Protein 6I5B (pdb70)

Secondary structure (DSSP, 8-state):
------GGGGTTTSHHHHHHHHHSTTTTSEEETTT-GGG--S--STTHHHHHSS-GGGEEEEESSS-SS---BEEEESTT-TTS-TTS-EEPSEEE-SSS-SEEE-GGGTT-PEEHHHHTGGGTBSS-B---SS-TTPPPB-S-BSS-HHHHH---HHHHH-TTTSPPPP--STHHHHTTSS-EEESSB-TTSPBPSS--BTTBS--TTS-GGGTEEE--TTT-TTSSSB-TTS-B-SSS--HHHHHHTSTTTTHHHHHHHSTT--GGGHHHH-HHHHT--TT----TTT----S-HHHHB-SS-TTS-TTTTBSS-TTTTTTTTS--TT---TTSPP---HHHHHHT---TTPPP---HHHHTT--HHHHHS---BTTBPPTT-----HHHHHHHT---TTTTT-TTS-HHHHHHHHHHHHHHHHHHHHHHHHHHHHTGGGTTSHHHHHHHHHHHHHHHH-STTTT-HHHHHHHHHHHHHHT-/-----GGGGTTTSHHHHHHHHHSTTTTSEEETTT-GGG--S--STTHHHHHSS-GGGEEEEESSS-SS--EEEEEESTT-TTS-TTS-EEPSEEEETTTTEEEE-GGGTT-PEEHHHHTGGGTBSS-B---SS-TTPPPB-S-BSS-HHHHH---HHHHH-TTTSPPP---STHHHHTTSS-EEESSB-TTSPBPSS--BTTBS--TTS-GGGTEEE--TTT-TTSSSB-TTS-B-SSS--HHHHHHTSTTTTHHHHHHHSTT--GGGHHHH-HHHHT--TT----TTT----S-HHHHB-SS-TTS-TTTTBSS-TTTTTTTTS--TT---TTSPP---HHHHHHT---TTPPP---HHHHTT--HHHHHS---BTTBPPTT-----HHHHHHHT---TTTTT-TTS-HHHHHHHHHHHHHHHHHHHHHHHHHHHHTGGGTTSHHHHHHHHHHHHHHHH-STTTT-HHHHHHHHHHHHHHT-

Sequence (967 aa):
NTEYVGDEACKTCHSDVHSAWSETSHGNFIKDVTKDPKALPGNFEGNYPKMLNFKAEDIQYVLLGKPGALKVQELVGKKGTFGVPADDYPVMWASWDAGKGEWEIEVEAIGEGTPWLSTCAGCHVTGLTVPTDKNPKAAKAFAGFGITCEQCHGPGAKHIKNPQGEKMVISYDAENCGQCHSRGDSVAKTPDGKPFGYPYNDEGQYVPGKKLADYYTVVSVEGDKEGKLFWPTKHAKNSHHLQYPEWLMTGHATALETLKGNGHAQDRCLKCHSAEAYLAKEGTTVTMNDAKLGVTCQVCHASHDPAATKEAFLRKPKTEICTQCHNAEGGIVAGKEVHHPHKEMNEGKIGLGFPDSPSVMYKAGVTCVDCHMPKTAGPKASHLMKVVMPKDGKANGMPDSCSSCHPGASQDYLQNVIDTWQNDIKGRLAKVKAKLDAKKAAANSQAYKEALTYYSIVAADGSNGVHNYDLAVKLLTAAEQKLQTEYVGDEACKTCHSDVHSAWSETSHGNFIKDVTKDPKALPGNFEGNYPKMLNFKAEDIQYVLLGKPGALKVQELVGKKGTFGVPADDYPVMWASWDAGKGEWEIEVEAIGEGTPWLSTCAGCHVTGLTVPTDKNPKAAKAFAGFGITCEQCHGPGAKHIKNPQGEKMVISYDAENCGQCHSRGDSVAKTPDGKPFGYPYNDEGQYVPGKKLADYYTVVSVEGDKEGKLFWPTKHAKNSHHLQYPEWLMTGHATALETLKGNGHAQDRCLKCHSAEAYLAKEGTTVTMNDAKLGVTCQVCHASHDPAATKEAFLRKPKTEICTQCHNAEGGIVAGKEVHHPHKEMNEGKIGLGFPDSPSVMYKAGVTCVDCHMPKTAGPKASHLMKVVMPKDGKANGMPDSCSSCHPGASQDYLQNVIDTWQNDIKGRLAKVKAKLDAKKAAANSQAYKEALTYYSIVAADGSNGVHNYDLAVKLLTAAEQKLQ

Foldseek 3Di:
DDLADFAVLCCVPPVQQSVLLCLALQNQFKDFCVVPVVLDDADQPDCNCVVQVHHSQQFGMKGSSDDFLQFKIWTWGDAPALPDHNLFIFTGQWIARRVVGDIDGPPVCNSHGDTPLQAPCLLWAAPFDDAFLVRNPDGTDGDGTGPGDCLLFNRCNVCSVPVVVDDTDDDPDQVSVVQNLFFFFFPTHHNVRGTYRGFADPVGHDGPPDDSVNGTDTDEPVNCPPCPAAFPVRWGAAQRRHLSNLQCLAVQFCLLVVLVPDDPRWQVPCCQFAPCNVVPDDPDGDTNVRTDGGNHPVSQAPSGDPCADSHRRGNDPQQCSPVVNQDQVVFQDQQGFTARHQVCLQQQPRDPPDDTDHAPVVVVPDHQQLQQQPPFHPSGTTNNRHFAQLVSCVVRVTDGSPCVVPVVDHSVRRNCVLCVQQVVLVVLLVVLVVLLVVVVVCSPDRLSSQLNSLSNSCVNNPSSCPSPRVSSCVSSVSSVVSSD/DLADFAVLCCVPPVQQSVLLCLALQNQFKDFCVVPVVLDDADQPDCNCVVQVHHSQQFGMKGSSDDFLHFKIWTWGDAPALADHNLFIFTGQWIARRVVGDIDGPPVCNSHGDTPLQAPCLLWFAPFDDAFLVRNPDGTDGDGTGPGDCLLFNRCNVCSVPVVVDDTDDDPDQVSVVQNLFFFFFPTHHNVRGTHRGFADPVGHDGPPDDSVNGTDTDEPVNCPPCPAAFPVRWGAAQRRHLSNLQCLAVQFCLLVVLVPDDVHWQVPCCQFAPCNVPPPDPDGDTNVRTDGGNHLVSQAPSGDPCADSHRRGNDPQQCSPVVNQDQVVFLDQQTFTARHQVCLQQQPRDPPDDTDHAPVVVVPDHQQLQQQPPFHPSGTTNNRHFAQLVSCVVRVTDGSPCVVPVVDHSVRRNCVLCVQQVVLVVLLVVLVVLLVVVVVCSPDRLSSQLNSLSNSCVNNPSSCPSPRVSSCVSSVSSVVSSD

Radius of gyration: 35.38 Å; Cα contacts (8 Å, |Δi|>4): 1897; chains: 2; bounding box: 94×94×106 Å

Solvent-accessible surface area: 49390 Å² total; per-residue (Å²): 208,72,71,44,55,23,37,125,40,25,108,120,100,91,63,123,64,21,66,15,25,37,106,15,28,48,20,22,35,13,56,25,10,67,179,61,98,190,19,31,22,25,53,23,130,70,29,48,40,106,29,0,48,10,96,33,107,30,2,31,16,0,11,20,17,53,58,13,45,91,84,65,8,62,0,0,0,77,114,27,53,56,80,12,68,86,52,0,26,0,21,8,10,0,7,40,37,39,53,149,42,78,21,112,30,100,9,128,20,6,35,121,11,58,38,0,2,32,67,36,0,10,22,30,0,4,24,6,68,5,21,14,66,150,88,82,203,36,78,29,53,49,44,17,80,7,27,5,28,2,19,34,48,3,36,2,20,111,36,83,173,73,53,147,51,72,155,52,48,124,25,57,51,2,35,14,37,0,15,30,68,2,74,10,74,7,66,12,93,25,67,113,39,126,58,5,47,2,5,9,20,123,150,9,27,16,42,4,61,115,130,5,66,77,7,5,94,39,35,48,50,138,57,18,170,142,28,138,26,4,32,102,30,102,1,6,72,39,37,100,72,4,42,18,5,4,27,81,73,12,52,50,21,59,12,8,120,88,14,99,74,87,81,157,29,105,65,215,42,0,120,56,57,1,0,31,3,52,27,28,142,186,75,88,100,22,44,32,140,88,3,170,40,5,16,3,28,15,4,35,52,2,51,58,58,126,90,19,46,148,79,34,31,18,76,79,67,110,91,81,15,34,19,46,29,72,21,10,121,91,14,40,88,31,30,101,98,3,106,82,0,38,60,11,0,38,19,1,113,4,46,54,84,41,101,92,30,36,15,99,69,101,135,24,61,35,33,37,24,69,38,62,31,5,123,3,4,51,100,39,29,2,37,16,53,126,46,0,47,0,116,44,1,119,81,52,66,6,54,6,19,26,27,85,46,64,69,40,20,64,53,81,74,15,15,92,47,14,55,76,60,28,99,45,0,106,30,68,22,65,126,0,103,61,87,8,91,85,85,141,104,43,30,134,50,118,40,14,75,38,0,35,0,13,35,7,0,1,37,38,3,56,13,31,0,41,33,5,56,101,1,0,35,71,0,1,51,20,0,44,121,81,13,186,145,70,46,54,25,38,116,37,24,94,115,99,89,70,123,64,13,64,12,28,36,115,16,27,49,20,21,35,12,56,26,10,69,178,64,97,197,24,31,22,21,54,31,120,74,31,49,40,109,14,0,50,10,96,33,107,30,2,31,17,0,10,19,17,83,57,16,49,91,86,74,7,62,0,0,0,77,110,26,54,56,79,11,67,87,50,0,25,0,19,8,10,0,10,27,28,38,51,151,43,97,19,112,22,107,11,124,18,8,36,120,11,56,39,0,2,32,67,36,0,10,22,31,0,4,26,5,68,5,20,11,66,155,84,79,202,37,79,27,54,50,45,20,81,6,26,5,29,2,20,33,52,3,38,2,16,114,35,81,166,78,59,164,51,71,155,52,50,130,24,72,50,3,30,14,37,0,18,30,68,2,75,12,74,9,81,13,98,27,78,113,37,125,60,6,47,2,5,9,18,122,151,9,27,17,45,6,60,117,135,4,60,83,8,6,94,37,34,48,51,144,56,20,164,129,28,146,26,4,34,101,24,101,0,6,69,38,38,98,71,4,41,18,5,4,27,81,71,11,52,52,19,57,12,6,119,89,14,100,74,85,81,155,32,105,63,182,41,0,122,57,57,1,0,30,14,54,35,36,167,182,72,78,106,26,44,34,120,91,2,171,40,5,16,3,29,16,4,34,53,2,50,61,57,125,89,18,45,200,89,36,30,18,75,81,67,111,93,82,14,32,17,44,28,70,22,10,120,88,24,38,70,26,20,130,106,4,125,84,0,37,60,10,0,38,22,1,114,6,46,54,83,37,97,91,34,36,16,104,69,101,139,31,60,36,30,35,20,69,40,61,29,6,118,3,4,51,102,40,28,2,37,13,52,121,41,0,48,0,109,45,1,120,82,50,64,6,54,6,17,24,27,84,48,62,70,37,19,63,50,81,66,16,15,93,46,11,53,78,60,27,99,44,0,106,24,78,22,61,127,0,114,62,52,8,98,85,77,142,103,40,34,135,44,114,40,15,83,38,0,34,0,12,32,8,0,0,37,38,3,56,13,31,0,44,34,5,56,102,1,0,33,78,0,1,52,19,0,70,132,82,2,174

Organism: Thermincola potens (strain JR) (NCBI:txid635013)

Structure (mmCIF, N/CA/C/O backbone):
data_6I5B
#
_entry.id   6I5B
#
_cell.length_a   54.855
_cell.length_b   62.969
_cell.length_c   84.210
_cell.angle_alpha   101.54
_cell.angle_beta   99.13
_cell.angle_gamma   98.41
#
_symmetry.space_group_name_H-M   'P 1'
#
loop_
_entity.id
_entity.type
_entity.pdbx_description
1 polymer 'Uncharacterized protein'
2 non-polymer 'MAGNESIUM ION'
3 non-polymer 'CHLORIDE ION'
4 non-polymer (R,R)-2,3-BUTANEDIOL
5 non-polymer 'HEME C'
6 water water
#
loop_
_atom_site.group_PDB
_atom_site.id
_atom_site.type_symbol
_atom_site.label_atom_id
_atom_site.label_alt_id
_atom_site.label_comp_id
_atom_site.label_asym_id
_atom_site.label_entity_id
_atom_site.label_seq_id
_atom_site.pdbx_PDB_ins_code
_atom_site.Cartn_x
_atom_site.Cartn_y
_atom_site.Cartn_z
_atom_site.occupancy
_atom_site.B_iso_or_equiv
_atom_site.auth_seq_id
_atom_site.auth_comp_id
_atom_site.auth_asym_id
_atom_site.auth_atom_id
_atom_site.pdbx_PDB_model_num
ATOM 1 N N . ASN A 1 13 ? 27.750 -30.778 -19.049 1.00 96.03 42 ASN A N 1
ATOM 2 C CA . ASN A 1 13 ? 26.781 -31.283 -18.016 1.00 97.59 42 ASN A CA 1
ATOM 3 C C . ASN A 1 13 ? 25.761 -30.227 -17.562 1.00 95.63 42 ASN A C 1
ATOM 4 O O . ASN A 1 13 ? 24.594 -30.562 -17.341 1.00 96.20 42 ASN A O 1
ATOM 9 N N . THR A 1 14 ? 26.202 -28.969 -17.432 1.00 90.24 43 THR A N 1
ATOM 10 C CA . THR A 1 14 ? 25.341 -27.871 -16.932 1.00 85.38 43 THR A CA 1
ATOM 11 C C . THR A 1 14 ? 24.965 -26.860 -18.029 1.00 81.71 43 THR A C 1
ATOM 12 O O . THR A 1 14 ? 25.760 -26.567 -18.929 1.00 80.24 43 THR A O 1
ATOM 16 N N . GLU A 1 15 ? 23.747 -26.328 -17.915 1.00 77.71 44 GLU A N 1
ATOM 17 C CA . GLU A 1 15 ? 23.203 -25.330 -18.840 1.00 74.40 44 GLU A CA 1
ATOM 18 C C . GLU A 1 15 ? 23.419 -23.879 -18.346 1.00 71.41 44 GLU A C 1
ATOM 19 O O . GLU A 1 15 ? 23.025 -22.922 -19.019 1.00 67.97 44 GLU A O 1
ATOM 25 N N . TYR A 1 16 ? 24.040 -23.724 -17.173 1.00 67.28 45 TYR A N 1
ATOM 26 C CA . TYR A 1 16 ? 24.240 -22.422 -16.524 1.00 64.00 45 TYR A CA 1
ATOM 27 C C . TYR A 1 16 ? 25.606 -21.857 -16.897 1.00 62.92 45 TYR A C 1
ATOM 28 O O . TYR A 1 16 ? 26.631 -22.499 -16.659 1.00 61.20 45 TYR A O 1
ATOM 37 N N . VAL A 1 17 ? 25.609 -20.655 -17.472 1.00 63.20 46 VAL A N 1
ATOM 38 C CA . VAL A 1 17 ? 26.836 -19.997 -17.969 1.00 64.26 46 VAL A CA 1
ATOM 39 C C . VAL A 1 17 ? 27.406 -18.880 -17.072 1.00 63.48 46 VAL A C 1
ATOM 40 O O . VAL A 1 17 ? 28.490 -18.368 -17.354 1.00 59.57 46 VAL A O 1
ATOM 44 N N . GLY A 1 18 ? 26.689 -18.501 -16.009 1.00 61.85 47 GLY A N 1
ATOM 45 C CA . GLY A 1 18 ? 27.135 -17.426 -15.109 1.00 59.50 47 GLY A CA 1
ATOM 46 C C . GLY A 1 18 ? 26.950 -16.020 -15.669 1.00 57.35 47 GLY A C 1
ATOM 47 O O . GLY A 1 18 ? 26.655 -15.838 -16.845 1.00 60.23 47 GLY A O 1
ATOM 48 N N . ASP A 1 19 ? 27.136 -15.025 -14.809 1.00 57.85 48 ASP A N 1
ATOM 49 C CA . ASP A 1 19 ? 26.804 -13.623 -15.120 1.00 59.07 48 ASP A CA 1
ATOM 50 C C . ASP A 1 19 ? 27.713 -12.921 -16.140 1.00 60.05 48 ASP A C 1
ATOM 51 O O . ASP A 1 19 ? 27.246 -12.044 -16.866 1.00 58.96 48 ASP A O 1
ATOM 56 N N . GLU A 1 20 ? 28.998 -13.283 -16.173 1.00 65.35 49 GLU A N 1
ATOM 57 C CA . GLU A 1 20 ? 29.973 -12.666 -17.103 1.00 66.59 49 GLU A CA 1
ATOM 58 C C . GLU A 1 20 ? 29.564 -12.747 -18.574 1.00 64.25 49 GLU A C 1
ATOM 59 O O . GLU A 1 20 ? 29.791 -11.806 -19.333 1.00 63.85 49 GLU A O 1
ATOM 65 N N . ALA A 1 21 ? 28.956 -13.876 -18.949 1.00 64.49 50 ALA A N 1
ATOM 66 C CA . ALA A 1 21 ? 28.391 -14.099 -20.291 1.00 61.73 50 ALA A CA 1
ATOM 67 C C . ALA A 1 21 ? 27.365 -13.063 -20.766 1.00 61.59 50 ALA A C 1
ATOM 68 O O . ALA A 1 21 ? 27.208 -12.869 -21.978 1.00 67.86 50 ALA A O 1
ATOM 70 N N . CYS A 1 22 ? 26.674 -12.409 -19.832 1.00 60.02 51 CYS A N 1
ATOM 71 C CA . CYS A 1 22 ? 25.595 -11.473 -20.163 1.00 62.31 51 CYS A CA 1
ATOM 72 C C . CYS A 1 22 ? 26.042 -10.015 -20.275 1.00 63.67 51 CYS A C 1
ATOM 73 O O . CYS A 1 22 ? 25.269 -9.181 -20.771 1.00 60.32 51 CYS A O 1
ATOM 76 N N . LYS A 1 23 ? 27.262 -9.706 -19.813 1.00 68.52 52 LYS A N 1
ATOM 77 C CA . LYS A 1 23 ? 27.765 -8.319 -19.769 1.00 70.31 52 LYS A CA 1
ATOM 78 C C . LYS A 1 23 ? 27.893 -7.663 -21.142 1.00 69.08 52 LYS A C 1
ATOM 79 O O . LYS A 1 23 ? 27.654 -6.460 -21.270 1.00 71.92 52 LYS A O 1
ATOM 85 N N . THR A 1 24 ? 28.278 -8.439 -22.152 1.00 71.83 53 THR A N 1
ATOM 86 C CA . THR A 1 24 ? 28.500 -7.891 -23.498 1.00 75.05 53 THR A CA 1
ATOM 87 C C . THR A 1 24 ? 27.200 -7.343 -24.111 1.00 71.79 53 THR A C 1
ATOM 88 O O . THR A 1 24 ? 27.164 -6.191 -24.545 1.00 76.92 53 THR A O 1
ATOM 92 N N . CYS A 1 25 ? 26.126 -8.127 -24.085 1.00 72.83 54 CYS A N 1
ATOM 93 C CA . CYS A 1 25 ? 24.850 -7.724 -24.696 1.00 74.48 54 CYS A CA 1
ATOM 94 C C . CYS A 1 25 ? 23.941 -6.870 -23.794 1.00 69.93 54 CYS A C 1
ATOM 95 O O . CYS A 1 25 ? 23.125 -6.101 -24.310 1.00 67.20 54 CYS A O 1
ATOM 98 N N . HIS A 1 26 ? 24.057 -7.034 -22.470 1.00 68.61 55 HIS A N 1
ATOM 99 C CA . HIS A 1 26 ? 23.212 -6.325 -21.479 1.00 66.73 55 HIS A CA 1
ATOM 100 C C . HIS A 1 26 ? 24.097 -5.553 -20.517 1.00 68.09 55 HIS A C 1
ATOM 101 O O . HIS A 1 26 ? 24.148 -5.850 -19.325 1.00 64.38 55 HIS A O 1
ATOM 108 N N . SER A 1 27 ? 24.784 -4.549 -21.054 1.00 70.87 56 SER A N 1
ATOM 109 C CA . SER A 1 27 ? 25.842 -3.840 -20.332 1.00 66.81 56 SER A CA 1
ATOM 110 C C . SER A 1 27 ? 25.330 -3.078 -19.119 1.00 62.64 56 SER A C 1
ATOM 111 O O . SER A 1 27 ? 25.919 -3.160 -18.037 1.00 60.41 56 SER A O 1
ATOM 114 N N . ASP A 1 28 ? 24.242 -2.338 -19.307 1.00 61.54 57 ASP A N 1
ATOM 115 C CA . ASP A 1 28 ? 23.690 -1.504 -18.243 1.00 66.17 57 ASP A CA 1
ATOM 116 C C . ASP A 1 28 ? 23.068 -2.353 -17.133 1.00 63.04 57 ASP A C 1
ATOM 117 O O . ASP A 1 28 ? 23.331 -2.119 -15.946 1.00 60.96 57 ASP A O 1
ATOM 122 N N . VAL A 1 29 ? 22.274 -3.349 -17.525 1.00 57.04 58 VAL A N 1
ATOM 123 C CA . VAL A 1 29 ? 21.664 -4.263 -16.565 1.00 55.67 58 VAL A CA 1
ATOM 124 C C . VAL A 1 29 ? 22.732 -4.949 -15.702 1.00 57.61 58 VAL A C 1
ATOM 125 O O . VAL A 1 29 ? 22.583 -5.004 -14.477 1.00 57.55 58 VAL A O 1
ATOM 129 N N . HIS A 1 30 ? 23.798 -5.448 -16.328 1.00 57.12 59 HIS A N 1
ATOM 130 C CA . HIS A 1 30 ? 24.902 -6.083 -15.590 1.00 58.21 59 HIS A CA 1
ATOM 131 C C . HIS A 1 30 ? 25.548 -5.126 -14.580 1.00 58.60 59 HIS A C 1
ATOM 132 O O . HIS A 1 30 ? 25.869 -5.536 -13.464 1.00 60.91 59 HIS A O 1
ATOM 139 N N . SER A 1 31 ? 25.739 -3.869 -14.975 1.00 59.00 60 SER A N 1
ATOM 140 C CA . SER A 1 31 ? 26.309 -2.849 -14.078 1.00 59.56 60 SER A CA 1
ATOM 141 C C . SER A 1 31 ? 25.411 -2.572 -12.886 1.00 56.68 60 SER A C 1
ATOM 142 O O . SER A 1 31 ? 25.890 -2.503 -11.754 1.00 57.23 60 SER A O 1
ATOM 145 N N . ALA A 1 32 ? 24.117 -2.396 -13.155 1.00 54.47 61 ALA A N 1
ATOM 146 C CA . ALA A 1 32 ? 23.124 -2.124 -12.114 1.00 51.06 61 ALA A CA 1
ATOM 147 C C . ALA A 1 32 ? 22.963 -3.318 -11.177 1.00 52.32 61 ALA A C 1
ATOM 148 O O . ALA A 1 32 ? 22.907 -3.145 -9.960 1.00 55.77 61 ALA A O 1
ATOM 150 N N . TRP A 1 33 ? 22.884 -4.517 -11.753 1.00 50.13 62 TRP A N 1
ATOM 151 C CA . TRP A 1 33 ? 22.877 -5.765 -10.980 1.00 51.07 62 TRP A CA 1
ATOM 152 C C . TRP A 1 33 ? 24.133 -5.907 -10.106 1.00 52.63 62 TRP A C 1
ATOM 153 O O . TRP A 1 33 ? 24.038 -6.370 -8.963 1.00 48.83 62 TRP A O 1
ATOM 164 N N . SER A 1 34 ? 25.294 -5.517 -10.641 1.00 55.35 63 SER A N 1
ATOM 165 C CA . SER A 1 34 ? 26.573 -5.610 -9.905 1.00 58.22 63 SER A CA 1
ATOM 166 C C . SER A 1 34 ? 26.596 -4.810 -8.608 1.00 58.05 63 SER A C 1
ATOM 167 O O . SER A 1 34 ? 27.223 -5.239 -7.643 1.00 58.66 63 SER A O 1
ATOM 170 N N . GLU A 1 35 ? 25.917 -3.662 -8.586 1.00 60.12 64 GLU A N 1
ATOM 171 C CA . GLU A 1 35 ? 25.855 -2.815 -7.391 1.00 60.86 64 GLU A CA 1
ATOM 172 C C . GLU A 1 35 ? 24.880 -3.321 -6.328 1.00 58.40 64 GLU A C 1
ATOM 173 O O . GLU A 1 35 ? 25.007 -2.939 -5.164 1.00 62.35 64 GLU A O 1
ATOM 179 N N . THR A 1 36 ? 23.921 -4.165 -6.712 1.00 54.05 65 THR A N 1
ATOM 180 C CA . THR A 1 36 ? 22.960 -4.742 -5.758 1.00 51.20 65 THR A CA 1
ATOM 181 C C . THR A 1 36 ? 23.631 -5.765 -4.867 1.00 48.90 65 THR A C 1
ATOM 182 O O . THR A 1 36 ? 24.591 -6.422 -5.277 1.00 50.80 65 THR A O 1
ATOM 186 N N . SER A 1 37 ? 23.118 -5.909 -3.650 1.00 49.51 66 SER A N 1
ATOM 187 C CA . SER A 1 37 ? 23.659 -6.903 -2.722 1.00 48.00 66 SER A CA 1
ATOM 188 C C . SER A 1 37 ? 23.396 -8.355 -3.167 1.00 42.92 66 SER A C 1
ATOM 189 O O . SER A 1 37 ? 24.127 -9.254 -2.762 1.00 42.13 66 SER A O 1
ATOM 192 N N . HIS A 1 38 ? 22.366 -8.575 -3.991 1.00 42.72 67 HIS A N 1
ATOM 193 C CA . HIS A 1 38 ? 22.221 -9.817 -4.765 1.00 44.43 67 HIS A CA 1
ATOM 194 C C . HIS A 1 38 ? 23.513 -10.123 -5.532 1.00 48.01 67 HIS A C 1
ATOM 195 O O . HIS A 1 38 ? 24.113 -11.191 -5.391 1.00 50.35 67 HIS A O 1
ATOM 202 N N . GLY A 1 39 ? 23.933 -9.155 -6.337 1.00 49.86 68 GLY A N 1
ATOM 203 C CA . GLY A 1 39 ? 25.120 -9.277 -7.173 1.00 52.34 68 GLY A CA 1
ATOM 204 C C . GLY A 1 39 ? 26.455 -9.430 -6.467 1.00 52.94 68 GLY A C 1
ATOM 205 O O . GLY A 1 39 ? 27.443 -9.785 -7.113 1.00 57.65 68 GLY A O 1
ATOM 206 N N . ASN A 1 40 ? 26.499 -9.148 -5.162 1.00 53.07 69 ASN A N 1
ATOM 207 C CA . ASN A 1 40 ? 27.709 -9.295 -4.353 1.00 53.24 69 ASN A CA 1
ATOM 208 C C . ASN A 1 40 ? 27.557 -10.325 -3.228 1.00 54.48 69 ASN A C 1
ATOM 209 O O . ASN A 1 40 ? 28.285 -10.265 -2.235 1.00 55.24 69 ASN A O 1
ATOM 214 N N . PHE A 1 41 ? 26.637 -11.279 -3.383 1.00 55.16 70 PHE A N 1
ATOM 215 C CA . PHE A 1 41 ? 26.261 -12.148 -2.258 1.00 52.43 70 PHE A CA 1
ATOM 216 C C . PHE A 1 41 ? 27.351 -13.141 -1.828 1.00 50.58 70 PHE A C 1
ATOM 217 O O . PHE A 1 41 ? 27.494 -13.398 -0.631 1.00 46.83 70 PHE A O 1
ATOM 225 N N . ILE A 1 42 ? 28.118 -13.680 -2.774 1.00 52.30 71 ILE A N 1
ATOM 226 C CA . ILE A 1 42 ? 29.222 -14.615 -2.458 1.00 53.54 71 ILE A CA 1
ATOM 227 C C . ILE A 1 42 ? 30.573 -14.099 -2.961 1.00 53.90 71 ILE A C 1
ATOM 228 O O . ILE A 1 42 ? 30.692 -13.681 -4.111 1.00 51.41 71 ILE A O 1
ATOM 233 N N . LYS A 1 43 ? 31.584 -14.134 -2.090 1.00 57.42 72 LYS A N 1
ATOM 234 C CA . LYS A 1 43 ? 32.961 -13.779 -2.460 1.00 59.77 72 LYS A CA 1
ATOM 235 C C . LYS A 1 43 ? 33.885 -14.920 -2.054 1.00 63.24 72 LYS A C 1
ATOM 236 O O . LYS A 1 43 ? 33.792 -15.426 -0.927 1.00 61.79 72 LYS A O 1
ATOM 242 N N . ASP A 1 44 ? 34.758 -15.332 -2.972 1.00 65.70 73 ASP A N 1
ATOM 243 C CA . ASP A 1 44 ? 35.831 -16.275 -2.663 1.00 64.51 73 ASP A CA 1
ATOM 244 C C . ASP A 1 44 ? 36.941 -15.466 -2.001 1.00 63.26 73 ASP A C 1
ATOM 245 O O . ASP A 1 44 ? 37.532 -14.589 -2.637 1.00 62.71 73 ASP A O 1
ATOM 250 N N . VAL A 1 45 ? 37.195 -15.738 -0.722 1.00 62.93 74 VAL A N 1
ATOM 251 C CA . VAL A 1 45 ? 38.202 -14.986 0.043 1.00 63.98 74 VAL A CA 1
ATOM 252 C C . VAL A 1 45 ? 39.632 -15.513 -0.102 1.00 64.53 74 VAL A C 1
ATOM 253 O O . VAL A 1 45 ? 40.569 -14.842 0.326 1.00 61.81 74 VAL A O 1
ATOM 257 N N . THR A 1 46 ? 39.804 -16.699 -0.683 1.00 69.36 75 THR A N 1
ATOM 258 C CA . THR A 1 46 ? 41.142 -17.162 -1.084 1.00 72.27 75 THR A CA 1
ATOM 259 C C . THR A 1 46 ? 41.609 -16.367 -2.312 1.00 75.13 75 THR A C 1
ATOM 260 O O . THR A 1 46 ? 42.741 -15.884 -2.336 1.00 76.81 75 THR A O 1
ATOM 264 N N . LYS A 1 47 ? 40.728 -16.216 -3.305 1.00 76.08 76 LYS A N 1
ATOM 265 C CA . LYS A 1 47 ? 41.024 -15.393 -4.488 1.00 78.47 76 LYS A CA 1
ATOM 266 C C . LYS A 1 47 ? 41.015 -13.883 -4.212 1.00 80.14 76 LYS A C 1
ATOM 267 O O . LYS A 1 47 ? 41.693 -13.129 -4.911 1.00 79.32 76 LYS A O 1
ATOM 273 N N . ASP A 1 48 ? 40.236 -13.445 -3.220 1.00 82.40 77 ASP A N 1
ATOM 274 C CA . ASP A 1 48 ? 40.097 -12.021 -2.891 1.00 80.23 77 ASP A CA 1
ATOM 275 C C . ASP A 1 48 ? 40.101 -11.829 -1.364 1.00 79.64 77 ASP A C 1
ATOM 276 O O . ASP A 1 48 ? 39.037 -11.710 -0.755 1.00 79.42 77 ASP A O 1
ATOM 281 N N . PRO A 1 49 ? 41.302 -11.802 -0.741 1.00 79.84 78 PRO A N 1
ATOM 282 C CA . PRO A 1 49 ? 41.444 -11.653 0.727 1.00 78.52 78 PRO A CA 1
ATOM 283 C C . PRO A 1 49 ? 40.826 -10.391 1.345 1.00 75.25 78 PRO A C 1
ATOM 284 O O . PRO A 1 49 ? 40.412 -10.420 2.505 1.00 69.28 78 PRO A O 1
ATOM 288 N N . LYS A 1 50 ? 40.776 -9.304 0.581 1.00 80.56 79 LYS A N 1
ATOM 289 C CA . LYS A 1 50 ? 40.188 -8.039 1.041 1.00 83.95 79 LYS A CA 1
ATOM 290 C C . LYS A 1 50 ? 38.699 -8.186 1.401 1.00 83.85 79 LYS A C 1
ATOM 291 O O . LYS A 1 50 ? 38.214 -7.538 2.330 1.00 80.06 79 LYS A O 1
ATOM 297 N N . ALA A 1 51 ? 37.994 -9.051 0.667 1.00 81.74 80 ALA A N 1
ATOM 298 C CA . ALA A 1 51 ? 36.562 -9.303 0.873 1.00 76.98 80 ALA A CA 1
ATOM 299 C C . ALA A 1 51 ? 36.183 -9.995 2.198 1.00 75.80 80 ALA A C 1
ATOM 300 O O . ALA A 1 51 ? 35.016 -9.936 2.597 1.00 73.69 80 ALA A O 1
ATOM 302 N N . LEU A 1 52 ? 37.139 -10.654 2.863 1.00 68.71 81 LEU A N 1
ATOM 303 C CA . LEU A 1 52 ? 36.887 -11.277 4.167 1.00 68.35 81 LEU A CA 1
ATOM 304 C C . LEU A 1 52 ? 36.669 -10.206 5.251 1.00 68.29 81 LEU A C 1
ATOM 305 O O . LEU A 1 52 ? 37.612 -9.501 5.606 1.00 70.85 81 LEU A O 1
ATOM 310 N N . PRO A 1 53 ? 35.444 -10.099 5.798 1.00 65.76 82 PRO A N 1
ATOM 311 C CA . PRO A 1 53 ? 35.202 -9.065 6.792 1.00 65.41 82 PRO A CA 1
ATOM 312 C C . PRO A 1 53 ? 35.572 -9.536 8.195 1.00 65.07 82 PRO A C 1
ATOM 313 O O . PRO A 1 53 ? 35.900 -10.704 8.391 1.00 64.36 82 PRO A O 1
ATOM 317 N N . GLY A 1 54 ? 35.524 -8.611 9.150 1.00 69.02 83 GLY A N 1
ATOM 318 C CA . GLY A 1 54 ? 35.732 -8.906 10.566 1.00 69.62 83 GLY A CA 1
ATOM 319 C C . GLY A 1 54 ? 37.179 -8.925 10.993 1.00 69.96 83 GLY A C 1
ATOM 320 O O . GLY A 1 54 ? 38.081 -9.059 10.157 1.00 69.00 83 GLY A O 1
ATOM 321 N N . ASN A 1 55 ? 37.390 -8.811 12.306 1.00 73.16 84 ASN A N 1
ATOM 322 C CA . ASN A 1 55 ? 38.734 -8.700 12.864 1.00 74.31 84 ASN A CA 1
ATOM 323 C C . ASN A 1 55 ? 39.282 -10.043 13.327 1.00 70.65 84 ASN A C 1
ATOM 324 O O . ASN A 1 55 ? 38.732 -10.662 14.231 1.00 72.61 84 ASN A O 1
ATOM 329 N N . PHE A 1 56 ? 40.371 -10.474 12.692 1.00 70.53 85 PHE A N 1
ATOM 330 C CA . PHE A 1 56 ? 41.105 -11.685 13.072 1.00 70.71 85 PHE A CA 1
ATOM 331 C C . PHE A 1 56 ? 42.464 -11.362 13.713 1.00 70.72 85 PHE A C 1
ATOM 332 O O . PHE A 1 56 ? 43.260 -12.265 13.979 1.00 65.34 85 PHE A O 1
ATOM 340 N N . GLU A 1 57 ? 42.723 -10.081 13.973 1.00 76.99 86 GLU A N 1
ATOM 341 C CA . GLU A 1 57 ? 44.028 -9.620 14.466 1.00 83.23 86 GLU A CA 1
ATOM 342 C C . GLU A 1 57 ? 44.205 -9.911 15.960 1.00 79.56 86 GLU A C 1
ATOM 343 O O . GLU A 1 57 ? 43.285 -9.707 16.748 1.00 77.60 86 GLU A O 1
ATOM 349 N N . GLY A 1 58 ? 45.389 -10.390 16.337 1.00 77.19 87 GLY A N 1
ATOM 350 C CA . GLY A 1 58 ? 45.754 -10.546 17.744 1.00 77.53 87 GLY A CA 1
ATOM 351 C C . GLY A 1 58 ? 45.133 -11.759 18.419 1.00 77.31 87 GLY A C 1
ATOM 352 O O . GLY A 1 58 ? 45.385 -12.893 18.015 1.00 75.30 87 GLY A O 1
ATOM 353 N N . ASN A 1 59 ? 44.330 -11.509 19.453 1.00 75.16 88 ASN A N 1
ATOM 354 C CA . ASN A 1 59 ? 43.696 -12.571 20.247 1.00 74.58 88 ASN A CA 1
ATOM 355 C C . ASN A 1 59 ? 42.340 -13.046 19.694 1.00 75.30 88 ASN A C 1
ATOM 356 O O . ASN A 1 59 ? 41.787 -14.028 20.199 1.00 73.95 88 ASN A O 1
ATOM 361 N N . TYR A 1 60 ? 41.801 -12.368 18.673 1.00 74.98 89 TYR A N 1
ATOM 362 C CA . TYR A 1 60 ? 40.488 -12.734 18.116 1.00 73.04 89 TYR A CA 1
ATOM 363 C C . TYR A 1 60 ? 40.321 -14.233 17.780 1.00 72.01 89 TYR A C 1
ATOM 364 O O . TYR A 1 60 ? 39.280 -14.801 18.096 1.00 71.11 89 TYR A O 1
ATOM 373 N N . PRO A 1 61 ? 41.339 -14.878 17.162 1.00 72.96 90 PRO A N 1
ATOM 374 C CA . PRO A 1 61 ? 41.296 -16.337 16.958 1.00 73.37 90 PRO A CA 1
ATOM 375 C C . PRO A 1 61 ? 41.107 -17.195 18.220 1.00 73.51 90 PRO A C 1
ATOM 376 O O . PRO A 1 61 ? 40.483 -18.257 18.140 1.00 74.91 90 PRO A O 1
ATOM 380 N N . LYS A 1 62 ? 41.636 -16.747 19.360 1.00 72.69 91 LYS A N 1
ATOM 381 C CA . LYS A 1 62 ? 41.438 -17.453 20.632 1.00 71.80 91 LYS A CA 1
ATOM 382 C C . LYS A 1 62 ? 39.963 -17.451 21.065 1.00 68.87 91 LYS A C 1
ATOM 383 O O . LYS A 1 62 ? 39.476 -18.442 21.612 1.00 66.15 91 LYS A O 1
ATOM 389 N N . MET A 1 63 ? 39.269 -16.336 20.821 1.00 67.22 92 MET A N 1
ATOM 390 C CA . MET A 1 63 ? 37.834 -16.214 21.092 1.00 68.58 92 MET A CA 1
ATOM 391 C C . MET A 1 63 ? 37.008 -16.959 20.048 1.00 69.69 92 MET A C 1
ATOM 392 O O . MET A 1 63 ? 36.120 -17.731 20.395 1.00 72.52 92 MET A O 1
ATOM 397 N N . LEU A 1 64 ? 37.307 -16.714 18.775 1.00 69.69 93 LEU A N 1
ATOM 398 C CA . LEU A 1 64 ? 36.551 -17.292 17.656 1.00 68.46 93 LEU A CA 1
ATOM 399 C C . LEU A 1 64 ? 36.669 -18.811 17.556 1.00 67.15 93 LEU A C 1
ATOM 400 O O . LEU A 1 64 ? 35.712 -19.475 17.141 1.00 65.38 93 LEU A O 1
ATOM 405 N N . ASN A 1 65 ? 37.835 -19.342 17.943 1.00 66.54 94 ASN A N 1
ATOM 406 C CA . ASN A 1 65 ? 38.206 -20.755 17.749 1.00 67.87 94 ASN A CA 1
ATOM 407 C C . ASN A 1 65 ? 38.360 -21.141 16.264 1.00 68.12 94 ASN A C 1
ATOM 408 O O . ASN A 1 65 ? 38.182 -22.304 15.886 1.00 70.76 94 ASN A O 1
ATOM 413 N N . PHE A 1 66 ? 38.708 -20.160 15.436 1.00 66.17 95 PHE A N 1
ATOM 414 C CA . PHE A 1 66 ? 39.179 -20.400 14.069 1.00 67.29 95 PHE A CA 1
ATOM 415 C C . PHE A 1 66 ? 39.933 -19.151 13.609 1.00 71.14 95 PHE A C 1
ATOM 416 O O . PHE A 1 66 ? 39.975 -18.151 14.333 1.00 73.12 95 PHE A O 1
ATOM 424 N N . LYS A 1 67 ? 40.529 -19.206 12.424 1.00 73.69 96 LYS A N 1
ATOM 425 C CA . LYS A 1 67 ? 41.302 -18.078 11.905 1.00 76.02 96 LYS A CA 1
ATOM 426 C C . LYS A 1 67 ? 40.997 -17.809 10.430 1.00 74.37 96 LYS A C 1
ATOM 427 O O . LYS A 1 67 ? 40.353 -18.623 9.760 1.00 75.37 96 LYS A O 1
ATOM 433 N N . ALA A 1 68 ? 41.471 -16.659 9.945 1.00 72.23 97 ALA A N 1
ATOM 434 C CA . ALA A 1 68 ? 41.229 -16.180 8.572 1.00 72.25 97 ALA A CA 1
ATOM 435 C C . ALA A 1 68 ? 41.557 -17.204 7.476 1.00 72.58 97 ALA A C 1
ATOM 436 O O . ALA A 1 68 ? 40.845 -17.307 6.475 1.00 69.52 97 ALA A O 1
ATOM 438 N N . GLU A 1 69 ? 42.619 -17.975 7.691 1.00 74.70 98 GLU A N 1
ATOM 439 C CA . GLU A 1 69 ? 43.084 -18.967 6.721 1.00 74.00 98 GLU A CA 1
ATOM 440 C C . GLU A 1 69 ? 42.098 -20.128 6.548 1.00 71.79 98 GLU A C 1
ATOM 441 O O . GLU A 1 69 ? 42.110 -20.787 5.509 1.00 69.55 98 GLU A O 1
ATOM 447 N N . ASP A 1 70 ? 41.247 -20.366 7.553 1.00 67.35 99 ASP A N 1
ATOM 448 C CA . ASP A 1 70 ? 40.234 -21.427 7.496 1.00 65.45 99 ASP A CA 1
ATOM 449 C C . ASP A 1 70 ? 39.027 -21.115 6.598 1.00 63.64 99 ASP A C 1
ATOM 450 O O . ASP A 1 70 ? 38.236 -22.017 6.323 1.00 61.58 99 ASP A O 1
ATOM 455 N N . ILE A 1 71 ? 38.880 -19.865 6.150 1.00 60.94 100 ILE A N 1
ATOM 456 C CA . ILE A 1 71 ? 37.668 -19.408 5.459 1.00 61.72 100 ILE A CA 1
ATOM 457 C C . ILE A 1 71 ? 37.813 -19.427 3.932 1.00 63.24 100 ILE A C 1
ATOM 458 O O . ILE A 1 71 ? 38.793 -18.917 3.386 1.00 69.57 100 ILE A O 1
ATOM 463 N N . GLN A 1 72 ? 36.808 -19.994 3.267 1.00 61.74 101 GLN A N 1
ATOM 464 C CA . GLN A 1 72 ? 36.748 -20.127 1.805 1.00 61.58 101 GLN A CA 1
ATOM 465 C C . GLN A 1 72 ? 35.851 -19.052 1.168 1.00 59.29 101 GLN A C 1
ATOM 466 O O . GLN A 1 72 ? 36.255 -18.402 0.199 1.00 57.74 101 GLN A O 1
ATOM 472 N N . TYR A 1 73 ? 34.638 -18.882 1.701 1.00 56.62 102 TYR A N 1
ATOM 473 C CA . TYR A 1 73 ? 33.689 -17.865 1.211 1.00 57.65 102 TYR A CA 1
ATOM 474 C C . TYR A 1 73 ? 33.116 -16.982 2.327 1.00 55.92 102 TYR A C 1
ATOM 475 O O . TYR A 1 73 ? 33.116 -17.360 3.503 1.00 58.53 102 TYR A O 1
ATOM 484 N N . VAL A 1 74 ? 32.604 -15.820 1.924 1.00 54.72 103 VAL A N 1
ATOM 485 C CA . VAL A 1 74 ? 31.742 -14.977 2.767 1.00 53.06 103 VAL A CA 1
ATOM 486 C C . VAL A 1 74 ? 30.375 -14.886 2.090 1.00 52.59 103 VAL A C 1
ATOM 487 O O . VAL A 1 74 ? 30.289 -14.629 0.889 1.00 50.01 103 VAL A O 1
ATOM 491 N N . LEU A 1 75 ? 29.317 -15.131 2.862 1.00 55.14 104 LEU A N 1
ATOM 492 C CA . LEU A 1 75 ? 27.937 -14.927 2.409 1.00 55.47 104 LEU A CA 1
ATOM 493 C C . LEU A 1 75 ? 27.474 -13.534 2.846 1.00 56.21 104 LEU A C 1
ATOM 494 O O . LEU A 1 75 ? 27.659 -13.152 4.005 1.00 56.35 104 LEU A O 1
ATOM 499 N N . LEU A 1 76 ? 26.861 -12.811 1.908 1.00 57.98 105 LEU A N 1
ATOM 500 C CA . LEU A 1 76 ? 26.576 -11.366 1.995 1.00 63.08 105 LEU A CA 1
ATOM 501 C C . LEU A 1 76 ? 27.881 -10.570 1.873 1.00 64.51 105 LEU A C 1
ATOM 502 O O . LEU A 1 76 ? 28.377 -9.997 2.839 1.00 65.19 105 LEU A O 1
ATOM 507 N N . GLY A 1 77 ? 28.432 -10.545 0.663 1.00 66.21 106 GLY A N 1
ATOM 508 C CA . GLY A 1 77 ? 29.715 -9.885 0.403 1.00 68.98 106 GLY A CA 1
ATOM 509 C C . GLY A 1 77 ? 29.648 -8.369 0.425 1.00 69.43 106 GLY A C 1
ATOM 510 O O . GLY A 1 77 ? 30.610 -7.721 0.831 1.00 70.99 106 GLY A O 1
ATOM 511 N N . LYS A 1 78 ? 28.529 -7.805 -0.026 1.00 72.38 107 LYS A N 1
ATOM 512 C CA . LYS A 1 78 ? 28.243 -6.377 0.144 1.00 80.53 107 LYS A CA 1
ATOM 513 C C . LYS A 1 78 ? 26.988 -6.222 1.013 1.00 82.63 107 LYS A C 1
ATOM 514 O O . LYS A 1 78 ? 25.910 -6.667 0.605 1.00 80.91 107 LYS A O 1
ATOM 520 N N . PRO A 1 79 ? 27.122 -5.613 2.217 1.00 86.62 108 PRO A N 1
ATOM 521 C CA . PRO A 1 79 ? 25.905 -5.297 2.990 1.00 88.42 108 PRO A CA 1
ATOM 522 C C . PRO A 1 79 ? 25.052 -4.208 2.327 1.00 86.98 108 PRO A C 1
ATOM 523 O O . PRO A 1 79 ? 25.595 -3.289 1.710 1.00 89.87 108 PRO A O 1
ATOM 527 N N . GLY A 1 80 ? 23.730 -4.348 2.435 1.00 84.77 109 GLY A N 1
ATOM 528 C CA . GLY A 1 80 ? 22.773 -3.311 2.032 1.00 83.71 109 GLY A CA 1
ATOM 529 C C . GLY A 1 80 ? 21.876 -3.006 3.218 1.00 82.54 109 GLY A C 1
ATOM 530 O O . GLY A 1 80 ? 22.374 -2.669 4.299 1.00 81.49 109 GLY A O 1
ATOM 531 N N . ALA A 1 81 ? 20.561 -3.118 3.018 1.00 81.66 110 ALA A N 1
ATOM 532 C CA . ALA A 1 81 ? 19.588 -3.143 4.127 1.00 80.23 110 ALA A CA 1
ATOM 533 C C . ALA A 1 81 ? 19.929 -4.240 5.138 1.00 77.15 110 ALA A C 1
ATOM 534 O O . ALA A 1 81 ? 19.858 -4.013 6.347 1.00 76.43 110 ALA A O 1
ATOM 536 N N . LEU A 1 82 ? 20.319 -5.414 4.634 1.00 74.29 111 LEU A N 1
ATOM 537 C CA . LEU A 1 82 ? 20.748 -6.539 5.482 1.00 74.97 111 LEU A CA 1
ATOM 538 C C . LEU A 1 82 ? 22.268 -6.473 5.701 1.00 71.80 111 LEU A C 1
ATOM 539 O O . LEU A 1 82 ? 23.019 -6.157 4.775 1.00 69.91 111 LEU A O 1
ATOM 544 N N . LYS A 1 83 ? 22.697 -6.770 6.932 1.00 69.54 112 LYS A N 1
ATOM 545 C CA . LYS A 1 83 ? 24.030 -6.400 7.443 1.00 69.19 112 LYS A CA 1
ATOM 546 C C . LYS A 1 83 ? 24.881 -7.514 8.082 1.00 66.33 112 LYS A C 1
ATOM 547 O O . LYS A 1 83 ? 26.087 -7.326 8.227 1.00 65.40 112 LYS A O 1
ATOM 553 N N . VAL A 1 84 ? 24.288 -8.648 8.455 1.00 62.83 113 VAL A N 1
ATOM 554 C CA . VAL A 1 84 ? 25.037 -9.724 9.119 1.00 63.10 113 VAL A CA 1
ATOM 555 C C . VAL A 1 84 ? 25.699 -10.632 8.080 1.00 61.18 113 VAL A C 1
ATOM 556 O O . VAL A 1 84 ? 25.005 -11.222 7.251 1.00 62.55 113 VAL A O 1
ATOM 560 N N . GLN A 1 85 ? 27.028 -10.767 8.153 1.00 56.84 114 GLN A N 1
ATOM 561 C CA . GLN A 1 85 ? 27.812 -11.529 7.173 1.00 56.04 114 GLN A CA 1
ATOM 562 C C . GLN A 1 85 ? 28.274 -12.875 7.735 1.00 57.08 114 GLN A C 1
ATOM 563 O O . GLN A 1 85 ? 28.911 -12.912 8.785 1.00 55.24 114 GLN A O 1
ATOM 569 N N . GLU A 1 86 ? 27.966 -13.962 7.020 1.00 57.36 115 GLU A N 1
ATOM 570 C CA . GLU A 1 86 ? 28.334 -15.325 7.426 1.00 54.95 115 GLU A CA 1
ATOM 571 C C . GLU A 1 86 ? 29.558 -15.803 6.651 1.00 54.95 115 GLU A C 1
ATOM 572 O O . GLU A 1 86 ? 29.828 -15.326 5.540 1.00 51.80 115 GLU A O 1
ATOM 578 N N . LEU A 1 87 ? 30.271 -16.773 7.232 1.00 51.19 116 LEU A N 1
ATOM 579 C CA . LEU A 1 87 ? 31.502 -17.316 6.649 1.00 50.83 116 LEU A CA 1
ATOM 580 C C . LEU A 1 87 ? 31.365 -18.805 6.365 1.00 50.00 116 LEU A C 1
ATOM 581 O O . LEU A 1 87 ? 30.856 -19.553 7.193 1.00 44.44 116 LEU A O 1
ATOM 586 N N . VAL A 1 88 ? 31.818 -19.221 5.186 1.00 53.26 117 VAL A N 1
ATOM 587 C CA . VAL A 1 88 ? 31.880 -20.638 4.822 1.00 58.69 117 VAL A CA 1
ATOM 588 C C . VAL A 1 88 ? 33.354 -21.051 4.844 1.00 57.64 117 VAL A C 1
ATOM 589 O O . VAL A 1 88 ? 34.179 -20.450 4.158 1.00 54.38 117 VAL A O 1
ATOM 593 N N . GLY A 1 89 ? 33.676 -22.055 5.654 1.00 58.14 118 GLY A N 1
ATOM 594 C CA . GLY A 1 89 ? 35.038 -22.557 5.778 1.00 60.71 118 GLY A CA 1
ATOM 595 C C . GLY A 1 89 ? 35.463 -23.434 4.612 1.00 60.54 118 GLY A C 1
ATOM 596 O O . GLY A 1 89 ? 34.675 -23.719 3.707 1.00 57.74 118 GLY A O 1
ATOM 597 N N . LYS A 1 90 ? 36.724 -23.860 4.643 1.00 61.30 119 LYS A N 1
ATOM 598 C CA . LYS A 1 90 ? 37.300 -24.660 3.566 1.00 63.02 119 LYS A CA 1
ATOM 599 C C . LYS A 1 90 ? 36.724 -26.072 3.537 1.00 63.16 119 LYS A C 1
ATOM 600 O O . LYS A 1 90 ? 36.334 -26.625 4.571 1.00 63.76 119 LYS A O 1
ATOM 606 N N . LYS A 1 91 ? 36.685 -26.631 2.331 1.00 63.93 120 LYS A N 1
ATOM 607 C CA . LYS A 1 91 ? 35.970 -27.874 2.024 1.00 65.51 120 LYS A CA 1
ATOM 608 C C . LYS A 1 91 ? 36.362 -29.033 2.946 1.00 65.11 120 LYS A C 1
ATOM 609 O O . LYS A 1 91 ? 37.544 -29.259 3.193 1.00 65.11 120 LYS A O 1
ATOM 615 N N . GLY A 1 92 ? 35.358 -29.729 3.480 1.00 64.05 121 GLY A N 1
ATOM 616 C CA . GLY A 1 92 ? 35.572 -30.872 4.365 1.00 62.85 121 GLY A CA 1
ATOM 617 C C . GLY A 1 92 ? 35.856 -30.581 5.835 1.00 65.81 121 GLY A C 1
ATOM 618 O O . GLY A 1 92 ? 35.713 -31.483 6.663 1.00 69.63 121 GLY A O 1
ATOM 619 N N . THR A 1 93 ? 36.231 -29.346 6.181 1.00 64.20 122 THR A N 1
ATOM 620 C CA . THR A 1 93 ? 36.704 -29.038 7.539 1.00 67.55 122 THR A CA 1
ATOM 621 C C . THR A 1 93 ? 35.567 -28.891 8.558 1.00 66.74 122 THR A C 1
ATOM 622 O O . THR A 1 93 ? 34.393 -28.803 8.199 1.00 69.50 122 THR A O 1
ATOM 626 N N . PHE A 1 94 ? 35.947 -28.911 9.830 1.00 65.46 123 PHE A N 1
ATOM 627 C CA . PHE A 1 94 ? 35.044 -28.690 10.960 1.00 68.34 123 PHE A CA 1
ATOM 628 C C . PHE A 1 94 ? 33.803 -29.604 11.002 1.00 65.94 123 PHE A C 1
ATOM 629 O O . PHE A 1 94 ? 32.686 -29.166 11.293 1.00 66.53 123 PHE A O 1
ATOM 637 N N . GLY A 1 95 ? 34.024 -30.884 10.718 1.00 65.91 124 GLY A N 1
ATOM 638 C CA . GLY A 1 95 ? 33.032 -31.926 10.970 1.00 68.17 124 GLY A CA 1
ATOM 639 C C . GLY A 1 95 ? 32.042 -32.229 9.863 1.00 69.22 124 GLY A C 1
ATOM 640 O O . GLY A 1 95 ? 31.225 -33.143 10.019 1.00 69.95 124 GLY A O 1
ATOM 641 N N . VAL A 1 96 ? 32.099 -31.481 8.760 1.00 70.17 125 VAL A N 1
ATOM 642 C CA . VAL A 1 96 ? 31.181 -31.695 7.635 1.00 70.26 125 VAL A CA 1
ATOM 643 C C . VAL A 1 96 ? 31.734 -32.767 6.698 1.00 69.36 125 VAL A C 1
ATOM 644 O O . VAL A 1 96 ? 32.950 -32.987 6.680 1.00 67.38 125 VAL A O 1
ATOM 648 N N . PRO A 1 97 ? 30.852 -33.427 5.911 1.00 71.88 126 PRO A N 1
ATOM 649 C CA . PRO A 1 97 ? 31.290 -34.346 4.847 1.00 69.40 126 PRO A CA 1
ATOM 650 C C . PRO A 1 97 ? 32.349 -33.753 3.916 1.00 68.26 126 PRO A C 1
ATOM 651 O O . PRO A 1 97 ? 32.391 -32.540 3.718 1.00 66.77 126 PRO A O 1
ATOM 655 N N . ALA A 1 98 ? 33.188 -34.615 3.351 1.00 68.49 127 ALA A N 1
ATOM 656 C CA . ALA A 1 98 ? 34.335 -34.182 2.541 1.00 67.14 127 ALA A CA 1
ATOM 657 C C . ALA A 1 98 ? 33.962 -33.436 1.253 1.00 63.72 127 ALA A C 1
ATOM 658 O O . ALA A 1 98 ? 34.773 -32.666 0.744 1.00 64.30 127 ALA A O 1
ATOM 660 N N . ASP A 1 99 ? 32.751 -33.668 0.734 1.00 63.41 128 ASP A N 1
ATOM 661 C CA . ASP A 1 99 ? 32.254 -32.986 -0.478 1.00 63.69 128 ASP A CA 1
ATOM 662 C C . ASP A 1 99 ? 31.379 -31.733 -0.217 1.00 64.18 128 ASP A C 1
ATOM 663 O O . ASP A 1 99 ? 30.752 -31.206 -1.143 1.00 63.48 128 ASP A O 1
ATOM 668 N N . ASP A 1 100 ? 31.355 -31.261 1.034 1.00 64.68 129 ASP A N 1
ATOM 669 C CA . ASP A 1 100 ? 30.576 -30.087 1.446 1.00 63.94 129 ASP A CA 1
ATOM 670 C C . ASP A 1 100 ? 31.478 -29.126 2.242 1.00 64.10 129 ASP A C 1
ATOM 671 O O . ASP A 1 100 ? 32.634 -29.451 2.526 1.00 61.98 129 ASP A O 1
ATOM 676 N N . TYR A 1 101 ? 30.945 -27.949 2.587 1.00 62.96 130 TYR A N 1
ATOM 677 C CA . TYR A 1 101 ? 31.693 -26.899 3.289 1.00 57.54 130 TYR A CA 1
ATOM 678 C C . TYR A 1 101 ? 31.013 -26.547 4.622 1.00 55.49 130 TYR A C 1
ATOM 679 O O . TYR A 1 101 ? 29.789 -26.596 4.715 1.00 55.99 130 TYR A O 1
ATOM 688 N N . PRO A 1 102 ? 31.799 -26.165 5.649 1.00 54.04 131 PRO A N 1
ATOM 689 C CA . PRO A 1 102 ? 31.229 -25.743 6.927 1.00 53.85 131 PRO A CA 1
ATOM 690 C C . PRO A 1 102 ? 30.817 -24.267 6.966 1.00 55.02 131 PRO A C 1
ATOM 691 O O . PRO A 1 102 ? 31.658 -23.371 6.807 1.00 52.65 131 PRO A O 1
ATOM 695 N N . VAL A 1 103 ? 29.527 -24.014 7.154 1.00 52.89 132 VAL A N 1
ATOM 696 C CA . VAL A 1 103 ? 29.061 -22.683 7.533 1.00 51.31 132 VAL A CA 1
ATOM 697 C C . VAL A 1 103 ? 29.518 -22.487 8.977 1.00 53.81 132 VAL A C 1
ATOM 698 O O . VAL A 1 103 ? 29.237 -23.319 9.844 1.00 53.79 132 VAL A O 1
ATOM 702 N N . MET A 1 104 ? 30.231 -21.390 9.220 1.00 53.16 133 MET A N 1
ATOM 703 C CA . MET A 1 104 ? 30.917 -21.186 10.487 1.00 53.81 133 MET A CA 1
ATOM 704 C C . MET A 1 104 ? 29.956 -20.681 11.565 1.00 52.76 133 MET A C 1
ATOM 705 O O . MET A 1 104 ? 28.818 -20.291 11.280 1.00 51.82 133 MET A O 1
ATOM 710 N N . TRP A 1 105 ? 30.446 -20.697 12.802 1.00 51.16 134 TRP A N 1
ATOM 711 C CA . TRP A 1 105 ? 29.643 -20.420 14.005 1.00 53.62 134 TRP A CA 1
ATOM 712 C C . TRP A 1 105 ? 29.763 -18.962 14.479 1.00 53.93 134 TRP A C 1
ATOM 713 O O . TRP A 1 105 ? 29.201 -18.599 15.516 1.00 55.85 134 TRP A O 1
ATOM 724 N N . ALA A 1 106 ? 30.487 -18.134 13.723 1.00 51.88 135 ALA A N 1
ATOM 725 C CA . ALA A 1 106 ? 30.639 -16.727 14.038 1.00 52.32 135 ALA A CA 1
ATOM 726 C C . ALA A 1 106 ? 30.282 -15.893 12.825 1.00 51.45 135 ALA A C 1
ATOM 727 O O . ALA A 1 106 ? 30.852 -16.083 11.756 1.00 55.88 135 ALA A O 1
ATOM 729 N N . SER A 1 107 ? 29.332 -14.979 13.000 1.00 52.32 136 SER A N 1
ATOM 730 C CA . SER A 1 107 ? 28.947 -14.034 11.967 1.00 54.37 136 SER A CA 1
ATOM 731 C C . SER A 1 107 ? 29.403 -12.624 12.352 1.00 56.28 136 SER A C 1
ATOM 732 O O . SER A 1 107 ? 29.502 -12.293 13.538 1.00 54.29 136 SER A O 1
ATOM 735 N N . TRP A 1 108 ? 29.669 -11.804 11.340 1.00 57.11 137 TRP A N 1
ATOM 736 C CA . TRP A 1 108 ? 30.121 -10.428 11.528 1.00 57.79 137 TRP A CA 1
ATOM 737 C C . TRP A 1 108 ? 28.965 -9.475 11.244 1.00 58.83 137 TRP A C 1
ATOM 738 O O . TRP A 1 108 ? 28.379 -9.538 10.162 1.00 57.45 137 TRP A O 1
ATOM 749 N N . ASP A 1 109 ? 28.637 -8.603 12.200 1.00 63.16 138 ASP A N 1
ATOM 750 C CA . ASP A 1 109 ? 27.467 -7.703 12.067 1.00 68.40 138 ASP A CA 1
ATOM 751 C C . ASP A 1 109 ? 27.706 -6.515 11.106 1.00 71.90 138 ASP A C 1
ATOM 752 O O . ASP A 1 109 ? 26.840 -6.199 10.289 1.00 77.37 138 ASP A O 1
ATOM 757 N N . ALA A 1 110 ? 28.862 -5.885 11.173 1.00 73.41 139 ALA A N 1
ATOM 758 C CA . ALA A 1 110 ? 29.245 -4.822 10.205 1.00 79.66 139 ALA A CA 1
ATOM 759 C C . ALA A 1 110 ? 28.470 -3.527 10.392 1.00 84.92 139 ALA A C 1
ATOM 760 O O . ALA A 1 110 ? 29.092 -2.477 10.572 1.00 88.96 139 ALA A O 1
ATOM 762 N N . GLY A 1 111 ? 27.132 -3.576 10.387 1.00 85.82 140 GLY A N 1
ATOM 763 C CA . GLY A 1 111 ? 26.297 -2.455 10.872 1.00 84.40 140 GLY A CA 1
ATOM 764 C C . GLY A 1 111 ? 26.588 -2.082 12.324 1.00 82.35 140 GLY A C 1
ATOM 765 O O . GLY A 1 111 ? 26.676 -0.911 12.677 1.00 83.65 140 GLY A O 1
ATOM 766 N N . LYS A 1 112 ? 26.737 -3.102 13.164 1.00 82.20 141 LYS A N 1
ATOM 767 C CA . LYS A 1 112 ? 27.187 -2.940 14.554 1.00 81.74 141 LYS A CA 1
ATOM 768 C C . LYS A 1 112 ? 28.722 -2.922 14.666 1.00 79.68 141 LYS A C 1
ATOM 769 O O . LYS A 1 112 ? 29.275 -2.287 15.554 1.00 82.13 141 LYS A O 1
ATOM 775 N N . GLY A 1 113 ? 29.401 -3.637 13.768 1.00 78.96 142 GLY A N 1
ATOM 776 C CA . GLY A 1 113 ? 30.873 -3.710 13.715 1.00 78.07 142 GLY A CA 1
ATOM 777 C C . GLY A 1 113 ? 31.447 -4.606 14.801 1.00 76.27 142 GLY A C 1
ATOM 778 O O . GLY A 1 113 ? 32.231 -4.162 15.630 1.00 74.48 142 GLY A O 1
ATOM 779 N N . GLU A 1 114 ? 31.052 -5.879 14.793 1.00 77.13 143 GLU A N 1
ATOM 780 C CA . GLU A 1 114 ? 31.280 -6.780 15.933 1.00 76.61 143 GLU A CA 1
ATOM 781 C C . GLU A 1 114 ? 30.994 -8.248 15.565 1.00 71.29 143 GLU A C 1
ATOM 782 O O . GLU A 1 114 ? 30.134 -8.512 14.721 1.00 72.14 143 GLU A O 1
ATOM 788 N N . TRP A 1 115 ? 31.708 -9.188 16.191 1.00 64.20 144 TRP A N 1
ATOM 789 C CA . TRP A 1 115 ? 31.417 -10.633 16.036 1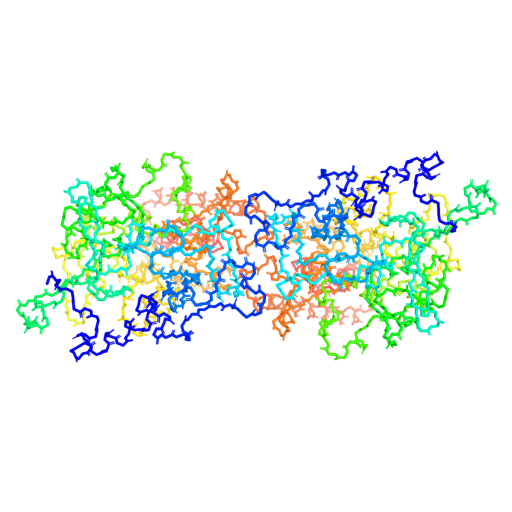.00 63.87 144 TRP A CA 1
ATOM 790 C C . TRP A 1 115 ? 30.152 -11.062 16.804 1.00 65.39 144 TRP A C 1
ATOM 791 O O . TRP A 1 115 ? 29.808 -10.486 17.840 1.00 64.05 144 TRP A O 1
ATOM 802 N N . GLU A 1 116 ? 29.472 -12.075 16.275 1.00 65.57 145 GLU A N 1
ATOM 803 C CA . GLU A 1 116 ? 28.339 -12.729 16.939 1.00 65.83 145 GLU A CA 1
ATOM 804 C C . GLU A 1 116 ? 28.638 -14.219 16.886 1.00 59.69 145 GLU A C 1
ATOM 805 O O . GLU A 1 116 ? 28.784 -14.766 15.803 1.00 59.77 145 GLU A O 1
ATOM 811 N N . ILE A 1 117 ? 28.741 -14.856 18.051 1.00 56.58 146 ILE A N 1
ATOM 812 C CA . ILE A 1 117 ? 29.205 -16.236 18.167 1.00 58.44 146 ILE A CA 1
ATOM 813 C C . ILE A 1 117 ? 28.079 -17.128 18.694 1.00 59.42 146 ILE A C 1
ATOM 814 O O . ILE A 1 117 ? 27.555 -16.893 19.782 1.00 59.57 146 ILE A O 1
ATOM 819 N N . GLU A 1 118 ? 27.712 -18.143 17.914 1.00 64.64 147 GLU A N 1
ATOM 820 C CA . GLU A 1 118 ? 26.832 -19.213 18.389 1.00 69.15 147 GLU A CA 1
ATOM 821 C C . GLU A 1 118 ? 27.739 -20.212 19.124 1.00 68.32 147 GLU A C 1
ATOM 822 O O . GLU A 1 118 ? 28.461 -21.002 18.498 1.00 61.13 147 GLU A O 1
ATOM 828 N N . VAL A 1 119 ? 27.711 -20.153 20.456 1.00 70.72 148 VAL A N 1
ATOM 829 C CA . VAL A 1 119 ? 28.663 -20.901 21.299 1.00 73.25 148 VAL A CA 1
ATOM 830 C C . VAL A 1 119 ? 28.473 -22.423 21.186 1.00 74.08 148 VAL A C 1
ATOM 831 O O . VAL A 1 119 ? 29.442 -23.177 21.214 1.00 75.88 148 VAL A O 1
ATOM 835 N N . GLU A 1 120 ? 27.228 -22.845 21.005 1.00 73.81 149 GLU A N 1
ATOM 836 C CA . GLU A 1 120 ? 26.840 -24.253 20.907 1.00 72.67 149 GLU A CA 1
ATOM 837 C C . GLU A 1 120 ? 27.438 -24.943 19.659 1.00 69.59 149 GLU A C 1
ATOM 838 O O . GLU A 1 120 ? 27.644 -26.163 19.668 1.00 69.91 149 GLU A O 1
ATOM 844 N N . ALA A 1 121 ? 27.718 -24.170 18.600 1.00 63.12 150 ALA A N 1
ATOM 845 C CA . ALA A 1 121 ? 28.289 -24.693 17.357 1.00 62.41 150 ALA A CA 1
ATOM 846 C C . ALA A 1 121 ? 29.798 -24.475 17.208 1.00 63.00 150 ALA A C 1
ATOM 847 O O . ALA A 1 121 ? 30.328 -24.647 16.105 1.00 65.43 150 ALA A O 1
ATOM 849 N N . ILE A 1 122 ? 30.502 -24.117 18.288 1.00 64.66 151 ILE A N 1
ATOM 850 C CA . ILE A 1 122 ? 31.963 -23.962 18.222 1.00 62.39 151 ILE A CA 1
ATOM 851 C C . ILE A 1 122 ? 32.588 -25.326 17.918 1.00 60.00 151 ILE A C 1
ATOM 852 O O . ILE A 1 122 ? 32.368 -26.297 18.643 1.00 62.54 151 ILE A O 1
ATOM 857 N N . GLY A 1 123 ? 33.333 -25.384 16.822 1.00 59.31 152 GLY A N 1
ATOM 858 C CA . GLY A 1 123 ? 33.918 -26.624 16.310 1.00 65.66 152 GLY A CA 1
ATOM 859 C C . GLY A 1 123 ? 33.110 -27.294 15.205 1.00 68.23 152 GLY A C 1
ATOM 860 O O . GLY A 1 123 ? 33.685 -27.900 14.304 1.00 73.07 152 GLY A O 1
ATOM 861 N N . GLU A 1 124 ? 31.784 -27.184 15.273 1.00 70.07 153 GLU A N 1
ATOM 862 C CA . GLU A 1 124 ? 30.878 -27.912 14.390 1.00 72.04 153 GLU A CA 1
ATOM 863 C C . GLU A 1 124 ? 30.269 -26.981 13.337 1.00 68.28 153 GLU A C 1
ATOM 864 O O . GLU A 1 124 ? 29.300 -26.266 13.608 1.00 63.83 153 GLU A O 1
ATOM 870 N N . GLY A 1 125 ? 30.851 -26.993 12.142 1.00 62.14 154 GLY A N 1
ATOM 871 C CA . GLY A 1 125 ? 30.278 -26.293 11.001 1.00 60.70 154 GLY A CA 1
ATOM 872 C C . GLY A 1 125 ? 29.004 -26.952 10.504 1.00 58.34 154 GLY A C 1
ATOM 873 O O . GLY A 1 125 ? 28.854 -28.158 10.624 1.00 60.30 154 GLY A O 1
ATOM 874 N N . THR A 1 126 ? 28.085 -26.150 9.967 1.00 58.02 155 THR A N 1
ATOM 875 C CA . THR A 1 126 ? 26.854 -26.656 9.346 1.00 56.87 155 THR A CA 1
ATOM 876 C C . THR A 1 126 ? 27.142 -26.916 7.855 1.00 55.57 155 THR A C 1
ATOM 877 O O . THR A 1 126 ? 27.766 -26.071 7.208 1.00 55.22 155 THR A O 1
ATOM 881 N N . PRO A 1 127 ? 26.714 -28.080 7.307 1.00 53.82 156 PRO A N 1
ATOM 882 C CA . PRO A 1 127 ? 27.016 -28.331 5.889 1.00 50.87 156 PRO A CA 1
ATOM 883 C C . PRO A 1 127 ? 26.281 -27.350 4.971 1.00 48.97 156 PRO A C 1
ATOM 884 O O . PRO A 1 127 ? 25.050 -27.267 5.001 1.00 49.04 156 PRO A O 1
ATOM 888 N N . TRP A 1 128 ? 27.045 -26.625 4.167 1.00 47.56 157 TRP A N 1
ATOM 889 C CA . TRP A 1 128 ? 26.517 -25.522 3.376 1.00 49.46 157 TRP A CA 1
ATOM 890 C C . TRP A 1 128 ? 25.565 -25.974 2.252 1.00 49.85 157 TRP A C 1
ATOM 891 O O . TRP A 1 128 ? 24.447 -25.457 2.124 1.00 48.61 157 TRP A O 1
ATOM 902 N N . LEU A 1 129 ? 26.017 -26.925 1.440 1.00 51.24 158 LEU A N 1
ATOM 903 C CA . LEU A 1 129 ? 25.286 -27.334 0.233 1.00 51.32 158 LEU A CA 1
ATOM 904 C C . LEU A 1 129 ? 24.010 -28.114 0.514 1.00 48.64 158 LEU A C 1
ATOM 905 O O . LEU A 1 129 ? 22.986 -27.898 -0.143 1.00 47.95 158 LEU A O 1
ATOM 910 N N . SER A 1 130 ? 24.064 -29.007 1.490 1.00 49.40 159 SER A N 1
ATOM 911 C CA . SER A 1 130 ? 22.887 -29.793 1.852 1.00 55.44 159 SER A CA 1
ATOM 912 C C . SER A 1 130 ? 21.886 -29.014 2.719 1.00 55.34 159 SER A C 1
ATOM 913 O O . SER A 1 130 ? 20.710 -29.376 2.752 1.00 57.05 159 SER A O 1
ATOM 916 N N . THR A 1 131 ? 22.341 -27.968 3.423 1.00 55.19 160 THR A N 1
ATOM 917 C CA . THR A 1 131 ? 21.447 -27.175 4.290 1.00 54.57 160 THR A CA 1
ATOM 918 C C . THR A 1 131 ? 20.988 -25.844 3.671 1.00 51.79 160 THR A C 1
ATOM 919 O O . THR A 1 131 ? 19.828 -25.478 3.813 1.00 54.12 160 THR A O 1
ATOM 923 N N . CYS A 1 132 ? 21.886 -25.127 3.000 1.00 49.77 161 CYS A N 1
ATOM 924 C CA . CYS A 1 132 ? 21.621 -23.741 2.598 1.00 47.72 161 CYS A CA 1
ATOM 925 C C . CYS A 1 132 ? 21.589 -23.468 1.109 1.00 46.41 161 CYS A C 1
ATOM 926 O O . CYS A 1 132 ? 20.725 -22.721 0.645 1.00 44.80 161 CYS A O 1
ATOM 929 N N . ALA A 1 133 ? 22.521 -24.060 0.367 1.00 46.23 162 ALA A N 1
ATOM 930 C CA . ALA A 1 133 ? 22.962 -23.481 -0.915 1.00 46.61 162 ALA A CA 1
ATOM 931 C C . ALA A 1 133 ? 21.978 -23.505 -2.076 1.00 44.63 162 ALA A C 1
ATOM 932 O O . ALA A 1 133 ? 22.223 -22.858 -3.084 1.00 44.73 162 ALA A O 1
ATOM 934 N N . GLY A 1 134 ? 20.873 -24.225 -1.956 1.00 45.57 163 GLY A N 1
ATOM 935 C CA . GLY A 1 134 ? 19.807 -24.156 -2.966 1.00 44.34 163 GLY A CA 1
ATOM 936 C C . GLY A 1 134 ? 19.253 -22.762 -3.196 1.00 43.03 163 GLY A C 1
ATOM 937 O O . GLY A 1 134 ? 18.803 -22.456 -4.286 1.00 44.26 163 GLY A O 1
ATOM 938 N N . CYS A 1 135 ? 19.280 -21.927 -2.160 1.00 45.03 164 CYS A N 1
ATOM 939 C CA . CYS A 1 135 ? 18.932 -20.504 -2.275 1.00 44.28 164 CYS A CA 1
ATOM 940 C C . CYS A 1 135 ? 20.136 -19.612 -2.649 1.00 45.09 164 CYS A C 1
ATOM 941 O O . CYS A 1 135 ? 19.953 -18.431 -2.879 1.00 46.55 164 CYS A O 1
ATOM 944 N N . HIS A 1 136 ? 21.350 -20.166 -2.708 1.00 46.01 165 HIS A N 1
ATOM 945 C CA . HIS A 1 136 ? 22.587 -19.384 -2.908 1.00 46.80 165 HIS A CA 1
ATOM 946 C C . HIS A 1 136 ? 23.357 -19.593 -4.218 1.00 48.45 165 HIS A C 1
ATOM 947 O O . HIS A 1 136 ? 24.143 -18.715 -4.587 1.00 47.28 165 HIS A O 1
ATOM 954 N N . VAL A 1 137 ? 23.175 -20.739 -4.890 1.00 51.19 166 VAL A N 1
ATOM 955 C CA . VAL A 1 137 ? 23.936 -21.089 -6.124 1.00 51.59 166 VAL A CA 1
ATOM 956 C C . VAL A 1 137 ? 23.070 -21.674 -7.242 1.00 49.34 166 VAL A C 1
ATOM 957 O O . VAL A 1 137 ? 21.971 -22.164 -6.992 1.00 45.93 166 VAL A O 1
ATOM 961 N N . THR A 1 138 ? 23.596 -21.638 -8.469 1.00 51.41 167 THR A N 1
ATOM 962 C CA . THR A 1 138 ? 22.957 -22.294 -9.624 1.00 51.53 167 THR A CA 1
ATOM 963 C C . THR A 1 138 ? 23.406 -23.753 -9.783 1.00 52.06 167 THR A C 1
ATOM 964 O O . THR A 1 138 ? 24.459 -24.156 -9.269 1.00 51.42 167 THR A O 1
ATOM 968 N N . GLY A 1 139 ? 22.586 -24.532 -10.491 1.00 52.26 168 GLY A N 1
ATOM 969 C CA . GLY A 1 139 ? 22.905 -25.915 -10.863 1.00 52.10 168 GLY A CA 1
ATOM 970 C C . GLY A 1 139 ? 23.391 -26.785 -9.728 1.00 52.90 168 GLY A C 1
ATOM 971 O O . GLY A 1 139 ? 24.426 -27.440 -9.842 1.00 55.27 168 GLY A O 1
ATOM 972 N N . LEU A 1 140 ? 22.649 -26.779 -8.623 1.00 51.51 169 LEU A N 1
ATOM 973 C CA . LEU A 1 140 ? 23.033 -27.527 -7.429 1.00 49.48 169 LEU A CA 1
ATOM 974 C C . LEU A 1 140 ? 22.570 -28.976 -7.555 1.00 50.95 169 LEU A C 1
ATOM 975 O O . LEU A 1 140 ? 21.384 -29.235 -7.812 1.00 46.85 169 LEU A O 1
ATOM 980 N N . THR A 1 141 ? 23.511 -29.903 -7.366 1.00 50.11 170 THR A N 1
ATOM 981 C CA . THR A 1 141 ? 23.206 -31.321 -7.252 1.00 50.94 170 THR A CA 1
ATOM 982 C C . THR A 1 141 ? 23.623 -31.773 -5.862 1.00 50.25 170 THR A C 1
ATOM 983 O O . THR A 1 141 ? 24.713 -31.444 -5.392 1.00 47.70 170 THR A O 1
ATOM 987 N N . VAL A 1 142 ? 22.727 -32.497 -5.202 1.00 52.23 171 VAL A N 1
ATOM 988 C CA . VAL A 1 142 ? 22.982 -33.083 -3.887 1.00 54.28 171 VAL A CA 1
ATOM 989 C C . VAL A 1 142 ? 22.314 -34.455 -3.817 1.00 52.75 171 VAL A C 1
ATOM 990 O O . VAL A 1 142 ? 21.336 -34.692 -4.521 1.00 50.64 171 VAL A O 1
ATOM 994 N N . PRO A 1 143 ? 22.836 -35.359 -2.966 1.00 55.57 172 PRO A N 1
ATOM 995 C CA . PRO A 1 143 ? 22.171 -36.655 -2.815 1.00 57.48 172 PRO A CA 1
ATOM 996 C C . PRO A 1 143 ? 20.737 -36.535 -2.268 1.00 59.70 172 PRO A C 1
ATOM 997 O O . PRO A 1 143 ? 20.496 -35.760 -1.340 1.00 58.76 172 PRO A O 1
ATOM 1001 N N . THR A 1 144 ? 19.809 -37.272 -2.880 1.00 59.90 173 THR A N 1
ATOM 1002 C CA . THR A 1 144 ? 18.425 -37.394 -2.414 1.00 61.44 173 THR A CA 1
ATOM 1003 C C . THR A 1 144 ? 18.164 -38.863 -2.075 1.00 63.66 173 THR A C 1
ATOM 1004 O O . THR A 1 144 ? 19.066 -39.686 -2.190 1.00 68.82 173 THR A O 1
ATOM 1008 N N . ASP A 1 145 ? 16.947 -39.194 -1.647 1.00 64.86 174 ASP A N 1
ATOM 1009 C CA . ASP A 1 145 ? 16.574 -40.610 -1.467 1.00 66.37 174 ASP A CA 1
ATOM 1010 C C . ASP A 1 145 ? 16.331 -41.345 -2.802 1.00 68.42 174 ASP A C 1
ATOM 1011 O O . ASP A 1 145 ? 16.335 -42.572 -2.827 1.00 72.69 174 ASP A O 1
ATOM 1016 N N . LYS A 1 146 ? 16.121 -40.596 -3.892 1.00 68.83 175 LYS A N 1
ATOM 1017 C CA . LYS A 1 146 ? 16.098 -41.161 -5.246 1.00 69.23 175 LYS A CA 1
ATOM 1018 C C . LYS A 1 146 ? 17.518 -41.414 -5.770 1.00 70.99 175 LYS A C 1
ATOM 1019 O O . LYS A 1 146 ? 17.765 -42.442 -6.404 1.00 70.14 175 LYS A O 1
ATOM 1025 N N . ASN A 1 147 ? 18.437 -40.476 -5.515 1.00 73.09 176 ASN A N 1
ATOM 1026 C CA . ASN A 1 147 ? 19.851 -40.598 -5.916 1.00 72.11 176 ASN A CA 1
ATOM 1027 C C . ASN A 1 147 ? 20.799 -40.433 -4.732 1.00 74.86 176 ASN A C 1
ATOM 1028 O O . ASN A 1 147 ? 21.484 -39.418 -4.641 1.00 82.58 176 ASN A O 1
ATOM 1033 N N . PRO A 1 148 ? 20.870 -41.431 -3.826 1.00 77.44 177 PRO A N 1
ATOM 1034 C CA . PRO A 1 148 ? 21.858 -41.343 -2.726 1.00 77.19 177 PRO A CA 1
ATOM 1035 C C . PRO A 1 148 ? 23.323 -41.228 -3.172 1.00 77.81 177 PRO A C 1
ATOM 1036 O O . PRO A 1 148 ? 24.151 -40.728 -2.412 1.00 71.84 177 PRO A O 1
ATOM 1040 N N . LYS A 1 149 ? 23.625 -41.690 -4.385 1.00 85.53 178 LYS A N 1
ATOM 1041 C CA . LYS A 1 149 ? 24.986 -41.694 -4.917 1.00 92.70 178 LYS A CA 1
ATOM 1042 C C . LYS A 1 149 ? 25.502 -40.319 -5.359 1.00 87.71 178 LYS A C 1
ATOM 1043 O O . LYS A 1 149 ? 26.707 -40.067 -5.277 1.00 85.75 178 LYS A O 1
ATOM 1049 N N . ALA A 1 150 ? 24.603 -39.446 -5.824 1.00 82.12 179 ALA A N 1
ATOM 1050 C CA . ALA A 1 150 ? 24.984 -38.199 -6.520 1.00 77.41 179 ALA A CA 1
ATOM 1051 C C . ALA A 1 150 ? 26.046 -37.386 -5.785 1.00 70.66 179 ALA A C 1
ATOM 1052 O O . ALA A 1 150 ? 26.005 -37.266 -4.563 1.00 68.79 179 ALA A O 1
ATOM 1054 N N . ALA A 1 151 ? 26.999 -36.846 -6.540 1.00 69.51 180 ALA A N 1
ATOM 1055 C CA . ALA A 1 151 ? 28.099 -36.054 -5.972 1.00 70.52 180 ALA A CA 1
ATOM 1056 C C . ALA A 1 151 ? 27.639 -34.614 -5.771 1.00 70.28 180 ALA A C 1
ATOM 1057 O O . ALA A 1 151 ? 26.919 -34.075 -6.617 1.00 71.61 180 ALA A O 1
ATOM 1059 N N . LYS A 1 152 ? 28.055 -34.000 -4.663 1.00 66.42 181 LYS A N 1
ATOM 1060 C CA . LYS A 1 152 ? 27.681 -32.621 -4.355 1.00 62.69 181 LYS A CA 1
ATOM 1061 C C . LYS A 1 152 ? 28.516 -31.629 -5.173 1.00 61.25 181 LYS A C 1
ATOM 1062 O O . LYS A 1 152 ? 29.738 -31.607 -5.063 1.00 58.84 181 LYS A O 1
ATOM 1068 N N . ALA A 1 153 ? 27.840 -30.822 -5.992 1.00 61.42 182 ALA A N 1
ATOM 1069 C CA . ALA A 1 153 ? 28.486 -29.798 -6.818 1.00 60.07 182 ALA A CA 1
ATOM 1070 C C . ALA A 1 153 ? 27.496 -28.696 -7.204 1.00 59.31 182 ALA A C 1
ATOM 1071 O O . ALA A 1 153 ? 26.276 -28.872 -7.096 1.00 59.95 182 ALA A O 1
ATOM 1073 N N . PHE A 1 154 ? 28.032 -27.569 -7.666 1.00 57.41 183 PHE A N 1
ATOM 1074 C CA . PHE A 1 154 ? 27.220 -26.468 -8.191 1.00 58.07 183 PHE A CA 1
ATOM 1075 C C . PHE A 1 154 ? 27.920 -25.773 -9.358 1.00 58.24 183 PHE A C 1
ATOM 1076 O O . PHE A 1 154 ? 29.126 -25.922 -9.542 1.00 61.75 183 PHE A O 1
ATOM 1084 N N . ALA A 1 155 ? 27.155 -25.008 -10.134 1.00 58.86 184 ALA A N 1
ATOM 1085 C CA . ALA A 1 155 ? 27.663 -24.324 -11.331 1.00 59.43 184 ALA A CA 1
ATOM 1086 C C . ALA A 1 155 ? 28.248 -22.928 -11.041 1.00 61.94 184 ALA A C 1
ATOM 1087 O O . ALA A 1 155 ? 29.415 -22.671 -11.366 1.00 63.53 184 ALA A O 1
ATOM 1089 N N . GLY A 1 156 ? 27.447 -22.039 -10.441 1.00 60.27 185 GLY A N 1
ATOM 1090 C CA . GLY A 1 156 ? 27.838 -20.635 -10.245 1.00 58.16 185 GLY A CA 1
ATOM 1091 C C . GLY A 1 156 ? 27.338 -20.009 -8.952 1.00 56.63 185 GLY A C 1
ATOM 1092 O O . GLY A 1 156 ? 26.413 -20.519 -8.312 1.00 56.45 185 GLY A O 1
ATOM 1093 N N . PHE A 1 157 ? 27.957 -18.886 -8.583 1.00 56.57 186 PHE A N 1
ATOM 1094 C CA . PHE A 1 157 ? 27.570 -18.116 -7.398 1.00 54.03 186 PHE A CA 1
ATOM 1095 C C . PHE A 1 157 ? 26.285 -17.326 -7.632 1.00 52.28 186 PHE A C 1
ATOM 1096 O O . PHE A 1 157 ? 26.114 -16.727 -8.694 1.00 49.12 186 PHE A O 1
ATOM 1104 N N . GLY A 1 158 ? 25.395 -17.314 -6.635 1.00 51.24 187 GLY A N 1
ATOM 1105 C CA . GLY A 1 158 ? 24.239 -16.404 -6.632 1.00 48.87 187 GLY A CA 1
ATOM 1106 C C . GLY A 1 158 ? 24.597 -15.089 -5.937 1.00 47.53 187 GLY A C 1
ATOM 1107 O O . GLY A 1 158 ? 25.723 -14.936 -5.442 1.00 47.24 187 GLY A O 1
ATOM 1108 N N . ILE A 1 159 ? 23.672 -14.130 -5.872 1.00 47.43 188 ILE A N 1
ATOM 1109 C CA . ILE A 1 159 ? 22.332 -14.216 -6.454 1.00 47.09 188 ILE A CA 1
ATOM 1110 C C . ILE A 1 159 ? 22.409 -13.625 -7.858 1.00 47.42 188 ILE A C 1
ATOM 1111 O O . ILE A 1 159 ? 22.567 -12.421 -8.025 1.00 44.78 188 ILE A O 1
ATOM 1116 N N . THR A 1 160 ? 22.287 -14.489 -8.863 1.00 50.05 189 THR A N 1
ATOM 1117 C CA . THR A 1 160 ? 22.714 -14.174 -10.228 1.00 51.73 189 THR A CA 1
ATOM 1118 C C . THR A 1 160 ? 21.561 -14.247 -11.220 1.00 51.65 189 THR A C 1
ATOM 1119 O O . THR A 1 160 ? 20.478 -14.756 -10.904 1.00 52.46 189 THR A O 1
ATOM 1123 N N . CYS A 1 161 ? 21.813 -13.721 -12.412 1.00 48.24 190 CYS A N 1
ATOM 1124 C CA . CYS A 1 161 ? 20.802 -13.574 -13.454 1.00 50.63 190 CYS A CA 1
ATOM 1125 C C . CYS A 1 161 ? 19.947 -14.801 -13.705 1.00 51.48 190 CYS A C 1
ATOM 1126 O O . CYS A 1 161 ? 18.731 -14.694 -13.855 1.00 52.17 190 CYS A O 1
ATOM 1129 N N . GLU A 1 162 ? 20.601 -15.956 -13.770 1.00 52.83 191 GLU A N 1
ATOM 1130 C CA . GLU A 1 162 ? 19.944 -17.193 -14.178 1.00 53.76 191 GLU A CA 1
ATOM 1131 C C . GLU A 1 162 ? 19.011 -17.763 -13.117 1.00 49.23 191 GLU A C 1
ATOM 1132 O O . GLU A 1 162 ? 18.111 -18.543 -13.443 1.00 49.82 191 GLU A O 1
ATOM 1138 N N . GLN A 1 163 ? 19.207 -17.364 -11.863 1.00 47.05 192 GLN A N 1
ATOM 1139 C CA . GLN A 1 163 ? 18.262 -17.712 -10.797 1.00 46.70 192 GLN A CA 1
ATOM 1140 C C . GLN A 1 163 ? 16.885 -17.047 -10.972 1.00 46.06 192 GLN A C 1
ATOM 1141 O O . GLN A 1 163 ? 15.889 -17.643 -10.608 1.00 48.95 192 GLN A O 1
ATOM 1147 N N . CYS A 1 164 ? 16.827 -15.846 -11.548 1.00 46.77 193 CYS A N 1
ATOM 1148 C CA . CYS A 1 164 ? 15.545 -15.149 -11.827 1.00 48.91 193 CYS A CA 1
ATOM 1149 C C . CYS A 1 164 ? 15.059 -15.288 -13.278 1.00 48.67 193 CYS A C 1
ATOM 1150 O O . CYS A 1 164 ? 13.876 -15.094 -13.549 1.00 47.85 193 CYS A O 1
ATOM 1153 N N . HIS A 1 165 ? 15.978 -15.587 -14.203 1.00 51.41 194 HIS A N 1
ATOM 1154 C CA . HIS A 1 165 ? 15.674 -15.695 -15.642 1.00 49.95 194 HIS A CA 1
ATOM 1155 C C . HIS A 1 165 ? 15.857 -17.079 -16.278 1.00 51.21 194 HIS A C 1
ATOM 1156 O O . HIS A 1 165 ? 15.572 -17.241 -17.456 1.00 49.59 194 HIS A O 1
ATOM 1163 N N . GLY A 1 166 ? 16.307 -18.067 -15.503 1.00 51.71 195 GLY A N 1
ATOM 1164 C CA . GLY A 1 166 ? 16.528 -19.419 -16.008 1.00 53.64 195 GLY A CA 1
ATOM 1165 C C . GLY A 1 166 ? 17.897 -19.558 -16.644 1.00 54.97 195 GLY A C 1
ATOM 1166 O O . GLY A 1 166 ? 18.585 -18.560 -16.831 1.00 54.58 195 GLY A O 1
ATOM 1167 N N . PRO A 1 167 ? 18.313 -20.805 -16.966 1.00 58.54 196 PRO A N 1
ATOM 1168 C CA . PRO A 1 167 ? 19.646 -21.066 -17.552 1.00 56.70 196 PRO A CA 1
ATOM 1169 C C . PRO A 1 167 ? 19.879 -20.349 -18.880 1.00 53.12 196 PRO A C 1
ATOM 1170 O O . PRO A 1 167 ? 18.944 -20.188 -19.669 1.00 52.15 196 PRO A O 1
ATOM 1174 N N . GLY A 1 168 ? 21.120 -19.926 -19.111 1.00 52.18 197 GLY A N 1
ATOM 1175 C CA . GLY A 1 168 ? 21.463 -19.050 -20.244 1.00 57.98 197 GLY A CA 1
ATOM 1176 C C . GLY A 1 168 ? 22.154 -19.676 -21.456 1.00 60.10 197 GLY A C 1
ATOM 1177 O O . GLY A 1 168 ? 22.273 -19.003 -22.490 1.00 55.94 197 GLY A O 1
ATOM 1178 N N . ALA A 1 169 ? 22.600 -20.937 -21.346 1.00 60.53 198 ALA A N 1
ATOM 1179 C CA . ALA A 1 169 ? 23.373 -21.621 -22.416 1.00 64.17 198 ALA A CA 1
ATOM 1180 C C . ALA A 1 169 ? 22.777 -21.469 -23.822 1.00 63.62 198 ALA A C 1
ATOM 1181 O O . ALA A 1 169 ? 23.429 -20.936 -24.726 1.00 63.35 198 ALA A O 1
ATOM 1183 N N . LYS A 1 170 ? 21.536 -21.921 -23.985 1.00 61.22 199 LYS A N 1
ATOM 1184 C CA . LYS A 1 170 ? 20.832 -21.827 -25.264 1.00 64.67 199 LYS A CA 1
ATOM 1185 C C . LYS A 1 170 ? 20.628 -20.383 -25.728 1.00 67.70 199 LYS A C 1
ATOM 1186 O O . LYS A 1 170 ? 20.710 -20.102 -26.925 1.00 73.22 199 LYS A O 1
ATOM 1192 N N . HIS A 1 171 ? 20.379 -19.474 -24.783 1.00 64.72 200 HIS A N 1
ATOM 1193 C CA . HIS A 1 171 ? 20.109 -18.061 -25.101 1.00 60.08 200 HIS A CA 1
ATOM 1194 C C . HIS A 1 171 ? 21.351 -17.302 -25.600 1.00 60.70 200 HIS A C 1
ATOM 1195 O O . HIS A 1 171 ? 21.238 -16.493 -26.518 1.00 57.93 200 HIS A O 1
ATOM 1202 N N . ILE A 1 172 ? 22.516 -17.537 -24.993 1.00 60.43 201 ILE A N 1
ATOM 1203 C CA . ILE A 1 172 ? 23.750 -16.867 -25.447 1.00 62.78 201 ILE A CA 1
ATOM 1204 C C . ILE A 1 172 ? 24.140 -17.272 -26.884 1.00 70.42 201 ILE A C 1
ATOM 1205 O O . ILE A 1 172 ? 24.698 -16.455 -27.616 1.00 72.75 201 ILE A O 1
ATOM 1210 N N . LYS A 1 173 ? 23.824 -18.516 -27.273 1.00 74.14 202 LYS A N 1
ATOM 1211 C CA . LYS A 1 173 ? 24.004 -19.003 -28.652 1.00 73.66 202 LYS A CA 1
ATOM 1212 C C . LYS A 1 173 ? 23.045 -18.324 -29.624 1.00 70.27 202 LYS A C 1
ATOM 1213 O O . LYS A 1 173 ? 23.457 -17.880 -30.688 1.00 67.73 202 LYS A O 1
ATOM 1219 N N . ASN A 1 174 ? 21.766 -18.269 -29.259 1.00 68.82 203 ASN A N 1
ATOM 1220 C CA . ASN A 1 174 ? 20.713 -17.765 -30.141 1.00 71.75 203 ASN A CA 1
ATOM 1221 C C . ASN A 1 174 ? 19.721 -16.903 -29.334 1.00 72.51 203 ASN A C 1
ATOM 1222 O O . ASN A 1 174 ? 18.671 -17.393 -28.910 1.00 73.58 203 ASN A O 1
ATOM 1227 N N . PRO A 1 175 ? 20.066 -15.616 -29.104 1.00 73.59 204 PRO A N 1
ATOM 1228 C CA . PRO A 1 175 ? 19.257 -14.718 -28.266 1.00 73.85 204 PRO A CA 1
ATOM 1229 C C . PRO A 1 175 ? 17.802 -14.522 -28.700 1.00 75.25 204 PRO A C 1
ATOM 1230 O O . PRO A 1 175 ? 16.903 -14.583 -27.855 1.00 78.52 204 PRO A O 1
ATOM 1234 N N . GLN A 1 176 ? 17.581 -14.312 -29.990 1.00 73.03 205 GLN A N 1
ATOM 1235 C CA . GLN A 1 176 ? 16.233 -14.067 -30.533 1.00 71.05 205 GLN A CA 1
ATOM 1236 C C . GLN A 1 176 ? 15.407 -15.356 -30.570 1.00 69.59 205 GLN A C 1
ATOM 1237 O O . GLN A 1 176 ? 14.182 -15.318 -30.437 1.00 71.14 205 GLN A O 1
ATOM 1243 N N . GLY A 1 177 ? 16.080 -16.494 -30.739 1.00 66.46 206 GLY A N 1
ATOM 1244 C CA . GLY A 1 177 ? 15.424 -17.787 -30.893 1.00 65.34 206 GLY A CA 1
ATOM 1245 C C . GLY A 1 177 ? 15.178 -18.542 -29.608 1.00 64.60 206 GLY A C 1
ATOM 1246 O O . GLY A 1 177 ? 14.198 -19.269 -29.513 1.00 64.84 206 GLY A O 1
ATOM 1247 N N . GLU A 1 178 ? 16.076 -18.393 -28.632 1.00 66.21 207 GLU A N 1
ATOM 1248 C CA . GLU A 1 178 ? 15.951 -19.042 -27.321 1.00 69.03 207 GLU A CA 1
ATOM 1249 C C . GLU A 1 178 ? 15.706 -17.983 -26.238 1.00 67.28 207 GLU A C 1
ATOM 1250 O O . GLU A 1 178 ? 16.646 -17.335 -25.762 1.00 62.62 207 GLU A O 1
ATOM 1256 N N . LYS A 1 179 ? 14.435 -17.821 -25.863 1.00 69.03 208 LYS A N 1
ATOM 1257 C CA . LYS A 1 179 ? 14.001 -16.762 -24.948 1.00 64.08 208 LYS A CA 1
ATOM 1258 C C . LYS A 1 179 ? 14.338 -17.087 -23.497 1.00 61.57 208 LYS A C 1
ATOM 1259 O O . LYS A 1 179 ? 14.296 -18.253 -23.082 1.00 58.62 208 LYS A O 1
ATOM 1265 N N . MET A 1 180 ? 14.695 -16.045 -22.743 1.00 60.14 209 MET A N 1
ATOM 1266 C CA . MET A 1 180 ? 14.813 -16.127 -21.284 1.00 58.35 209 MET A CA 1
ATOM 1267 C C . MET A 1 180 ? 13.482 -15.727 -20.655 1.00 56.59 209 MET A C 1
ATOM 1268 O O . MET A 1 180 ? 12.631 -15.110 -21.308 1.00 56.98 209 MET A O 1
ATOM 1273 N N . VAL A 1 181 ? 13.309 -16.095 -19.387 1.00 55.09 210 VAL A N 1
ATOM 1274 C CA . VAL A 1 181 ? 12.093 -15.788 -18.623 1.00 51.76 210 VAL A CA 1
ATOM 1275 C C . VAL A 1 181 ? 12.205 -14.434 -17.914 1.00 50.37 210 VAL A C 1
ATOM 1276 O O . VAL A 1 181 ? 13.133 -14.211 -17.147 1.00 47.07 210 VAL A O 1
ATOM 1280 N N . ILE A 1 182 ? 11.261 -13.537 -18.191 1.00 51.21 211 ILE A N 1
ATOM 1281 C CA . ILE A 1 182 ? 10.957 -12.413 -17.313 1.00 51.66 211 ILE A CA 1
ATOM 1282 C C . ILE A 1 182 ? 9.658 -12.758 -16.580 1.00 49.71 211 ILE A C 1
ATOM 1283 O O . ILE A 1 182 ? 8.616 -12.940 -17.212 1.00 47.67 211 ILE A O 1
ATOM 1288 N N . SER A 1 183 ? 9.721 -12.830 -15.252 1.00 46.87 212 SER A N 1
ATOM 1289 C CA . SER A 1 183 ? 8.539 -13.082 -14.437 1.00 46.26 212 SER A CA 1
ATOM 1290 C C . SER A 1 183 ? 8.250 -11.885 -13.538 1.00 45.83 212 SER A C 1
ATOM 1291 O O . SER A 1 183 ? 9.132 -11.426 -12.811 1.00 47.28 212 SER A O 1
ATOM 1294 N N . TYR A 1 184 ? 7.017 -11.391 -13.598 1.00 45.47 213 TYR A N 1
ATOM 1295 C CA . TYR A 1 184 ? 6.476 -10.497 -12.587 1.00 47.61 213 TYR A CA 1
ATOM 1296 C C . TYR A 1 184 ? 5.767 -11.264 -11.451 1.00 50.50 213 TYR A C 1
ATOM 1297 O O . TYR A 1 184 ? 5.199 -10.641 -10.546 1.00 52.72 213 TYR A O 1
ATOM 1306 N N . ASP A 1 185 ? 5.801 -12.598 -11.489 1.00 49.16 214 ASP A N 1
ATOM 1307 C CA . ASP A 1 185 ? 5.149 -13.440 -10.484 1.00 48.32 214 ASP A CA 1
ATOM 1308 C C . ASP A 1 185 ? 5.942 -13.368 -9.172 1.00 47.29 214 ASP A C 1
ATOM 1309 O O . ASP A 1 185 ? 7.173 -13.404 -9.190 1.00 46.82 214 ASP A O 1
ATOM 1314 N N . ALA A 1 186 ? 5.240 -13.278 -8.038 1.00 45.76 215 ALA A N 1
ATOM 1315 C CA . ALA A 1 186 ? 5.902 -13.262 -6.726 1.00 44.03 215 ALA A CA 1
ATOM 1316 C C . ALA A 1 186 ? 6.788 -14.499 -6.469 1.00 43.24 215 ALA A C 1
ATOM 1317 O O . ALA A 1 186 ? 7.804 -14.413 -5.778 1.00 38.82 215 ALA A O 1
ATOM 1319 N N . GLU A 1 187 ? 6.394 -15.635 -7.043 1.00 43.82 216 GLU A N 1
ATOM 1320 C CA . GLU A 1 187 ? 7.177 -16.880 -6.984 1.00 46.78 216 GLU A CA 1
ATOM 1321 C C . GLU A 1 187 ? 8.626 -16.733 -7.466 1.00 46.61 216 GLU A C 1
ATOM 1322 O O . GLU A 1 187 ? 9.507 -17.436 -6.972 1.00 46.36 216 GLU A O 1
ATOM 1328 N N . ASN A 1 188 ? 8.862 -15.836 -8.430 1.00 46.56 217 ASN A N 1
ATOM 1329 C CA . ASN A 1 188 ? 10.216 -15.537 -8.921 1.00 48.14 217 ASN A CA 1
ATOM 1330 C C . ASN A 1 188 ? 11.140 -15.123 -7.763 1.00 48.30 217 ASN A C 1
ATOM 1331 O O . ASN A 1 188 ? 12.320 -15.459 -7.762 1.00 52.08 217 ASN A O 1
ATOM 1336 N N . CYS A 1 189 ? 10.577 -14.414 -6.778 1.00 47.13 218 CYS A N 1
ATOM 1337 C CA . CYS A 1 189 ? 11.277 -14.032 -5.546 1.00 44.19 218 CYS A CA 1
ATOM 1338 C C . CYS A 1 189 ? 11.024 -15.003 -4.402 1.00 41.09 218 CYS A C 1
ATOM 1339 O O . CYS A 1 189 ? 11.917 -15.271 -3.599 1.00 38.60 218 CYS A O 1
ATOM 1342 N N . GLY A 1 190 ? 9.805 -15.531 -4.340 1.00 41.46 219 GLY A N 1
ATOM 1343 C CA . GLY A 1 190 ? 9.421 -16.509 -3.318 1.00 40.71 219 GLY A CA 1
ATOM 1344 C C . GLY A 1 190 ? 10.236 -17.786 -3.257 1.00 40.85 219 GLY A C 1
ATOM 1345 O O . GLY A 1 190 ? 10.310 -18.400 -2.204 1.00 41.56 219 GLY A O 1
ATOM 1346 N N . GLN A 1 191 ? 10.830 -18.196 -4.379 1.00 41.79 220 GLN A N 1
ATOM 1347 C CA . GLN A 1 191 ? 11.761 -19.344 -4.406 1.00 41.71 220 GLN A CA 1
ATOM 1348 C C . GLN A 1 191 ? 12.912 -19.258 -3.403 1.00 41.94 220 GLN A C 1
ATOM 1349 O O . GLN A 1 191 ? 13.437 -20.281 -2.974 1.00 39.95 220 GLN A O 1
ATOM 1355 N N . CYS A 1 192 ? 13.329 -18.042 -3.062 1.00 45.27 221 CYS A N 1
ATOM 1356 C CA . CYS A 1 192 ? 14.317 -17.837 -2.011 1.00 45.40 221 CYS A CA 1
ATOM 1357 C C . CYS A 1 192 ? 13.725 -17.151 -0.779 1.00 43.79 221 CYS A C 1
ATOM 1358 O O . CYS A 1 192 ? 14.098 -17.485 0.340 1.00 41.80 221 CYS A O 1
ATOM 1361 N N . HIS A 1 193 ? 12.813 -16.196 -0.970 1.00 41.83 222 HIS A N 1
ATOM 1362 C CA . HIS A 1 193 ? 12.306 -15.369 0.134 1.00 41.31 222 HIS A CA 1
ATOM 1363 C C . HIS A 1 193 ? 11.131 -16.002 0.872 1.00 40.21 222 HIS A C 1
ATOM 1364 O O . HIS A 1 193 ? 10.057 -15.403 1.029 1.00 38.19 222 HIS A O 1
ATOM 1371 N N . SER A 1 194 ? 11.371 -17.222 1.337 1.00 41.43 223 SER A N 1
ATOM 1372 C CA . SER A 1 194 ? 10.388 -18.027 2.033 1.00 44.17 223 SER A CA 1
ATOM 1373 C C . SER A 1 194 ? 11.106 -19.021 2.919 1.00 44.57 223 SER A C 1
ATOM 1374 O O . SER A 1 194 ? 12.336 -19.118 2.923 1.00 41.67 223 SER A O 1
ATOM 1377 N N . ARG A 1 195 ? 10.309 -19.727 3.702 1.00 47.43 224 ARG A N 1
ATOM 1378 C CA . ARG A 1 195 ? 10.728 -20.946 4.354 1.00 50.49 224 ARG A CA 1
ATOM 1379 C C . ARG A 1 195 ? 9.727 -22.011 3.953 1.00 49.20 224 ARG A C 1
ATOM 1380 O O . ARG A 1 195 ? 8.587 -21.707 3.588 1.00 45.25 224 ARG A O 1
ATOM 1388 N N . GLY A 1 196 ? 10.166 -23.259 4.018 1.00 49.31 225 GLY A N 1
ATOM 1389 C CA . GLY A 1 196 ? 9.344 -24.372 3.589 1.00 49.29 225 GLY A CA 1
ATOM 1390 C C . GLY A 1 196 ? 10.134 -25.640 3.404 1.00 50.13 225 GLY A C 1
ATOM 1391 O O . GLY A 1 196 ? 11.342 -25.668 3.636 1.00 48.42 225 GLY A O 1
ATOM 1392 N N . ASP A 1 197 ? 9.419 -26.685 2.988 1.00 52.37 226 ASP A N 1
ATOM 1393 C CA . ASP A 1 197 ? 9.994 -28.002 2.723 1.00 52.63 226 ASP A CA 1
ATOM 1394 C C . ASP A 1 197 ? 10.049 -28.270 1.229 1.00 48.89 226 ASP A C 1
ATOM 1395 O O . ASP A 1 197 ? 9.126 -27.918 0.495 1.00 43.16 226 ASP A O 1
ATOM 1400 N N . SER A 1 198 ? 11.130 -28.909 0.795 1.00 50.87 227 SER A N 1
ATOM 1401 C CA . SER A 1 198 ? 11.229 -29.431 -0.574 1.00 53.37 227 SER A CA 1
ATOM 1402 C C . SER A 1 198 ? 10.278 -30.621 -0.789 1.00 52.80 227 SER A C 1
ATOM 1403 O O . SER A 1 198 ? 9.867 -31.286 0.169 1.00 53.41 227 SER A O 1
ATOM 1406 N N . VAL A 1 199 ? 9.910 -30.862 -2.046 1.00 55.58 228 VAL A N 1
ATOM 1407 C CA . VAL A 1 199 ? 9.207 -32.094 -2.412 1.00 53.71 228 VAL A CA 1
ATOM 1408 C C . VAL A 1 199 ? 10.214 -33.252 -2.383 1.00 52.79 228 VAL A C 1
ATOM 1409 O O . VAL A 1 199 ? 9.881 -34.350 -1.950 1.00 52.87 228 VAL A O 1
ATOM 1413 N N . ALA A 1 200 ? 11.449 -32.988 -2.814 1.00 51.51 229 ALA A N 1
ATOM 1414 C CA . ALA A 1 200 ? 12.544 -33.954 -2.681 1.00 50.56 229 ALA A CA 1
ATOM 1415 C C . ALA A 1 200 ? 12.876 -34.162 -1.216 1.00 51.78 229 ALA A C 1
ATOM 1416 O O . ALA A 1 200 ? 12.478 -33.369 -0.372 1.00 55.61 229 ALA A O 1
ATOM 1418 N N . LYS A 1 201 ? 13.586 -35.245 -0.915 1.00 53.32 230 LYS A N 1
ATOM 1419 C CA . LYS A 1 201 ? 14.026 -35.544 0.450 1.00 52.73 230 LYS A CA 1
ATOM 1420 C C . LYS A 1 201 ? 15.489 -35.928 0.451 1.00 49.34 230 LYS A C 1
ATOM 1421 O O . LYS A 1 201 ? 16.055 -36.245 -0.590 1.00 52.61 230 LYS A O 1
ATOM 1427 N N . THR A 1 202 ? 16.097 -35.876 1.628 1.00 49.71 231 THR A N 1
ATOM 1428 C CA . THR A 1 202 ? 17.506 -36.216 1.817 1.00 54.93 231 THR A CA 1
ATOM 1429 C C . THR A 1 202 ? 17.637 -37.753 1.771 1.00 62.63 231 THR A C 1
ATOM 1430 O O . THR A 1 202 ? 16.615 -38.461 1.802 1.00 58.40 231 THR A O 1
ATOM 1434 N N . PRO A 1 203 ? 18.881 -38.282 1.725 1.00 69.79 232 PRO A N 1
ATOM 1435 C CA . PRO A 1 203 ? 19.059 -39.730 1.895 1.00 72.26 232 PRO A CA 1
ATOM 1436 C C . PRO A 1 203 ? 18.370 -40.298 3.156 1.00 74.18 232 PRO A C 1
ATOM 1437 O O . PRO A 1 203 ? 17.863 -41.423 3.119 1.00 77.43 232 PRO A O 1
ATOM 1441 N N . ASP A 1 204 ? 18.319 -39.499 4.224 1.00 69.40 233 ASP A N 1
ATOM 1442 C CA . ASP A 1 204 ? 17.685 -39.875 5.492 1.00 68.42 233 ASP A CA 1
ATOM 1443 C C . ASP A 1 204 ? 16.143 -39.690 5.507 1.00 66.73 233 ASP A C 1
ATOM 1444 O O . ASP A 1 204 ? 15.499 -39.974 6.521 1.00 61.35 233 ASP A O 1
ATOM 1449 N N . GLY A 1 205 ? 15.551 -39.205 4.411 1.00 66.97 234 GLY A N 1
ATOM 1450 C CA . GLY A 1 205 ? 14.098 -39.003 4.329 1.00 68.34 234 GLY A CA 1
ATOM 1451 C C . GLY A 1 205 ? 13.525 -37.717 4.933 1.00 66.96 234 GLY A C 1
ATOM 1452 O O . GLY A 1 205 ? 12.312 -37.634 5.147 1.00 64.88 234 GLY A O 1
ATOM 1453 N N . LYS A 1 206 ? 14.381 -36.725 5.210 1.00 66.09 235 LYS A N 1
ATOM 1454 C CA . LYS A 1 206 ? 13.938 -35.398 5.670 1.00 66.78 235 LYS A CA 1
ATOM 1455 C C . LYS A 1 206 ? 13.879 -34.437 4.479 1.00 63.68 235 LYS A C 1
ATOM 1456 O O . LYS A 1 206 ? 14.606 -34.626 3.509 1.00 61.79 235 LYS A O 1
ATOM 1462 N N . PRO A 1 207 ? 13.013 -33.404 4.545 1.00 58.97 236 PRO A N 1
ATOM 1463 C CA . PRO A 1 207 ? 13.020 -32.408 3.469 1.00 54.87 236 PRO A CA 1
ATOM 1464 C C . PRO A 1 207 ? 14.207 -31.438 3.561 1.00 51.06 236 PRO A C 1
ATOM 1465 O O . PRO A 1 207 ? 14.780 -31.241 4.635 1.00 50.64 236 PRO A O 1
ATOM 1469 N N . PHE A 1 208 ? 14.589 -30.877 2.417 1.00 50.58 237 PHE A N 1
ATOM 1470 C CA . PHE A 1 208 ? 15.547 -29.776 2.362 1.00 51.36 237 PHE A CA 1
ATOM 1471 C C . PHE A 1 208 ? 14.821 -28.479 2.720 1.00 51.75 237 PHE A C 1
ATOM 1472 O O . PHE A 1 208 ? 13.597 -28.388 2.585 1.00 52.22 237 PHE A O 1
ATOM 1480 N N . GLY A 1 209 ? 15.582 -27.480 3.168 1.00 51.87 238 GLY A N 1
ATOM 1481 C CA . GLY A 1 209 ? 15.035 -26.157 3.491 1.00 50.45 238 GLY A CA 1
ATOM 1482 C C . GLY A 1 209 ? 14.868 -25.238 2.286 1.00 50.24 238 GLY A C 1
ATOM 1483 O O . GLY A 1 209 ? 14.319 -24.144 2.416 1.00 47.77 238 GLY A O 1
ATOM 1484 N N . TYR A 1 210 ? 15.344 -25.684 1.121 1.00 47.30 239 TYR A N 1
ATOM 1485 C CA . TYR A 1 210 ? 15.253 -24.933 -0.127 1.00 46.81 239 TYR A CA 1
ATOM 1486 C C . TYR A 1 210 ? 14.435 -25.696 -1.179 1.00 47.65 239 TYR A C 1
ATOM 1487 O O . TYR A 1 210 ? 14.250 -26.902 -1.043 1.00 47.57 239 TYR A O 1
ATOM 1496 N N . PRO A 1 211 ? 13.940 -24.998 -2.226 1.00 44.54 240 PRO A N 1
ATOM 1497 C CA . PRO A 1 211 ? 13.192 -25.710 -3.276 1.00 45.70 240 PRO A CA 1
ATOM 1498 C C . PRO A 1 211 ? 14.032 -26.771 -3.982 1.00 46.97 240 PRO A C 1
ATOM 1499 O O . PRO A 1 211 ? 15.170 -26.496 -4.379 1.00 51.05 240 PRO A O 1
ATOM 1503 N N . TYR A 1 212 ? 13.484 -27.976 -4.100 1.00 49.27 241 TYR A N 1
ATOM 1504 C CA . TYR A 1 212 ? 14.192 -29.098 -4.728 1.00 51.32 241 TYR A CA 1
ATOM 1505 C C . TYR A 1 212 ? 13.205 -30.233 -5.016 1.00 51.76 241 TYR A C 1
ATOM 1506 O O . TYR A 1 212 ? 12.475 -30.660 -4.108 1.00 49.05 241 TYR A O 1
ATOM 1515 N N . ASN A 1 213 ? 13.158 -30.691 -6.276 1.00 53.68 242 ASN A N 1
ATOM 1516 C CA . ASN A 1 213 ? 12.401 -31.907 -6.643 1.00 54.14 242 ASN A CA 1
ATOM 1517 C C . ASN A 1 213 ? 13.287 -32.917 -7.404 1.00 55.81 242 ASN A C 1
ATOM 1518 O O . ASN A 1 213 ? 14.518 -32.776 -7.398 1.00 54.58 242 ASN A O 1
ATOM 1523 N N . ASP A 1 214 ? 12.665 -33.937 -8.010 1.00 62.22 243 ASP A N 1
ATOM 1524 C CA . ASP A 1 214 ? 13.336 -34.888 -8.922 1.00 64.80 243 ASP A CA 1
ATOM 1525 C C . ASP A 1 214 ? 14.336 -34.229 -9.871 1.00 62.74 243 ASP A C 1
ATOM 1526 O O . ASP A 1 214 ? 15.456 -34.707 -10.029 1.00 66.01 243 ASP A O 1
ATOM 1531 N N . GLU A 1 215 ? 13.916 -33.134 -10.496 1.00 59.94 244 GLU A N 1
ATOM 1532 C CA . GLU A 1 215 ? 14.728 -32.424 -11.485 1.00 59.85 244 GLU A CA 1
ATOM 1533 C C . GLU A 1 215 ? 15.751 -31.431 -10.882 1.00 58.39 244 GLU A C 1
ATOM 1534 O O . GLU A 1 215 ? 16.503 -30.800 -11.628 1.00 53.43 244 GLU A O 1
ATOM 1540 N N . GLY A 1 216 ? 15.791 -31.299 -9.552 1.00 55.41 245 GLY A N 1
ATOM 1541 C CA . GLY A 1 216 ? 16.703 -30.371 -8.875 1.00 55.50 245 GLY A CA 1
ATOM 1542 C C . GLY A 1 216 ? 15.998 -29.084 -8.449 1.00 54.59 245 GLY A C 1
ATOM 1543 O O . GLY A 1 216 ? 14.834 -29.115 -8.010 1.00 56.35 245 GLY A O 1
ATOM 1544 N N . GLN A 1 217 ? 16.691 -27.956 -8.602 1.00 48.91 246 GLN A N 1
ATOM 1545 C CA . GLN A 1 217 ? 16.215 -26.658 -8.099 1.00 48.34 246 GLN A CA 1
ATOM 1546 C C . GLN A 1 217 ? 15.005 -26.096 -8.840 1.00 48.80 246 GLN A C 1
ATOM 1547 O O . GLN A 1 217 ? 14.658 -26.557 -9.931 1.00 52.23 246 GLN A O 1
ATOM 1553 N N . TYR A 1 218 ? 14.378 -25.085 -8.237 1.00 48.96 247 TYR A N 1
ATOM 1554 C CA . TYR A 1 218 ? 13.319 -24.315 -8.904 1.00 47.05 247 TYR A CA 1
ATOM 1555 C C . TYR A 1 218 ? 13.916 -23.579 -10.091 1.00 47.91 247 TYR A C 1
ATOM 1556 O O . TYR A 1 218 ? 15.014 -23.030 -9.989 1.00 49.48 247 TYR A O 1
ATOM 1565 N N . VAL A 1 219 ? 13.184 -23.581 -11.201 1.00 49.77 248 VAL A N 1
ATOM 1566 C CA . VAL A 1 219 ? 13.575 -22.880 -12.420 1.00 54.73 248 VAL A CA 1
ATOM 1567 C C . VAL A 1 219 ? 12.500 -21.836 -12.691 1.00 52.11 248 VAL A C 1
ATOM 1568 O O . VAL A 1 219 ? 11.314 -22.150 -12.625 1.00 52.41 248 VAL A O 1
ATOM 1572 N N . PRO A 1 220 ? 12.904 -20.589 -12.994 1.00 51.29 249 PRO A N 1
ATOM 1573 C CA . PRO A 1 220 ? 11.902 -19.578 -13.328 1.00 53.74 249 PRO A CA 1
ATOM 1574 C C . PRO A 1 220 ? 11.024 -20.004 -14.486 1.00 55.86 249 PRO A C 1
ATOM 1575 O O . PRO A 1 220 ? 11.521 -20.594 -15.440 1.00 59.24 249 PRO A O 1
ATOM 1579 N N . GLY A 1 221 ? 9.729 -19.717 -14.380 1.00 57.63 250 GLY A N 1
ATOM 1580 C CA . GLY A 1 221 ? 8.746 -20.137 -15.371 1.00 58.02 250 GLY A CA 1
ATOM 1581 C C . GLY A 1 221 ? 7.945 -21.352 -14.953 1.00 58.55 250 GLY A C 1
ATOM 1582 O O . GLY A 1 221 ? 6.878 -21.593 -15.509 1.00 63.42 250 GLY A O 1
ATOM 1583 N N . LYS A 1 222 ? 8.451 -22.118 -13.988 1.00 58.22 251 LYS A N 1
ATOM 1584 C CA . LYS A 1 222 ? 7.741 -23.282 -13.458 1.00 60.05 251 LYS A CA 1
ATOM 1585 C C . LYS A 1 222 ? 6.911 -22.876 -12.236 1.00 57.13 251 LYS A C 1
ATOM 1586 O O . LYS A 1 222 ? 7.012 -21.744 -11.753 1.00 56.60 251 LYS A O 1
ATOM 1592 N N . LYS A 1 223 ? 6.099 -23.804 -11.737 1.00 55.95 252 LYS A N 1
ATOM 1593 C CA . LYS A 1 223 ? 5.260 -23.555 -10.567 1.00 57.71 252 LYS A CA 1
ATOM 1594 C C . LYS A 1 223 ? 6.023 -23.960 -9.295 1.00 56.87 252 LYS A C 1
ATOM 1595 O O . LYS A 1 223 ? 6.481 -25.107 -9.177 1.00 53.53 252 LYS A O 1
ATOM 1601 N N . LEU A 1 224 ? 6.179 -23.009 -8.364 1.00 52.75 253 LEU A N 1
ATOM 1602 C CA . LEU A 1 224 ? 6.975 -23.221 -7.142 1.00 51.51 253 LEU A CA 1
ATOM 1603 C C . LEU A 1 224 ? 6.514 -24.428 -6.323 1.00 51.16 253 LEU A C 1
ATOM 1604 O O . LEU A 1 224 ? 7.344 -25.157 -5.774 1.00 46.77 253 LEU A O 1
ATOM 1609 N N . ALA A 1 225 ? 5.195 -24.636 -6.258 1.00 54.21 254 ALA A N 1
ATOM 1610 C CA . ALA A 1 225 ? 4.598 -25.749 -5.497 1.00 54.38 254 ALA A CA 1
ATOM 1611 C C . ALA A 1 225 ? 5.090 -27.151 -5.911 1.00 54.93 254 ALA A C 1
ATOM 1612 O O . ALA A 1 225 ? 5.071 -28.081 -5.098 1.00 53.18 254 ALA A O 1
ATOM 1614 N N . ASP A 1 226 ? 5.536 -27.287 -7.161 1.00 55.49 255 ASP A N 1
ATOM 1615 C CA . ASP A 1 226 ? 6.152 -28.524 -7.661 1.00 55.38 255 ASP A CA 1
ATOM 1616 C C . ASP A 1 226 ? 7.527 -28.810 -7.064 1.00 53.41 255 ASP A C 1
ATOM 1617 O O . ASP A 1 226 ? 8.008 -29.938 -7.180 1.00 53.39 255 ASP A O 1
ATOM 1622 N N . TYR A 1 227 ? 8.164 -27.796 -6.465 1.00 52.38 256 TYR A N 1
ATOM 1623 C CA . TYR A 1 227 ? 9.480 -27.929 -5.815 1.00 50.45 256 TYR A CA 1
ATOM 1624 C C . TYR A 1 227 ? 9.500 -27.690 -4.306 1.00 48.91 256 TYR A C 1
ATOM 1625 O O . TYR A 1 227 ? 10.443 -28.123 -3.632 1.00 48.88 256 TYR A O 1
ATOM 1634 N N . TYR A 1 228 ? 8.487 -26.999 -3.773 1.00 50.89 257 TYR A N 1
ATOM 1635 C CA . TYR A 1 228 ? 8.575 -26.377 -2.436 1.00 48.50 257 TYR A CA 1
ATOM 1636 C C . TYR A 1 228 ? 7.182 -26.162 -1.845 1.00 46.21 257 TYR A C 1
ATOM 1637 O O . TYR A 1 228 ? 6.317 -25.597 -2.500 1.00 46.06 257 TYR A O 1
ATOM 1646 N N . THR A 1 229 ? 6.967 -26.627 -0.618 1.00 48.68 258 THR A N 1
ATOM 1647 C CA . THR A 1 229 ? 5.740 -26.344 0.129 1.00 48.68 258 THR A CA 1
ATOM 1648 C C . THR A 1 229 ? 6.094 -25.246 1.134 1.00 50.33 258 THR A C 1
ATOM 1649 O O . THR A 1 229 ? 6.796 -25.506 2.121 1.00 52.57 258 THR A O 1
ATOM 1653 N N . VAL A 1 230 ? 5.650 -24.017 0.868 1.00 48.47 259 VAL A N 1
ATOM 1654 C CA . VAL A 1 230 ? 5.994 -22.880 1.737 1.00 48.03 259 VAL A CA 1
ATOM 1655 C C . VAL A 1 230 ? 5.267 -22.957 3.085 1.00 47.35 259 VAL A C 1
ATOM 1656 O O . VAL A 1 230 ? 4.139 -23.449 3.163 1.00 52.39 259 VAL A O 1
ATOM 1660 N N . VAL A 1 231 ? 5.929 -22.485 4.137 1.00 44.96 260 VAL A N 1
ATOM 1661 C CA . VAL A 1 231 ? 5.323 -22.399 5.468 1.00 45.03 260 VAL A CA 1
ATOM 1662 C C . VAL A 1 231 ? 4.144 -21.437 5.448 1.00 47.64 260 VAL A C 1
ATOM 1663 O O . VAL A 1 231 ? 4.038 -20.577 4.565 1.00 47.15 260 VAL A O 1
ATOM 1667 N N . SER A 1 232 ? 3.261 -21.595 6.423 1.00 49.06 261 SER A N 1
ATOM 1668 C CA . SER A 1 232 ? 2.051 -20.786 6.513 1.00 52.42 261 SER A CA 1
ATOM 1669 C C . SER A 1 232 ? 1.667 -20.642 7.971 1.00 54.54 261 SER A C 1
ATOM 1670 O O . SER A 1 232 ? 2.225 -21.334 8.828 1.00 51.67 261 SER A O 1
ATOM 1673 N N . VAL A 1 233 ? 0.736 -19.732 8.250 1.00 52.69 262 VAL A N 1
ATOM 1674 C CA . VAL A 1 233 ? 0.199 -19.586 9.604 1.00 53.86 262 VAL A CA 1
ATOM 1675 C C . VAL A 1 233 ? -0.479 -20.905 10.035 1.00 54.81 262 VAL A C 1
ATOM 1676 O O . VAL A 1 233 ? -0.254 -21.375 11.148 1.00 52.32 262 VAL A O 1
ATOM 1680 N N . GLU A 1 234 ? -1.271 -21.500 9.141 1.00 56.68 263 GLU A N 1
ATOM 1681 C CA . GLU A 1 234 ? -1.963 -22.764 9.419 1.00 60.90 263 GLU A CA 1
ATOM 1682 C C . GLU A 1 234 ? -0.984 -23.927 9.673 1.00 62.80 263 GLU A C 1
ATOM 1683 O O . GLU A 1 234 ? -1.161 -24.692 10.622 1.00 61.83 263 GLU A O 1
ATOM 1689 N N . GLY A 1 235 ? 0.050 -24.044 8.838 1.00 61.10 264 GLY A N 1
ATOM 1690 C CA . GLY A 1 235 ? 1.077 -25.079 9.012 1.00 59.43 264 GLY A CA 1
ATOM 1691 C C . GLY A 1 235 ? 1.996 -24.908 10.218 1.00 59.99 264 GLY A C 1
ATOM 1692 O O . GLY A 1 235 ? 2.613 -25.869 10.671 1.00 60.57 264 GLY A O 1
ATOM 1693 N N . ASP A 1 236 ? 2.099 -23.683 10.721 1.00 62.26 265 ASP A N 1
ATOM 1694 C CA . ASP A 1 236 ? 2.943 -23.346 11.868 1.00 65.44 265 ASP A CA 1
ATOM 1695 C C . ASP A 1 236 ? 2.132 -23.524 13.156 1.00 68.61 265 ASP A C 1
ATOM 1696 O O . ASP A 1 236 ? 1.754 -22.546 13.810 1.00 66.58 265 ASP A O 1
ATOM 1701 N N . LYS A 1 237 ? 1.875 -24.784 13.511 1.00 73.89 266 LYS A N 1
ATOM 1702 C CA . LYS A 1 237 ? 0.984 -25.134 14.641 1.00 75.69 266 LYS A CA 1
ATOM 1703 C C . LYS A 1 237 ? 1.473 -24.532 15.958 1.00 74.29 266 LYS A C 1
ATOM 1704 O O . LYS A 1 237 ? 0.678 -24.051 16.760 1.00 68.04 266 LYS A O 1
ATOM 1710 N N . GLU A 1 238 ? 2.790 -24.552 16.154 1.00 73.83 267 GLU A N 1
ATOM 1711 C CA . GLU A 1 238 ? 3.410 -24.176 17.420 1.00 79.42 267 GLU A CA 1
ATOM 1712 C C . GLU A 1 238 ? 3.849 -22.707 17.517 1.00 72.98 267 GLU A C 1
ATOM 1713 O O . GLU A 1 238 ? 4.550 -22.351 18.475 1.00 69.28 267 GLU A O 1
ATOM 1719 N N . GLY A 1 239 ? 3.469 -21.866 16.547 1.00 67.60 268 GLY A N 1
ATOM 1720 C CA . GLY A 1 239 ? 3.783 -20.434 16.589 1.00 60.53 268 GLY A CA 1
ATOM 1721 C C . GLY A 1 239 ? 5.269 -20.118 16.689 1.00 60.73 268 GLY A C 1
ATOM 1722 O O . GLY A 1 239 ? 5.670 -19.262 17.471 1.00 54.10 268 GLY A O 1
ATOM 1723 N N . LYS A 1 240 ? 6.082 -20.826 15.913 1.00 64.10 269 LYS A N 1
ATOM 1724 C CA . LYS A 1 240 ? 7.541 -20.623 15.888 1.00 63.87 269 LYS A CA 1
ATOM 1725 C C . LYS A 1 240 ? 7.951 -19.631 14.792 1.00 58.30 269 LYS A C 1
ATOM 1726 O O . LYS A 1 240 ? 8.998 -18.989 14.890 1.00 54.30 269 LYS A O 1
ATOM 1732 N N . LEU A 1 241 ? 7.118 -19.520 13.759 1.00 54.67 270 LEU A N 1
ATOM 1733 C CA . LEU A 1 241 ? 7.413 -18.734 12.562 1.00 55.77 270 LEU A CA 1
ATOM 1734 C C . LEU A 1 241 ? 6.579 -17.450 12.452 1.00 53.64 270 LEU A C 1
ATOM 1735 O O . LEU A 1 241 ? 7.079 -16.424 11.988 1.00 48.13 270 LEU A O 1
ATOM 1740 N N . PHE A 1 242 ? 5.313 -17.510 12.860 1.00 52.30 271 PHE A N 1
ATOM 1741 C CA . PHE A 1 242 ? 4.441 -16.342 12.876 1.00 51.05 271 PHE A CA 1
ATOM 1742 C C . PHE A 1 242 ? 3.920 -16.058 14.283 1.00 49.41 271 PHE A C 1
ATOM 1743 O O . PHE A 1 242 ? 3.701 -16.977 15.066 1.00 47.44 271 PHE A O 1
ATOM 1751 N N . TRP A 1 243 ? 3.745 -14.771 14.595 1.00 48.61 272 TRP A N 1
ATOM 1752 C CA . TRP A 1 243 ? 3.088 -14.340 15.827 1.00 46.45 272 TRP A CA 1
ATOM 1753 C C . TRP A 1 243 ? 1.595 -14.624 15.652 1.00 45.90 272 TRP A C 1
ATOM 1754 O O . TRP A 1 243 ? 1.150 -14.845 14.529 1.00 45.63 272 TRP A O 1
ATOM 1765 N N . PRO A 1 244 ? 0.806 -14.592 16.745 1.00 47.57 273 PRO A N 1
ATOM 1766 C CA . PRO A 1 244 ? -0.661 -14.766 16.608 1.00 47.27 273 PRO A CA 1
ATOM 1767 C C . PRO A 1 244 ? -1.374 -13.730 15.724 1.00 46.95 273 PRO A C 1
ATOM 1768 O O . PRO A 1 244 ? -2.445 -14.026 15.175 1.00 46.91 273 PRO A O 1
ATOM 1772 N N . THR A 1 245 ? -0.787 -12.538 15.590 1.00 47.97 274 THR A N 1
ATOM 1773 C CA . THR A 1 245 ? -1.276 -11.506 14.649 1.00 47.38 274 THR A CA 1
ATOM 1774 C C . THR A 1 245 ? -1.062 -11.880 13.170 1.00 49.07 274 THR A C 1
ATOM 1775 O O . THR A 1 245 ? -1.657 -11.264 12.292 1.00 51.44 274 THR A O 1
ATOM 1779 N N . LYS A 1 246 ? -0.199 -12.873 12.924 1.00 47.83 275 LYS A N 1
ATOM 1780 C CA . LYS A 1 246 ? 0.152 -13.435 11.605 1.00 45.94 275 LYS A CA 1
ATOM 1781 C C . LYS A 1 246 ? 1.410 -12.801 10.998 1.00 43.33 275 LYS A C 1
ATOM 1782 O O . LYS A 1 246 ? 1.880 -13.270 9.970 1.00 42.03 275 LYS A O 1
ATOM 1788 N N . HIS A 1 247 ? 1.968 -11.777 11.649 1.00 42.24 276 HIS A N 1
ATOM 1789 C CA . HIS A 1 247 ? 3.249 -11.187 11.236 1.00 42.18 276 HIS A CA 1
ATOM 1790 C C . HIS A 1 247 ? 4.383 -12.194 11.470 1.00 42.71 276 HIS A C 1
ATOM 1791 O O . HIS A 1 247 ? 4.310 -13.028 12.371 1.00 40.19 276 HIS A O 1
ATOM 1798 N N . ALA A 1 248 ? 5.432 -12.096 10.662 1.00 45.01 277 ALA A N 1
ATOM 1799 C CA . ALA A 1 248 ? 6.591 -12.966 10.784 1.00 47.28 277 ALA A CA 1
ATOM 1800 C C . ALA A 1 248 ? 7.284 -12.768 12.134 1.00 51.86 277 ALA A C 1
ATOM 1801 O O . ALA A 1 248 ? 7.473 -11.636 12.586 1.00 50.75 277 ALA A O 1
ATOM 1803 N N . LYS A 1 249 ? 7.619 -13.891 12.768 1.00 57.75 278 LYS A N 1
ATOM 1804 C CA . LYS A 1 249 ? 8.370 -13.948 14.023 1.00 62.53 278 LYS A CA 1
ATOM 1805 C C . LYS A 1 249 ? 9.827 -14.282 13.743 1.00 67.76 278 LYS A C 1
ATOM 1806 O O . LYS A 1 249 ? 10.730 -13.611 14.234 1.00 68.01 278 LYS A O 1
ATOM 1812 N N . ASN A 1 250 ? 10.042 -15.340 12.965 1.00 79.75 279 ASN A N 1
ATOM 1813 C CA . ASN A 1 250 ? 11.379 -15.755 12.554 1.00 85.01 279 ASN A CA 1
ATOM 1814 C C . ASN A 1 250 ? 11.993 -14.728 11.589 1.00 86.47 279 ASN A C 1
ATOM 1815 O O . ASN A 1 250 ? 11.446 -14.469 10.513 1.00 85.30 279 ASN A O 1
ATOM 1820 N N . SER A 1 251 ? 13.133 -14.160 11.986 1.00 87.88 280 SER A N 1
ATOM 1821 C CA . SER A 1 251 ? 13.874 -13.177 11.170 1.00 89.76 280 SER A CA 1
ATOM 1822 C C . SER A 1 251 ? 14.149 -13.658 9.732 1.00 90.34 280 SER A C 1
ATOM 1823 O O . SER A 1 251 ? 14.109 -12.865 8.785 1.00 86.75 280 SER A O 1
ATOM 1826 N N . HIS A 1 252 ? 14.411 -14.956 9.585 1.00 89.84 281 HIS A N 1
ATOM 1827 C CA . HIS A 1 252 ? 14.863 -15.519 8.316 1.00 89.23 281 HIS A CA 1
ATOM 1828 C C . HIS A 1 252 ? 13.768 -15.559 7.234 1.00 77.81 281 HIS A C 1
ATOM 1829 O O . HIS A 1 252 ? 12.909 -16.437 7.238 1.00 84.81 281 HIS A O 1
ATOM 1836 N N . HIS A 1 253 ? 13.816 -14.571 6.338 1.00 63.02 282 HIS A N 1
ATOM 1837 C CA . HIS A 1 253 ? 13.146 -14.579 5.027 1.00 56.95 282 HIS A CA 1
ATOM 1838 C C . HIS A 1 253 ? 11.739 -15.183 4.943 1.00 50.90 282 HIS A C 1
ATOM 1839 O O . HIS A 1 253 ? 11.572 -16.317 4.484 1.00 50.74 282 HIS A O 1
ATOM 1846 N N . LEU A 1 254 ? 10.734 -14.413 5.364 1.00 44.27 283 LEU A N 1
ATOM 1847 C CA . LEU A 1 254 ? 9.330 -14.832 5.266 1.00 42.36 283 LEU A CA 1
ATOM 1848 C C . LEU A 1 254 ? 8.464 -13.814 4.516 1.00 42.37 283 LEU A C 1
ATOM 1849 O O . LEU A 1 254 ? 7.249 -13.735 4.744 1.00 38.06 283 LEU A O 1
ATOM 1854 N N . GLN A 1 255 ? 9.067 -13.078 3.582 1.00 41.00 284 GLN A N 1
ATOM 1855 C CA . GLN A 1 255 ? 8.351 -12.008 2.876 1.00 41.12 284 GLN A CA 1
ATOM 1856 C C . GLN A 1 255 ? 7.236 -12.554 1.989 1.00 41.04 284 GLN A C 1
ATOM 1857 O O . GLN A 1 255 ? 6.155 -11.949 1.901 1.00 42.68 284 GLN A O 1
ATOM 1863 N N . TYR A 1 256 ? 7.492 -13.691 1.346 1.00 40.28 285 TYR A N 1
ATOM 1864 C CA . TYR A 1 256 ? 6.525 -14.293 0.423 1.00 42.72 285 TYR A CA 1
ATOM 1865 C C . TYR A 1 256 ? 5.313 -14.895 1.167 1.00 39.69 285 TYR A C 1
ATOM 1866 O O . TYR A 1 256 ? 4.172 -14.588 0.812 1.00 39.95 285 TYR A O 1
ATOM 1875 N N . PRO A 1 257 ? 5.548 -15.728 2.202 1.00 39.72 286 PRO A N 1
ATOM 1876 C CA . PRO A 1 257 ? 4.409 -16.205 2.997 1.00 41.87 286 PRO A CA 1
ATOM 1877 C C . PRO A 1 257 ? 3.568 -15.096 3.611 1.00 41.24 286 PRO A C 1
ATOM 1878 O O . PRO A 1 257 ? 2.348 -15.235 3.698 1.00 43.92 286 PRO A O 1
ATOM 1882 N N . GLU A 1 258 ? 4.223 -14.023 4.050 1.00 40.22 287 GLU A N 1
ATOM 1883 C CA . GLU A 1 258 ? 3.521 -12.827 4.511 1.00 40.21 287 GLU A CA 1
ATOM 1884 C C . GLU A 1 258 ? 2.718 -12.188 3.382 1.00 39.51 287 GLU A C 1
ATOM 1885 O O . GLU A 1 258 ? 1.517 -11.946 3.526 1.00 38.71 287 GLU A O 1
ATOM 1891 N N . TRP A 1 259 ? 3.398 -11.935 2.262 1.00 38.31 288 TRP A N 1
ATOM 1892 C CA . TRP A 1 259 ? 2.789 -11.312 1.072 1.00 37.94 288 TRP A CA 1
ATOM 1893 C C . TRP A 1 259 ? 1.531 -12.037 0.577 1.00 39.08 288 TRP A C 1
ATOM 1894 O O . TRP A 1 259 ? 0.566 -11.379 0.166 1.00 41.05 288 TRP A O 1
ATOM 1905 N N . LEU A 1 260 ? 1.539 -13.373 0.604 1.00 39.20 289 LEU A N 1
ATOM 1906 C CA . LEU A 1 260 ? 0.352 -14.165 0.216 1.00 39.91 289 LEU A CA 1
ATOM 1907 C C . LEU A 1 260 ? -0.894 -13.864 1.048 1.00 40.56 289 LEU A C 1
ATOM 1908 O O . LEU A 1 260 ? -2.001 -13.999 0.547 1.00 42.59 289 LEU A O 1
ATOM 1913 N N . MET A 1 261 ? -0.718 -13.446 2.303 1.00 41.45 290 MET A N 1
ATOM 1914 C CA . MET A 1 261 ? -1.854 -13.099 3.165 1.00 39.99 290 MET A CA 1
ATOM 1915 C C . MET A 1 261 ? -2.396 -11.675 2.958 1.00 38.86 290 MET A C 1
ATOM 1916 O O . MET A 1 261 ? -3.364 -11.297 3.601 1.00 39.85 290 MET A O 1
ATOM 1921 N N . THR A 1 262 ? -1.795 -10.884 2.072 1.00 39.22 291 THR A N 1
ATOM 1922 C CA . THR A 1 262 ? -2.182 -9.481 1.903 1.00 37.77 291 THR A CA 1
ATOM 1923 C C . THR A 1 262 ? -3.084 -9.260 0.696 1.00 37.86 291 THR A C 1
ATOM 1924 O O . THR A 1 262 ? -3.105 -10.054 -0.238 1.00 38.91 291 THR A O 1
ATOM 1928 N N . GLY A 1 263 ? -3.828 -8.163 0.737 1.00 37.65 292 GLY A N 1
ATOM 1929 C CA . GLY A 1 263 ? -4.655 -7.717 -0.367 1.00 37.98 292 GLY A CA 1
ATOM 1930 C C . GLY A 1 263 ? -3.880 -7.447 -1.650 1.00 38.79 292 GLY A C 1
ATOM 1931 O O . GLY A 1 263 ? -4.422 -7.623 -2.750 1.00 38.60 292 GLY A O 1
ATOM 1932 N N . HIS A 1 264 ? -2.620 -7.029 -1.517 1.00 36.85 293 HIS A N 1
ATOM 1933 C CA . HIS A 1 264 ? -1.736 -6.867 -2.675 1.00 36.17 293 HIS A CA 1
ATOM 1934 C C . HIS A 1 264 ? -1.691 -8.113 -3.563 1.00 37.76 293 HIS A C 1
ATOM 1935 O O . HIS A 1 264 ? -1.712 -7.993 -4.802 1.00 38.83 293 HIS A O 1
ATOM 1942 N N . ALA A 1 265 ? -1.633 -9.288 -2.934 1.00 38.65 294 ALA A N 1
ATOM 1943 C CA . ALA A 1 265 ? -1.632 -10.570 -3.652 1.00 40.88 294 ALA A CA 1
ATOM 1944 C C . ALA A 1 265 ? -2.936 -10.845 -4.403 1.00 42.62 294 ALA A C 1
ATOM 1945 O O . ALA A 1 265 ? -2.908 -11.467 -5.462 1.00 44.66 294 ALA A O 1
ATOM 1947 N N . THR A 1 266 ? -4.056 -10.365 -3.867 1.00 43.16 295 THR A N 1
ATOM 1948 C CA . THR A 1 266 ? -5.374 -10.509 -4.493 1.00 43.79 295 THR A CA 1
ATOM 1949 C C . THR A 1 266 ? -5.865 -9.242 -5.217 1.00 45.19 295 THR A C 1
ATOM 1950 O O . THR A 1 266 ? -7.051 -9.140 -5.550 1.00 49.78 295 THR A O 1
ATOM 1954 N N . ALA A 1 267 ? -4.974 -8.285 -5.480 1.00 45.02 296 ALA A N 1
ATOM 1955 C CA . ALA A 1 267 ? -5.392 -6.960 -5.963 1.00 43.97 296 ALA A CA 1
ATOM 1956 C C . ALA A 1 267 ? -6.115 -7.010 -7.311 1.00 44.29 296 ALA A C 1
ATOM 1957 O O . ALA A 1 267 ? -7.082 -6.272 -7.535 1.00 42.05 296 ALA A O 1
ATOM 1959 N N . LEU A 1 268 ? -5.635 -7.870 -8.202 1.00 46.53 297 LEU A N 1
ATOM 1960 C CA . LEU A 1 268 ? -6.255 -8.033 -9.519 1.00 48.66 297 LEU A CA 1
ATOM 1961 C C . LEU A 1 268 ? -7.580 -8.784 -9.452 1.00 49.45 297 LEU A C 1
ATOM 1962 O O . LEU A 1 268 ? -8.510 -8.424 -10.158 1.00 49.07 297 LEU A O 1
ATOM 1967 N N . GLU A 1 269 ? -7.656 -9.831 -8.633 1.00 52.59 298 GLU A N 1
ATOM 1968 C CA . GLU A 1 269 ? -8.913 -10.579 -8.448 1.00 57.59 298 GLU A CA 1
ATOM 1969 C C . GLU A 1 269 ? -10.041 -9.692 -7.924 1.00 59.80 298 GLU A C 1
ATOM 1970 O O . GLU A 1 269 ? -11.164 -9.753 -8.423 1.00 60.87 298 GLU A O 1
ATOM 1976 N N . THR A 1 270 ? -9.724 -8.868 -6.933 1.00 59.19 299 THR A N 1
ATOM 1977 C CA . THR A 1 270 ? -10.661 -7.882 -6.390 1.00 59.73 299 THR A CA 1
ATOM 1978 C C . THR A 1 270 ? -11.220 -6.960 -7.480 1.00 61.50 299 THR A C 1
ATOM 1979 O O . THR A 1 270 ? -12.413 -6.643 -7.491 1.00 63.11 299 THR A O 1
ATOM 1983 N N . LEU A 1 271 ? -10.348 -6.536 -8.390 1.00 61.60 300 LEU A N 1
ATOM 1984 C CA . LEU A 1 271 ? -10.754 -5.705 -9.513 1.00 64.12 300 LEU A CA 1
ATOM 1985 C C . LEU A 1 271 ? -11.707 -6.448 -10.470 1.00 66.33 300 LEU A C 1
ATOM 1986 O O . LEU A 1 271 ? -12.726 -5.899 -10.879 1.00 67.60 300 LEU A O 1
ATOM 1991 N N . LYS A 1 272 ? -11.385 -7.702 -10.784 1.00 69.95 301 LYS A N 1
ATOM 1992 C CA . LYS A 1 272 ? -12.210 -8.548 -11.672 1.00 71.58 301 LYS A CA 1
ATOM 1993 C C . LYS A 1 272 ? -13.610 -8.797 -11.111 1.00 71.63 301 LYS A C 1
ATOM 1994 O O . LYS A 1 272 ? -14.585 -8.755 -11.849 1.00 76.33 301 LYS A O 1
ATOM 2000 N N . GLY A 1 273 ? -13.702 -9.059 -9.810 1.00 72.40 302 GLY A N 1
ATOM 2001 C CA . GLY A 1 273 ? -14.988 -9.258 -9.135 1.00 75.81 302 GLY A CA 1
ATOM 2002 C C . GLY A 1 273 ? -15.926 -8.057 -9.133 1.00 80.31 302 GLY A C 1
ATOM 2003 O O . GLY A 1 273 ? -17.133 -8.225 -8.974 1.00 85.32 302 GLY A O 1
ATOM 2004 N N . ASN A 1 274 ? -15.379 -6.851 -9.298 1.00 82.82 303 ASN A N 1
ATOM 2005 C CA . ASN A 1 274 ? -16.162 -5.607 -9.321 1.00 84.52 303 ASN A CA 1
ATOM 2006 C C . ASN A 1 274 ? -16.748 -5.316 -10.717 1.00 91.19 303 ASN A C 1
ATOM 2007 O O . ASN A 1 274 ? -16.113 -5.594 -11.741 1.00 93.76 303 ASN A O 1
ATOM 2012 N N . GLY A 1 275 ? -17.952 -4.740 -10.738 1.00 93.02 304 GLY A N 1
ATOM 2013 C CA . GLY A 1 275 ? -18.674 -4.454 -11.984 1.00 94.44 304 GLY A CA 1
ATOM 2014 C C . GLY A 1 275 ? -18.098 -3.327 -12.833 1.00 95.30 304 GLY A C 1
ATOM 2015 O O . GLY A 1 275 ? -18.111 -3.397 -14.063 1.00 92.62 304 GLY A O 1
ATOM 2016 N N . HIS A 1 276 ? -17.574 -2.290 -12.177 1.00 101.26 305 HIS A N 1
ATOM 2017 C CA . HIS A 1 276 ? -17.063 -1.084 -12.868 1.00 102.62 305 HIS A CA 1
ATOM 2018 C C . HIS A 1 276 ? -15.592 -1.166 -13.329 1.00 98.18 305 HIS A C 1
ATOM 2019 O O . HIS A 1 276 ? -14.979 -0.125 -13.609 1.00 90.68 305 HIS A O 1
ATOM 2026 N N . ALA A 1 277 ? -15.037 -2.378 -13.446 1.00 92.43 306 ALA A N 1
ATOM 2027 C CA . ALA A 1 277 ? -13.607 -2.571 -13.766 1.00 89.09 306 ALA A CA 1
ATOM 2028 C C . ALA A 1 277 ? -13.255 -2.150 -15.195 1.00 89.06 306 ALA A C 1
ATOM 2029 O O . ALA A 1 277 ? -13.953 -2.515 -16.134 1.00 99.94 306 ALA A O 1
ATOM 2031 N N . GLN A 1 278 ? -12.180 -1.375 -15.342 1.00 85.96 307 GLN A N 1
ATOM 2032 C CA . GLN A 1 278 ? -11.711 -0.868 -16.641 1.00 84.60 307 GLN A CA 1
ATOM 2033 C C . GLN A 1 278 ? -10.185 -0.914 -16.693 1.00 81.04 307 GLN A C 1
ATOM 2034 O O . GLN A 1 278 ? -9.541 -1.250 -15.700 1.00 83.27 307 GLN A O 1
ATOM 2040 N N . ASP A 1 279 ? -9.616 -0.575 -17.852 1.00 78.53 308 ASP A N 1
ATOM 2041 C CA . ASP A 1 279 ? -8.156 -0.587 -18.053 1.00 78.49 308 ASP A CA 1
ATOM 2042 C C . ASP A 1 279 ? -7.417 0.528 -17.299 1.00 76.84 308 ASP A C 1
ATOM 2043 O O . ASP A 1 279 ? -6.219 0.396 -17.030 1.00 75.65 308 ASP A O 1
ATOM 2048 N N . ARG A 1 280 ? -8.125 1.613 -16.971 1.00 79.08 309 ARG A N 1
ATOM 2049 C CA . ARG A 1 280 ? -7.580 2.707 -16.142 1.00 78.97 309 ARG A CA 1
ATOM 2050 C C . ARG A 1 280 ? -7.112 2.200 -14.781 1.00 71.11 309 ARG A C 1
ATOM 2051 O O . ARG A 1 280 ? -6.064 2.599 -14.273 1.00 73.94 309 ARG A O 1
ATOM 2059 N N . CYS A 1 281 ? -7.915 1.302 -14.222 1.00 66.22 310 CYS A N 1
ATOM 2060 C CA . CYS A 1 281 ? -7.727 0.751 -12.884 1.00 64.15 310 CYS A CA 1
ATOM 2061 C C . CYS A 1 281 ? -6.468 -0.100 -12.696 1.00 61.21 310 CYS A C 1
ATOM 2062 O O . CYS A 1 281 ? -5.959 -0.200 -11.582 1.00 59.54 310 CYS A O 1
ATOM 2065 N N . LEU A 1 282 ? -5.977 -0.719 -13.767 1.00 57.18 311 LEU A N 1
ATOM 2066 C CA . LEU A 1 282 ? -4.925 -1.733 -13.650 1.00 58.30 311 LEU A CA 1
ATOM 2067 C C . LEU A 1 282 ? -3.577 -1.234 -13.129 1.00 53.63 311 LEU A C 1
ATOM 2068 O O . LEU A 1 282 ? -2.806 -2.036 -12.594 1.00 53.09 311 LEU A O 1
ATOM 2073 N N . LYS A 1 283 ? -3.307 0.064 -13.251 1.00 52.85 312 LYS A N 1
ATOM 2074 C CA . LYS A 1 283 ? -2.026 0.639 -12.805 1.00 55.81 312 LYS A CA 1
ATOM 2075 C C . LYS A 1 283 ? -1.751 0.385 -11.320 1.00 50.33 312 LYS A C 1
ATOM 2076 O O . LYS A 1 283 ? -0.610 0.115 -10.946 1.00 52.20 312 LYS A O 1
ATOM 2082 N N . CYS A 1 284 ? -2.797 0.450 -10.496 1.00 45.14 313 CYS A N 1
ATOM 2083 C CA . CYS A 1 284 ? -2.695 0.226 -9.047 1.00 44.01 313 CYS A CA 1
ATOM 2084 C C . CYS A 1 284 ? -3.017 -1.214 -8.620 1.00 41.70 313 CYS A C 1
ATOM 2085 O O . CYS A 1 284 ? -2.732 -1.606 -7.491 1.00 38.62 313 CYS A O 1
ATOM 2088 N N . HIS A 1 285 ? -3.640 -1.987 -9.504 1.00 41.64 314 HIS A N 1
ATOM 2089 C CA . HIS A 1 285 ? -4.124 -3.325 -9.164 1.00 41.14 314 HIS A CA 1
ATOM 2090 C C . HIS A 1 285 ? -3.342 -4.487 -9.777 1.00 39.25 314 HIS A C 1
ATOM 2091 O O . HIS A 1 285 ? -3.538 -5.614 -9.350 1.00 38.06 314 HIS A O 1
ATOM 2098 N N . SER A 1 286 ? -2.457 -4.223 -10.741 1.00 41.19 315 SER A N 1
ATOM 2099 C CA . SER A 1 286 ? -1.734 -5.288 -11.448 1.00 43.22 315 SER A CA 1
ATOM 2100 C C . SER A 1 286 ? -0.286 -4.939 -11.785 1.00 42.82 315 SER A C 1
ATOM 2101 O O . SER A 1 286 ? -0.001 -3.843 -12.255 1.00 42.52 315 SER A O 1
ATOM 2104 N N . ALA A 1 287 ? 0.605 -5.910 -11.591 1.00 41.49 316 ALA A N 1
ATOM 2105 C CA . ALA A 1 287 ? 2.018 -5.742 -11.888 1.00 44.39 316 ALA A CA 1
ATOM 2106 C C . ALA A 1 287 ? 2.299 -5.452 -13.368 1.00 46.44 316 ALA A C 1
ATOM 2107 O O . ALA A 1 287 ? 3.141 -4.605 -13.686 1.00 45.54 316 ALA A O 1
ATOM 2109 N N . GLU A 1 288 ? 1.596 -6.158 -14.258 1.00 48.89 317 GLU A N 1
ATOM 2110 C CA . GLU A 1 288 ? 1.833 -6.060 -15.709 1.00 50.44 317 GLU A CA 1
ATOM 2111 C C . GLU A 1 288 ? 1.551 -4.652 -16.183 1.00 48.28 317 GLU A C 1
ATOM 2112 O O . GLU A 1 288 ? 2.317 -4.099 -16.959 1.00 51.21 317 GLU A O 1
ATOM 2118 N N . ALA A 1 289 ? 0.442 -4.093 -15.708 1.00 45.86 318 ALA A N 1
ATOM 2119 C CA . ALA A 1 289 ? 0.072 -2.711 -15.997 1.00 45.97 318 ALA A CA 1
ATOM 2120 C C . ALA A 1 289 ? 1.018 -1.731 -15.333 1.00 45.59 318 ALA A C 1
ATOM 2121 O O . ALA A 1 289 ? 1.508 -0.815 -15.995 1.00 46.77 318 ALA A O 1
ATOM 2123 N N . TYR A 1 290 ? 1.290 -1.929 -14.040 1.00 45.64 319 TYR A N 1
ATOM 2124 C CA . TYR A 1 290 ? 2.202 -1.041 -13.317 1.00 46.61 319 TYR A CA 1
ATOM 2125 C C . TYR A 1 290 ? 3.566 -0.961 -14.014 1.00 46.69 319 TYR A C 1
ATOM 2126 O O . TYR A 1 290 ? 4.122 0.132 -14.167 1.00 43.70 319 TYR A O 1
ATOM 2135 N N . LEU A 1 291 ? 4.082 -2.120 -14.425 1.00 47.16 320 LEU A N 1
ATOM 2136 C CA . LEU A 1 291 ? 5.411 -2.220 -15.015 1.00 49.97 320 LEU A CA 1
ATOM 2137 C C . LEU A 1 291 ? 5.450 -2.140 -16.551 1.00 53.89 320 LEU A C 1
ATOM 2138 O O . LEU A 1 291 ? 6.520 -2.348 -17.134 1.00 55.29 320 LEU A O 1
ATOM 2143 N N . ALA A 1 292 ? 4.307 -1.857 -17.186 1.00 58.38 321 ALA A N 1
ATOM 2144 C CA . ALA A 1 292 ? 4.211 -1.739 -18.645 1.00 63.84 321 ALA A CA 1
ATOM 2145 C C . ALA A 1 292 ? 5.102 -0.623 -19.179 1.00 70.73 321 ALA A C 1
ATOM 2146 O O . ALA A 1 292 ? 4.972 0.525 -18.750 1.00 65.39 321 ALA A O 1
ATOM 2148 N N . LYS A 1 293 ? 6.013 -0.977 -20.096 1.00 78.62 322 LYS A N 1
ATOM 2149 C CA . LYS A 1 293 ? 6.984 -0.015 -20.645 1.00 82.64 322 LYS A CA 1
ATOM 2150 C C . LYS A 1 293 ? 6.317 1.001 -21.564 1.00 85.10 322 LYS A C 1
ATOM 2151 O O . LYS A 1 293 ? 5.193 0.786 -22.035 1.00 80.39 322 LYS A O 1
ATOM 2157 N N . GLU A 1 294 ? 7.046 2.095 -21.818 1.00 95.11 323 GLU A N 1
ATOM 2158 C CA . GLU A 1 294 ? 6.540 3.247 -22.566 1.00 101.24 323 GLU A CA 1
ATOM 2159 C C . GLU A 1 294 ? 6.022 2.833 -23.949 1.00 104.12 323 GLU A C 1
ATOM 2160 O O . GLU A 1 294 ? 6.788 2.450 -24.841 1.00 104.70 323 GLU A O 1
ATOM 2166 N N . GLY A 1 295 ? 4.708 2.866 -24.075 1.00 105.45 324 GLY A N 1
ATOM 2167 C CA . GLY A 1 295 ? 4.017 2.492 -25.317 1.00 106.83 324 GLY A CA 1
ATOM 2168 C C . GLY A 1 295 ? 2.986 1.412 -25.068 1.00 107.47 324 GLY A C 1
ATOM 2169 O O . GLY A 1 295 ? 1.830 1.543 -25.506 1.00 109.17 324 GLY A O 1
ATOM 2170 N N . THR A 1 296 ? 3.382 0.347 -24.361 1.00 105.58 325 THR A N 1
ATOM 2171 C CA . THR A 1 296 ? 2.547 -0.863 -24.211 1.00 102.64 325 THR A CA 1
ATOM 2172 C C . THR A 1 296 ? 1.191 -0.582 -23.544 1.00 101.95 325 THR A C 1
ATOM 2173 O O . THR A 1 296 ? 1.078 0.299 -22.685 1.00 96.44 325 THR A O 1
ATOM 2177 N N . THR A 1 297 ? 0.172 -1.318 -23.986 1.00 100.18 326 THR A N 1
ATOM 2178 C CA . THR A 1 297 ? -1.151 -1.318 -23.367 1.00 98.50 326 THR A CA 1
ATOM 2179 C C . THR A 1 297 ? -1.299 -2.629 -22.609 1.00 88.83 326 THR A C 1
ATOM 2180 O O . THR A 1 297 ? -0.814 -3.672 -23.070 1.00 86.37 326 THR A O 1
ATOM 2184 N N . VAL A 1 298 ? -1.941 -2.565 -21.443 1.00 82.33 327 VAL A N 1
ATOM 2185 C CA . VAL A 1 298 ? -2.367 -3.760 -20.721 1.00 74.64 327 VAL A CA 1
ATOM 2186 C C . VAL A 1 298 ? -3.870 -3.642 -20.482 1.00 71.60 327 VAL A C 1
ATOM 2187 O O . VAL A 1 298 ? -4.372 -2.594 -20.084 1.00 69.15 327 VAL A O 1
ATOM 2191 N N . THR A 1 299 ? -4.571 -4.739 -20.748 1.00 69.25 328 THR A N 1
ATOM 2192 C CA . THR A 1 299 ? -6.025 -4.785 -20.735 1.00 67.86 328 THR A CA 1
ATOM 2193 C C . THR A 1 299 ? -6.439 -5.797 -19.682 1.00 68.68 328 THR A C 1
ATOM 2194 O O . THR A 1 299 ? -5.666 -6.687 -19.338 1.00 66.05 328 THR A O 1
ATOM 2198 N N . MET A 1 300 ? -7.668 -5.678 -19.188 1.00 69.87 329 MET A N 1
ATOM 2199 C CA . MET A 1 300 ? -8.250 -6.649 -18.246 1.00 71.30 329 MET A CA 1
ATOM 2200 C C . MET A 1 300 ? -8.050 -8.123 -18.660 1.00 75.30 329 MET A C 1
ATOM 2201 O O . MET A 1 300 ? -7.921 -8.998 -17.803 1.00 79.33 329 MET A O 1
ATOM 2206 N N . ASN A 1 301 ? -8.027 -8.378 -19.976 1.00 79.39 330 ASN A N 1
ATOM 2207 C CA . ASN A 1 301 ? -7.810 -9.712 -20.558 1.00 78.17 330 ASN A CA 1
ATOM 2208 C C . ASN A 1 301 ? -6.361 -10.211 -20.479 1.00 76.36 330 ASN A C 1
ATOM 2209 O O . ASN A 1 301 ? -6.145 -11.405 -20.326 1.00 82.97 330 ASN A O 1
ATOM 2214 N N . ASP A 1 302 ? -5.387 -9.313 -20.597 1.00 76.37 331 ASP A N 1
ATOM 2215 C CA . ASP A 1 302 ? -3.950 -9.668 -20.528 1.00 76.92 331 ASP A CA 1
ATOM 2216 C C . ASP A 1 302 ? -3.430 -9.861 -19.086 1.00 70.50 331 ASP A C 1
ATOM 2217 O O . ASP A 1 302 ? -2.598 -10.740 -18.840 1.00 68.31 331 ASP A O 1
ATOM 2222 N N . ALA A 1 303 ? -3.888 -9.013 -18.164 1.00 66.14 332 ALA A N 1
ATOM 2223 C CA . ALA A 1 303 ? -3.352 -8.964 -16.790 1.00 61.87 332 ALA A CA 1
ATOM 2224 C C . ALA A 1 303 ? -3.752 -10.189 -15.955 1.00 59.02 332 ALA A C 1
ATOM 2225 O O . ALA A 1 303 ? -4.931 -10.568 -15.919 1.00 59.25 332 ALA A O 1
ATOM 2227 N N . LYS A 1 304 ? -2.752 -10.796 -15.308 1.00 56.82 333 LYS A N 1
ATOM 2228 C CA . LYS A 1 304 ? -2.911 -11.997 -14.468 1.00 58.33 333 LYS A CA 1
ATOM 2229 C C . LYS A 1 304 ? -2.523 -11.816 -12.988 1.00 52.41 333 LYS A C 1
ATOM 2230 O O . LYS A 1 304 ? -3.015 -12.553 -12.141 1.00 50.22 333 LYS A O 1
ATOM 2236 N N . LEU A 1 305 ? -1.668 -10.838 -12.679 1.00 48.61 334 LEU A N 1
ATOM 2237 C CA . LEU A 1 305 ? -0.998 -10.737 -11.377 1.00 45.78 334 LEU A CA 1
ATOM 2238 C C . LEU A 1 305 ? -1.414 -9.496 -10.615 1.00 41.80 334 LEU A C 1
ATOM 2239 O O . LEU A 1 305 ? -1.749 -8.484 -11.221 1.00 40.83 334 LEU A O 1
ATOM 2244 N N . GLY A 1 306 ? -1.393 -9.591 -9.282 1.00 40.80 335 GLY A N 1
ATOM 2245 C CA . GLY A 1 306 ? -1.688 -8.457 -8.396 1.00 38.54 335 GLY A CA 1
ATOM 2246 C C . GLY A 1 306 ? -0.460 -7.604 -8.144 1.00 38.55 335 GLY A C 1
ATOM 2247 O O . GLY A 1 306 ? 0.401 -7.495 -9.015 1.00 38.10 335 GLY A O 1
ATOM 2248 N N . VAL A 1 307 ? -0.366 -7.014 -6.945 1.00 37.21 336 VAL A N 1
ATOM 2249 C CA . VAL A 1 307 ? 0.758 -6.133 -6.587 1.00 36.04 336 VAL A CA 1
ATOM 2250 C C . VAL A 1 307 ? 1.899 -6.972 -6.001 1.00 37.04 336 VAL A C 1
ATOM 2251 O O . VAL A 1 307 ? 1.998 -7.161 -4.792 1.00 41.33 336 VAL A O 1
ATOM 2255 N N . THR A 1 308 ? 2.756 -7.469 -6.883 1.00 34.78 337 THR A N 1
ATOM 2256 C CA . THR A 1 308 ? 3.815 -8.399 -6.519 1.00 35.49 337 THR A CA 1
ATOM 2257 C C . THR A 1 308 ? 5.072 -7.674 -6.060 1.00 36.05 337 THR A C 1
ATOM 2258 O O . THR A 1 308 ? 5.148 -6.449 -6.151 1.00 39.45 337 THR A O 1
ATOM 2262 N N . CYS A 1 309 ? 6.048 -8.445 -5.577 1.00 34.16 338 CYS A N 1
ATOM 2263 C CA . CYS A 1 309 ? 7.355 -7.939 -5.178 1.00 34.94 338 CYS A CA 1
ATOM 2264 C C . CYS A 1 309 ? 7.972 -6.989 -6.187 1.00 36.30 338 CYS A C 1
ATOM 2265 O O . CYS A 1 309 ? 8.608 -6.004 -5.815 1.00 36.80 338 CYS A O 1
ATOM 2268 N N . GLN A 1 310 ? 7.802 -7.319 -7.465 1.00 36.94 339 GLN A N 1
ATOM 2269 C CA . GLN A 1 310 ? 8.436 -6.609 -8.566 1.00 36.78 339 GLN A CA 1
ATOM 2270 C C . GLN A 1 310 ? 7.861 -5.200 -8.775 1.00 38.02 339 GLN A C 1
ATOM 2271 O O . GLN A 1 310 ? 8.534 -4.346 -9.359 1.00 37.52 339 GLN A O 1
ATOM 2277 N N . VAL A 1 311 ? 6.631 -4.957 -8.307 1.00 37.09 340 VAL A N 1
ATOM 2278 C CA . VAL A 1 311 ? 6.049 -3.603 -8.323 1.00 37.12 340 VAL A CA 1
ATOM 2279 C C . VAL A 1 311 ? 6.835 -2.647 -7.422 1.00 37.19 340 VAL A C 1
ATOM 2280 O O . VAL A 1 311 ? 7.100 -1.528 -7.810 1.00 36.90 340 VAL A O 1
ATOM 2284 N N . CYS A 1 312 ? 7.190 -3.099 -6.225 1.00 36.44 341 CYS A N 1
ATOM 2285 C CA . CYS A 1 312 ? 7.851 -2.257 -5.232 1.00 35.56 341 CYS A CA 1
ATOM 2286 C C . CYS A 1 312 ? 9.377 -2.347 -5.342 1.00 36.50 341 CYS A C 1
ATOM 2287 O O . CYS A 1 312 ? 10.057 -1.376 -5.025 1.00 36.21 341 CYS A O 1
ATOM 2290 N N . HIS A 1 313 ? 9.901 -3.514 -5.741 1.00 34.15 342 HIS A N 1
ATOM 2291 C CA . HIS A 1 313 ? 11.337 -3.760 -5.815 1.00 34.50 342 HIS A CA 1
ATOM 2292 C C . HIS A 1 313 ? 11.832 -3.937 -7.239 1.00 36.61 342 HIS A C 1
ATOM 2293 O O . HIS A 1 313 ? 11.234 -4.699 -8.022 1.00 37.01 342 HIS A O 1
ATOM 2300 N N . ALA A 1 314 ? 12.946 -3.260 -7.542 1.00 38.24 343 ALA A N 1
ATOM 2301 C CA . ALA A 1 314 ? 13.610 -3.313 -8.847 1.00 38.25 343 ALA A CA 1
ATOM 2302 C C . ALA A 1 314 ? 14.860 -4.152 -8.738 1.00 38.24 343 ALA A C 1
ATOM 2303 O O . ALA A 1 314 ? 15.738 -3.844 -7.948 1.00 40.38 343 ALA A O 1
ATOM 2305 N N . SER A 1 315 ? 14.950 -5.201 -9.537 1.00 40.30 344 SER A N 1
ATOM 2306 C CA . SER A 1 315 ? 16.089 -6.122 -9.467 1.00 41.91 344 SER A CA 1
ATOM 2307 C C . SER A 1 315 ? 17.420 -5.540 -9.974 1.00 42.48 344 SER A C 1
ATOM 2308 O O . SER A 1 315 ? 18.492 -5.979 -9.547 1.00 42.89 344 SER A O 1
ATOM 2311 N N . HIS A 1 316 ? 17.361 -4.563 -10.872 1.00 42.75 345 HIS A N 1
ATOM 2312 C CA . HIS A 1 316 ? 18.596 -3.902 -11.363 1.00 45.98 345 HIS A CA 1
ATOM 2313 C C . HIS A 1 316 ? 18.245 -2.621 -12.102 1.00 47.53 345 HIS A C 1
ATOM 2314 O O . HIS A 1 316 ? 17.954 -2.631 -13.302 1.00 47.48 345 HIS A O 1
ATOM 2321 N N . ASP A 1 317 ? 18.240 -1.529 -11.353 1.00 51.11 346 ASP A N 1
ATOM 2322 C CA . ASP A 1 317 ? 17.838 -0.230 -11.864 1.00 53.48 346 ASP A CA 1
ATOM 2323 C C . ASP A 1 317 ? 18.611 0.789 -11.051 1.00 56.75 346 ASP A C 1
ATOM 2324 O O . ASP A 1 317 ? 18.469 0.814 -9.828 1.00 57.55 346 ASP A O 1
ATOM 2329 N N . PRO A 1 318 ? 19.442 1.629 -11.712 1.00 63.66 347 PRO A N 1
ATOM 2330 C CA . PRO A 1 318 ? 20.207 2.637 -10.948 1.00 60.70 347 PRO A CA 1
ATOM 2331 C C . PRO A 1 318 ? 19.342 3.713 -10.258 1.00 56.40 347 PRO A C 1
ATOM 2332 O O . PRO A 1 318 ? 19.795 4.318 -9.298 1.00 58.82 347 PRO A O 1
ATOM 2336 N N . ALA A 1 319 ? 18.117 3.929 -10.732 1.00 53.79 348 ALA A N 1
ATOM 2337 C CA . ALA A 1 319 ? 17.166 4.840 -10.083 1.00 56.67 348 ALA A CA 1
ATOM 2338 C C . ALA A 1 319 ? 16.544 4.305 -8.768 1.00 59.07 348 ALA A C 1
ATOM 2339 O O . ALA A 1 319 ? 15.954 5.077 -8.013 1.00 60.83 348 ALA A O 1
ATOM 2341 N N . ALA A 1 320 ? 16.653 3.002 -8.496 1.00 56.99 349 ALA A N 1
ATOM 2342 C CA . ALA A 1 320 ? 16.128 2.435 -7.246 1.00 56.48 349 ALA A CA 1
ATOM 2343 C C . ALA A 1 320 ? 16.967 2.884 -6.058 1.00 58.24 349 ALA A C 1
ATOM 2344 O O . ALA A 1 320 ? 18.107 3.294 -6.234 1.00 65.29 349 ALA A O 1
ATOM 2346 N N . THR A 1 321 ? 16.404 2.794 -4.854 1.00 56.74 350 THR A N 1
ATOM 2347 C CA . THR A 1 321 ? 17.150 3.074 -3.614 1.00 56.87 350 THR A CA 1
ATOM 2348 C C . THR A 1 321 ? 18.215 2.010 -3.409 1.00 58.81 350 THR A C 1
ATOM 2349 O O . THR A 1 321 ? 18.028 0.870 -3.824 1.00 58.62 350 THR A O 1
ATOM 2353 N N . LYS A 1 322 ? 19.325 2.370 -2.775 1.00 65.54 351 LYS A N 1
ATOM 2354 C CA . LYS A 1 322 ? 20.448 1.424 -2.635 1.00 70.63 351 LYS A CA 1
ATOM 2355 C C . LYS A 1 322 ? 20.078 0.281 -1.695 1.00 69.09 351 LYS A C 1
ATOM 2356 O O . LYS A 1 322 ? 20.352 -0.888 -1.986 1.00 64.91 351 LYS A O 1
ATOM 2362 N N . GLU A 1 323 ? 19.445 0.633 -0.580 1.00 66.31 352 GLU A N 1
ATOM 2363 C CA . GLU A 1 323 ? 18.919 -0.354 0.359 1.00 65.28 352 GLU A CA 1
ATOM 2364 C C . GLU A 1 323 ? 17.511 -0.796 -0.057 1.00 58.30 352 GLU A C 1
ATOM 2365 O O . GLU A 1 323 ? 16.635 0.031 -0.304 1.00 52.06 352 GLU A O 1
ATOM 2371 N N . ALA A 1 324 ? 17.332 -2.111 -0.162 1.00 53.54 353 ALA A N 1
ATOM 2372 C CA . ALA A 1 324 ? 16.052 -2.746 -0.488 1.00 51.56 353 ALA A CA 1
ATOM 2373 C C . ALA A 1 324 ? 15.544 -2.548 -1.929 1.00 48.93 353 ALA A C 1
ATOM 2374 O O . ALA A 1 324 ? 14.423 -2.943 -2.230 1.00 45.79 353 ALA A O 1
ATOM 2376 N N . PHE A 1 325 ? 16.375 -1.987 -2.812 1.00 49.77 354 PHE A N 1
ATOM 2377 C CA . PHE A 1 325 ? 16.021 -1.680 -4.216 1.00 50.01 354 PHE A CA 1
ATOM 2378 C C . PHE A 1 325 ? 14.592 -1.174 -4.441 1.00 47.32 354 PHE A C 1
ATOM 2379 O O . PHE A 1 325 ? 13.892 -1.667 -5.324 1.00 46.35 354 PHE A O 1
ATOM 2387 N N . LEU A 1 326 ? 14.158 -0.185 -3.674 1.00 43.34 355 LEU A N 1
ATOM 2388 C CA . LEU A 1 326 ? 12.795 0.306 -3.855 1.00 42.60 355 LEU A CA 1
ATOM 2389 C C . LEU A 1 326 ? 12.747 1.133 -5.126 1.00 41.89 355 LEU A C 1
ATOM 2390 O O . LEU A 1 326 ? 13.671 1.885 -5.408 1.00 39.94 355 LEU A O 1
ATOM 2395 N N . ARG A 1 327 ? 11.687 0.949 -5.907 1.00 42.89 356 ARG A N 1
ATOM 2396 C CA . ARG A 1 327 ? 11.447 1.725 -7.134 1.00 44.69 356 ARG A CA 1
ATOM 2397 C C . ARG A 1 327 ? 11.178 3.182 -6.879 1.00 47.31 356 ARG A C 1
ATOM 2398 O O . ARG A 1 327 ? 11.419 4.001 -7.759 1.00 54.70 356 ARG A O 1
ATOM 2406 N N . LYS A 1 328 ? 10.587 3.484 -5.729 1.00 47.95 357 LYS A N 1
ATOM 2407 C CA . LYS A 1 328 ? 10.354 4.858 -5.295 1.00 48.47 357 LYS A CA 1
ATOM 2408 C C . LYS A 1 328 ? 10.885 4.995 -3.876 1.00 45.72 357 LYS A C 1
ATOM 2409 O O . LYS A 1 328 ? 11.096 3.981 -3.210 1.00 43.52 357 LYS A O 1
ATOM 2415 N N . PRO A 1 329 ? 11.145 6.237 -3.422 1.00 43.65 358 PRO A N 1
ATOM 2416 C CA . PRO A 1 329 ? 11.527 6.474 -2.025 1.00 42.46 358 PRO A CA 1
ATOM 2417 C C . PRO A 1 329 ? 10.483 5.935 -1.036 1.00 41.85 358 PRO A C 1
ATOM 2418 O O . PRO A 1 329 ? 9.298 5.925 -1.363 1.00 39.05 358 PRO A O 1
ATOM 2422 N N . LYS A 1 330 ? 10.910 5.544 0.168 1.00 41.81 359 LYS A N 1
ATOM 2423 C CA . LYS A 1 330 ? 9.967 5.080 1.209 1.00 45.99 359 LYS A CA 1
ATOM 2424 C C . LYS A 1 330 ? 8.771 6.009 1.428 1.00 44.53 359 LYS A C 1
ATOM 2425 O O . LYS A 1 330 ? 7.695 5.532 1.767 1.00 45.90 359 LYS A O 1
ATOM 2431 N N . THR A 1 331 ? 8.969 7.317 1.250 1.00 41.86 360 THR A N 1
ATOM 2432 C CA . THR A 1 331 ? 7.894 8.307 1.400 1.00 42.16 360 THR A CA 1
ATOM 2433 C C . THR A 1 331 ? 6.803 8.196 0.331 1.00 41.12 360 THR A C 1
ATOM 2434 O O . THR A 1 331 ? 5.669 8.598 0.590 1.00 39.74 360 THR A O 1
ATOM 2438 N N . GLU A 1 332 ? 7.139 7.668 -0.854 1.00 40.11 361 GLU A N 1
ATOM 2439 C CA . GLU A 1 332 ? 6.193 7.564 -1.991 1.00 41.71 361 GLU A CA 1
ATOM 2440 C C . GLU A 1 332 ? 5.735 6.144 -2.352 1.00 38.47 361 GLU A C 1
ATOM 2441 O O . GLU A 1 332 ? 4.779 5.969 -3.123 1.00 36.20 361 GLU A O 1
ATOM 2447 N N . ILE A 1 333 ? 6.424 5.142 -1.821 1.00 36.21 362 ILE A N 1
ATOM 2448 C CA . ILE A 1 333 ? 6.248 3.757 -2.243 1.00 35.06 362 ILE A CA 1
ATOM 2449 C C . ILE A 1 333 ? 4.813 3.255 -2.009 1.00 35.11 362 ILE A C 1
ATOM 2450 O O . ILE A 1 333 ? 4.353 2.404 -2.752 1.00 36.97 362 ILE A O 1
ATOM 2455 N N . CYS A 1 334 ? 4.124 3.791 -0.996 1.00 35.11 363 CYS A N 1
ATOM 2456 C CA . CYS A 1 334 ? 2.725 3.467 -0.694 1.00 35.15 363 CYS A CA 1
ATOM 2457 C C . CYS A 1 334 ? 1.739 4.490 -1.243 1.00 35.82 363 CYS A C 1
ATOM 2458 O O . CYS A 1 334 ? 0.701 4.131 -1.825 1.00 38.68 363 CYS A O 1
ATOM 2461 N N . THR A 1 335 ? 2.048 5.767 -1.064 1.00 35.56 364 THR A N 1
ATOM 2462 C CA . THR A 1 335 ? 1.157 6.836 -1.535 1.00 35.56 364 THR A CA 1
ATOM 2463 C C . THR A 1 335 ? 0.934 6.856 -3.054 1.00 36.85 364 THR A C 1
ATOM 2464 O O . THR A 1 335 ? -0.099 7.369 -3.505 1.00 39.09 364 THR A O 1
ATOM 2468 N N . GLN A 1 336 ? 1.877 6.320 -3.838 1.00 34.69 365 GLN A N 1
ATOM 2469 C CA . GLN A 1 336 ? 1.685 6.208 -5.292 1.00 35.53 365 GLN A CA 1
ATOM 2470 C C . GLN A 1 336 ? 0.355 5.558 -5.680 1.00 36.66 365 GLN A C 1
ATOM 2471 O O . GLN A 1 336 ? -0.254 5.936 -6.675 1.00 36.68 365 GLN A O 1
ATOM 2477 N N . CYS A 1 337 ? -0.077 4.561 -4.906 1.00 38.26 366 CYS A N 1
ATOM 2478 C CA . CYS A 1 337 ? -1.369 3.900 -5.126 1.00 37.99 366 CYS A CA 1
ATOM 2479 C C . CYS A 1 337 ? -2.413 4.314 -4.104 1.00 36.89 366 CYS A C 1
ATOM 2480 O O . CYS A 1 337 ? -3.598 4.383 -4.436 1.00 39.50 366 CYS A O 1
ATOM 2483 N N . HIS A 1 338 ? -1.999 4.556 -2.860 1.00 37.45 367 HIS A N 1
ATOM 2484 C CA . HIS A 1 338 ? -2.938 4.869 -1.771 1.00 37.15 367 HIS A CA 1
ATOM 2485 C C . HIS A 1 338 ? -3.248 6.360 -1.704 1.00 36.98 367 HIS A C 1
ATOM 2486 O O . HIS A 1 338 ? -2.865 7.062 -0.764 1.00 37.44 367 HIS A O 1
ATOM 2493 N N . ASN A 1 339 ? -3.946 6.819 -2.733 1.00 37.93 368 ASN A N 1
ATOM 2494 C CA . ASN A 1 339 ? -4.373 8.210 -2.873 1.00 39.37 368 ASN A CA 1
ATOM 2495 C C . ASN A 1 339 ? -5.732 8.231 -3.564 1.00 41.18 368 ASN A C 1
ATOM 2496 O O . ASN A 1 339 ? -6.153 7.233 -4.128 1.00 43.48 368 ASN A O 1
ATOM 2501 N N . ALA A 1 340 ? -6.415 9.366 -3.510 1.00 46.79 369 ALA A N 1
ATOM 2502 C CA . ALA A 1 340 ? -7.721 9.540 -4.147 1.00 51.32 369 ALA A CA 1
ATOM 2503 C C . ALA A 1 340 ? -7.637 10.648 -5.182 1.00 55.27 369 ALA A C 1
ATOM 2504 O O . ALA A 1 340 ? -8.625 11.343 -5.427 1.00 53.29 369 ALA A O 1
ATOM 2506 N N . GLU A 1 341 ? -6.461 10.810 -5.792 1.00 64.88 370 GLU A N 1
ATOM 2507 C CA . GLU A 1 341 ? -6.093 12.071 -6.458 1.00 69.48 370 GLU A CA 1
ATOM 2508 C C . GLU A 1 341 ? -7.147 12.591 -7.442 1.00 73.73 370 GLU A C 1
ATOM 2509 O O . GLU A 1 341 ? -7.485 13.778 -7.422 1.00 82.12 370 GLU A O 1
ATOM 2515 N N . GLY A 1 342 ? -7.704 11.699 -8.254 1.00 72.63 371 GLY A N 1
ATOM 2516 C CA . GLY A 1 342 ? -8.735 12.096 -9.212 1.00 72.37 371 GLY A CA 1
ATOM 2517 C C . GLY A 1 342 ? -10.163 12.250 -8.696 1.00 69.44 371 GLY A C 1
ATOM 2518 O O . GLY A 1 342 ? -11.045 12.499 -9.515 1.00 66.02 371 GLY A O 1
ATOM 2519 N N . GLY A 1 343 ? -10.418 12.096 -7.391 1.00 61.81 372 GLY A N 1
ATOM 2520 C CA . GLY A 1 343 ? -11.786 11.891 -6.908 1.00 62.27 372 GLY A CA 1
ATOM 2521 C C . GLY A 1 343 ? -12.263 12.580 -5.641 1.00 65.06 372 GLY A C 1
ATOM 2522 O O . GLY A 1 343 ? -13.208 12.083 -5.005 1.00 66.35 372 GLY A O 1
ATOM 2523 N N . ILE A 1 344 ? -11.646 13.698 -5.252 1.00 63.34 373 ILE A N 1
ATOM 2524 C CA . ILE A 1 344 ? -12.163 14.510 -4.132 1.00 61.18 373 ILE A CA 1
ATOM 2525 C C . ILE A 1 344 ? -12.994 15.666 -4.683 1.00 64.22 373 ILE A C 1
ATOM 2526 O O . ILE A 1 344 ? -12.460 16.754 -4.962 1.00 67.57 373 ILE A O 1
ATOM 2531 N N . VAL A 1 345 ? -14.294 15.419 -4.836 1.00 64.52 374 VAL A N 1
ATOM 2532 C CA . VAL A 1 345 ? -15.240 16.479 -5.203 1.00 64.48 374 VAL A CA 1
ATOM 2533 C C . VAL A 1 345 ? -16.521 16.401 -4.362 1.00 63.83 374 VAL A C 1
ATOM 2534 O O . VAL A 1 345 ? -17.079 15.314 -4.172 1.00 59.23 374 VAL A O 1
ATOM 2538 N N . ALA A 1 346 ? -16.964 17.559 -3.867 1.00 63.06 375 ALA A N 1
ATOM 2539 C CA . ALA A 1 346 ? -18.215 17.688 -3.118 1.00 63.68 375 ALA A CA 1
ATOM 2540 C C . ALA A 1 346 ? -19.362 17.001 -3.858 1.00 64.96 375 ALA A C 1
ATOM 2541 O O . ALA A 1 346 ? -19.596 17.285 -5.029 1.00 67.21 375 ALA A O 1
ATOM 2543 N N . GLY A 1 347 ? -20.040 16.073 -3.178 1.00 61.92 376 GLY A N 1
ATOM 2544 C CA . GLY A 1 347 ? -21.116 15.279 -3.777 1.00 62.62 376 GLY A CA 1
ATOM 2545 C C . GLY A 1 347 ? -20.715 13.862 -4.147 1.00 64.54 376 GLY A C 1
ATOM 2546 O O . GLY A 1 347 ? -21.570 12.975 -4.207 1.00 60.15 376 GLY A O 1
ATOM 2547 N N . LYS A 1 348 ? -19.428 13.634 -4.408 1.00 70.68 377 LYS A N 1
ATOM 2548 C CA . LYS A 1 348 ? -18.936 12.289 -4.705 1.00 78.94 377 LYS A CA 1
ATOM 2549 C C . LYS A 1 348 ? -18.279 11.648 -3.482 1.00 76.83 377 LYS A C 1
ATOM 2550 O O . LYS A 1 348 ? -17.631 12.329 -2.681 1.00 72.23 377 LYS A O 1
ATOM 2556 N N . GLU A 1 349 ? -18.446 10.334 -3.363 1.00 73.14 378 GLU A N 1
ATOM 2557 C CA . GLU A 1 349 ? -17.749 9.549 -2.350 1.00 73.45 378 GLU A CA 1
ATOM 2558 C C . GLU A 1 349 ? -16.273 9.348 -2.729 1.00 68.46 378 GLU A C 1
ATOM 2559 O O . GLU A 1 349 ? -15.952 9.148 -3.897 1.00 71.83 378 GLU A O 1
ATOM 2565 N N . VAL A 1 350 ? -15.396 9.418 -1.726 1.00 64.46 379 VAL A N 1
ATOM 2566 C CA . VAL A 1 350 ? -13.949 9.294 -1.896 1.00 61.01 379 VAL A CA 1
ATOM 2567 C C . VAL A 1 350 ? -13.516 7.848 -1.669 1.00 58.86 379 VAL A C 1
ATOM 2568 O O . VAL A 1 350 ? -14.119 7.134 -0.870 1.00 60.29 379 VAL A O 1
ATOM 2572 N N . HIS A 1 351 ? -12.481 7.426 -2.389 1.00 59.11 380 HIS A N 1
ATOM 2573 C CA . HIS A 1 351 ? -11.897 6.087 -2.242 1.00 59.97 380 HIS A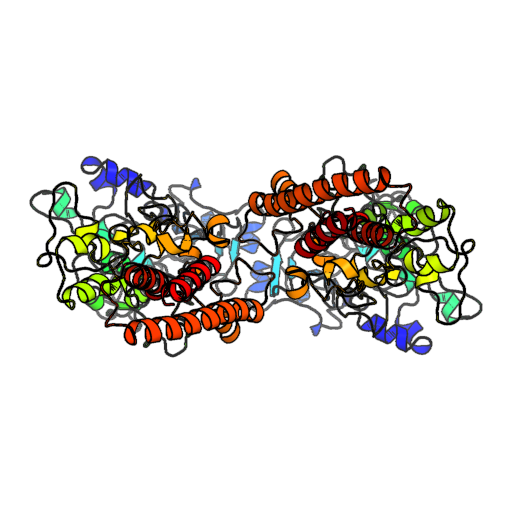 CA 1
ATOM 2574 C C . HIS A 1 351 ? -10.439 6.206 -1.794 1.00 52.84 380 HIS A C 1
ATOM 2575 O O . HIS A 1 351 ? -9.652 6.907 -2.419 1.00 53.34 380 HIS A O 1
ATOM 2582 N N . HIS A 1 352 ? -10.108 5.538 -0.691 1.00 47.38 381 HIS A N 1
ATOM 2583 C CA . HIS A 1 352 ? -8.742 5.447 -0.141 1.00 42.13 381 HIS A CA 1
ATOM 2584 C C . HIS A 1 352 ? -7.870 6.715 -0.217 1.00 38.23 381 HIS A C 1
ATOM 2585 O O . HIS A 1 352 ? -6.845 6.737 -0.899 1.00 35.54 381 HIS A O 1
ATOM 2592 N N . PRO A 1 353 ? -8.256 7.771 0.516 1.00 36.46 382 PRO A N 1
ATOM 2593 C CA . PRO A 1 353 ? -7.507 9.026 0.518 1.00 36.10 382 PRO A CA 1
ATOM 2594 C C . PRO A 1 353 ? -6.372 9.012 1.560 1.00 37.50 382 PRO A C 1
ATOM 2595 O O . PRO A 1 353 ? -6.203 9.959 2.344 1.00 35.05 382 PRO A O 1
ATOM 2599 N N . HIS A 1 354 ? -5.565 7.954 1.541 1.00 37.66 383 HIS A N 1
ATOM 2600 C CA . HIS A 1 354 ? -4.618 7.715 2.617 1.00 37.88 383 HIS A CA 1
ATOM 2601 C C . HIS A 1 354 ? -3.493 8.740 2.608 1.00 38.70 383 HIS A C 1
ATOM 2602 O O . HIS A 1 354 ? -3.147 9.302 3.650 1.00 40.73 383 HIS A O 1
ATOM 2609 N N . LYS A 1 355 ? -2.934 8.978 1.428 1.00 37.98 384 LYS A N 1
ATOM 2610 C CA . LYS A 1 355 ? -1.947 10.027 1.227 1.00 39.19 384 LYS A CA 1
ATOM 2611 C C . LYS A 1 355 ? -2.478 11.361 1.735 1.00 39.20 384 LYS A C 1
ATOM 2612 O O . LYS A 1 355 ? -1.846 12.019 2.568 1.00 42.12 384 LYS A O 1
ATOM 2618 N N . GLU A 1 356 ? -3.652 11.733 1.231 1.00 40.24 385 GLU A N 1
ATOM 2619 C CA . GLU A 1 356 ? -4.275 13.039 1.506 1.00 42.20 385 GLU A CA 1
ATOM 2620 C C . GLU A 1 356 ? -4.602 13.237 2.988 1.00 40.77 385 GLU A C 1
ATOM 2621 O O . GLU A 1 356 ? -4.343 14.299 3.532 1.00 40.73 385 GLU A O 1
ATOM 2627 N N . MET A 1 357 ? -5.159 12.215 3.626 1.00 41.45 386 MET A N 1
ATOM 2628 C CA . MET A 1 357 ? -5.503 12.264 5.051 1.00 43.43 386 MET A CA 1
ATOM 2629 C C . MET A 1 357 ? -4.277 12.517 5.923 1.00 42.12 386 MET A C 1
ATOM 2630 O O . MET A 1 357 ? -4.285 13.421 6.748 1.00 43.73 386 MET A O 1
ATOM 2635 N N . ASN A 1 358 ? -3.223 11.728 5.722 1.00 42.99 387 ASN A N 1
ATOM 2636 C CA . ASN A 1 358 ? -1.974 11.854 6.500 1.00 42.20 387 ASN A CA 1
ATOM 2637 C C . ASN A 1 358 ? -1.297 13.212 6.278 1.00 43.44 387 ASN A C 1
ATOM 2638 O O . ASN A 1 358 ? -0.928 13.874 7.242 1.00 44.30 387 ASN A O 1
ATOM 2643 N N . GLU A 1 359 ? -1.152 13.637 5.023 1.00 44.79 388 GLU A N 1
ATOM 2644 C CA . GLU A 1 359 ? -0.512 14.931 4.719 1.00 47.94 388 GLU A CA 1
ATOM 2645 C C . GLU A 1 359 ? -1.476 16.128 4.892 1.00 46.48 388 GLU A C 1
ATOM 2646 O O . GLU A 1 359 ? -1.045 17.277 4.867 1.00 44.86 388 GLU A O 1
ATOM 2652 N N . GLY A 1 360 ? -2.765 15.854 5.070 1.00 46.81 389 GLY A N 1
ATOM 2653 C CA . GLY A 1 360 ? -3.759 16.891 5.335 1.00 50.00 389 GLY A CA 1
ATOM 2654 C C . GLY A 1 360 ? -4.133 17.789 4.158 1.00 52.26 389 GLY A C 1
ATOM 2655 O O . GLY A 1 360 ? -4.670 18.874 4.364 1.00 55.82 389 GLY A O 1
ATOM 2656 N N . LYS A 1 361 ? -3.865 17.335 2.936 1.00 53.65 390 LYS A N 1
ATOM 2657 C CA . LYS A 1 361 ? -4.210 18.073 1.718 1.00 56.42 390 LYS A CA 1
ATOM 2658 C C . LYS A 1 361 ? -5.454 17.456 1.093 1.00 51.47 390 LYS A C 1
ATOM 2659 O O . LYS A 1 361 ? -5.364 16.519 0.308 1.00 46.92 390 LYS A O 1
ATOM 2665 N N . ILE A 1 362 ? -6.612 17.988 1.455 1.00 53.21 391 ILE A N 1
ATOM 2666 C CA . ILE A 1 362 ? -7.890 17.470 0.939 1.00 57.06 391 ILE A CA 1
ATOM 2667 C C . ILE A 1 362 ? -8.639 18.444 0.023 1.00 56.82 391 ILE A C 1
ATOM 2668 O O . ILE A 1 362 ? -9.695 18.090 -0.500 1.00 57.30 391 ILE A O 1
ATOM 2673 N N . GLY A 1 363 ? -8.090 19.643 -0.192 1.00 57.73 392 GLY A N 1
ATOM 2674 C CA . GLY A 1 363 ? -8.794 20.689 -0.932 1.00 59.53 392 GLY A CA 1
ATOM 2675 C C . GLY A 1 363 ? -10.091 21.101 -0.248 1.00 60.27 392 GLY A C 1
ATOM 2676 O O . GLY A 1 363 ? -10.123 21.256 0.977 1.00 62.13 392 GLY A O 1
ATOM 2677 N N . LEU A 1 364 ? -11.155 21.275 -1.037 1.00 60.82 393 LEU A N 1
ATOM 2678 C CA . LEU A 1 364 ? -12.490 21.628 -0.520 1.00 58.98 393 LEU A CA 1
ATOM 2679 C C . LEU A 1 364 ? -12.506 22.892 0.357 1.00 58.16 393 LEU A C 1
ATOM 2680 O O . LEU A 1 364 ? -13.312 23.005 1.288 1.00 56.10 393 LEU A O 1
ATOM 2685 N N . GLY A 1 365 ? -11.601 23.828 0.064 1.00 59.35 394 GLY A N 1
ATOM 2686 C CA . GLY A 1 365 ? -11.473 25.059 0.836 1.00 58.32 394 GLY A CA 1
ATOM 2687 C C . GLY A 1 365 ? -10.771 24.979 2.180 1.00 60.53 394 GLY A C 1
ATOM 2688 O O . GLY A 1 365 ? -10.521 26.024 2.787 1.00 68.95 394 GLY A O 1
ATOM 2689 N N . PHE A 1 366 ? -10.440 23.778 2.660 1.00 62.86 395 PHE A N 1
ATOM 2690 C CA . PHE A 1 366 ? -9.739 23.639 3.942 1.00 60.73 395 PHE A CA 1
ATOM 2691 C C . PHE A 1 366 ? -8.252 23.919 3.716 1.00 57.72 395 PHE A C 1
ATOM 2692 O O . PHE A 1 366 ? -7.689 23.454 2.728 1.00 59.96 395 PHE A O 1
ATOM 2700 N N . PRO A 1 367 ? -7.609 24.667 4.627 1.00 58.24 396 PRO A N 1
ATOM 2701 C CA . PRO A 1 367 ? -6.156 24.755 4.523 1.00 57.95 396 PRO A CA 1
ATOM 2702 C C . PRO A 1 367 ? -5.475 23.428 4.902 1.00 55.22 396 PRO A C 1
ATOM 2703 O O . PRO A 1 367 ? -6.105 22.527 5.470 1.00 53.29 396 PRO A O 1
ATOM 2707 N N . ASP A 1 368 ? -4.194 23.334 4.574 1.00 55.90 397 ASP A N 1
ATOM 2708 C CA . ASP A 1 368 ? -3.397 22.150 4.864 1.00 59.82 397 ASP A CA 1
ATOM 2709 C C . ASP A 1 368 ? -3.290 21.918 6.374 1.00 59.48 397 ASP A C 1
ATOM 2710 O O . ASP A 1 368 ? -2.844 22.804 7.097 1.00 66.41 397 ASP A O 1
ATOM 2715 N N . SER A 1 369 ? -3.714 20.742 6.837 1.00 55.13 398 SER A N 1
ATOM 2716 C CA . SER A 1 369 ? -3.519 20.341 8.234 1.00 56.54 398 SER A CA 1
ATOM 2717 C C . SER A 1 369 ? -2.892 18.940 8.293 1.00 50.63 398 SER A C 1
ATOM 2718 O O . SER A 1 369 ? -3.587 17.958 8.593 1.00 47.83 398 SER A O 1
ATOM 2721 N N . PRO A 1 370 ? -1.577 18.845 7.998 1.00 46.02 399 PRO A N 1
ATOM 2722 C CA . PRO A 1 370 ? -0.885 17.574 8.189 1.00 45.14 399 PRO A CA 1
ATOM 2723 C C . PRO A 1 370 ? -0.892 17.141 9.649 1.00 44.05 399 PRO A C 1
ATOM 2724 O O . PRO A 1 370 ? -0.831 17.979 10.546 1.00 42.30 399 PRO A O 1
ATOM 2728 N N . SER A 1 371 ? -0.962 15.833 9.875 1.00 45.21 400 SER A N 1
ATOM 2729 C CA . SER A 1 371 ? -0.925 15.290 11.224 1.00 42.88 400 SER A CA 1
ATOM 2730 C C . SER A 1 371 ? 0.423 15.619 11.865 1.00 42.58 400 SER A C 1
ATOM 2731 O O . SER A 1 371 ? 1.379 15.980 11.166 1.00 42.12 400 SER A O 1
ATOM 2734 N N . VAL A 1 372 ? 0.492 15.500 13.190 1.00 41.89 401 VAL A N 1
ATOM 2735 C CA . VAL A 1 372 ? 1.746 15.753 13.913 1.00 42.40 401 VAL A CA 1
ATOM 2736 C C . VAL A 1 372 ? 2.818 14.787 13.405 1.00 42.72 401 VAL A C 1
ATOM 2737 O O . VAL A 1 372 ? 3.929 15.205 13.101 1.00 42.73 401 VAL A O 1
ATOM 2741 N N . MET A 1 373 ? 2.461 13.507 13.286 1.00 41.67 402 MET A N 1
ATOM 2742 C CA . MET A 1 373 ? 3.406 12.484 12.837 1.00 42.54 402 MET A CA 1
ATOM 2743 C C . MET A 1 373 ? 3.846 12.669 11.387 1.00 42.80 402 MET A C 1
ATOM 2744 O O . MET A 1 373 ? 5.011 12.442 11.073 1.00 42.86 402 MET A O 1
ATOM 2749 N N . TYR A 1 374 ? 2.950 13.133 10.519 1.00 43.42 403 TYR A N 1
ATOM 2750 C CA . TYR A 1 374 ? 3.356 13.473 9.162 1.00 45.44 403 TYR A CA 1
ATOM 2751 C C . TYR A 1 374 ? 4.443 14.541 9.170 1.00 45.41 403 TYR A C 1
ATOM 2752 O O . TYR A 1 374 ? 5.459 14.388 8.494 1.00 46.40 403 TYR A O 1
ATOM 2761 N N . LYS A 1 375 ? 4.219 15.615 9.926 1.00 47.99 404 LYS A N 1
ATOM 2762 C CA . LYS A 1 375 ? 5.206 16.699 10.059 1.00 50.05 404 LYS A CA 1
ATOM 2763 C C . LYS A 1 375 ? 6.508 16.244 10.719 1.00 47.65 404 LYS A C 1
ATOM 2764 O O . LYS A 1 375 ? 7.566 16.793 10.426 1.00 51.26 404 LYS A O 1
ATOM 2770 N N . ALA A 1 376 ? 6.426 15.242 11.590 1.00 43.35 405 ALA A N 1
ATOM 2771 C CA . ALA A 1 376 ? 7.608 14.638 12.217 1.00 45.48 405 ALA A CA 1
ATOM 2772 C C . ALA A 1 376 ? 8.310 13.539 11.405 1.00 45.90 405 ALA A C 1
ATOM 2773 O O . ALA A 1 376 ? 9.207 12.880 11.926 1.00 45.49 405 ALA A O 1
ATOM 2775 N N . GLY A 1 377 ? 7.911 13.340 10.147 1.00 45.97 406 GLY A N 1
ATOM 2776 C CA . GLY A 1 377 ? 8.582 12.411 9.240 1.00 42.67 406 GLY A CA 1
ATOM 2777 C C . GLY A 1 377 ? 8.129 10.965 9.297 1.00 42.11 406 GLY A C 1
ATOM 2778 O O . GLY A 1 377 ? 8.749 10.113 8.671 1.00 43.78 406 GLY A O 1
ATOM 2779 N N . VAL A 1 378 ? 7.054 10.672 10.019 1.00 41.00 407 VAL A N 1
ATOM 2780 C CA . VAL A 1 378 ? 6.518 9.315 10.047 1.00 41.96 407 VAL A CA 1
ATOM 2781 C C . VAL A 1 378 ? 5.771 9.071 8.731 1.00 43.92 407 VAL A C 1
ATOM 2782 O O . VAL A 1 378 ? 5.107 9.979 8.200 1.00 40.93 407 VAL A O 1
ATOM 2786 N N . THR A 1 379 ? 5.894 7.847 8.211 1.00 42.29 408 THR A N 1
ATOM 2787 C CA . THR A 1 379 ? 5.306 7.486 6.920 1.00 41.16 408 THR A CA 1
ATOM 2788 C C . THR A 1 379 ? 4.657 6.102 7.013 1.00 39.39 408 THR A C 1
ATOM 2789 O O . THR A 1 379 ? 4.856 5.388 7.991 1.00 40.64 408 THR A O 1
ATOM 2793 N N . CYS A 1 380 ? 3.862 5.744 6.002 1.00 38.52 409 CYS A N 1
ATOM 2794 C CA . CYS A 1 380 ? 3.076 4.488 5.978 1.00 36.88 409 CYS A CA 1
ATOM 2795 C C . CYS A 1 380 ? 3.898 3.259 6.376 1.00 35.30 409 CYS A C 1
ATOM 2796 O O . CYS A 1 380 ? 3.450 2.416 7.148 1.00 35.22 409 CYS A O 1
ATOM 2799 N N . VAL A 1 381 ? 5.106 3.189 5.834 1.00 35.17 410 VAL A N 1
ATOM 2800 C CA . VAL A 1 381 ? 6.013 2.071 6.053 1.00 35.06 410 VAL A CA 1
ATOM 2801 C C . VAL A 1 381 ? 6.271 1.830 7.539 1.00 34.81 410 VAL A C 1
ATOM 2802 O O . VAL A 1 381 ? 6.300 0.679 7.980 1.00 36.66 410 VAL A O 1
ATOM 2806 N N . ASP A 1 382 ? 6.430 2.910 8.300 1.00 34.53 411 ASP A N 1
ATOM 2807 C CA . ASP A 1 382 ? 6.763 2.809 9.728 1.00 35.09 411 ASP A CA 1
ATOM 2808 C C . ASP A 1 382 ? 5.690 2.124 10.565 1.00 34.25 411 ASP A C 1
ATOM 2809 O O . ASP A 1 382 ? 6.003 1.302 11.416 1.00 38.56 411 ASP A O 1
ATOM 2814 N N . CYS A 1 383 ? 4.431 2.442 10.313 1.00 33.48 412 CYS A N 1
ATOM 2815 C CA . CYS A 1 383 ? 3.341 1.874 11.084 1.00 35.85 412 CYS A CA 1
ATOM 2816 C C . CYS A 1 383 ? 2.888 0.547 10.501 1.00 36.80 412 CYS A C 1
ATOM 2817 O O . CYS A 1 383 ? 2.583 -0.369 11.252 1.00 41.43 412 CYS A O 1
ATOM 2820 N N . HIS A 1 384 ? 2.864 0.440 9.175 1.00 35.75 413 HIS A N 1
ATOM 2821 C CA . HIS A 1 384 ? 2.317 -0.744 8.504 1.00 35.81 413 HIS A CA 1
ATOM 2822 C C . HIS A 1 384 ? 3.308 -1.850 8.171 1.00 33.55 413 HIS A C 1
ATOM 2823 O O . HIS A 1 384 ? 2.891 -2.939 7.809 1.00 31.89 413 HIS A O 1
ATOM 2830 N N . MET A 1 385 ? 4.601 -1.586 8.304 1.00 33.78 414 MET A N 1
ATOM 2831 C CA . MET A 1 385 ? 5.615 -2.629 8.138 1.00 34.64 414 MET A CA 1
ATOM 2832 C C . MET A 1 385 ? 6.483 -2.690 9.382 1.00 34.30 414 MET A C 1
ATOM 2833 O O . MET A 1 385 ? 7.698 -2.531 9.294 1.00 33.78 414 MET A O 1
ATOM 2838 N N . PRO A 1 386 ? 5.863 -2.930 10.559 1.00 37.27 415 PRO A N 1
ATOM 2839 C CA . PRO A 1 386 ? 6.626 -2.943 11.809 1.00 38.96 415 PRO A CA 1
ATOM 2840 C C . PRO A 1 386 ? 7.647 -4.073 11.822 1.00 43.30 415 PRO A C 1
ATOM 2841 O O . PRO A 1 386 ? 7.414 -5.123 11.210 1.00 43.48 415 PRO A O 1
ATOM 2845 N N . LYS A 1 387 ? 8.772 -3.846 12.492 1.00 45.89 416 LYS A N 1
ATOM 2846 C CA . LYS A 1 387 ? 9.857 -4.817 12.536 1.00 46.51 416 LYS A CA 1
ATOM 2847 C C . LYS A 1 387 ? 9.561 -5.895 13.569 1.00 45.54 416 LYS A C 1
ATOM 2848 O O . LYS A 1 387 ? 10.112 -5.895 14.669 1.00 44.38 416 LYS A O 1
ATOM 2854 N N . THR A 1 388 ? 8.670 -6.811 13.187 1.00 44.52 417 THR A N 1
ATOM 2855 C CA . THR A 1 388 ? 8.197 -7.879 14.061 1.00 45.49 417 THR A CA 1
ATOM 2856 C C . THR A 1 388 ? 9.144 -9.084 14.126 1.00 48.17 417 THR A C 1
ATOM 2857 O O . THR A 1 388 ? 9.014 -9.905 15.033 1.00 47.77 417 THR A O 1
ATOM 2861 N N . ALA A 1 389 ? 10.063 -9.192 13.160 1.00 52.14 418 ALA A N 1
ATOM 2862 C CA . ALA A 1 389 ? 11.027 -10.291 13.089 1.00 54.70 418 ALA A CA 1
ATOM 2863 C C . ALA A 1 389 ? 12.445 -9.740 13.047 1.00 57.80 418 ALA A C 1
ATOM 2864 O O . ALA A 1 389 ? 13.014 -9.539 11.972 1.00 61.64 418 ALA A O 1
ATOM 2866 N N . GLY A 1 390 ? 13.015 -9.490 14.225 1.00 59.39 419 GLY A N 1
ATOM 2867 C CA . GLY A 1 390 ? 14.352 -8.911 14.330 1.00 57.26 419 GLY A CA 1
ATOM 2868 C C . GLY A 1 390 ? 14.415 -7.578 13.602 1.00 56.81 419 GLY A C 1
ATOM 2869 O O . GLY A 1 390 ? 13.516 -6.756 13.761 1.00 61.80 419 GLY A O 1
ATOM 2870 N N . PRO A 1 391 ? 15.446 -7.370 12.763 1.00 56.74 420 PRO A N 1
ATOM 2871 C CA . PRO A 1 391 ? 15.551 -6.107 12.025 1.00 58.74 420 PRO A CA 1
ATOM 2872 C C . PRO A 1 391 ? 14.714 -6.019 10.734 1.00 57.34 420 PRO A C 1
ATOM 2873 O O . PRO A 1 391 ? 14.809 -5.006 10.043 1.00 58.31 420 PRO A O 1
ATOM 2877 N N . LYS A 1 392 ? 13.908 -7.040 10.420 1.00 56.54 421 LYS A N 1
ATOM 2878 C CA . LYS A 1 392 ? 13.179 -7.109 9.141 1.00 54.32 421 LYS A CA 1
ATOM 2879 C C . LYS A 1 392 ? 11.780 -6.483 9.233 1.00 49.14 421 LYS A C 1
ATOM 2880 O O . LYS A 1 392 ? 11.029 -6.763 10.165 1.00 44.82 421 LYS A O 1
ATOM 2886 N N . ALA A 1 393 ? 11.435 -5.670 8.239 1.00 45.67 422 ALA A N 1
ATOM 2887 C CA . ALA A 1 393 ? 10.117 -5.047 8.148 1.00 45.51 422 ALA A CA 1
ATOM 2888 C C . ALA A 1 393 ? 9.076 -6.065 7.660 1.00 41.60 422 ALA A C 1
ATOM 2889 O O . ALA A 1 393 ? 9.266 -6.726 6.643 1.00 44.46 422 ALA A O 1
ATOM 2891 N N . SER A 1 394 ? 7.984 -6.186 8.400 1.00 37.74 423 SER A N 1
ATOM 2892 C CA . SER A 1 394 ? 6.931 -7.135 8.072 1.00 37.09 423 SER A CA 1
ATOM 2893 C C . SER A 1 394 ? 6.208 -6.715 6.795 1.00 39.70 423 SER A C 1
ATOM 2894 O O . SER A 1 394 ? 5.835 -5.536 6.614 1.00 41.80 423 SER A O 1
ATOM 2897 N N . HIS A 1 395 ? 6.020 -7.690 5.914 1.00 37.20 424 HIS A N 1
ATOM 2898 C CA . HIS A 1 395 ? 5.285 -7.500 4.677 1.00 36.26 424 HIS A CA 1
ATOM 2899 C C . HIS A 1 395 ? 3.807 -7.851 4.770 1.00 34.79 424 HIS A C 1
ATOM 2900 O O . HIS A 1 395 ? 3.141 -7.916 3.747 1.00 35.05 424 HIS A O 1
ATOM 2907 N N . LEU A 1 396 ? 3.289 -8.055 5.979 1.00 33.96 425 LEU A N 1
ATOM 2908 C CA . LEU A 1 396 ? 1.854 -8.239 6.165 1.00 35.38 425 LEU A CA 1
ATOM 2909 C C . LEU A 1 396 ? 1.061 -6.927 5.960 1.00 35.79 425 LEU A C 1
ATOM 2910 O O . LEU A 1 396 ? -0.154 -6.970 5.785 1.00 38.44 425 LEU A O 1
ATOM 2915 N N . MET A 1 397 ? 1.744 -5.779 6.010 1.00 37.37 426 MET A N 1
ATOM 2916 C CA . MET A 1 397 ? 1.147 -4.449 5.767 1.00 36.60 426 MET A CA 1
ATOM 2917 C C . MET A 1 397 ? 0.145 -4.015 6.834 1.00 37.73 426 MET A C 1
ATOM 2918 O O . MET A 1 397 ? -0.489 -2.977 6.703 1.00 37.77 426 MET A O 1
ATOM 2923 N N . LYS A 1 398 ? 0.074 -4.775 7.921 1.00 41.45 427 LYS A N 1
ATOM 2924 C CA . LYS A 1 398 ? -0.925 -4.611 8.956 1.00 43.68 427 LYS A CA 1
ATOM 2925 C C . LYS A 1 398 ? -0.233 -4.038 10.201 1.00 43.30 427 LYS A C 1
ATOM 2926 O O . LYS A 1 398 ? 0.864 -4.470 10.559 1.00 40.23 427 LYS A O 1
ATOM 2932 N N . VAL A 1 399 ? -0.862 -3.048 10.831 1.00 44.18 428 VAL A N 1
ATOM 2933 C CA . VAL A 1 399 ? -0.358 -2.499 12.089 1.00 44.37 428 VAL A CA 1
ATOM 2934 C C . VAL A 1 399 ? -0.418 -3.557 13.189 1.00 46.43 428 VAL A C 1
ATOM 2935 O O . VAL A 1 399 ? -1.355 -4.369 13.236 1.00 48.61 428 VAL A O 1
ATOM 2939 N N . VAL A 1 400 ? 0.602 -3.565 14.039 1.00 44.07 429 VAL A N 1
ATOM 2940 C CA . VAL A 1 400 ? 0.568 -4.315 15.283 1.00 44.54 429 VAL A CA 1
ATOM 2941 C C . VAL A 1 400 ? 0.143 -3.316 16.361 1.00 43.07 429 VAL A C 1
ATOM 2942 O O . VAL A 1 400 ? 0.891 -2.380 16.699 1.00 37.23 429 VAL A O 1
ATOM 2946 N N . MET A 1 401 ? -1.064 -3.514 16.883 1.00 44.95 430 MET A N 1
ATOM 2947 C CA . MET A 1 401 ? -1.569 -2.696 17.991 1.00 45.01 430 MET A CA 1
ATOM 2948 C C . MET A 1 401 ? -0.719 -2.925 19.238 1.00 44.02 430 MET A C 1
ATOM 2949 O O . MET A 1 401 ? -0.291 -4.047 19.484 1.00 43.89 430 MET A O 1
ATOM 2954 N N . PRO A 1 402 ? -0.439 -1.856 20.016 1.00 47.03 431 PRO A N 1
ATOM 2955 C CA . PRO A 1 402 ? 0.344 -2.049 21.248 1.00 46.79 431 PRO A CA 1
ATOM 2956 C C . PRO A 1 402 ? -0.210 -3.088 22.244 1.00 45.53 431 PRO A C 1
ATOM 2957 O O . PRO A 1 402 ? 0.581 -3.723 22.946 1.00 44.55 431 PRO A O 1
ATOM 2961 N N . LYS A 1 403 ? -1.529 -3.281 22.294 1.00 45.42 432 LYS A N 1
ATOM 2962 C CA . LYS A 1 403 ? -2.093 -4.314 23.171 1.00 48.67 432 LYS A CA 1
ATOM 2963 C C . LYS A 1 403 ? -1.556 -5.702 22.802 1.00 50.89 432 LYS A C 1
ATOM 2964 O O . LYS A 1 403 ? -1.201 -6.489 23.687 1.00 51.47 432 LYS A O 1
ATOM 2970 N N . ASP A 1 404 ? -1.470 -5.979 21.498 1.00 52.76 433 ASP A N 1
ATOM 2971 C CA . ASP A 1 404 ? -0.925 -7.239 20.995 1.00 49.02 433 ASP A CA 1
ATOM 2972 C C . ASP A 1 404 ? 0.585 -7.304 21.175 1.00 49.21 433 ASP A C 1
ATOM 2973 O O . ASP A 1 404 ? 1.135 -8.397 21.335 1.00 49.50 433 ASP A O 1
ATOM 2978 N N . GLY A 1 405 ? 1.250 -6.146 21.148 1.00 48.79 434 GLY A N 1
ATOM 2979 C CA . GLY A 1 405 ? 2.652 -6.048 21.541 1.00 53.11 434 GLY A CA 1
ATOM 2980 C C . GLY A 1 405 ? 2.885 -6.527 22.970 1.00 58.96 434 GLY A C 1
ATOM 2981 O O . GLY A 1 405 ? 3.837 -7.271 23.239 1.00 60.38 434 GLY A O 1
ATOM 2982 N N . LYS A 1 406 ? 2.000 -6.102 23.873 1.00 61.73 435 LYS A N 1
ATOM 2983 C CA . LYS A 1 406 ? 2.043 -6.485 25.282 1.00 62.10 435 LYS A CA 1
ATOM 2984 C C . LYS A 1 406 ? 1.611 -7.942 25.492 1.00 57.45 435 LYS A C 1
ATOM 2985 O O . LYS A 1 406 ? 2.304 -8.712 26.155 1.00 57.75 435 LYS A O 1
ATOM 2991 N N . ALA A 1 407 ? 0.465 -8.298 24.925 1.00 53.29 436 ALA A N 1
ATOM 2992 C CA . ALA A 1 407 ? -0.123 -9.633 25.081 1.00 51.77 436 ALA A CA 1
ATOM 2993 C C . ALA A 1 407 ? 0.755 -10.780 24.576 1.00 53.06 436 ALA A C 1
ATOM 2994 O O . ALA A 1 407 ? 0.682 -11.878 25.123 1.00 54.97 436 ALA A O 1
ATOM 2996 N N . ASN A 1 408 ? 1.562 -10.536 23.537 1.00 53.71 437 ASN A N 1
ATOM 2997 C CA . ASN A 1 408 ? 2.392 -11.588 22.912 1.00 50.15 437 ASN A CA 1
ATOM 2998 C C . ASN A 1 408 ? 3.899 -11.416 23.125 1.00 48.42 437 ASN A C 1
ATOM 2999 O O . ASN A 1 408 ? 4.675 -12.289 22.731 1.00 53.38 437 ASN A O 1
ATOM 3004 N N . GLY A 1 409 ? 4.321 -10.311 23.735 1.00 46.08 438 GLY A N 1
ATOM 3005 C CA . GLY A 1 409 ? 5.747 -10.022 23.888 1.00 48.00 438 GLY A CA 1
ATOM 3006 C C . GLY A 1 409 ? 6.450 -9.726 22.573 1.00 49.61 438 GLY A C 1
ATOM 3007 O O . GLY A 1 409 ? 7.644 -10.017 22.410 1.00 47.47 438 GLY A O 1
ATOM 3008 N N . MET A 1 410 ? 5.713 -9.106 21.648 1.00 49.83 439 MET A N 1
ATOM 3009 C CA . MET A 1 410 ? 6.207 -8.841 20.295 1.00 46.65 439 MET A CA 1
ATOM 3010 C C . MET A 1 410 ? 6.415 -7.347 20.083 1.00 46.12 439 MET A C 1
ATOM 3011 O O . MET A 1 410 ? 5.746 -6.544 20.725 1.00 44.99 439 MET A O 1
ATOM 3016 N N . PRO A 1 411 ? 7.316 -6.968 19.154 1.00 45.98 440 PRO A N 1
ATOM 3017 C CA . PRO A 1 411 ? 7.397 -5.560 18.782 1.00 45.88 440 PRO A CA 1
ATOM 3018 C C . PRO A 1 411 ? 6.058 -5.090 18.181 1.00 47.17 440 PRO A C 1
ATOM 3019 O O . PRO A 1 411 ? 5.314 -5.912 17.628 1.00 48.18 440 PRO A O 1
ATOM 3023 N N . ASP A 1 412 ? 5.751 -3.801 18.320 1.00 45.28 441 ASP A N 1
ATOM 3024 C CA . ASP A 1 412 ? 4.508 -3.243 17.792 1.00 46.18 441 ASP A CA 1
ATOM 3025 C C . ASP A 1 412 ? 4.772 -1.996 16.968 1.00 44.37 441 ASP A C 1
ATOM 3026 O O . ASP A 1 412 ? 5.906 -1.492 16.929 1.00 45.52 441 ASP A O 1
ATOM 3031 N N . SER A 1 413 ? 3.715 -1.492 16.332 1.00 42.99 442 SER A N 1
ATOM 3032 C CA . SER A 1 413 ? 3.831 -0.341 15.430 1.00 41.85 442 SER A CA 1
ATOM 3033 C C . SER A 1 413 ? 4.205 0.992 16.104 1.00 43.05 442 SER A C 1
ATOM 3034 O O . SER A 1 413 ? 4.609 1.921 15.416 1.00 45.47 442 SER A O 1
ATOM 3037 N N . CYS A 1 414 ? 4.052 1.093 17.426 1.00 43.45 443 CYS A N 1
ATOM 3038 C CA . CYS A 1 414 ? 4.177 2.370 18.144 1.00 43.51 443 CYS A CA 1
ATOM 3039 C C . CYS A 1 414 ? 5.349 2.487 19.130 1.00 41.79 443 CYS A C 1
ATOM 3040 O O . CYS A 1 414 ? 5.983 3.549 19.207 1.00 42.21 443 CYS A O 1
ATOM 3043 N N . SER A 1 415 ? 5.643 1.403 19.855 1.00 42.40 444 SER A N 1
ATOM 3044 C CA . SER A 1 415 ? 6.597 1.430 20.985 1.00 43.18 444 SER A CA 1
ATOM 3045 C C . SER A 1 415 ? 8.052 1.686 20.607 1.00 44.73 444 SER A C 1
ATOM 3046 O O . SER A 1 415 ? 8.819 2.171 21.438 1.00 50.77 444 SER A O 1
ATOM 3049 N N . SER A 1 416 ? 8.447 1.356 19.379 1.00 45.53 445 SER A N 1
ATOM 3050 C CA . SER A 1 416 ? 9.839 1.573 18.952 1.00 47.71 445 SER A CA 1
ATOM 3051 C C . SER A 1 416 ? 10.151 3.050 18.788 1.00 46.06 445 SER A C 1
ATOM 3052 O O . SER A 1 416 ? 11.256 3.467 19.082 1.00 44.48 445 SER A O 1
ATOM 3055 N N . CYS A 1 417 ? 9.185 3.830 18.305 1.00 47.12 446 CYS A N 1
ATOM 3056 C CA . CYS A 1 417 ? 9.341 5.287 18.223 1.00 48.11 446 CYS A CA 1
ATOM 3057 C C . CYS A 1 417 ? 8.978 5.978 19.555 1.00 48.97 446 CYS A C 1
ATOM 3058 O O . CYS A 1 417 ? 9.479 7.067 19.844 1.00 50.27 446 CYS A O 1
ATOM 3061 N N . HIS A 1 418 ? 8.102 5.352 20.344 1.00 49.14 447 HIS A N 1
ATOM 3062 C CA . HIS A 1 418 ? 7.682 5.873 21.648 1.00 48.73 447 HIS A CA 1
ATOM 3063 C C . HIS A 1 418 ? 8.040 4.940 22.825 1.00 47.13 447 HIS A C 1
ATOM 3064 O O . HIS A 1 418 ? 7.147 4.469 23.535 1.00 46.24 447 HIS A O 1
ATOM 3071 N N . PRO A 1 419 ? 9.345 4.676 23.049 1.00 45.64 448 PRO A N 1
ATOM 3072 C CA . PRO A 1 419 ? 9.739 3.824 24.172 1.00 46.91 448 PRO A CA 1
ATOM 3073 C C . PRO A 1 419 ? 9.460 4.438 25.564 1.00 50.49 448 PRO A C 1
ATOM 3074 O O . PRO A 1 419 ? 9.331 3.692 26.534 1.00 47.93 448 PRO A O 1
ATOM 3078 N N . GLY A 1 420 ? 9.351 5.771 25.650 1.00 53.46 449 GLY A N 1
ATOM 3079 C CA . GLY A 1 420 ? 8.895 6.447 26.871 1.00 53.60 449 GLY A CA 1
ATOM 3080 C C . GLY A 1 420 ? 7.474 6.107 27.299 1.00 53.78 449 GLY A C 1
ATOM 3081 O O . GLY A 1 420 ? 7.160 6.104 28.484 1.00 53.66 449 GLY A O 1
ATOM 3082 N N . ALA A 1 421 ? 6.604 5.832 26.336 1.00 55.16 450 ALA A N 1
ATOM 3083 C CA . ALA A 1 421 ? 5.217 5.500 26.633 1.00 56.75 450 ALA A CA 1
ATOM 3084 C C . ALA A 1 421 ? 5.083 4.009 26.853 1.00 56.14 450 ALA A C 1
ATOM 3085 O O . ALA A 1 421 ? 5.767 3.225 26.211 1.00 62.19 450 ALA A O 1
ATOM 3087 N N . SER A 1 422 ? 4.181 3.628 27.747 1.00 55.64 451 SER A N 1
ATOM 3088 C CA . SER A 1 422 ? 3.835 2.235 27.961 1.00 55.27 451 SER A CA 1
ATOM 3089 C C . SER A 1 422 ? 2.925 1.775 26.835 1.00 52.07 451 SER A C 1
ATOM 3090 O O . SER A 1 422 ? 2.326 2.588 26.149 1.00 52.24 451 SER A O 1
ATOM 3093 N N . GLN A 1 423 ? 2.805 0.466 26.675 1.00 50.69 452 GLN A N 1
ATOM 3094 C CA . GLN A 1 423 ? 1.931 -0.122 25.672 1.00 51.76 452 GLN A CA 1
ATOM 3095 C C . GLN A 1 423 ? 0.454 0.152 25.973 1.00 53.48 452 GLN A C 1
ATOM 3096 O O . GLN A 1 423 ? -0.356 0.316 25.050 1.00 50.02 452 GLN A O 1
ATOM 3102 N N . ASP A 1 424 ? 0.112 0.212 27.256 1.00 53.48 453 ASP A N 1
ATOM 3103 C CA . ASP A 1 424 ? -1.250 0.554 27.670 1.00 56.12 453 ASP A CA 1
ATOM 3104 C C . ASP A 1 424 ? -1.574 2.023 27.394 1.00 51.89 453 ASP A C 1
ATOM 3105 O O . ASP A 1 424 ? -2.688 2.349 27.001 1.00 51.37 453 ASP A O 1
ATOM 3110 N N . TYR A 1 425 ? -0.600 2.901 27.618 1.00 50.81 454 TYR A N 1
ATOM 3111 C CA . TYR A 1 425 ? -0.743 4.324 27.290 1.00 49.75 454 TYR A CA 1
ATOM 3112 C C . TYR A 1 425 ? -0.974 4.519 25.789 1.00 50.40 454 TYR A C 1
ATOM 3113 O O . TYR A 1 425 ? -1.908 5.219 25.384 1.00 49.38 454 TYR A O 1
ATOM 3122 N N . LEU A 1 426 ? -0.128 3.876 24.981 1.00 48.47 455 LEU A N 1
ATOM 3123 C CA . LEU A 1 426 ? -0.217 3.964 23.525 1.00 45.84 455 LEU A CA 1
ATOM 3124 C C . LEU A 1 426 ? -1.501 3.346 22.981 1.00 46.90 455 LEU A C 1
ATOM 3125 O O . LEU A 1 426 ? -2.103 3.907 22.074 1.00 49.48 455 LEU A O 1
ATOM 3130 N N . GLN A 1 427 ? -1.927 2.210 23.527 1.00 48.26 456 GLN A N 1
ATOM 3131 C CA . GLN A 1 427 ? -3.224 1.635 23.135 1.00 49.84 456 GLN A CA 1
ATOM 3132 C C . GLN A 1 427 ? -4.409 2.546 23.502 1.00 52.84 456 GLN A C 1
ATOM 3133 O O . GLN A 1 427 ? -5.405 2.603 22.767 1.00 53.04 456 GLN A O 1
ATOM 3139 N N . ASN A 1 428 ? -4.303 3.235 24.640 1.00 52.63 457 ASN A N 1
ATOM 3140 C CA . ASN A 1 428 ? -5.348 4.160 25.081 1.00 51.43 457 ASN A CA 1
ATOM 3141 C C . ASN A 1 428 ? -5.464 5.381 24.152 1.00 49.92 457 ASN A C 1
ATOM 3142 O O . ASN A 1 428 ? -6.561 5.871 23.901 1.00 47.93 457 ASN A O 1
ATOM 3147 N N . VAL A 1 429 ? -4.330 5.872 23.651 1.00 49.89 458 VAL A N 1
ATOM 3148 C CA . VAL A 1 429 ? -4.335 6.914 22.619 1.00 48.71 458 VAL A CA 1
ATOM 3149 C C . VAL A 1 429 ? -5.131 6.461 21.389 1.00 48.07 458 VAL A C 1
ATOM 3150 O O . VAL A 1 429 ? -5.982 7.199 20.897 1.00 52.25 458 VAL A O 1
ATOM 3154 N N . ILE A 1 430 ? -4.857 5.246 20.915 1.00 44.80 459 ILE A N 1
ATOM 3155 C CA . ILE A 1 430 ? -5.525 4.686 19.731 1.00 45.64 459 ILE A CA 1
ATOM 3156 C C . ILE A 1 430 ? -7.036 4.494 19.960 1.00 46.75 459 ILE A C 1
ATOM 3157 O O . ILE A 1 430 ? -7.851 4.841 19.103 1.00 43.56 459 ILE A O 1
ATOM 3162 N N . ASP A 1 431 ? -7.398 3.934 21.111 1.00 49.30 460 ASP A N 1
ATOM 3163 C CA . ASP A 1 431 ? -8.802 3.653 21.430 1.00 50.45 460 ASP A CA 1
ATOM 3164 C C . ASP A 1 431 ? -9.609 4.934 21.665 1.00 50.83 460 ASP A C 1
ATOM 3165 O O . ASP A 1 431 ? -10.772 5.003 21.280 1.00 53.20 460 ASP A O 1
ATOM 3170 N N . THR A 1 432 ? -8.991 5.937 22.289 1.00 50.43 461 THR A N 1
ATOM 3171 C CA . THR A 1 432 ? -9.620 7.250 22.498 1.00 48.85 461 THR A CA 1
ATOM 3172 C C . THR A 1 432 ? -9.944 7.897 21.150 1.00 50.56 461 THR A C 1
ATOM 3173 O O . THR A 1 432 ? -11.093 8.260 20.899 1.00 52.40 461 THR A O 1
ATOM 3177 N N . TRP A 1 433 ? -8.924 8.014 20.288 1.00 49.08 462 TRP A N 1
ATOM 3178 C CA . TRP A 1 433 ? -9.086 8.490 18.905 1.00 44.97 462 TRP A CA 1
ATOM 3179 C C . TRP A 1 433 ? -10.147 7.709 18.150 1.00 44.67 462 TRP A C 1
ATOM 3180 O O . TRP A 1 433 ? -11.088 8.297 17.622 1.00 46.13 462 TRP A O 1
ATOM 3191 N N . GLN A 1 434 ? -9.996 6.387 18.100 1.00 43.90 463 GLN A N 1
ATOM 3192 C CA . GLN A 1 434 ? -10.878 5.547 17.291 1.00 44.92 463 GLN A CA 1
ATOM 3193 C C . GLN A 1 434 ? -12.331 5.514 17.778 1.00 48.84 463 GLN A C 1
ATOM 3194 O O . GLN A 1 434 ? -13.255 5.551 16.946 1.00 50.10 463 GLN A O 1
ATOM 3200 N N . ASN A 1 435 ? -12.539 5.451 19.098 1.00 48.90 464 ASN A N 1
ATOM 3201 C CA . ASN A 1 435 ? -13.901 5.421 19.652 1.00 50.79 464 ASN A CA 1
ATOM 3202 C C . ASN A 1 435 ? -14.631 6.719 19.376 1.00 49.36 464 ASN A C 1
ATOM 3203 O O . ASN A 1 435 ? -15.803 6.702 19.007 1.00 46.36 464 ASN A O 1
ATOM 3208 N N . ASP A 1 436 ? -13.931 7.838 19.533 1.00 49.87 465 ASP A N 1
ATOM 3209 C CA . ASP A 1 436 ? -14.490 9.133 19.177 1.00 51.46 465 ASP A CA 1
ATOM 3210 C C . ASP A 1 436 ? -14.908 9.167 17.702 1.00 52.13 465 ASP A C 1
ATOM 3211 O O . ASP A 1 436 ? -16.057 9.495 17.394 1.00 51.74 465 ASP A O 1
ATOM 3216 N N . ILE A 1 437 ? -13.983 8.807 16.807 1.00 51.17 466 ILE A N 1
ATOM 3217 C CA . ILE A 1 437 ? -14.230 8.901 15.363 1.00 49.32 466 ILE A CA 1
ATOM 3218 C C . ILE A 1 437 ? -15.294 7.888 14.900 1.00 49.25 466 ILE A C 1
ATOM 3219 O O . ILE A 1 437 ? -16.149 8.249 14.093 1.00 49.39 466 ILE A O 1
ATOM 3224 N N . LYS A 1 438 ? -15.249 6.649 15.409 1.00 49.40 467 LYS A N 1
ATOM 3225 C CA . LYS A 1 438 ? -16.285 5.626 15.109 1.00 51.11 467 LYS A CA 1
ATOM 3226 C C . LYS A 1 438 ? -17.701 6.087 15.467 1.00 53.66 467 LYS A C 1
ATOM 3227 O O . LYS A 1 438 ? -18.663 5.776 14.752 1.00 52.49 467 LYS A O 1
ATOM 3233 N N . GLY A 1 439 ? -17.806 6.796 16.592 1.00 53.82 468 GLY A N 1
ATOM 3234 C CA . GLY A 1 439 ? -19.065 7.349 17.065 1.00 58.15 468 GLY A CA 1
ATOM 3235 C C . GLY A 1 439 ? -19.603 8.411 16.129 1.00 58.43 468 GLY A C 1
ATOM 3236 O O . GLY A 1 439 ? -20.728 8.283 15.634 1.00 63.71 468 GLY A O 1
ATOM 3237 N N . ARG A 1 440 ? -18.787 9.435 15.863 1.00 55.92 469 ARG A N 1
ATOM 3238 C CA . ARG A 1 440 ? -19.153 10.503 14.913 1.00 54.81 469 ARG A CA 1
ATOM 3239 C C . ARG A 1 440 ? -19.509 9.962 13.526 1.00 55.71 469 ARG A C 1
ATOM 3240 O O . ARG A 1 440 ? -20.436 10.461 12.889 1.00 57.41 469 ARG A O 1
ATOM 3248 N N . LEU A 1 441 ? -18.777 8.945 13.069 1.00 58.16 470 LEU A N 1
ATOM 3249 C CA . LEU A 1 441 ? -19.068 8.306 11.782 1.00 59.51 470 LEU A CA 1
ATOM 3250 C C . LEU A 1 441 ? -20.429 7.614 11.783 1.00 64.90 470 LEU A C 1
ATOM 3251 O O . LEU A 1 441 ? -21.138 7.654 10.777 1.00 65.69 470 LEU A O 1
ATOM 3256 N N . ALA A 1 442 ? -20.787 6.985 12.904 1.00 69.45 471 ALA A N 1
ATOM 3257 C CA . ALA A 1 442 ? -22.108 6.359 13.058 1.00 70.52 471 ALA A CA 1
ATOM 3258 C C . ALA A 1 442 ? -23.254 7.390 13.046 1.00 71.60 471 ALA A C 1
ATOM 3259 O O . ALA A 1 442 ? -24.286 7.148 12.410 1.00 66.23 471 ALA A O 1
ATOM 3261 N N . LYS A 1 443 ? -23.059 8.528 13.730 1.00 71.41 472 LYS A N 1
ATOM 3262 C CA . LYS A 1 443 ? -24.048 9.626 13.749 1.00 74.84 472 LYS A CA 1
ATOM 3263 C C . LYS A 1 443 ? -24.254 10.218 12.359 1.00 75.64 472 LYS A C 1
ATOM 3264 O O . LYS A 1 443 ? -25.384 10.287 11.860 1.00 75.51 472 LYS A O 1
ATOM 3270 N N . VAL A 1 444 ? -23.147 10.639 11.746 1.00 73.05 473 VAL A N 1
ATOM 3271 C CA . VAL A 1 444 ? -23.181 11.314 10.451 1.00 66.42 473 VAL A CA 1
ATOM 3272 C C . VAL A 1 444 ? -23.712 10.388 9.354 1.00 67.64 473 VAL A C 1
ATOM 3273 O O . VAL A 1 444 ? -24.436 10.854 8.483 1.00 75.25 473 VAL A O 1
ATOM 3277 N N . LYS A 1 445 ? -23.379 9.093 9.398 1.00 69.08 474 LYS A N 1
ATOM 3278 C CA . LYS A 1 445 ? -23.929 8.130 8.432 1.00 71.39 474 LYS A CA 1
ATOM 3279 C C . LYS A 1 445 ? -25.448 7.993 8.572 1.00 79.60 474 LYS A C 1
ATOM 3280 O O . LYS A 1 445 ? -26.165 7.972 7.563 1.00 76.71 474 LYS A O 1
ATOM 3286 N N . ALA A 1 446 ? -25.924 7.881 9.818 1.00 85.18 475 ALA A N 1
ATOM 3287 C CA . ALA A 1 446 ? -27.359 7.796 10.114 1.00 83.65 475 ALA A CA 1
ATOM 3288 C C . ALA A 1 446 ? -28.110 9.076 9.712 1.00 83.41 475 ALA A C 1
ATOM 3289 O O . ALA A 1 446 ? -29.232 9.000 9.193 1.00 87.99 475 ALA A O 1
ATOM 3291 N N . LYS A 1 447 ? -27.490 10.234 9.949 1.00 75.20 476 LYS A N 1
ATOM 3292 C CA . LYS A 1 447 ? -28.040 11.518 9.495 1.00 76.08 476 LYS A CA 1
ATOM 3293 C C . LYS A 1 447 ? -28.050 11.662 7.960 1.00 80.63 476 LYS A C 1
ATOM 3294 O O . LYS A 1 447 ? -28.996 12.221 7.401 1.00 89.57 476 LYS A O 1
ATOM 3300 N N . LEU A 1 448 ? -27.006 11.169 7.291 1.00 77.53 477 LEU A N 1
ATOM 3301 C CA . LEU A 1 448 ? -26.945 11.176 5.820 1.00 76.58 477 LEU A CA 1
ATOM 3302 C C . LEU A 1 448 ? -27.984 10.250 5.183 1.00 76.92 477 LEU A C 1
ATOM 3303 O O . LEU A 1 448 ? -28.546 10.589 4.139 1.00 78.44 477 LEU A O 1
ATOM 3308 N N . ASP A 1 449 ? -28.205 9.079 5.789 1.00 79.07 478 ASP A N 1
ATOM 3309 C CA . ASP A 1 449 ? -29.268 8.154 5.350 1.00 82.84 478 ASP A CA 1
ATOM 3310 C C . ASP A 1 449 ? -30.662 8.760 5.583 1.00 82.38 478 ASP A C 1
ATOM 3311 O O . ASP A 1 449 ? -31.522 8.705 4.694 1.00 74.61 478 ASP A O 1
ATOM 3316 N N . ALA A 1 450 ? -30.862 9.336 6.772 1.00 85.61 479 ALA A N 1
ATOM 3317 C CA . ALA A 1 450 ? -32.145 9.939 7.170 1.00 88.96 479 ALA A CA 1
ATOM 3318 C C . ALA A 1 450 ? -32.584 11.065 6.234 1.00 92.72 479 ALA A C 1
ATOM 3319 O O . ALA A 1 450 ? -33.741 11.102 5.799 1.00 93.89 479 ALA A O 1
ATOM 3321 N N . LYS A 1 451 ? -31.656 11.964 5.909 1.00 91.03 480 LYS A N 1
ATOM 3322 C CA . LYS A 1 451 ? -31.950 13.102 5.033 1.00 87.73 480 LYS A CA 1
ATOM 3323 C C . LYS A 1 451 ? -31.563 12.854 3.573 1.00 85.62 480 LYS A C 1
ATOM 3324 O O . LYS A 1 451 ? -31.108 13.770 2.883 1.00 88.19 480 LYS A O 1
ATOM 3330 N N . LYS A 1 452 ? -31.787 11.628 3.096 1.00 87.81 481 LYS A N 1
ATOM 3331 C CA . LYS A 1 452 ? -31.512 11.241 1.707 1.00 92.37 481 LYS A CA 1
ATOM 3332 C C . LYS A 1 452 ? -32.283 12.106 0.690 1.00 97.79 481 LYS A C 1
ATOM 3333 O O . LYS A 1 452 ? -31.791 12.352 -0.414 1.00 98.84 481 LYS A O 1
ATOM 3339 N N . ALA A 1 453 ? -33.482 12.555 1.069 1.00 101.64 482 ALA A N 1
ATOM 3340 C CA . ALA A 1 453 ? -34.317 13.428 0.224 1.00 101.37 482 ALA A CA 1
ATOM 3341 C C . ALA A 1 453 ? -33.681 14.795 -0.103 1.00 97.96 482 ALA A C 1
ATOM 3342 O O . ALA A 1 453 ? -33.964 15.365 -1.159 1.00 101.20 482 ALA A O 1
ATOM 3344 N N . ALA A 1 454 ? -32.821 15.301 0.785 1.00 91.74 483 ALA A N 1
ATOM 3345 C CA . ALA A 1 454 ? -32.100 16.573 0.573 1.00 83.52 483 ALA A CA 1
ATOM 3346 C C . ALA A 1 454 ? -30.751 16.415 -0.165 1.00 78.88 483 ALA A C 1
ATOM 3347 O O . ALA A 1 454 ? -29.929 17.337 -0.149 1.00 71.49 483 ALA A O 1
ATOM 3349 N N . ALA A 1 455 ? -30.545 15.275 -0.835 1.00 75.56 484 ALA A N 1
ATOM 3350 C CA . ALA A 1 455 ? -29.270 14.946 -1.489 1.00 76.26 484 ALA A CA 1
ATOM 3351 C C . ALA A 1 455 ? -28.784 15.952 -2.545 1.00 79.80 484 ALA A C 1
ATOM 3352 O O . ALA A 1 455 ? -27.576 16.106 -2.742 1.00 87.23 484 ALA A O 1
ATOM 3354 N N . ASN A 1 456 ? -29.717 16.634 -3.207 1.00 80.68 485 ASN A N 1
ATOM 3355 C CA . ASN A 1 456 ? -29.393 17.606 -4.263 1.00 77.64 485 ASN A CA 1
ATOM 3356 C C . ASN A 1 456 ? -28.783 18.918 -3.736 1.00 75.82 485 ASN A C 1
ATOM 3357 O O . ASN A 1 456 ? -28.193 19.662 -4.518 1.00 77.84 485 ASN A O 1
ATOM 3362 N N . SER A 1 457 ? -28.928 19.210 -2.437 1.00 73.29 486 SER A N 1
ATOM 3363 C CA . SER A 1 457 ? -28.410 20.460 -1.859 1.00 70.67 486 SER A CA 1
ATOM 3364 C C . SER A 1 457 ? -26.887 20.458 -1.753 1.00 71.73 486 SER A C 1
ATOM 3365 O O . SER A 1 457 ? -26.259 19.397 -1.628 1.00 68.61 486 SER A O 1
ATOM 3368 N N . GLN A 1 458 ? -26.307 21.659 -1.794 1.00 74.03 487 GLN A N 1
ATOM 3369 C CA . GLN A 1 458 ? -24.853 21.840 -1.739 1.00 76.36 487 GLN A CA 1
ATOM 3370 C C . GLN A 1 458 ? -24.292 21.483 -0.358 1.00 79.42 487 GLN A C 1
ATOM 3371 O O . GLN A 1 458 ? -23.189 20.924 -0.258 1.00 82.17 487 GLN A O 1
ATOM 3377 N N . ALA A 1 459 ? -25.050 21.803 0.695 1.00 76.50 488 ALA A N 1
ATOM 3378 C CA . ALA A 1 459 ? -24.661 21.490 2.065 1.00 70.47 488 ALA A CA 1
ATOM 3379 C C . ALA A 1 459 ? -24.516 19.983 2.297 1.00 69.94 488 ALA A C 1
ATOM 3380 O O . ALA A 1 459 ? -23.515 19.534 2.855 1.00 66.03 488 ALA A O 1
ATOM 3382 N N . TYR A 1 460 ? -25.516 19.221 1.858 1.00 66.40 489 TYR A N 1
ATOM 3383 C CA . TYR A 1 460 ? -25.526 17.762 1.993 1.00 66.69 489 TYR A CA 1
ATOM 3384 C C . TYR A 1 460 ? -24.384 17.123 1.216 1.00 68.82 489 TYR A C 1
ATOM 3385 O O . TYR A 1 460 ? -23.713 16.228 1.732 1.00 73.34 489 TYR A O 1
ATOM 3394 N N . LYS A 1 461 ? -24.205 17.562 -0.031 1.00 70.30 490 LYS A N 1
ATOM 3395 C CA . LYS A 1 461 ? -23.128 17.075 -0.902 1.00 71.95 490 LYS A CA 1
ATOM 3396 C C . LYS A 1 461 ? -21.749 17.210 -0.253 1.00 68.44 490 LYS A C 1
ATOM 3397 O O . LYS A 1 461 ? -20.946 16.271 -0.284 1.00 65.59 490 LYS A O 1
ATOM 3403 N N . GLU A 1 462 ? -21.495 18.376 0.337 1.00 65.33 491 GLU A N 1
ATOM 3404 C CA . GLU A 1 462 ? -20.247 18.637 1.044 1.00 65.31 491 GLU A CA 1
ATOM 3405 C C . GLU A 1 462 ? -20.089 17.756 2.300 1.00 71.53 491 GLU A C 1
ATOM 3406 O O . GLU A 1 462 ? -19.004 17.225 2.548 1.00 72.59 491 GLU A O 1
ATOM 3412 N N . ALA A 1 463 ? -21.165 17.590 3.072 1.00 69.63 492 ALA A N 1
ATOM 3413 C CA . ALA A 1 463 ? -21.165 16.700 4.241 1.00 64.42 492 ALA A CA 1
ATOM 3414 C C . ALA A 1 463 ? -20.949 15.228 3.865 1.00 59.91 492 ALA A C 1
ATOM 3415 O O . ALA A 1 463 ? -20.270 14.505 4.590 1.00 58.36 492 ALA A O 1
ATOM 3417 N N . LEU A 1 464 ? -21.528 14.790 2.747 1.00 56.75 493 LEU A N 1
ATOM 3418 C CA . LEU A 1 464 ? -21.315 13.420 2.247 1.00 58.63 493 LEU A CA 1
ATOM 3419 C C . LEU A 1 464 ? -19.837 13.153 1.942 1.00 58.78 493 LEU A C 1
ATOM 3420 O O . LEU A 1 464 ? -19.303 12.093 2.271 1.00 59.39 493 LEU A O 1
ATOM 3425 N N . THR A 1 465 ? -19.192 14.126 1.311 1.00 57.12 494 THR A N 1
ATOM 3426 C CA . THR A 1 465 ? -17.786 14.028 0.947 1.00 56.63 494 THR A CA 1
ATOM 3427 C C . THR A 1 465 ? -16.875 14.106 2.179 1.00 55.16 494 THR A C 1
ATOM 3428 O O . THR A 1 465 ? -15.916 13.333 2.271 1.00 55.72 494 THR A O 1
ATOM 3432 N N . TYR A 1 466 ? -17.177 15.000 3.121 1.00 52.32 495 TYR A N 1
ATOM 3433 C CA . TYR A 1 466 ? -16.384 15.105 4.357 1.00 56.46 495 TYR A CA 1
ATOM 3434 C C . TYR A 1 466 ? -16.412 13.774 5.114 1.00 57.87 495 TYR A C 1
ATOM 3435 O O . TYR A 1 466 ? -15.365 13.241 5.480 1.00 59.21 495 TYR A O 1
ATOM 3444 N N . TYR A 1 467 ? -17.622 13.258 5.328 1.00 55.05 496 TYR A N 1
ATOM 3445 C CA . TYR A 1 467 ? -17.848 11.931 5.905 1.00 52.65 496 TYR A CA 1
ATOM 3446 C C . TYR A 1 467 ? -17.073 10.829 5.180 1.00 52.19 496 TYR A C 1
ATOM 3447 O O . TYR A 1 467 ? -16.519 9.937 5.819 1.00 51.84 496 TYR A O 1
ATOM 3456 N N . SER A 1 468 ? -17.081 10.875 3.851 1.00 49.77 497 SER A N 1
ATOM 3457 C CA . SER A 1 468 ? -16.485 9.810 3.045 1.00 48.82 497 SER A CA 1
ATOM 3458 C C . SER A 1 468 ? -14.950 9.782 3.119 1.00 44.30 497 SER A C 1
ATOM 3459 O O . SER A 1 468 ? -14.358 8.709 3.072 1.00 42.87 497 SER A O 1
ATOM 3462 N N . ILE A 1 469 ? -14.327 10.953 3.231 1.00 42.54 498 ILE A N 1
ATOM 3463 C CA . ILE A 1 469 ? -12.876 11.053 3.414 1.00 42.98 498 ILE A CA 1
ATOM 3464 C C . ILE A 1 469 ? -12.455 10.261 4.650 1.00 42.48 498 ILE A C 1
ATOM 3465 O O . ILE A 1 469 ? -11.588 9.389 4.571 1.00 41.20 498 ILE A O 1
ATOM 3470 N N . VAL A 1 470 ? -13.113 10.553 5.768 1.00 45.21 499 VAL A N 1
ATOM 3471 C CA . VAL A 1 470 ? -12.782 9.967 7.069 1.00 43.04 499 VAL A CA 1
ATOM 3472 C C . VAL A 1 470 ? -13.097 8.477 7.096 1.00 41.66 499 VAL A C 1
ATOM 3473 O O . VAL A 1 470 ? -12.299 7.696 7.607 1.00 45.62 499 VAL A O 1
ATOM 3477 N N . ALA A 1 471 ? -14.239 8.091 6.537 1.00 40.57 500 ALA A N 1
ATOM 3478 C CA . ALA A 1 471 ? -14.671 6.687 6.511 1.00 41.93 500 ALA A CA 1
ATOM 3479 C C . ALA A 1 471 ? -13.813 5.836 5.594 1.00 43.43 500 ALA A C 1
ATOM 3480 O O . ALA A 1 471 ? -13.320 4.790 5.998 1.00 46.07 500 ALA A O 1
ATOM 3482 N N . ALA A 1 472 ? -13.650 6.288 4.350 1.00 44.47 501 ALA A N 1
ATOM 3483 C CA . ALA A 1 472 ? -12.889 5.541 3.344 1.00 42.15 501 ALA A CA 1
ATOM 3484 C C . ALA A 1 472 ? -11.393 5.454 3.672 1.00 41.61 501 ALA A C 1
ATOM 3485 O O . ALA A 1 472 ? -10.730 4.499 3.265 1.00 40.73 501 ALA A O 1
ATOM 3487 N N . ASP A 1 473 ? -10.873 6.453 4.382 1.00 38.47 502 ASP A N 1
ATOM 3488 C CA . ASP A 1 473 ? -9.515 6.410 4.930 1.00 39.59 502 ASP A CA 1
ATOM 3489 C C . ASP A 1 473 ? -9.293 5.148 5.753 1.00 39.86 502 ASP A C 1
ATOM 3490 O O . ASP A 1 473 ? -8.221 4.559 5.706 1.00 39.52 502 ASP A O 1
ATOM 3495 N N . GLY A 1 474 ? -10.309 4.758 6.521 1.00 40.46 503 GLY A N 1
ATOM 3496 C CA . GLY A 1 474 ? -10.316 3.473 7.203 1.00 39.60 503 GLY A CA 1
ATOM 3497 C C . GLY A 1 474 ? -9.457 3.374 8.448 1.00 39.27 503 GLY A C 1
ATOM 3498 O O . GLY A 1 474 ? -9.373 2.300 9.021 1.00 44.88 503 GLY A O 1
ATOM 3499 N N . SER A 1 475 ? -8.822 4.462 8.878 1.00 36.99 504 SER A N 1
ATOM 3500 C CA . SER A 1 475 ? -8.005 4.421 10.098 1.00 38.40 504 SER A CA 1
ATOM 3501 C C . SER A 1 475 ? -8.780 4.846 11.345 1.00 37.81 504 SER A C 1
ATOM 3502 O O . SER A 1 475 ? -8.219 4.844 12.440 1.00 40.21 504 SER A O 1
ATOM 3505 N N . ASN A 1 476 ? -10.053 5.211 11.186 1.00 39.03 505 ASN A N 1
ATOM 3506 C CA . ASN A 1 476 ? -10.843 5.812 12.264 1.00 39.25 505 ASN A CA 1
ATOM 3507 C C . ASN A 1 476 ? -10.078 6.895 13.028 1.00 39.89 505 ASN A C 1
ATOM 3508 O O . ASN A 1 476 ? -10.053 6.905 14.264 1.00 42.30 505 ASN A O 1
ATOM 3513 N N . GLY A 1 477 ? -9.440 7.790 12.275 1.00 37.64 506 GLY A N 1
ATOM 3514 C CA . GLY A 1 477 ? -8.787 8.962 12.845 1.00 37.94 506 GLY A CA 1
ATOM 3515 C C . GLY A 1 477 ? -7.306 8.869 13.138 1.00 38.91 506 GLY A C 1
ATOM 3516 O O . GLY A 1 477 ? -6.676 9.907 13.354 1.00 41.57 506 GLY A O 1
ATOM 3517 N N . VAL A 1 478 ? -6.728 7.665 13.146 1.00 38.69 507 VAL A N 1
ATOM 3518 C CA . VAL A 1 478 ? -5.317 7.523 13.561 1.00 37.41 507 VAL A CA 1
ATOM 3519 C C . VAL A 1 478 ? -4.385 8.234 12.586 1.00 36.33 507 VAL A C 1
ATOM 3520 O O . VAL A 1 478 ? -3.367 8.780 12.996 1.00 38.64 507 VAL A O 1
ATOM 3524 N N . HIS A 1 479 ? -4.738 8.225 11.306 1.00 35.88 508 HIS A N 1
ATOM 3525 C CA . HIS A 1 479 ? -3.919 8.876 10.286 1.00 37.44 508 HIS A CA 1
ATOM 3526 C C . HIS A 1 479 ? -3.793 10.376 10.475 1.00 38.58 508 HIS A C 1
ATOM 3527 O O . HIS A 1 479 ? -2.759 10.943 10.129 1.00 38.96 508 HIS A O 1
ATOM 3534 N N . ASN A 1 480 ? -4.854 11.006 10.980 1.00 38.48 509 ASN A N 1
ATOM 3535 C CA . ASN A 1 480 ? -4.864 12.448 11.247 1.00 40.50 509 ASN A CA 1
ATOM 3536 C C . ASN A 1 480 ? -6.088 12.815 12.093 1.00 41.51 509 ASN A C 1
ATOM 3537 O O . ASN A 1 480 ? -7.120 13.226 11.557 1.00 40.61 509 ASN A O 1
ATOM 3542 N N . TYR A 1 481 ? -5.966 12.669 13.409 1.00 43.07 510 TYR A N 1
ATOM 3543 C CA . TYR A 1 481 ? -7.118 12.793 14.315 1.00 45.61 510 TYR A CA 1
ATOM 3544 C C . TYR A 1 481 ? -7.840 14.123 14.218 1.00 45.42 510 TYR A C 1
ATOM 3545 O O . TYR A 1 481 ? -9.059 14.153 14.097 1.00 47.67 510 TYR A O 1
ATOM 3554 N N . ASP A 1 482 ? -7.083 15.212 14.263 1.00 48.83 511 ASP A N 1
ATOM 3555 C CA . ASP A 1 482 ? -7.669 16.564 14.273 1.00 49.13 511 ASP A CA 1
ATOM 3556 C C . ASP A 1 482 ? -8.433 16.866 12.973 1.00 51.16 511 ASP A C 1
ATOM 3557 O O . ASP A 1 482 ? -9.497 17.476 13.009 1.00 54.46 511 ASP A O 1
ATOM 3562 N N . LEU A 1 483 ? -7.904 16.419 11.837 1.00 49.57 512 LEU A N 1
ATOM 3563 C CA . LEU A 1 483 ? -8.588 16.579 10.561 1.00 49.19 512 LEU A CA 1
ATOM 3564 C C . LEU A 1 483 ? -9.874 15.770 10.506 1.00 48.69 512 LEU A C 1
ATOM 3565 O O . LEU A 1 483 ? -10.874 16.254 9.983 1.00 47.97 512 LEU A O 1
ATOM 3570 N N . ALA A 1 484 ? -9.839 14.542 11.028 1.00 51.19 513 ALA A N 1
ATOM 3571 C CA . ALA A 1 484 ? -11.033 13.683 11.097 1.00 52.23 513 ALA A CA 1
ATOM 3572 C C . ALA A 1 484 ? -12.158 14.345 11.885 1.00 52.68 513 ALA A C 1
ATOM 3573 O O . ALA A 1 484 ? -13.313 14.303 11.466 1.00 47.97 513 ALA A O 1
ATOM 3575 N N . VAL A 1 485 ? -11.797 14.938 13.024 1.00 54.57 514 VAL A N 1
ATOM 3576 C CA . VAL A 1 485 ? -12.735 15.664 13.890 1.00 60.99 514 VAL A CA 1
ATOM 3577 C C . VAL A 1 485 ? -13.256 16.908 13.177 1.00 62.10 514 VAL A C 1
ATOM 3578 O O . VAL A 1 485 ? -14.467 17.113 13.110 1.00 60.71 514 VAL A O 1
ATOM 3582 N N . LYS A 1 486 ? -12.336 17.716 12.651 1.00 62.51 515 LYS A N 1
ATOM 3583 C CA . LYS A 1 486 ? -12.675 18.909 11.866 1.00 64.16 515 LYS A CA 1
ATOM 3584 C C . LYS A 1 486 ? -13.661 18.599 10.723 1.00 64.42 515 LYS A C 1
ATOM 3585 O O . LYS A 1 486 ? -14.626 19.339 10.523 1.00 68.85 515 LYS A O 1
ATOM 3591 N N . LEU A 1 487 ? -13.423 17.502 10.001 1.00 59.47 516 LEU A N 1
ATOM 3592 C CA . LEU A 1 487 ? -14.285 17.090 8.892 1.00 57.17 516 LEU A CA 1
ATOM 3593 C C . LEU A 1 487 ? -15.666 16.638 9.352 1.00 57.94 516 LEU A C 1
ATOM 3594 O O . LEU A 1 487 ? -16.665 17.042 8.768 1.00 60.28 516 LEU A O 1
ATOM 3599 N N . LEU A 1 488 ? -15.723 15.785 10.372 1.00 58.34 517 LEU A N 1
ATOM 3600 C CA . LEU A 1 488 ? -17.006 15.268 10.864 1.00 58.82 517 LEU A CA 1
ATOM 3601 C C . LEU A 1 488 ? -17.784 16.285 11.702 1.00 56.63 517 LEU A C 1
ATOM 3602 O O . LEU A 1 488 ? -19.006 16.200 11.775 1.00 54.51 517 LEU A O 1
ATOM 3607 N N . THR A 1 489 ? -17.083 17.231 12.326 1.00 58.15 518 THR A N 1
ATOM 3608 C CA . THR A 1 489 ? -17.718 18.410 12.927 1.00 60.62 518 THR A CA 1
ATOM 3609 C C . THR A 1 489 ? -18.352 19.279 11.833 1.00 63.37 518 THR A C 1
ATOM 3610 O O . THR A 1 489 ? -19.532 19.629 11.922 1.00 67.25 518 THR A O 1
ATOM 3614 N N . ALA A 1 490 ? -17.566 19.605 10.804 1.00 61.31 519 ALA A N 1
ATOM 3615 C CA . ALA A 1 490 ? -18.054 20.364 9.648 1.00 59.83 519 ALA A CA 1
ATOM 3616 C C . ALA A 1 490 ? -19.185 19.644 8.905 1.00 61.05 519 ALA A C 1
ATOM 3617 O O . ALA A 1 490 ? -20.097 20.294 8.399 1.00 58.50 519 ALA A O 1
ATOM 3619 N N . ALA A 1 491 ? -19.133 18.314 8.853 1.00 62.94 520 ALA A N 1
ATOM 3620 C CA . ALA A 1 491 ? -20.212 17.527 8.262 1.00 64.31 520 ALA A CA 1
ATOM 3621 C C . ALA A 1 491 ? -21.533 17.718 9.017 1.00 68.23 520 ALA A C 1
ATOM 3622 O O . ALA A 1 491 ? -22.575 17.870 8.388 1.00 71.01 520 ALA A O 1
ATOM 3624 N N . GLU A 1 492 ? -21.481 17.715 10.349 1.00 74.20 521 GLU A N 1
ATOM 3625 C CA . GLU A 1 492 ? -22.688 17.898 11.181 1.00 80.05 521 GLU A CA 1
ATOM 3626 C C . GLU A 1 492 ? -23.228 19.326 11.190 1.00 79.19 521 GLU A C 1
ATOM 3627 O O . GLU A 1 492 ? -24.435 19.513 11.278 1.00 75.73 521 GLU A O 1
ATOM 3633 N N . GLN A 1 493 ? -22.346 20.320 11.116 1.00 81.80 522 GLN A N 1
ATOM 3634 C CA . GLN A 1 493 ? -22.778 21.711 10.939 1.00 84.80 522 GLN A CA 1
ATOM 3635 C C . GLN A 1 493 ? -23.522 21.898 9.611 1.00 85.05 522 GLN A C 1
ATOM 3636 O O . GLN A 1 493 ? -24.558 22.559 9.574 1.00 92.42 522 GLN A O 1
ATOM 3642 N N . LYS A 1 494 ? -23.000 21.302 8.539 1.00 77.76 523 LYS A N 1
ATOM 3643 C CA . LYS A 1 494 ? -23.654 21.327 7.221 1.00 76.10 523 LYS A CA 1
ATOM 3644 C C . LYS A 1 494 ? -24.998 20.585 7.208 1.00 76.07 523 LYS A C 1
ATOM 3645 O O . LYS A 1 494 ? -25.891 20.944 6.440 1.00 77.98 523 LYS A O 1
ATOM 3651 N N . LEU A 1 495 ? -25.140 19.560 8.050 1.00 74.76 524 LEU A N 1
ATOM 3652 C CA . LEU A 1 495 ? -26.385 18.782 8.145 1.00 74.77 524 LEU A CA 1
ATOM 3653 C C . LEU A 1 495 ? -27.474 19.391 9.061 1.00 77.33 524 LEU A C 1
ATOM 3654 O O . LEU A 1 495 ? -28.483 18.734 9.328 1.00 70.67 524 LEU A O 1
ATOM 3659 N N . GLN A 1 496 ? -27.271 20.620 9.557 1.00 80.67 525 GLN A N 1
ATOM 3660 C CA . GLN A 1 496 ? -28.345 21.394 10.213 1.00 84.93 525 GLN A CA 1
ATOM 3661 C C . GLN A 1 496 ? -29.123 22.243 9.193 1.00 87.80 525 GLN A C 1
ATOM 3662 O O . GLN A 1 496 ? -28.633 23.250 8.663 1.00 89.14 525 GLN A O 1
ATOM 3668 N N . THR B 1 14 ? 46.205 -4.687 62.194 1.00 84.89 43 THR B N 1
ATOM 3669 C CA . THR B 1 14 ? 45.124 -3.845 61.589 1.00 84.67 43 THR B CA 1
ATOM 3670 C C . THR B 1 14 ? 44.051 -3.439 62.618 1.00 83.16 43 THR B C 1
ATOM 3671 O O . THR B 1 14 ? 43.728 -4.197 63.540 1.00 79.20 43 THR B O 1
ATOM 3675 N N . GLU B 1 15 ? 43.504 -2.240 62.418 1.00 79.95 44 GLU B N 1
ATOM 3676 C CA . GLU B 1 15 ? 42.451 -1.668 63.262 1.00 76.21 44 GLU B CA 1
ATOM 3677 C C . GLU B 1 15 ? 41.027 -1.953 62.719 1.00 73.15 44 GLU B C 1
ATOM 3678 O O . GLU B 1 15 ? 40.034 -1.560 63.348 1.00 69.44 44 GLU B O 1
ATOM 3684 N N . TYR B 1 16 ? 40.943 -2.635 61.566 1.00 71.01 45 TYR B N 1
ATOM 3685 C CA . TYR B 1 16 ? 39.676 -2.935 60.889 1.00 66.83 45 TYR B CA 1
ATOM 3686 C C . TYR B 1 16 ? 39.134 -4.288 61.343 1.00 61.32 45 TYR B C 1
ATOM 3687 O O . TYR B 1 16 ? 39.809 -5.293 61.198 1.00 65.86 45 TYR B O 1
ATOM 3696 N N . VAL B 1 17 ? 37.914 -4.296 61.878 1.00 59.62 46 VAL B N 1
ATOM 3697 C CA . VAL B 1 17 ? 37.283 -5.502 62.447 1.00 59.21 46 VAL B CA 1
ATOM 3698 C C . VAL B 1 17 ? 36.205 -6.162 61.563 1.00 60.55 46 VAL B C 1
ATOM 3699 O O . VAL B 1 17 ? 35.708 -7.241 61.912 1.00 58.89 46 VAL B O 1
ATOM 3703 N N . GLY B 1 18 ? 35.836 -5.529 60.443 1.00 61.17 47 GLY B N 1
ATOM 3704 C CA . GLY B 1 18 ? 34.814 -6.063 59.537 1.00 58.12 47 GLY B CA 1
ATOM 3705 C C . GLY B 1 18 ? 33.387 -5.898 60.023 1.00 57.94 47 GLY B C 1
ATOM 3706 O O . GLY B 1 18 ? 33.150 -5.560 61.181 1.00 61.74 47 GLY B O 1
ATOM 3707 N N . ASP B 1 19 ? 32.433 -6.171 59.133 1.00 58.00 48 ASP B N 1
ATOM 3708 C CA . ASP B 1 19 ? 31.006 -5.887 59.378 1.00 56.19 48 ASP B CA 1
ATOM 3709 C C . ASP B 1 19 ? 30.313 -6.774 60.423 1.00 54.06 48 ASP B C 1
ATOM 3710 O O . ASP B 1 19 ? 29.393 -6.314 61.099 1.00 52.17 48 ASP B O 1
ATOM 3715 N N . GLU B 1 20 ? 30.727 -8.035 60.533 1.00 59.80 49 GLU B N 1
ATOM 3716 C CA . GLU B 1 20 ? 30.098 -8.992 61.478 1.00 64.32 49 GLU B CA 1
ATOM 3717 C C . GLU B 1 20 ? 30.128 -8.527 62.932 1.00 63.09 49 GLU B C 1
ATOM 3718 O O . GLU B 1 20 ? 29.161 -8.754 63.667 1.00 65.06 49 GLU B O 1
ATOM 3724 N N . ALA B 1 21 ? 31.223 -7.870 63.318 1.00 58.60 50 ALA B N 1
ATOM 3725 C CA . ALA B 1 21 ? 31.379 -7.239 64.639 1.00 60.27 50 ALA B CA 1
ATOM 3726 C C . ALA B 1 21 ? 30.282 -6.237 65.039 1.00 63.13 50 ALA B C 1
ATOM 3727 O O . ALA B 1 21 ? 30.035 -6.037 66.240 1.00 59.79 50 ALA B O 1
ATOM 3729 N N . CYS B 1 22 ? 29.643 -5.607 64.049 1.00 61.40 51 CYS B N 1
ATOM 3730 C CA . CYS B 1 22 ? 28.651 -4.557 64.297 1.00 61.63 51 CYS B CA 1
ATOM 3731 C C . CYS B 1 22 ? 27.207 -5.059 64.371 1.00 60.71 51 CYS B C 1
ATOM 3732 O O . CYS B 1 22 ? 26.331 -4.300 64.782 1.00 61.47 51 CYS B O 1
ATOM 3735 N N . LYS B 1 23 ? 26.955 -6.307 63.967 1.00 62.65 52 LYS B N 1
ATOM 3736 C CA . LYS B 1 23 ? 25.587 -6.855 63.910 1.00 67.06 52 LYS B CA 1
ATOM 3737 C C . LYS B 1 23 ? 24.901 -6.946 65.277 1.00 73.43 52 LYS B C 1
ATOM 3738 O O . LYS B 1 23 ? 23.686 -6.742 65.381 1.00 78.40 52 LYS B O 1
ATOM 3744 N N . THR B 1 24 ? 25.675 -7.263 66.312 1.00 75.49 53 THR B N 1
ATOM 3745 C CA . THR B 1 24 ? 25.146 -7.399 67.666 1.00 77.13 53 THR B CA 1
ATOM 3746 C C . THR B 1 24 ? 24.529 -6.094 68.195 1.00 73.47 53 THR B C 1
ATOM 3747 O O . THR B 1 24 ? 23.376 -6.089 68.621 1.00 74.48 53 THR B O 1
ATOM 3751 N N . CYS B 1 25 ? 25.270 -4.992 68.120 1.00 69.55 54 CYS B N 1
ATOM 3752 C CA . CYS B 1 25 ? 24.802 -3.702 68.656 1.00 66.27 54 CYS B CA 1
ATOM 3753 C C . CYS B 1 25 ? 23.924 -2.887 67.688 1.00 65.46 54 CYS B C 1
ATOM 3754 O O . CYS B 1 25 ? 23.119 -2.078 68.145 1.00 62.74 54 CYS B O 1
ATOM 3757 N N . HIS B 1 26 ? 24.110 -3.071 66.373 1.00 64.21 55 HIS B N 1
ATOM 3758 C CA . HIS B 1 26 ? 23.395 -2.305 65.326 1.00 58.92 55 HIS B CA 1
ATOM 3759 C C . HIS B 1 26 ? 22.671 -3.265 64.400 1.00 60.23 55 HIS B C 1
ATOM 3760 O O . HIS B 1 26 ? 23.008 -3.385 63.217 1.00 62.91 55 HIS B O 1
ATOM 3767 N N . SER B 1 27 ? 21.676 -3.950 64.950 1.00 65.78 56 SER B N 1
ATOM 3768 C CA . SER B 1 27 ? 21.031 -5.083 64.273 1.00 68.12 56 SER B CA 1
ATOM 3769 C C . SER B 1 27 ? 20.295 -4.686 62.997 1.00 66.49 56 SER B C 1
ATOM 3770 O O . SER B 1 27 ? 20.442 -5.331 61.954 1.00 61.86 56 SER B O 1
ATOM 3773 N N . ASP B 1 28 ? 19.505 -3.623 63.092 1.00 64.83 57 ASP B N 1
ATOM 3774 C CA . ASP B 1 28 ? 18.685 -3.173 61.972 1.00 66.20 57 ASP B CA 1
ATOM 3775 C C . ASP B 1 28 ? 19.543 -2.570 60.864 1.00 64.19 57 ASP B C 1
ATOM 3776 O O . ASP B 1 28 ? 19.359 -2.900 59.692 1.00 65.15 57 ASP B O 1
ATOM 3781 N N . VAL B 1 29 ? 20.493 -1.715 61.242 1.00 61.17 58 VAL B N 1
ATOM 3782 C CA . VAL B 1 29 ? 21.415 -1.113 60.280 1.00 59.51 58 VAL B CA 1
ATOM 3783 C C . VAL B 1 29 ? 22.169 -2.199 59.494 1.00 62.23 58 VAL B C 1
ATOM 3784 O O . VAL B 1 29 ? 22.256 -2.118 58.267 1.00 65.06 58 VAL B O 1
ATOM 3788 N N . HIS B 1 30 ? 22.687 -3.215 60.191 1.00 61.47 59 HIS B N 1
ATOM 3789 C CA . HIS B 1 30 ? 23.387 -4.322 59.528 1.00 61.09 59 HIS B CA 1
ATOM 3790 C C . HIS B 1 30 ? 22.490 -5.061 58.527 1.00 61.52 59 HIS B C 1
ATOM 3791 O O . HIS B 1 30 ? 22.944 -5.421 57.438 1.00 60.26 59 HIS B O 1
ATOM 3798 N N . SER B 1 31 ? 21.229 -5.287 58.901 1.00 67.12 60 SER B N 1
ATOM 3799 C CA . SER B 1 31 ? 20.261 -5.948 58.014 1.00 67.65 60 SER B CA 1
ATOM 3800 C C . SER B 1 31 ? 19.979 -5.124 56.761 1.00 65.76 60 SER B C 1
ATOM 3801 O O . SER B 1 31 ? 19.956 -5.661 55.653 1.00 63.88 60 SER B O 1
ATOM 3804 N N . ALA B 1 32 ? 19.749 -3.826 56.955 1.00 62.89 61 ALA B N 1
ATOM 3805 C CA . ALA B 1 32 ? 19.469 -2.906 55.855 1.00 57.90 61 ALA B CA 1
ATOM 3806 C C . ALA B 1 32 ? 20.677 -2.738 54.945 1.00 57.71 61 ALA B C 1
ATOM 3807 O O . ALA B 1 32 ? 20.533 -2.746 53.721 1.00 58.99 61 ALA B O 1
ATOM 3809 N N . TRP B 1 33 ? 21.858 -2.583 55.546 1.00 56.14 62 TRP B N 1
ATOM 3810 C CA . TRP B 1 33 ? 23.125 -2.562 54.803 1.00 54.99 62 TRP B CA 1
ATOM 3811 C C . TRP B 1 33 ? 23.334 -3.852 53.997 1.00 55.15 62 TRP B C 1
ATOM 3812 O O . TRP B 1 33 ? 23.828 -3.797 52.861 1.00 54.15 62 TRP B O 1
ATOM 3823 N N . SER B 1 34 ? 22.974 -4.999 54.582 1.00 59.05 63 SER B N 1
ATOM 3824 C CA . SER B 1 34 ? 23.134 -6.309 53.916 1.00 62.85 63 SER B CA 1
ATOM 3825 C C . SER B 1 34 ? 22.373 -6.432 52.600 1.00 62.47 63 SER B C 1
ATOM 3826 O O . SER B 1 34 ? 22.860 -7.082 51.677 1.00 59.32 63 SER B O 1
ATOM 3829 N N . GLU B 1 35 ? 21.200 -5.801 52.517 1.00 65.59 64 GLU B N 1
ATOM 3830 C CA . GLU B 1 35 ? 20.385 -5.826 51.294 1.00 68.87 64 GLU B CA 1
ATOM 3831 C C . GLU B 1 35 ? 20.887 -4.893 50.194 1.00 66.77 64 GLU B C 1
ATOM 3832 O O . GLU B 1 35 ? 20.544 -5.095 49.028 1.00 71.81 64 GLU B O 1
ATOM 3838 N N . THR B 1 36 ? 21.683 -3.881 50.550 1.00 64.81 65 THR B N 1
ATOM 3839 C CA . THR B 1 36 ? 22.248 -2.946 49.561 1.00 58.97 65 THR B CA 1
ATOM 3840 C C . THR B 1 36 ? 23.329 -3.620 48.735 1.00 55.84 65 THR B C 1
ATOM 3841 O O . THR B 1 36 ? 24.011 -4.518 49.213 1.00 57.47 65 THR B O 1
ATOM 3845 N N . SER B 1 37 ? 23.490 -3.179 47.496 1.00 51.77 66 SER B N 1
ATOM 3846 C CA . SER B 1 37 ? 24.533 -3.720 46.629 1.00 52.02 66 SER B CA 1
ATOM 3847 C C . SER B 1 37 ? 25.959 -3.347 47.097 1.00 49.13 66 SER B C 1
ATOM 3848 O O . SER B 1 37 ? 26.909 -4.038 46.749 1.00 50.65 66 SER B O 1
ATOM 3851 N N . HIS B 1 38 ? 26.106 -2.271 47.873 1.00 47.38 67 HIS B N 1
ATOM 3852 C CA . HIS B 1 38 ? 27.327 -2.040 48.678 1.00 45.67 67 HIS B CA 1
ATOM 3853 C C . HIS B 1 38 ? 27.668 -3.276 49.514 1.00 47.15 67 HIS B C 1
ATOM 3854 O O . HIS B 1 38 ? 28.766 -3.838 49.425 1.00 46.01 67 HIS B O 1
ATOM 3861 N N . GLY B 1 39 ? 26.689 -3.699 50.307 1.00 48.56 68 GLY B N 1
ATOM 3862 C CA . GLY B 1 39 ? 26.838 -4.843 51.197 1.00 52.36 68 GLY B CA 1
ATOM 3863 C C . GLY B 1 39 ? 27.052 -6.205 50.554 1.00 55.62 68 GLY B C 1
ATOM 3864 O O . GLY B 1 39 ? 27.435 -7.149 51.248 1.00 60.35 68 GLY B O 1
ATOM 3865 N N . ASN B 1 40 ? 26.803 -6.318 49.249 1.00 55.21 69 ASN B N 1
ATOM 3866 C CA . ASN B 1 40 ? 27.012 -7.564 48.495 1.00 53.28 69 ASN B CA 1
ATOM 3867 C C . ASN B 1 40 ? 28.060 -7.406 47.387 1.00 52.81 69 ASN B C 1
ATOM 3868 O O . ASN B 1 40 ? 28.055 -8.172 46.425 1.00 49.12 69 ASN B O 1
ATOM 3873 N N . PHE B 1 41 ? 28.976 -6.444 47.524 1.00 54.13 70 PHE B N 1
ATOM 3874 C CA . PHE B 1 41 ? 29.868 -6.089 46.412 1.00 54.85 70 PHE B CA 1
ATOM 3875 C C . PHE B 1 41 ? 30.908 -7.167 46.073 1.00 58.75 70 PHE B C 1
ATOM 3876 O O . PHE B 1 41 ? 31.213 -7.361 44.893 1.00 57.94 70 PHE B O 1
ATOM 3884 N N . ILE B 1 42 ? 31.440 -7.858 47.089 1.00 60.99 71 ILE B N 1
ATOM 3885 C CA . ILE B 1 42 ? 32.416 -8.943 46.866 1.00 62.68 71 ILE B CA 1
ATOM 3886 C C . ILE B 1 42 ? 31.897 -10.279 47.418 1.00 63.31 71 ILE B C 1
ATOM 3887 O O . ILE B 1 42 ? 31.445 -10.353 48.566 1.00 60.13 71 ILE B O 1
ATOM 3892 N N . LYS B 1 43 ? 31.978 -11.320 46.587 1.00 64.25 72 LYS B N 1
ATOM 3893 C CA . LYS B 1 43 ? 31.657 -12.684 46.996 1.00 66.29 72 LYS B CA 1
ATOM 3894 C C . LYS B 1 43 ? 32.826 -13.592 46.683 1.00 67.47 72 LYS B C 1
ATOM 3895 O O . LYS B 1 43 ? 33.367 -13.547 45.580 1.00 66.70 72 LYS B O 1
ATOM 3901 N N . ASP B 1 44 ? 33.218 -14.402 47.665 1.00 68.23 73 ASP B N 1
ATOM 3902 C CA . ASP B 1 44 ? 34.188 -15.468 47.456 1.00 70.37 73 ASP B CA 1
ATOM 3903 C C . ASP B 1 44 ? 33.420 -16.624 46.817 1.00 69.79 73 ASP B C 1
ATOM 3904 O O . ASP B 1 44 ? 32.525 -17.197 47.448 1.00 68.36 73 ASP B O 1
ATOM 3909 N N . VAL B 1 45 ? 33.751 -16.941 45.565 1.00 69.49 74 VAL B N 1
ATOM 3910 C CA . VAL B 1 45 ? 33.039 -17.996 44.829 1.00 74.90 74 VAL B CA 1
ATOM 3911 C C . VAL B 1 45 ? 33.587 -19.406 45.072 1.00 77.56 74 VAL B C 1
ATOM 3912 O O . VAL B 1 45 ? 32.943 -20.377 44.673 1.00 78.24 74 VAL B O 1
ATOM 3916 N N . THR B 1 46 ? 34.759 -19.522 45.707 1.00 78.19 75 THR B N 1
ATOM 3917 C CA . THR B 1 46 ? 35.229 -20.822 46.196 1.00 78.08 75 THR B CA 1
ATOM 3918 C C . THR B 1 46 ? 34.395 -21.240 47.412 1.00 79.08 75 THR B C 1
ATOM 3919 O O . THR B 1 46 ? 33.932 -22.377 47.481 1.00 84.38 75 THR B O 1
ATOM 3923 N N . LYS B 1 47 ? 34.189 -20.315 48.349 1.00 79.30 76 LYS B N 1
ATOM 3924 C CA . LYS B 1 47 ? 33.329 -20.558 49.519 1.00 84.22 76 LYS B CA 1
ATOM 3925 C C . LYS B 1 47 ? 31.830 -20.598 49.189 1.00 85.04 76 LYS B C 1
ATOM 3926 O O . LYS B 1 47 ? 31.067 -21.256 49.896 1.00 84.15 76 LYS B O 1
ATOM 3932 N N . ASP B 1 48 ? 31.414 -19.883 48.141 1.00 86.93 77 ASP B N 1
ATOM 3933 C CA . ASP B 1 48 ? 30.000 -19.794 47.755 1.00 84.47 77 ASP B CA 1
ATOM 3934 C C . ASP B 1 48 ? 29.864 -19.885 46.221 1.00 84.47 77 ASP B C 1
ATOM 3935 O O . ASP B 1 48 ? 29.748 -18.860 45.546 1.00 80.03 77 ASP B O 1
ATOM 3940 N N . PRO B 1 49 ? 29.884 -21.120 45.670 1.00 85.34 78 PRO B N 1
ATOM 3941 C CA . PRO B 1 49 ? 29.792 -21.351 44.211 1.00 85.03 78 PRO B CA 1
ATOM 3942 C C . PRO B 1 49 ? 28.534 -20.805 43.516 1.00 80.74 78 PRO B C 1
ATOM 3943 O O . PRO B 1 49 ? 28.593 -20.465 42.332 1.00 81.21 78 PRO B O 1
ATOM 3947 N N . LYS B 1 50 ? 27.421 -20.731 44.240 1.00 76.03 79 LYS B N 1
ATOM 3948 C CA . LYS B 1 50 ? 26.164 -20.204 43.702 1.00 78.94 79 LYS B CA 1
ATOM 3949 C C . LYS B 1 50 ? 26.289 -18.738 43.256 1.00 76.62 79 LYS B C 1
ATOM 3950 O O . LYS B 1 50 ? 25.670 -18.329 42.270 1.00 77.21 79 LYS B O 1
ATOM 3956 N N . ALA B 1 51 ? 27.111 -17.970 43.975 1.00 72.74 80 ALA B N 1
ATOM 3957 C CA . ALA B 1 51 ? 27.344 -16.551 43.685 1.00 69.58 80 ALA B CA 1
ATOM 3958 C C . ALA B 1 51 ? 28.084 -16.244 42.369 1.00 67.70 80 ALA B C 1
ATOM 3959 O O . ALA B 1 51 ? 28.029 -15.105 41.904 1.00 64.38 80 ALA B O 1
ATOM 3961 N N . LEU B 1 52 ? 28.787 -17.222 41.790 1.00 66.23 81 LEU B N 1
ATOM 3962 C CA . LEU B 1 52 ? 29.472 -17.033 40.498 1.00 66.86 81 LEU B CA 1
ATOM 3963 C C . LEU B 1 52 ? 28.451 -16.900 39.359 1.00 67.10 81 LEU B C 1
ATOM 3964 O O . LEU B 1 52 ? 27.777 -17.873 39.033 1.00 69.13 81 LEU B O 1
ATOM 3969 N N . PRO B 1 53 ? 28.340 -15.706 38.741 1.00 67.76 82 PRO B N 1
ATOM 3970 C CA . PRO B 1 53 ? 27.344 -15.545 37.689 1.00 69.33 82 PRO B CA 1
ATOM 3971 C C . PRO B 1 53 ? 27.887 -15.976 36.329 1.00 69.41 82 PRO B C 1
ATOM 3972 O O . PRO B 1 53 ? 29.081 -16.287 36.206 1.00 68.72 82 PRO B O 1
ATOM 3976 N N . GLY B 1 54 ? 27.007 -15.989 35.325 1.00 68.33 83 GLY B N 1
ATOM 3977 C CA . GLY B 1 54 ? 27.384 -16.265 33.939 1.00 70.00 83 GLY B CA 1
ATOM 3978 C C . GLY B 1 54 ? 27.477 -17.733 33.588 1.00 71.03 83 GLY B C 1
ATOM 3979 O O . GLY B 1 54 ? 27.595 -18.585 34.465 1.00 71.19 83 GLY B O 1
ATOM 3980 N N . ASN B 1 55 ? 27.429 -18.015 32.289 1.00 72.37 84 ASN B N 1
ATOM 3981 C CA . ASN B 1 55 ? 27.368 -19.386 31.781 1.00 72.32 84 ASN B CA 1
ATOM 3982 C C . ASN B 1 55 ? 28.747 -19.927 31.414 1.00 69.43 84 ASN B C 1
ATOM 3983 O O . ASN B 1 55 ? 29.402 -19.406 30.514 1.00 73.49 84 ASN B O 1
ATOM 3988 N N . PHE B 1 56 ? 29.173 -20.969 32.124 1.00 69.04 85 PHE B N 1
ATOM 3989 C CA . PHE B 1 56 ? 30.425 -21.680 31.849 1.00 73.01 85 PHE B CA 1
ATOM 3990 C C . PHE B 1 56 ? 30.181 -23.084 31.262 1.00 74.76 85 PHE B C 1
ATOM 3991 O O . PHE B 1 56 ? 31.128 -23.859 31.087 1.00 73.10 85 PHE B O 1
ATOM 3999 N N . GLU B 1 57 ? 28.923 -23.399 30.949 1.00 77.91 86 GLU B N 1
ATOM 4000 C CA . GLU B 1 57 ? 28.547 -24.746 30.497 1.00 85.32 86 GLU B CA 1
ATOM 4001 C C . GLU B 1 57 ? 28.921 -24.993 29.033 1.00 85.92 86 GLU B C 1
ATOM 4002 O O . GLU B 1 57 ? 28.723 -24.134 28.192 1.00 88.45 86 GLU B O 1
ATOM 4008 N N . GLY B 1 58 ? 29.466 -26.173 28.744 1.00 84.78 87 GLY B N 1
ATOM 4009 C CA . GLY B 1 58 ? 29.697 -26.616 27.369 1.00 79.42 87 GLY B CA 1
ATOM 4010 C C . GLY B 1 58 ? 30.916 -25.993 26.718 1.00 76.22 87 GLY B C 1
ATOM 4011 O O . GLY B 1 58 ? 32.041 -26.182 27.191 1.00 74.43 87 GLY B O 1
ATOM 4012 N N . ASN B 1 59 ? 30.691 -25.258 25.625 1.00 73.41 88 ASN B N 1
ATOM 4013 C CA . ASN B 1 59 ? 31.773 -24.615 24.865 1.00 72.47 88 ASN B CA 1
ATOM 4014 C C . ASN B 1 59 ? 32.164 -23.217 25.367 1.00 70.54 88 ASN B C 1
ATOM 4015 O O . ASN B 1 59 ? 33.155 -22.661 24.884 1.00 67.32 88 ASN B O 1
ATOM 4020 N N . TYR B 1 60 ? 31.418 -22.655 26.319 1.00 66.34 89 TYR B N 1
ATOM 4021 C CA . TYR B 1 60 ? 31.713 -21.301 26.831 1.00 69.37 89 TYR B CA 1
ATOM 4022 C C . TYR B 1 60 ? 33.188 -21.063 27.227 1.00 72.67 89 TYR B C 1
ATOM 4023 O O . TYR B 1 60 ? 33.737 -20.019 26.877 1.00 79.55 89 TYR B O 1
ATOM 4032 N N . PRO B 1 61 ? 33.831 -22.022 27.932 1.00 70.80 90 PRO B N 1
ATOM 4033 C CA . PRO B 1 61 ? 35.279 -21.924 28.198 1.00 71.18 90 PRO B CA 1
ATOM 4034 C C . PRO B 1 61 ? 36.191 -21.772 26.968 1.00 71.65 90 PRO B C 1
ATOM 4035 O O . PRO B 1 61 ? 37.227 -21.114 27.061 1.00 76.34 90 PRO B O 1
ATOM 4039 N N . LYS B 1 62 ? 35.816 -22.369 25.841 1.00 72.95 91 LYS B N 1
ATOM 4040 C CA . LYS B 1 62 ? 36.575 -22.210 24.590 1.00 75.27 91 LYS B CA 1
ATOM 4041 C C . LYS B 1 62 ? 36.550 -20.760 24.079 1.00 69.63 91 LYS B C 1
ATOM 4042 O O . LYS B 1 62 ? 37.549 -20.272 23.554 1.00 66.00 91 LYS B O 1
ATOM 4048 N N . MET B 1 63 ? 35.403 -20.095 24.233 1.00 66.55 92 MET B N 1
ATOM 4049 C CA . MET B 1 63 ? 35.247 -18.676 23.877 1.00 64.20 92 MET B CA 1
ATOM 4050 C C . MET B 1 63 ? 35.923 -17.778 24.910 1.00 64.19 92 MET B C 1
ATOM 4051 O O . MET B 1 63 ? 36.690 -16.881 24.553 1.00 63.04 92 MET B O 1
ATOM 4056 N N . LEU B 1 64 ? 35.622 -18.022 26.186 1.00 63.28 93 LEU B N 1
ATOM 4057 C CA . LEU B 1 64 ? 36.122 -17.195 27.289 1.00 63.37 93 LEU B CA 1
ATOM 4058 C C . LEU B 1 64 ? 37.637 -17.262 27.461 1.00 65.77 93 LEU B C 1
ATOM 4059 O O . LEU B 1 64 ? 38.249 -16.266 27.853 1.00 67.59 93 LEU B O 1
ATOM 4064 N N . ASN B 1 65 ? 38.222 -18.428 27.163 1.00 63.83 94 ASN B N 1
ATOM 4065 C CA . ASN B 1 65 ? 39.636 -18.744 27.444 1.00 62.96 94 ASN B CA 1
ATOM 4066 C C . ASN B 1 65 ? 39.955 -18.805 28.948 1.00 62.50 94 ASN B C 1
ATOM 4067 O O . ASN B 1 65 ? 41.090 -18.567 29.368 1.00 62.85 94 ASN B O 1
ATOM 4072 N N . PHE B 1 66 ? 38.944 -19.142 29.744 1.00 61.38 95 PHE B N 1
ATOM 4073 C CA . PHE B 1 66 ? 39.124 -19.524 31.141 1.00 63.54 95 PHE B CA 1
ATOM 4074 C C . PHE B 1 66 ? 37.880 -20.292 31.583 1.00 63.19 95 PHE B C 1
ATOM 4075 O O . PHE B 1 66 ? 36.923 -20.408 30.821 1.00 65.83 95 PHE B O 1
ATOM 4083 N N . LYS B 1 67 ? 37.895 -20.819 32.799 1.00 66.43 96 LYS B N 1
ATOM 4084 C CA . LYS B 1 67 ? 36.769 -21.610 33.305 1.00 72.15 96 LYS B CA 1
ATOM 4085 C C . LYS B 1 67 ? 36.424 -21.243 34.747 1.00 71.30 96 LYS B C 1
ATOM 4086 O O . LYS B 1 67 ? 37.191 -20.539 35.416 1.00 67.07 96 LYS B O 1
ATOM 4092 N N . ALA B 1 68 ? 35.265 -21.729 35.202 1.00 70.47 97 ALA B N 1
ATOM 4093 C CA . ALA B 1 68 ? 34.716 -21.431 36.540 1.00 75.04 97 ALA B CA 1
ATOM 4094 C C . ALA B 1 68 ? 35.700 -21.666 37.696 1.00 75.28 97 ALA B C 1
ATOM 4095 O O . ALA B 1 68 ? 35.737 -20.896 38.657 1.00 72.93 97 ALA B O 1
ATOM 4097 N N . GLU B 1 69 ? 36.508 -22.713 37.571 1.00 76.69 98 GLU B N 1
ATOM 4098 C CA . GLU B 1 69 ? 37.473 -23.095 38.603 1.00 78.20 98 GLU B CA 1
ATOM 4099 C C . GLU B 1 69 ? 38.598 -22.068 38.771 1.00 74.06 98 GLU B C 1
ATOM 4100 O O . GLU B 1 69 ? 39.212 -22.009 39.831 1.00 68.04 98 GLU B O 1
ATOM 4106 N N . ASP B 1 70 ? 38.856 -21.262 37.737 1.00 74.19 99 ASP B N 1
ATOM 4107 C CA . ASP B 1 70 ? 39.889 -20.210 37.787 1.00 74.48 99 ASP B CA 1
ATOM 4108 C C . ASP B 1 70 ? 39.510 -18.971 38.608 1.00 72.28 99 ASP B C 1
ATOM 4109 O O . ASP B 1 70 ? 40.380 -18.141 38.886 1.00 74.60 99 ASP B O 1
ATOM 4114 N N . ILE B 1 71 ? 38.232 -18.839 38.983 1.00 69.23 100 ILE B N 1
ATOM 4115 C CA . ILE B 1 71 ? 37.708 -17.604 39.577 1.00 69.08 100 ILE B CA 1
ATOM 4116 C C . ILE B 1 71 ? 37.654 -17.673 41.108 1.00 70.72 100 ILE B C 1
ATOM 4117 O O . ILE B 1 71 ? 37.146 -18.644 41.687 1.00 71.21 100 ILE B O 1
ATOM 4122 N N . GLN B 1 72 ? 38.171 -16.613 41.740 1.00 69.98 101 GLN B N 1
ATOM 4123 C CA . GLN B 1 72 ? 38.244 -16.484 43.199 1.00 70.07 101 GLN B CA 1
ATOM 4124 C C . GLN B 1 72 ? 37.114 -15.595 43.744 1.00 68.27 101 GLN B C 1
ATOM 4125 O O . GLN B 1 72 ? 36.429 -15.977 44.706 1.00 67.18 101 GLN B O 1
ATOM 4131 N N . TYR B 1 73 ? 36.940 -14.411 43.143 1.00 67.01 102 TYR B N 1
ATOM 4132 C CA . TYR B 1 73 ? 35.879 -13.471 43.543 1.00 66.20 102 TYR B CA 1
ATOM 4133 C C . TYR B 1 73 ? 35.029 -12.980 42.363 1.00 64.39 102 TYR B C 1
ATOM 4134 O O . TYR B 1 73 ? 35.458 -13.021 41.203 1.00 61.49 102 TYR B O 1
ATOM 4143 N N . VAL B 1 74 ? 33.827 -12.504 42.691 1.00 63.53 103 VAL B N 1
ATOM 4144 C CA . VAL B 1 74 ? 32.990 -11.715 41.773 1.00 61.94 103 VAL B CA 1
ATOM 4145 C C . VAL B 1 74 ? 32.828 -10.318 42.372 1.00 59.17 103 VAL B C 1
ATOM 4146 O O . VAL B 1 74 ? 32.521 -10.180 43.561 1.00 60.16 103 VAL B O 1
ATOM 4150 N N . LEU B 1 75 ? 33.083 -9.295 41.556 1.00 59.21 104 LEU B N 1
ATOM 4151 C CA . LEU B 1 75 ? 32.834 -7.899 41.928 1.00 57.83 104 LEU B CA 1
ATOM 4152 C C . LEU B 1 75 ? 31.450 -7.490 41.416 1.00 58.28 104 LEU B C 1
ATOM 4153 O O . LEU B 1 75 ? 31.114 -7.741 40.252 1.00 57.92 104 LEU B O 1
ATOM 4158 N N . LEU B 1 76 ? 30.672 -6.860 42.301 1.00 61.94 105 LEU B N 1
ATOM 4159 C CA . LEU B 1 76 ? 29.225 -6.630 42.151 1.00 64.63 105 LEU B CA 1
ATOM 4160 C C . LEU B 1 76 ? 28.479 -7.964 42.314 1.00 65.23 105 LEU B C 1
ATOM 4161 O O . LEU B 1 76 ? 27.949 -8.524 41.355 1.00 63.81 105 LEU B O 1
ATOM 4166 N N . GLY B 1 77 ? 28.435 -8.451 43.550 1.00 71.37 106 GLY B N 1
ATOM 4167 C CA . GLY B 1 77 ? 27.830 -9.751 43.857 1.00 74.65 106 GLY B CA 1
ATOM 4168 C C . GLY B 1 77 ? 26.315 -9.756 43.780 1.00 75.20 106 GLY B C 1
ATOM 4169 O O . GLY B 1 77 ? 25.727 -10.767 43.406 1.00 75.48 106 GLY B O 1
ATOM 4170 N N . LYS B 1 78 ? 25.685 -8.644 44.162 1.00 78.39 107 LYS B N 1
ATOM 4171 C CA . LYS B 1 78 ? 24.250 -8.440 43.943 1.00 84.56 107 LYS B CA 1
ATOM 4172 C C . LYS B 1 78 ? 24.060 -7.243 43.001 1.00 87.01 107 LYS B C 1
ATOM 4173 O O . LYS B 1 78 ? 24.445 -6.118 43.360 1.00 79.17 107 LYS B O 1
ATOM 4179 N N . PRO B 1 79 ? 23.489 -7.475 41.791 1.00 95.34 108 PRO B N 1
ATOM 4180 C CA . PRO B 1 79 ? 23.137 -6.325 40.943 1.00 93.14 108 PRO B CA 1
ATOM 4181 C C . PRO B 1 79 ? 21.989 -5.490 41.526 1.00 88.23 108 PRO B C 1
ATOM 4182 O O . PRO B 1 79 ? 21.078 -6.045 42.151 1.00 89.17 108 PRO B O 1
ATOM 4186 N N . GLY B 1 80 ? 22.072 -4.172 41.349 1.00 81.43 109 GLY B N 1
ATOM 4187 C CA . GLY B 1 80 ? 20.986 -3.247 41.673 1.00 77.78 109 GLY B CA 1
ATOM 4188 C C . GLY B 1 80 ? 20.693 -2.418 40.435 1.00 77.15 109 GLY B C 1
ATOM 4189 O O . GLY B 1 80 ? 20.417 -2.970 39.361 1.00 72.11 109 GLY B O 1
ATOM 4190 N N . ALA B 1 81 ? 20.747 -1.091 40.586 1.00 81.58 110 ALA B N 1
ATOM 4191 C CA . ALA B 1 81 ? 20.782 -0.160 39.446 1.00 78.93 110 ALA B CA 1
ATOM 4192 C C . ALA B 1 81 ? 21.933 -0.501 38.488 1.00 79.01 110 ALA B C 1
ATOM 4193 O O . ALA B 1 81 ? 21.751 -0.481 37.272 1.00 78.70 110 ALA B O 1
ATOM 4195 N N . LEU B 1 82 ? 23.098 -0.832 39.047 1.00 81.43 111 LEU B N 1
ATOM 4196 C CA . LEU B 1 82 ? 24.267 -1.257 38.264 1.00 82.98 111 LEU B CA 1
ATOM 4197 C C . LEU B 1 82 ? 24.263 -2.781 38.088 1.00 82.14 111 LEU B C 1
ATOM 4198 O O . LEU B 1 82 ? 23.933 -3.514 39.026 1.00 82.05 111 LEU B O 1
ATOM 4203 N N . LYS B 1 83 ? 24.628 -3.232 36.881 1.00 79.73 112 LYS B N 1
ATOM 4204 C CA . LYS B 1 83 ? 24.349 -4.600 36.408 1.00 76.59 112 LYS B CA 1
ATOM 4205 C C . LYS B 1 83 ? 25.523 -5.416 35.845 1.00 70.70 112 LYS B C 1
ATOM 4206 O O . LYS B 1 83 ? 25.396 -6.631 35.742 1.00 70.38 112 LYS B O 1
ATOM 4212 N N . VAL B 1 84 ? 26.641 -4.789 35.477 1.00 65.06 113 VAL B N 1
ATOM 4213 C CA . VAL B 1 84 ? 27.772 -5.523 34.885 1.00 64.10 113 VAL B CA 1
ATOM 4214 C C . VAL B 1 84 ? 28.679 -6.091 35.986 1.00 63.29 113 VAL B C 1
ATOM 4215 O O . VAL B 1 84 ? 29.209 -5.332 36.797 1.00 63.68 113 VAL B O 1
ATOM 4219 N N . GLN B 1 85 ? 28.872 -7.413 35.987 1.00 61.65 114 GLN B N 1
ATOM 4220 C CA . GLN B 1 85 ? 29.628 -8.116 37.033 1.00 60.16 114 GLN B CA 1
ATOM 4221 C C . GLN B 1 85 ? 31.004 -8.560 36.549 1.00 58.53 114 GLN B C 1
ATOM 4222 O O . GLN B 1 85 ? 31.102 -9.256 35.539 1.00 59.68 114 GLN B O 1
ATOM 4228 N N . GLU B 1 86 ? 32.051 -8.176 37.284 1.00 58.24 115 GLU B N 1
ATOM 4229 C CA . GLU B 1 86 ? 33.442 -8.533 36.961 1.00 57.06 115 GLU B CA 1
ATOM 4230 C C . GLU B 1 86 ? 33.922 -9.695 37.822 1.00 54.50 115 GLU B C 1
ATOM 4231 O O . GLU B 1 86 ? 33.406 -9.922 38.917 1.00 54.13 115 GLU B O 1
ATOM 4237 N N . LEU B 1 87 ? 34.934 -10.405 37.328 1.00 56.87 116 LEU B N 1
ATOM 4238 C CA . LEU B 1 87 ? 35.495 -11.587 37.986 1.00 56.86 116 LEU B CA 1
ATOM 4239 C C . LEU B 1 87 ? 36.969 -11.380 38.315 1.00 55.06 116 LEU B C 1
ATOM 4240 O O . LEU B 1 87 ? 37.738 -10.877 37.487 1.00 53.94 116 LEU B O 1
ATOM 4245 N N . VAL B 1 88 ? 37.354 -11.766 39.530 1.00 56.41 117 VAL B N 1
ATOM 4246 C CA . VAL B 1 88 ? 38.755 -11.760 39.951 1.00 57.12 117 VAL B CA 1
ATOM 4247 C C . VAL B 1 88 ? 39.211 -13.216 40.024 1.00 56.95 117 VAL B C 1
ATOM 4248 O O . VAL B 1 88 ? 38.601 -14.028 40.732 1.00 52.22 117 VAL B O 1
ATOM 4252 N N . GLY B 1 89 ? 40.267 -13.538 39.281 1.00 58.77 118 GLY B N 1
ATOM 4253 C CA . GLY B 1 89 ? 40.813 -14.891 39.257 1.00 64.29 118 GLY B CA 1
ATOM 4254 C C . GLY B 1 89 ? 41.646 -15.216 40.484 1.00 69.48 118 GLY B C 1
ATOM 4255 O O . GLY B 1 89 ? 41.872 -14.359 41.359 1.00 67.82 118 GLY B O 1
ATOM 4256 N N . LYS B 1 90 ? 42.108 -16.464 40.543 1.00 74.18 119 LYS B N 1
ATOM 4257 C CA . LYS B 1 90 ? 42.892 -16.948 41.684 1.00 72.60 119 LYS B CA 1
ATOM 4258 C C . LYS B 1 90 ? 44.281 -16.315 41.732 1.00 71.52 119 LYS B C 1
ATOM 4259 O O . LYS B 1 90 ? 44.858 -15.968 40.696 1.00 70.42 119 LYS B O 1
ATOM 4265 N N . LYS B 1 91 ? 44.792 -16.178 42.954 1.00 71.63 120 LYS B N 1
ATOM 4266 C CA . LYS B 1 91 ? 45.998 -15.387 43.256 1.00 71.46 120 LYS B CA 1
ATOM 4267 C C . LYS B 1 91 ? 47.201 -15.789 42.401 1.00 68.37 120 LYS B C 1
ATOM 4268 O O . LYS B 1 91 ? 47.478 -16.975 42.236 1.00 71.20 120 LYS B O 1
ATOM 4274 N N . GLY B 1 92 ? 47.885 -14.798 41.832 1.00 69.02 121 GLY B N 1
ATOM 4275 C CA . GLY B 1 92 ? 49.070 -15.030 41.002 1.00 69.05 121 GLY B CA 1
ATOM 4276 C C . GLY B 1 92 ? 48.844 -15.413 39.545 1.00 67.25 121 GLY B C 1
ATOM 4277 O O . GLY B 1 92 ? 49.769 -15.297 38.748 1.00 64.35 121 GLY B O 1
ATOM 4278 N N . THR B 1 93 ? 47.632 -15.842 39.177 1.00 69.04 122 THR B N 1
ATOM 4279 C CA . THR B 1 93 ? 47.391 -16.406 37.838 1.00 68.80 122 THR B CA 1
ATOM 4280 C C . THR B 1 93 ? 47.257 -15.339 36.749 1.00 69.88 122 THR B C 1
ATOM 4281 O O . THR B 1 93 ? 47.126 -14.150 37.030 1.00 71.53 122 THR B O 1
ATOM 4285 N N . PHE B 1 94 ? 47.334 -15.795 35.504 1.00 70.39 123 PHE B N 1
ATOM 4286 C CA . PHE B 1 94 ? 47.131 -14.969 34.310 1.00 69.45 123 PHE B CA 1
ATOM 4287 C C . PHE B 1 94 ? 48.014 -13.719 34.220 1.00 72.94 123 PHE B C 1
ATOM 4288 O O . PHE B 1 94 ? 47.554 -12.640 33.840 1.00 76.04 123 PHE B O 1
ATOM 4296 N N . GLY B 1 95 ? 49.291 -13.874 34.562 1.00 73.91 124 GLY B N 1
ATOM 4297 C CA . GLY B 1 95 ? 50.307 -12.853 34.269 1.00 73.01 124 GLY B CA 1
ATOM 4298 C C . GLY B 1 95 ? 50.528 -11.779 35.319 1.00 74.76 124 GLY B C 1
ATOM 4299 O O . GLY B 1 95 ? 51.405 -10.934 35.147 1.00 74.23 124 GLY B O 1
ATOM 4300 N N . VAL B 1 96 ? 49.742 -11.798 36.399 1.00 76.57 125 VAL B N 1
ATOM 4301 C CA . VAL B 1 96 ? 49.892 -10.817 37.481 1.00 78.75 125 VAL B CA 1
ATOM 4302 C C . VAL B 1 96 ? 50.945 -11.301 38.479 1.00 80.76 125 VAL B C 1
ATOM 4303 O O . VAL B 1 96 ? 51.189 -12.507 38.572 1.00 81.42 125 VAL B O 1
ATOM 4307 N N . PRO B 1 97 ? 51.567 -10.364 39.233 1.00 81.44 126 PRO B N 1
ATOM 4308 C CA . PRO B 1 97 ? 52.473 -10.735 40.331 1.00 79.46 126 PRO B CA 1
ATOM 4309 C C . PRO B 1 97 ? 51.861 -11.740 41.316 1.00 81.01 126 PRO B C 1
ATOM 4310 O O . PRO B 1 97 ? 50.643 -11.781 41.484 1.00 81.94 126 PRO B O 1
ATOM 4314 N N . ALA B 1 98 ? 52.715 -12.532 41.957 1.00 79.60 127 ALA B N 1
ATOM 4315 C CA . ALA B 1 98 ? 52.278 -13.611 42.850 1.00 78.20 127 ALA B CA 1
ATOM 4316 C C . ALA B 1 98 ? 51.481 -13.155 44.084 1.00 78.91 127 ALA B C 1
ATOM 4317 O O . ALA B 1 98 ? 50.705 -13.937 44.626 1.00 73.85 127 ALA B O 1
ATOM 4319 N N . ASP B 1 99 ? 51.679 -11.904 44.514 1.00 81.34 128 ASP B N 1
ATOM 4320 C CA . ASP B 1 99 ? 50.958 -11.324 45.669 1.00 81.42 128 ASP B CA 1
ATOM 4321 C C . ASP B 1 99 ? 49.705 -10.487 45.300 1.00 84.41 128 ASP B C 1
ATOM 4322 O O . ASP B 1 99 ? 49.149 -9.793 46.158 1.00 84.57 128 ASP B O 1
ATOM 4327 N N . ASP B 1 100 ? 49.265 -10.575 44.041 1.00 83.57 129 ASP B N 1
ATOM 4328 C CA . ASP B 1 100 ? 48.079 -9.866 43.543 1.00 82.38 129 ASP B CA 1
ATOM 4329 C C . ASP B 1 100 ? 47.164 -10.858 42.799 1.00 81.43 129 ASP B C 1
ATOM 4330 O O . ASP B 1 100 ? 47.532 -12.026 42.607 1.00 83.27 129 ASP B O 1
ATOM 4335 N N . TYR B 1 101 ? 45.982 -10.389 42.388 1.00 77.42 130 TYR B N 1
ATOM 4336 C CA . TYR B 1 101 ? 44.982 -11.216 41.700 1.00 71.39 130 TYR B CA 1
ATOM 4337 C C . TYR B 1 101 ? 44.655 -10.637 40.313 1.00 68.32 130 TYR B C 1
ATOM 4338 O O . TYR B 1 101 ? 44.692 -9.418 40.131 1.00 70.63 130 TYR B O 1
ATOM 4347 N N . PRO B 1 102 ? 44.327 -11.506 39.332 1.00 63.04 131 PRO B N 1
ATOM 4348 C CA . PRO B 1 102 ? 43.931 -11.025 38.010 1.00 60.80 131 PRO B CA 1
ATOM 4349 C C . PRO B 1 102 ? 42.439 -10.659 37.912 1.00 60.04 131 PRO B C 1
ATOM 4350 O O . PRO B 1 102 ? 41.563 -11.530 38.081 1.00 53.09 131 PRO B O 1
ATOM 4354 N N . VAL B 1 103 ? 42.162 -9.387 37.633 1.00 56.38 132 VAL B N 1
ATOM 4355 C CA . VAL B 1 103 ? 40.839 -8.993 37.168 1.00 60.41 132 VAL B CA 1
ATOM 4356 C C . VAL B 1 103 ? 40.712 -9.548 35.749 1.00 57.44 132 VAL B C 1
ATOM 4357 O O . VAL B 1 103 ? 41.566 -9.299 34.899 1.00 55.02 132 VAL B O 1
ATOM 4361 N N . MET B 1 104 ? 39.647 -10.303 35.509 1.00 57.54 133 MET B N 1
ATOM 4362 C CA . MET B 1 104 ? 39.510 -11.058 34.270 1.00 58.20 133 MET B CA 1
ATOM 4363 C C . MET B 1 104 ? 39.027 -10.177 33.122 1.00 57.01 133 MET B C 1
ATOM 4364 O O . MET B 1 104 ? 38.596 -9.049 33.328 1.00 53.77 133 MET B O 1
ATOM 4369 N N . TRP B 1 105 ? 39.103 -10.726 31.916 1.00 58.41 134 TRP B N 1
ATOM 4370 C CA . TRP B 1 105 ? 38.852 -9.992 30.659 1.00 57.78 134 TRP B CA 1
ATOM 4371 C C . TRP B 1 105 ? 37.420 -10.192 30.140 1.00 57.60 134 TRP B C 1
ATOM 4372 O O . TRP B 1 105 ? 37.086 -9.697 29.058 1.00 59.52 134 TRP B O 1
ATOM 4383 N N . ALA B 1 106 ? 36.586 -10.906 30.900 1.00 52.21 135 ALA B N 1
ATOM 4384 C CA . ALA B 1 106 ? 35.196 -11.115 30.538 1.00 53.58 135 ALA B CA 1
ATOM 4385 C C . ALA B 1 106 ? 34.298 -10.724 31.698 1.00 51.82 135 ALA B C 1
ATOM 4386 O O . ALA B 1 106 ? 34.457 -11.233 32.804 1.00 52.41 135 ALA B O 1
ATOM 4388 N N . SER B 1 107 ? 33.365 -9.813 31.437 1.00 50.97 136 SER B N 1
ATOM 4389 C CA . SER B 1 107 ? 32.362 -9.409 32.406 1.00 52.38 136 SER B CA 1
ATOM 4390 C C . SER B 1 107 ? 30.988 -9.939 31.989 1.00 54.19 136 SER B C 1
ATOM 4391 O O . SER B 1 107 ? 30.714 -10.113 30.796 1.00 52.02 136 SER B O 1
ATOM 4394 N N . TRP B 1 108 ? 30.133 -10.184 32.982 1.00 54.64 137 TRP B N 1
ATOM 4395 C CA . TRP B 1 108 ? 28.785 -10.680 32.754 1.00 55.91 137 TRP B CA 1
ATOM 4396 C C . TRP B 1 108 ? 27.790 -9.538 32.943 1.00 57.26 137 TRP B C 1
ATOM 4397 O O . TRP B 1 108 ? 27.778 -8.908 34.003 1.00 57.69 137 TRP B O 1
ATOM 4408 N N . ASP B 1 109 ? 26.958 -9.277 31.929 1.00 59.92 138 ASP B N 1
ATOM 4409 C CA . ASP B 1 109 ? 25.864 -8.305 32.037 1.00 64.21 138 ASP B CA 1
ATOM 4410 C C . ASP B 1 109 ? 24.640 -9.062 32.507 1.00 66.30 138 ASP B C 1
ATOM 4411 O O . ASP B 1 109 ? 23.980 -9.668 31.687 1.00 68.41 138 ASP B O 1
ATOM 4416 N N . ALA B 1 110 ? 24.334 -9.060 33.805 1.00 71.32 139 ALA B N 1
ATOM 4417 C CA . ALA B 1 110 ? 23.156 -9.746 34.364 1.00 74.25 139 ALA B CA 1
ATOM 4418 C C . ALA B 1 110 ? 21.784 -9.294 33.803 1.00 78.59 139 ALA B C 1
ATOM 4419 O O . ALA B 1 110 ? 20.944 -10.135 33.491 1.00 79.66 139 ALA B O 1
ATOM 4421 N N . GLY B 1 111 ? 21.583 -7.980 33.726 1.00 82.90 140 GLY B N 1
ATOM 4422 C CA . GLY B 1 111 ? 20.382 -7.385 33.148 1.00 84.52 140 GLY B CA 1
ATOM 4423 C C . GLY B 1 111 ? 20.123 -7.781 31.700 1.00 86.03 140 GLY B C 1
ATOM 4424 O O . GLY B 1 111 ? 18.979 -8.061 31.340 1.00 89.77 140 GLY B O 1
ATOM 4425 N N . LYS B 1 112 ? 21.176 -7.798 30.886 1.00 81.69 141 LYS B N 1
ATOM 4426 C CA . LYS B 1 112 ? 21.118 -8.254 29.493 1.00 80.89 141 LYS B CA 1
ATOM 4427 C C . LYS B 1 112 ? 21.261 -9.788 29.365 1.00 81.27 141 LYS B C 1
ATOM 4428 O O . LYS B 1 112 ? 20.715 -10.381 28.432 1.00 79.75 141 LYS B O 1
ATOM 4434 N N . GLY B 1 113 ? 22.004 -10.410 30.284 1.00 81.16 142 GLY B N 1
ATOM 4435 C CA . GLY B 1 113 ? 22.172 -11.859 30.319 1.00 76.67 142 GLY B CA 1
ATOM 4436 C C . GLY B 1 113 ? 23.151 -12.371 29.282 1.00 73.94 142 GLY B C 1
ATOM 4437 O O . GLY B 1 113 ? 22.789 -13.203 28.460 1.00 76.90 142 GLY B O 1
ATOM 4438 N N . GLU B 1 114 ? 24.399 -11.906 29.340 1.00 71.00 143 GLU B N 1
ATOM 4439 C CA . GLU B 1 114 ? 25.367 -12.155 28.260 1.00 71.40 143 GLU B CA 1
ATOM 4440 C C . GLU B 1 114 ? 26.805 -11.811 28.678 1.00 66.46 143 GLU B C 1
ATOM 4441 O O . GLU B 1 114 ? 27.003 -10.898 29.484 1.00 63.21 143 GLU B O 1
ATOM 4447 N N . TRP B 1 115 ? 27.791 -12.535 28.131 1.00 63.63 144 TRP B N 1
ATOM 4448 C CA . TRP B 1 115 ? 29.219 -12.198 28.326 1.00 65.95 144 TRP B CA 1
ATOM 4449 C C . TRP B 1 115 ? 29.650 -10.964 27.515 1.00 63.60 144 TRP B C 1
ATOM 4450 O O . TRP B 1 115 ? 29.113 -10.692 26.440 1.00 62.84 144 TRP B O 1
ATOM 4461 N N . GLU B 1 116 ? 30.621 -10.228 28.053 1.00 62.40 145 GLU B N 1
ATOM 4462 C CA . GLU B 1 116 ? 31.265 -9.111 27.364 1.00 63.30 145 GLU B CA 1
ATOM 4463 C C . GLU B 1 116 ? 32.758 -9.349 27.492 1.00 57.23 145 GLU B C 1
ATOM 4464 O O . GLU B 1 116 ? 33.262 -9.420 28.604 1.00 51.50 145 GLU B O 1
ATOM 4470 N N . ILE B 1 117 ? 33.445 -9.489 26.356 1.00 52.55 146 ILE B N 1
ATOM 4471 C CA . ILE B 1 117 ? 34.843 -9.909 26.322 1.00 54.03 146 ILE B CA 1
ATOM 4472 C C . ILE B 1 117 ? 35.720 -8.776 25.775 1.00 54.36 146 ILE B C 1
ATOM 4473 O O . ILE B 1 117 ? 35.514 -8.312 24.656 1.00 54.56 146 ILE B O 1
ATOM 4478 N N . GLU B 1 118 ? 36.692 -8.340 26.574 1.00 57.92 147 GLU B N 1
ATOM 4479 C CA . GLU B 1 118 ? 37.751 -7.450 26.101 1.00 61.50 147 GLU B CA 1
ATOM 4480 C C . GLU B 1 118 ? 38.811 -8.345 25.443 1.00 61.50 147 GLU B C 1
ATOM 4481 O O . GLU B 1 118 ? 39.595 -9.007 26.129 1.00 62.11 147 GLU B O 1
ATOM 4487 N N . VAL B 1 119 ? 38.802 -8.388 24.111 1.00 63.13 148 VAL B N 1
ATOM 4488 C CA . VAL B 1 119 ? 39.603 -9.366 23.351 1.00 64.36 148 VAL B CA 1
ATOM 4489 C C . VAL B 1 119 ? 41.111 -9.123 23.498 1.00 63.44 148 VAL B C 1
ATOM 4490 O O . VAL B 1 119 ? 41.890 -10.076 23.551 1.00 64.27 148 VAL B O 1
ATOM 4494 N N . GLU B 1 120 ? 41.501 -7.849 23.595 1.00 64.64 149 GLU B N 1
ATOM 4495 C CA . GLU B 1 120 ? 42.912 -7.469 23.753 1.00 67.90 149 GLU B CA 1
ATOM 4496 C C . GLU B 1 120 ? 43.555 -7.948 25.059 1.00 67.55 149 GLU B C 1
ATOM 4497 O O . GLU B 1 120 ? 44.767 -8.107 25.108 1.00 67.70 149 GLU B O 1
ATOM 4503 N N . ALA B 1 121 ? 42.745 -8.176 26.093 1.00 68.76 150 ALA B N 1
ATOM 4504 C CA . ALA B 1 121 ? 43.230 -8.674 27.391 1.00 68.05 150 ALA B CA 1
ATOM 4505 C C . ALA B 1 121 ? 43.046 -10.188 27.611 1.00 67.11 150 ALA B C 1
ATOM 4506 O O . ALA B 1 121 ? 43.189 -10.655 28.743 1.00 69.76 150 ALA B O 1
ATOM 4508 N N . ILE B 1 122 ? 42.746 -10.955 26.561 1.00 63.82 151 ILE B N 1
ATOM 4509 C CA . ILE B 1 122 ? 42.620 -12.412 26.704 1.00 64.15 151 ILE B CA 1
ATOM 4510 C C . ILE B 1 122 ? 43.987 -12.989 27.087 1.00 64.55 151 ILE B C 1
ATOM 4511 O O . ILE B 1 122 ? 44.983 -12.789 26.382 1.00 59.11 151 ILE B O 1
ATOM 4516 N N . GLY B 1 123 ? 44.017 -13.674 28.228 1.00 66.89 152 GLY B N 1
ATOM 4517 C CA . GLY B 1 123 ? 45.247 -14.209 28.811 1.00 69.57 152 GLY B CA 1
ATOM 4518 C C . GLY B 1 123 ? 45.865 -13.330 29.890 1.00 72.77 152 GLY B C 1
ATOM 4519 O O . GLY B 1 123 ? 46.442 -13.847 30.853 1.00 79.81 152 GLY B O 1
ATOM 4520 N N . GLU B 1 124 ? 45.732 -12.009 29.742 1.00 71.13 153 GLU B N 1
ATOM 4521 C CA . GLU B 1 124 ? 46.402 -11.042 30.599 1.00 70.57 153 GLU B CA 1
ATOM 4522 C C . GLU B 1 124 ? 45.416 -10.400 31.571 1.00 68.63 153 GLU B C 1
ATOM 4523 O O . GLU B 1 124 ? 44.698 -9.461 31.219 1.00 70.14 153 GLU B O 1
ATOM 4529 N N . GLY B 1 125 ? 45.381 -10.918 32.797 1.00 64.19 154 GLY B N 1
ATOM 4530 C CA . GLY B 1 125 ? 44.605 -10.321 33.874 1.00 63.31 154 GLY B CA 1
ATOM 4531 C C . GLY B 1 125 ? 45.216 -9.003 34.325 1.00 64.36 154 GLY B C 1
ATOM 4532 O O . GLY B 1 125 ? 46.436 -8.810 34.236 1.00 64.14 154 GLY B O 1
ATOM 4533 N N . THR B 1 126 ? 44.365 -8.085 34.782 1.00 61.38 155 THR B N 1
ATOM 4534 C CA . THR B 1 126 ? 44.804 -6.790 35.307 1.00 60.08 155 THR B CA 1
ATOM 4535 C C . THR B 1 126 ? 45.020 -6.968 36.826 1.00 60.86 155 THR B C 1
ATOM 4536 O O . THR B 1 126 ? 44.180 -7.582 37.495 1.00 60.17 155 THR B O 1
ATOM 4540 N N . PRO B 1 127 ? 46.150 -6.454 37.377 1.00 59.65 156 PRO B N 1
ATOM 4541 C CA . PRO B 1 127 ? 46.366 -6.653 38.815 1.00 58.97 156 PRO B CA 1
ATOM 4542 C C . PRO B 1 127 ? 45.330 -5.902 39.652 1.00 58.50 156 PRO B C 1
ATOM 4543 O O . PRO B 1 127 ? 45.189 -4.680 39.530 1.00 57.60 156 PRO B O 1
ATOM 4547 N N . TRP B 1 128 ? 44.608 -6.642 40.483 1.00 57.30 157 TRP B N 1
ATOM 4548 C CA . TRP B 1 128 ? 43.460 -6.107 41.204 1.00 56.02 157 TRP B CA 1
ATOM 4549 C C . TRP B 1 128 ? 43.840 -5.073 42.273 1.00 60.32 157 TRP B C 1
ATOM 4550 O O . TRP B 1 128 ? 43.279 -3.968 42.305 1.00 61.05 157 TRP B O 1
ATOM 4561 N N . LEU B 1 129 ? 44.786 -5.428 43.138 1.00 59.91 158 LEU B N 1
ATOM 4562 C CA . LEU B 1 129 ? 45.127 -4.605 44.305 1.00 58.52 158 LEU B CA 1
ATOM 4563 C C . LEU B 1 129 ? 45.867 -3.317 43.954 1.00 59.12 158 LEU B C 1
ATOM 4564 O O . LEU B 1 129 ? 45.590 -2.258 44.529 1.00 60.15 158 LEU B O 1
ATOM 4569 N N . SER B 1 130 ? 46.791 -3.402 43.006 1.00 57.78 159 SER B N 1
ATOM 4570 C CA . SER B 1 130 ? 47.538 -2.227 42.584 1.00 59.68 159 SER B CA 1
ATOM 4571 C C . SER B 1 130 ? 46.749 -1.318 41.628 1.00 58.48 159 SER B C 1
ATOM 4572 O O . SER B 1 130 ? 47.071 -0.134 41.512 1.00 57.76 159 SER B O 1
ATOM 4575 N N . THR B 1 131 ? 45.739 -1.852 40.937 1.00 60.25 160 THR B N 1
ATOM 4576 C CA . THR B 1 131 ? 44.939 -1.050 39.986 1.00 59.09 160 THR B CA 1
ATOM 4577 C C . THR B 1 131 ? 43.575 -0.618 40.527 1.00 56.67 160 THR B C 1
ATOM 4578 O O . THR B 1 131 ? 43.166 0.515 40.296 1.00 59.02 160 THR B O 1
ATOM 4582 N N . CYS B 1 132 ? 42.875 -1.500 41.235 1.00 57.33 161 CYS B N 1
ATOM 4583 C CA . CYS B 1 132 ? 41.463 -1.261 41.582 1.00 57.32 161 CYS B CA 1
ATOM 4584 C C . CYS B 1 132 ? 41.140 -1.145 43.057 1.00 55.01 161 CYS B C 1
ATOM 4585 O O . CYS B 1 132 ? 40.344 -0.292 43.445 1.00 54.04 161 CYS B O 1
ATOM 4588 N N . ALA B 1 133 ? 41.748 -2.000 43.875 1.00 55.12 162 ALA B N 1
ATOM 4589 C CA . ALA B 1 133 ? 41.148 -2.385 45.165 1.00 54.52 162 ALA B CA 1
ATOM 4590 C C . ALA B 1 133 ? 41.111 -1.337 46.261 1.00 53.56 162 ALA B C 1
ATOM 4591 O O . ALA B 1 133 ? 40.442 -1.552 47.264 1.00 51.62 162 ALA B O 1
ATOM 4593 N N . GLY B 1 134 ? 41.792 -0.203 46.081 1.00 55.68 163 GLY B N 1
ATOM 4594 C CA . GLY B 1 134 ? 41.648 0.927 47.005 1.00 54.37 163 GLY B CA 1
ATOM 4595 C C . GLY B 1 134 ? 40.217 1.415 47.181 1.00 53.49 163 GLY B C 1
ATOM 4596 O O . GLY B 1 134 ? 39.855 1.900 48.251 1.00 49.50 163 GLY B O 1
ATOM 4597 N N . CYS B 1 135 ? 39.406 1.285 46.128 1.00 55.04 164 CYS B N 1
ATOM 4598 C CA . CYS B 1 135 ? 37.963 1.559 46.200 1.00 53.99 164 CYS B CA 1
ATOM 4599 C C . CYS B 1 135 ? 37.120 0.337 46.638 1.00 53.13 164 CYS B C 1
ATOM 4600 O O . CYS B 1 135 ? 35.924 0.471 46.846 1.00 57.63 164 CYS B O 1
ATOM 4603 N N . HIS B 1 136 ? 37.731 -0.842 46.784 1.00 54.91 165 HIS B N 1
ATOM 4604 C CA . HIS B 1 136 ? 36.998 -2.103 47.046 1.00 53.95 165 HIS B CA 1
ATOM 4605 C C . HIS B 1 136 ? 37.214 -2.791 48.404 1.00 53.81 165 HIS B C 1
ATOM 4606 O O . HIS B 1 136 ? 36.365 -3.600 48.804 1.00 55.32 165 HIS B O 1
ATOM 4613 N N . VAL B 1 137 ? 38.338 -2.520 49.080 1.00 55.24 166 VAL B N 1
ATOM 4614 C CA . VAL B 1 137 ? 38.694 -3.185 50.363 1.00 55.43 166 VAL B CA 1
ATOM 4615 C C . VAL B 1 137 ? 39.220 -2.220 51.439 1.00 55.80 166 VAL B C 1
ATOM 4616 O O . VAL B 1 137 ? 39.658 -1.107 51.131 1.00 54.57 166 VAL B O 1
ATOM 4620 N N . THR B 1 138 ? 39.191 -2.670 52.696 1.00 55.05 167 THR B N 1
ATOM 4621 C CA . THR B 1 138 ? 39.790 -1.926 53.816 1.00 55.80 167 THR B CA 1
ATOM 4622 C C . THR B 1 138 ? 41.269 -2.282 54.031 1.00 55.75 167 THR B C 1
ATOM 4623 O O . THR B 1 138 ? 41.735 -3.337 53.595 1.00 52.51 167 THR B O 1
ATOM 4627 N N . GLY B 1 139 ? 41.991 -1.382 54.701 1.00 57.00 168 GLY B N 1
ATOM 4628 C CA . GLY B 1 139 ? 43.377 -1.605 55.125 1.00 56.21 168 GLY B CA 1
ATOM 4629 C C . GLY B 1 139 ? 44.303 -2.116 54.039 1.00 58.52 168 GLY B C 1
ATOM 4630 O O . GLY B 1 139 ? 45.001 -3.103 54.230 1.00 63.47 168 GLY B O 1
ATOM 4631 N N . LEU B 1 140 ? 44.294 -1.449 52.893 1.00 62.09 169 LEU B N 1
ATOM 4632 C CA . LEU B 1 140 ? 45.093 -1.873 51.743 1.00 61.78 169 LEU B CA 1
ATOM 4633 C C . LEU B 1 140 ? 46.511 -1.329 51.854 1.00 62.26 169 LEU B C 1
ATOM 4634 O O . LEU B 1 140 ? 46.707 -0.122 52.023 1.00 59.26 169 LEU B O 1
ATOM 4639 N N . THR B 1 141 ? 47.486 -2.230 51.744 1.00 62.57 170 THR B N 1
ATOM 4640 C CA . THR B 1 141 ? 48.897 -1.862 51.627 1.00 63.91 170 THR B CA 1
ATOM 4641 C C . THR B 1 141 ? 49.406 -2.347 50.281 1.00 60.54 170 THR B C 1
ATOM 4642 O O . THR B 1 141 ? 49.129 -3.474 49.888 1.00 57.51 170 THR B O 1
ATOM 4646 N N . VAL B 1 142 ? 50.119 -1.472 49.575 1.00 59.10 171 VAL B N 1
ATOM 4647 C CA . VAL B 1 142 ? 50.744 -1.796 48.291 1.00 57.46 171 VAL B CA 1
ATOM 4648 C C . VAL B 1 142 ? 52.084 -1.065 48.185 1.00 57.71 171 VAL B C 1
ATOM 4649 O O . VAL B 1 142 ? 52.267 -0.023 48.818 1.00 53.90 171 VAL B O 1
ATOM 4653 N N . PRO B 1 143 ? 53.025 -1.596 47.383 1.00 62.02 172 PRO B N 1
ATOM 4654 C CA . PRO B 1 143 ? 54.288 -0.877 47.191 1.00 62.98 172 PRO B CA 1
ATOM 4655 C C . PRO B 1 143 ? 54.111 0.506 46.544 1.00 66.34 172 PRO B C 1
ATOM 4656 O O . PRO B 1 143 ? 53.333 0.644 45.601 1.00 64.25 172 PRO B O 1
ATOM 4660 N N . THR B 1 144 ? 54.801 1.510 47.090 1.00 69.96 173 THR B N 1
ATOM 4661 C CA . THR B 1 144 ? 54.874 2.865 46.517 1.00 70.66 173 THR B CA 1
ATOM 4662 C C . THR B 1 144 ? 56.334 3.169 46.172 1.00 65.90 173 THR B C 1
ATOM 4663 O O . THR B 1 144 ? 57.192 2.309 46.357 1.00 66.87 173 THR B O 1
ATOM 4667 N N . ASP B 1 145 ? 56.630 4.366 45.667 1.00 62.14 174 ASP B N 1
ATOM 4668 C CA . ASP B 1 145 ? 58.038 4.765 45.471 1.00 62.76 174 ASP B CA 1
ATOM 4669 C C . ASP B 1 145 ? 58.741 5.149 46.794 1.00 68.30 174 ASP B C 1
ATOM 4670 O O . ASP B 1 145 ? 59.974 5.199 46.842 1.00 66.71 174 ASP B O 1
ATOM 4675 N N . LYS B 1 146 ? 57.961 5.410 47.848 1.00 73.90 175 LYS B N 1
ATOM 4676 C CA . LYS B 1 146 ? 58.494 5.565 49.212 1.00 73.37 175 LYS B CA 1
ATOM 4677 C C . LYS B 1 146 ? 58.799 4.188 49.840 1.00 76.22 175 LYS B C 1
ATOM 4678 O O . LYS B 1 146 ? 59.827 4.033 50.504 1.00 83.33 175 LYS B O 1
ATOM 4684 N N . ASN B 1 147 ? 57.906 3.211 49.638 1.00 73.74 176 ASN B N 1
ATOM 4685 C CA . ASN B 1 147 ? 58.085 1.838 50.137 1.00 75.90 176 ASN B CA 1
ATOM 4686 C C . ASN B 1 147 ? 57.982 0.797 49.026 1.00 76.47 176 ASN B C 1
ATOM 4687 O O . ASN B 1 147 ? 57.004 0.058 48.977 1.00 76.04 176 ASN B O 1
ATOM 4692 N N . PRO B 1 148 ? 58.992 0.709 48.139 1.00 79.83 177 PRO B N 1
ATOM 4693 C CA . PRO B 1 148 ? 58.967 -0.355 47.109 1.00 83.45 177 PRO B CA 1
ATOM 4694 C C . PRO B 1 148 ? 58.906 -1.792 47.649 1.00 85.75 177 PRO B C 1
ATOM 4695 O O . PRO B 1 148 ? 58.449 -2.692 46.944 1.00 86.47 177 PRO B O 1
ATOM 4699 N N . LYS B 1 149 ? 59.373 -1.993 48.881 1.00 88.27 178 LYS B N 1
ATOM 4700 C CA . LYS B 1 149 ? 59.432 -3.318 49.497 1.00 90.84 178 LYS B CA 1
ATOM 4701 C C . LYS B 1 149 ? 58.082 -3.859 49.975 1.00 86.18 178 LYS B C 1
ATOM 4702 O O . LYS B 1 149 ? 57.887 -5.073 49.981 1.00 87.99 178 LYS B O 1
ATOM 4708 N N . ALA B 1 150 ? 57.169 -2.971 50.373 1.00 82.87 179 ALA B N 1
ATOM 4709 C CA . ALA B 1 150 ? 55.932 -3.356 51.084 1.00 80.99 179 ALA B CA 1
ATOM 4710 C C . ALA B 1 150 ? 55.175 -4.507 50.426 1.00 78.62 179 ALA B C 1
ATOM 4711 O O . ALA B 1 150 ? 55.062 -4.561 49.201 1.00 80.02 179 ALA B O 1
ATOM 4713 N N . ALA B 1 151 ? 54.672 -5.424 51.249 1.00 77.85 180 ALA B N 1
ATOM 4714 C CA . ALA B 1 151 ? 53.919 -6.584 50.768 1.00 79.42 180 ALA B CA 1
ATOM 4715 C C . ALA B 1 151 ? 52.460 -6.193 50.531 1.00 79.86 180 ALA B C 1
ATOM 4716 O O . ALA B 1 151 ? 51.881 -5.428 51.305 1.00 83.50 180 ALA B O 1
ATOM 4718 N N . LYS B 1 152 ? 51.873 -6.724 49.461 1.00 77.62 181 LYS B N 1
ATOM 4719 C CA . LYS B 1 152 ? 50.477 -6.448 49.119 1.00 72.58 181 LYS B CA 1
ATOM 4720 C C . LYS B 1 152 ? 49.524 -7.266 49.989 1.00 68.86 181 LYS B C 1
ATOM 4721 O O . LYS B 1 152 ? 49.572 -8.491 49.981 1.00 68.51 181 LYS B O 1
ATOM 4727 N N . ALA B 1 153 ? 48.664 -6.575 50.734 1.00 67.90 182 ALA B N 1
ATOM 4728 C CA . ALA B 1 153 ? 47.637 -7.217 51.572 1.00 69.10 182 ALA B CA 1
ATOM 4729 C C . ALA B 1 153 ? 46.469 -6.263 51.850 1.00 65.36 182 ALA B C 1
ATOM 4730 O O . ALA B 1 153 ? 46.594 -5.051 51.660 1.00 65.00 182 ALA B O 1
ATOM 4732 N N . PHE B 1 154 ? 45.352 -6.828 52.307 1.00 60.56 183 PHE B N 1
ATOM 4733 C CA . PHE B 1 154 ? 44.201 -6.046 52.753 1.00 61.79 183 PHE B CA 1
ATOM 4734 C C . PHE B 1 154 ? 43.505 -6.703 53.948 1.00 58.86 183 PHE B C 1
ATOM 4735 O O . PHE B 1 154 ? 43.700 -7.884 54.208 1.00 59.08 183 PHE B O 1
ATOM 4743 N N . ALA B 1 155 ? 42.682 -5.929 54.654 1.00 60.19 184 ALA B N 1
ATOM 4744 C CA . ALA B 1 155 ? 41.967 -6.404 55.849 1.00 60.74 184 ALA B CA 1
ATOM 4745 C C . ALA B 1 155 ? 40.612 -7.066 55.552 1.00 61.91 184 ALA B C 1
ATOM 4746 O O . ALA B 1 155 ? 40.393 -8.212 55.942 1.00 66.59 184 ALA B O 1
ATOM 4748 N N . GLY B 1 156 ? 39.707 -6.348 54.880 1.00 61.54 185 GLY B N 1
ATOM 4749 C CA . GLY B 1 156 ? 38.309 -6.806 54.701 1.00 58.97 185 GLY B CA 1
ATOM 4750 C C . GLY B 1 156 ? 37.669 -6.418 53.379 1.00 58.21 185 GLY B C 1
ATOM 4751 O O . GLY B 1 156 ? 38.152 -5.518 52.689 1.00 59.03 185 GLY B O 1
ATOM 4752 N N . PHE B 1 157 ? 36.590 -7.116 53.026 1.00 57.32 186 PHE B N 1
ATOM 4753 C CA . PHE B 1 157 ? 35.825 -6.839 51.793 1.00 56.88 186 PHE B CA 1
ATOM 4754 C C . PHE B 1 157 ? 34.968 -5.589 51.926 1.00 52.73 186 PHE B C 1
ATOM 4755 O O . PHE B 1 157 ? 34.334 -5.384 52.958 1.00 55.34 186 PHE B O 1
ATOM 4763 N N . GLY B 1 158 ? 34.940 -4.771 50.873 1.00 53.59 187 GLY B N 1
ATOM 4764 C CA . GLY B 1 158 ? 33.969 -3.677 50.761 1.00 54.24 187 GLY B CA 1
ATOM 4765 C C . GLY B 1 158 ? 32.680 -4.138 50.079 1.00 54.57 187 GLY B C 1
ATOM 4766 O O . GLY B 1 158 ? 32.569 -5.294 49.677 1.00 52.52 187 GLY B O 1
ATOM 4767 N N . ILE B 1 159 ? 31.679 -3.263 49.953 1.00 54.05 188 ILE B N 1
ATOM 4768 C CA . ILE B 1 159 ? 31.694 -1.890 50.471 1.00 51.46 188 ILE B CA 1
ATOM 4769 C C . ILE B 1 159 ? 31.077 -1.931 51.867 1.00 50.86 188 ILE B C 1
ATOM 4770 O O . ILE B 1 159 ? 29.867 -2.134 52.013 1.00 48.60 188 ILE B O 1
ATOM 4775 N N . THR B 1 160 ? 31.916 -1.724 52.886 1.00 52.14 189 THR B N 1
ATOM 4776 C CA . THR B 1 160 ? 31.563 -2.075 54.260 1.00 51.59 189 THR B CA 1
ATOM 4777 C C . THR B 1 160 ? 31.578 -0.866 55.191 1.00 48.41 189 THR B C 1
ATOM 4778 O O . THR B 1 160 ? 32.055 0.211 54.831 1.00 45.55 189 THR B O 1
ATOM 4782 N N . CYS B 1 161 ? 31.035 -1.071 56.388 1.00 45.23 190 CYS B N 1
ATOM 4783 C CA . CYS B 1 161 ? 30.824 -0.009 57.365 1.00 48.54 190 CYS B CA 1
ATOM 4784 C C . CYS B 1 161 ? 32.012 0.909 57.594 1.00 50.19 190 CYS B C 1
ATOM 4785 O O . CYS B 1 161 ? 31.861 2.127 57.672 1.00 54.27 190 CYS B O 1
ATOM 4788 N N . GLU B 1 162 ? 33.186 0.308 57.723 1.00 50.57 191 GLU B N 1
ATOM 4789 C CA . GLU B 1 162 ? 34.390 1.036 58.124 1.00 51.23 191 GLU B CA 1
ATOM 4790 C C . GLU B 1 162 ? 34.959 1.922 57.024 1.00 50.55 191 GLU B C 1
ATOM 4791 O O . GLU B 1 162 ? 35.702 2.865 57.314 1.00 49.78 191 GLU B O 1
ATOM 4797 N N . GLN B 1 163 ? 34.598 1.635 55.773 1.00 49.21 192 GLN B N 1
ATOM 4798 C CA . GLN B 1 163 ? 34.930 2.530 54.662 1.00 46.81 192 GLN B CA 1
ATOM 4799 C C . GLN B 1 163 ? 34.215 3.890 54.736 1.00 44.28 192 GLN B C 1
ATOM 4800 O O . GLN B 1 163 ? 34.784 4.886 54.311 1.00 47.31 192 GLN B O 1
ATOM 4806 N N . CYS B 1 164 ? 33.002 3.934 55.285 1.00 42.85 193 CYS B N 1
ATOM 4807 C CA . CYS B 1 164 ? 32.257 5.193 55.470 1.00 46.23 193 CYS B CA 1
ATOM 4808 C C . CYS B 1 164 ? 32.348 5.778 56.900 1.00 47.74 193 CYS B C 1
ATOM 4809 O O . CYS B 1 164 ? 32.103 6.973 57.103 1.00 46.94 193 CYS B O 1
ATOM 4812 N N . HIS B 1 165 ? 32.658 4.929 57.881 1.00 49.89 194 HIS B N 1
ATOM 4813 C CA . HIS B 1 165 ? 32.722 5.320 59.300 1.00 50.25 194 HIS B CA 1
ATOM 4814 C C . HIS B 1 165 ? 34.095 5.232 59.982 1.00 50.48 194 HIS B C 1
ATOM 4815 O O . HIS B 1 165 ? 34.204 5.565 61.170 1.00 53.40 194 HIS B O 1
ATOM 4822 N N . GLY B 1 166 ? 35.117 4.779 59.255 1.00 50.85 195 GLY B N 1
ATOM 4823 C CA . GLY B 1 166 ? 36.457 4.629 59.807 1.00 52.35 195 GLY B CA 1
ATOM 4824 C C . GLY B 1 166 ? 36.614 3.300 60.531 1.00 53.22 195 GLY B C 1
ATOM 4825 O O . GLY B 1 166 ? 35.623 2.590 60.732 1.00 49.65 195 GLY B O 1
ATOM 4826 N N . PRO B 1 167 ? 37.858 2.953 60.932 1.00 56.03 196 PRO B N 1
ATOM 4827 C CA . PRO B 1 167 ? 38.138 1.667 61.606 1.00 55.11 196 PRO B CA 1
ATOM 4828 C C . PRO B 1 167 ? 37.381 1.495 62.922 1.00 53.95 196 PRO B C 1
ATOM 4829 O O . PRO B 1 167 ? 37.158 2.477 63.641 1.00 52.80 196 PRO B O 1
ATOM 4833 N N . GLY B 1 168 ? 36.990 0.256 63.218 1.00 56.66 197 GLY B N 1
ATOM 4834 C CA . GLY B 1 168 ? 36.096 -0.048 64.353 1.00 55.19 197 GLY B CA 1
ATOM 4835 C C . GLY B 1 168 ? 36.698 -0.615 65.638 1.00 54.09 197 GLY B C 1
ATOM 4836 O O . GLY B 1 168 ? 35.993 -0.687 66.658 1.00 52.55 197 GLY B O 1
ATOM 4837 N N . ALA B 1 169 ? 37.979 -1.013 65.600 1.00 54.06 198 ALA B N 1
ATOM 4838 C CA . ALA B 1 169 ? 38.647 -1.704 66.736 1.00 54.65 198 ALA B CA 1
ATOM 4839 C C . ALA B 1 169 ? 38.419 -1.040 68.104 1.00 56.28 198 ALA B C 1
ATOM 4840 O O . ALA B 1 169 ? 37.868 -1.661 69.020 1.00 53.70 198 ALA B O 1
ATOM 4842 N N . LYS B 1 170 ? 38.827 0.221 68.221 1.00 58.81 199 LYS B N 1
ATOM 4843 C CA . LYS B 1 170 ? 38.661 0.980 69.469 1.00 60.23 199 LYS B CA 1
ATOM 4844 C C . LYS B 1 170 ? 37.192 1.161 69.864 1.00 61.22 199 LYS B C 1
ATOM 4845 O O . LYS B 1 170 ? 36.867 1.124 71.058 1.00 65.14 199 LYS B O 1
ATOM 4851 N N . HIS B 1 171 ? 36.315 1.331 68.872 1.00 59.74 200 HIS B N 1
ATOM 4852 C CA . HIS B 1 171 ? 34.879 1.563 69.126 1.00 59.95 200 HIS B CA 1
ATOM 4853 C C . HIS B 1 171 ? 34.143 0.333 69.661 1.00 61.80 200 HIS B C 1
ATOM 4854 O O . HIS B 1 171 ? 33.295 0.469 70.547 1.00 60.72 200 HIS B O 1
ATOM 4861 N N . ILE B 1 172 ? 34.438 -0.853 69.121 1.00 67.74 201 ILE B N 1
ATOM 4862 C CA . ILE B 1 172 ? 33.785 -2.084 69.609 1.00 69.59 201 ILE B CA 1
ATOM 4863 C C . ILE B 1 172 ? 34.137 -2.388 71.082 1.00 71.01 201 ILE B C 1
ATOM 4864 O O . ILE B 1 172 ? 33.308 -2.935 71.810 1.00 65.28 201 ILE B O 1
ATOM 4869 N N . LYS B 1 173 ? 35.351 -2.010 71.501 1.00 73.75 202 LYS B N 1
ATOM 4870 C CA . LYS B 1 173 ? 35.792 -2.117 72.902 1.00 77.60 202 LYS B CA 1
ATOM 4871 C C . LYS B 1 173 ? 35.054 -1.136 73.804 1.00 82.48 202 LYS B C 1
ATOM 4872 O O . LYS B 1 173 ? 34.579 -1.514 74.870 1.00 84.80 202 LYS B O 1
ATOM 4878 N N . ASN B 1 174 ? 34.980 0.124 73.377 1.00 85.45 203 ASN B N 1
ATOM 4879 C CA . ASN B 1 174 ? 34.409 1.203 74.189 1.00 80.25 203 ASN B CA 1
ATOM 4880 C C . ASN B 1 174 ? 33.550 2.127 73.300 1.00 79.46 203 ASN B C 1
ATOM 4881 O O . ASN B 1 174 ? 34.025 3.172 72.841 1.00 78.79 203 ASN B O 1
ATOM 4886 N N . PRO B 1 175 ? 32.285 1.731 73.038 1.00 76.36 204 PRO B N 1
ATOM 4887 C CA . PRO B 1 175 ? 31.398 2.466 72.121 1.00 77.20 204 PRO B CA 1
ATOM 4888 C C . PRO B 1 175 ? 31.151 3.932 72.467 1.00 81.25 204 PRO B C 1
ATOM 4889 O O . PRO B 1 175 ? 31.213 4.786 71.578 1.00 85.67 204 PRO B O 1
ATOM 4893 N N . GLN B 1 176 ? 30.862 4.214 73.742 1.00 84.89 205 GLN B N 1
ATOM 4894 C CA . GLN B 1 176 ? 30.568 5.585 74.188 1.00 84.34 205 GLN B CA 1
ATOM 4895 C C . GLN B 1 176 ? 31.826 6.451 74.245 1.00 80.81 205 GLN B C 1
ATOM 4896 O O . GLN B 1 176 ? 31.752 7.661 74.047 1.00 75.94 205 GLN B O 1
ATOM 4902 N N . GLY B 1 177 ? 32.968 5.819 74.503 1.00 79.54 206 GLY B N 1
ATOM 4903 C CA . GLY B 1 177 ? 34.239 6.526 74.661 1.00 78.56 206 GLY B CA 1
ATOM 4904 C C . GLY B 1 177 ? 35.030 6.736 73.382 1.00 76.67 206 GLY B C 1
ATOM 4905 O O . GLY B 1 177 ? 35.727 7.736 73.258 1.00 74.16 206 GLY B O 1
ATOM 4906 N N . GLU B 1 178 ? 34.945 5.783 72.453 1.00 77.10 207 GLU B N 1
ATOM 4907 C CA . GLU B 1 178 ? 35.645 5.857 71.166 1.00 77.95 207 GLU B CA 1
ATOM 4908 C C . GLU B 1 178 ? 34.632 6.003 70.023 1.00 78.64 207 GLU B C 1
ATOM 4909 O O . GLU B 1 178 ? 34.031 5.017 69.577 1.00 78.28 207 GLU B O 1
ATOM 4915 N N . LYS B 1 179 ? 34.448 7.244 69.564 1.00 73.52 208 LYS B N 1
ATOM 4916 C CA . LYS B 1 179 ? 33.410 7.577 68.579 1.00 68.94 208 LYS B CA 1
ATOM 4917 C C . LYS B 1 179 ? 33.817 7.167 67.163 1.00 66.15 208 LYS B C 1
ATOM 4918 O O . LYS B 1 179 ? 34.999 7.235 66.800 1.00 61.32 208 LYS B O 1
ATOM 4924 N N . MET B 1 180 ? 32.827 6.733 66.381 1.00 62.09 209 MET B N 1
ATOM 4925 C CA . MET B 1 180 ? 32.980 6.534 64.935 1.00 58.91 209 MET B CA 1
ATOM 4926 C C . MET B 1 180 ? 32.585 7.817 64.210 1.00 55.11 209 MET B C 1
ATOM 4927 O O . MET B 1 180 ? 31.901 8.676 64.785 1.00 55.24 209 MET B O 1
ATOM 4932 N N . VAL B 1 181 ? 32.993 7.923 62.945 1.00 54.71 210 VAL B N 1
ATOM 4933 C CA . VAL B 1 181 ? 32.661 9.071 62.096 1.00 52.49 210 VAL B CA 1
ATOM 4934 C C . VAL B 1 181 ? 31.322 8.867 61.370 1.00 51.24 210 VAL B C 1
ATOM 4935 O O . VAL B 1 181 ? 31.133 7.875 60.670 1.00 48.63 210 VAL B O 1
ATOM 4939 N N . ILE B 1 182 ? 30.400 9.807 61.564 1.00 50.58 211 ILE B N 1
ATOM 4940 C CA . ILE B 1 182 ? 29.277 9.999 60.650 1.00 51.62 211 ILE B CA 1
ATOM 4941 C C . ILE B 1 182 ? 29.587 11.247 59.823 1.00 52.15 211 ILE B C 1
ATOM 4942 O O . ILE B 1 182 ? 29.712 12.336 60.374 1.00 52.80 211 ILE B O 1
ATOM 4947 N N . SER B 1 183 ? 29.698 11.084 58.506 1.00 51.40 212 SER B N 1
ATOM 4948 C CA . SER B 1 183 ? 29.925 12.205 57.610 1.00 47.93 212 SER B CA 1
ATOM 4949 C C . SER B 1 183 ? 28.733 12.383 56.676 1.00 49.21 212 SER B C 1
ATOM 4950 O O . SER B 1 183 ? 28.315 11.442 56.002 1.00 50.09 212 SER B O 1
ATOM 4953 N N . TYR B 1 184 ? 28.193 13.598 56.662 1.00 46.83 213 TYR B N 1
ATOM 4954 C CA . TYR B 1 184 ? 27.293 14.050 55.614 1.00 48.14 213 TYR B CA 1
ATOM 4955 C C . TYR B 1 184 ? 28.046 14.713 54.442 1.00 48.16 213 TYR B C 1
ATOM 4956 O O . TYR B 1 184 ? 27.415 15.199 53.503 1.00 46.98 213 TYR B O 1
ATOM 4965 N N . ASP B 1 185 ? 29.382 14.729 54.497 1.00 47.73 214 ASP B N 1
ATOM 4966 C CA . ASP B 1 185 ? 30.217 15.354 53.470 1.00 48.33 214 ASP B CA 1
ATOM 4967 C C . ASP B 1 185 ? 30.189 14.501 52.203 1.00 47.99 214 ASP B C 1
ATOM 4968 O O . ASP B 1 185 ? 30.276 13.277 52.285 1.00 48.31 214 ASP B O 1
ATOM 4973 N N . ALA B 1 186 ? 30.095 15.138 51.035 1.00 47.69 215 ALA B N 1
ATOM 4974 C CA . ALA B 1 186 ? 30.131 14.408 49.755 1.00 45.92 215 ALA B CA 1
ATOM 4975 C C . ALA B 1 186 ? 31.408 13.583 49.565 1.00 45.13 215 ALA B C 1
ATOM 4976 O O . ALA B 1 186 ? 31.385 12.534 48.930 1.00 42.47 215 ALA B O 1
ATOM 4978 N N . GLU B 1 187 ? 32.514 14.054 50.133 1.00 48.60 216 GLU B N 1
ATOM 4979 C CA . GLU B 1 187 ? 33.795 13.323 50.147 1.00 48.80 216 GLU B CA 1
ATOM 4980 C C . GLU B 1 187 ? 33.699 11.897 50.700 1.00 47.14 216 GLU B C 1
ATOM 4981 O O . GLU B 1 187 ? 34.439 11.022 50.267 1.00 47.83 216 GLU B O 1
ATOM 4987 N N . ASN B 1 188 ? 32.798 11.673 51.656 1.00 47.14 217 ASN B N 1
ATOM 4988 C CA . ASN B 1 188 ? 32.547 10.331 52.217 1.00 45.89 217 ASN B CA 1
ATOM 4989 C C . ASN B 1 188 ? 32.177 9.336 51.101 1.00 45.03 217 ASN B C 1
ATOM 4990 O O . ASN B 1 188 ? 32.551 8.173 51.167 1.00 45.23 217 ASN B O 1
ATOM 4995 N N . CYS B 1 189 ? 31.464 9.818 50.079 1.00 43.76 218 CYS B N 1
ATOM 4996 C CA . CYS B 1 189 ? 31.134 9.048 48.873 1.00 40.92 218 CYS B CA 1
ATOM 4997 C C . CYS B 1 189 ? 32.113 9.283 47.737 1.00 38.38 218 CYS B C 1
ATOM 4998 O O . CYS B 1 189 ? 32.434 8.365 46.990 1.00 36.38 218 CYS B O 1
ATOM 5001 N N . GLY B 1 190 ? 32.601 10.513 47.620 1.00 40.18 219 GLY B N 1
ATOM 5002 C CA . GLY B 1 190 ? 33.587 10.888 46.597 1.00 42.17 219 GLY B CA 1
ATOM 5003 C C . GLY B 1 190 ? 34.895 10.113 46.602 1.00 44.84 219 GLY B C 1
ATOM 5004 O O . GLY B 1 190 ? 35.534 10.004 45.563 1.00 46.49 219 GLY B O 1
ATOM 5005 N N . GLN B 1 191 ? 35.298 9.592 47.768 1.00 46.14 220 GLN B N 1
ATOM 5006 C CA . GLN B 1 191 ? 36.480 8.715 47.872 1.00 46.84 220 GLN B CA 1
ATOM 5007 C C . GLN B 1 191 ? 36.455 7.504 46.927 1.00 46.28 220 GLN B C 1
ATOM 5008 O O . GLN B 1 191 ? 37.505 6.985 46.561 1.00 43.51 220 GLN B O 1
ATOM 5014 N N . CYS B 1 192 ? 35.262 7.031 46.582 1.00 47.22 221 CYS B N 1
ATOM 5015 C CA . CYS B 1 192 ? 35.108 5.980 45.581 1.00 47.87 221 CYS B CA 1
ATOM 5016 C C . CYS B 1 192 ? 34.425 6.479 44.306 1.00 45.02 221 CYS B C 1
ATOM 5017 O O . CYS B 1 192 ? 34.787 6.060 43.217 1.00 46.36 221 CYS B O 1
ATOM 5020 N N . HIS B 1 193 ? 33.436 7.364 44.430 1.00 44.87 222 HIS B N 1
ATOM 5021 C CA . HIS B 1 193 ? 32.603 7.778 43.287 1.00 42.85 222 HIS B CA 1
ATOM 5022 C C . HIS B 1 193 ? 33.207 8.932 42.497 1.00 41.82 222 HIS B C 1
ATOM 5023 O O . HIS B 1 193 ? 32.564 9.949 42.252 1.00 38.13 222 HIS B O 1
ATOM 5030 N N . SER B 1 194 ? 34.441 8.715 42.062 1.00 44.68 223 SER B N 1
ATOM 5031 C CA . SER B 1 194 ? 35.222 9.692 41.324 1.00 48.44 223 SER B CA 1
ATOM 5032 C C . SER B 1 194 ? 36.261 8.976 40.499 1.00 48.58 223 SER B C 1
ATOM 5033 O O . SER B 1 194 ? 36.410 7.760 40.572 1.00 49.68 223 SER B O 1
ATOM 5036 N N . ARG B 1 195 ? 36.941 9.758 39.681 1.00 53.54 224 ARG B N 1
ATOM 5037 C CA . ARG B 1 195 ? 38.188 9.362 39.069 1.00 55.92 224 ARG B CA 1
ATOM 5038 C C . ARG B 1 195 ? 39.200 10.431 39.417 1.00 55.37 224 ARG B C 1
ATOM 5039 O O . ARG B 1 195 ? 38.836 11.580 39.714 1.00 52.15 224 ARG B O 1
ATOM 5047 N N . GLY B 1 196 ? 40.469 10.047 39.398 1.00 56.42 225 GLY B N 1
ATOM 5048 C CA . GLY B 1 196 ? 41.536 10.951 39.796 1.00 57.57 225 GLY B CA 1
ATOM 5049 C C . GLY B 1 196 ? 42.835 10.235 40.051 1.00 54.84 225 GLY B C 1
ATOM 5050 O O . GLY B 1 196 ? 42.929 9.015 39.897 1.00 52.07 225 GLY B O 1
ATOM 5051 N N . ASP B 1 197 ? 43.832 11.019 40.450 1.00 57.09 226 ASP B N 1
ATOM 5052 C CA . ASP B 1 197 ? 45.172 10.530 40.767 1.00 58.86 226 ASP B CA 1
ATOM 5053 C C . ASP B 1 197 ? 45.414 10.567 42.267 1.00 56.81 226 ASP B C 1
ATOM 5054 O O . ASP B 1 197 ? 45.002 11.503 42.943 1.00 58.43 226 ASP B O 1
ATOM 5059 N N . SER B 1 198 ? 46.101 9.549 42.772 1.00 57.78 227 SER B N 1
ATOM 5060 C CA . SER B 1 198 ? 46.614 9.552 44.144 1.00 59.41 227 SER B CA 1
ATOM 5061 C C . SER B 1 198 ? 47.743 10.583 44.325 1.00 59.38 227 SER B C 1
ATOM 5062 O O . SER B 1 198 ? 48.400 10.978 43.354 1.00 55.77 227 SER B O 1
ATOM 5065 N N . VAL B 1 199 ? 47.941 11.025 45.568 1.00 59.45 228 VAL B N 1
ATOM 5066 C CA . VAL B 1 199 ? 49.123 11.810 45.931 1.00 59.16 228 VAL B CA 1
ATOM 5067 C C . VAL B 1 199 ? 50.333 10.870 45.952 1.00 58.50 228 VAL B C 1
ATOM 5068 O O . VAL B 1 199 ? 51.420 11.251 45.510 1.00 62.48 228 VAL B O 1
ATOM 5072 N N . ALA B 1 200 ? 50.133 9.643 46.444 1.00 56.44 229 ALA B N 1
ATOM 5073 C CA . ALA B 1 200 ? 51.160 8.605 46.391 1.00 54.01 229 ALA B CA 1
ATOM 5074 C C . ALA B 1 200 ? 51.423 8.216 44.944 1.00 54.70 229 ALA B C 1
ATOM 5075 O O . ALA B 1 200 ? 50.623 8.526 44.062 1.00 59.17 229 ALA B O 1
ATOM 5077 N N . LYS B 1 201 ? 52.554 7.554 44.710 1.00 54.59 230 LYS B N 1
ATOM 5078 C CA . LYS B 1 201 ? 52.901 7.044 43.386 1.00 53.91 230 LYS B CA 1
ATOM 5079 C C . LYS B 1 201 ? 53.340 5.596 43.477 1.00 53.83 230 LYS B C 1
ATOM 5080 O O . LYS B 1 201 ? 53.670 5.106 44.554 1.00 48.67 230 LYS B O 1
ATOM 5086 N N . THR B 1 202 ? 53.310 4.916 42.336 1.00 54.33 231 THR B N 1
ATOM 5087 C CA . THR B 1 202 ? 53.699 3.505 42.236 1.00 58.08 231 THR B CA 1
ATOM 5088 C C . THR B 1 202 ? 55.231 3.421 42.294 1.00 56.73 231 THR B C 1
ATOM 5089 O O . THR B 1 202 ? 55.901 4.459 42.201 1.00 55.15 231 THR B O 1
ATOM 5093 N N . PRO B 1 203 ? 55.800 2.201 42.423 1.00 56.50 232 PRO B N 1
ATOM 5094 C CA . PRO B 1 203 ? 57.259 2.059 42.276 1.00 58.79 232 PRO B CA 1
ATOM 5095 C C . PRO B 1 203 ? 57.817 2.693 40.987 1.00 61.13 232 PRO B C 1
ATOM 5096 O O . PRO B 1 203 ? 58.923 3.247 41.004 1.00 60.51 232 PRO B O 1
ATOM 5100 N N . ASP B 1 204 ? 57.028 2.642 39.905 1.00 62.35 233 ASP B N 1
ATOM 5101 C CA . ASP B 1 204 ? 57.391 3.219 38.606 1.00 61.67 233 ASP B CA 1
ATOM 5102 C C . ASP B 1 204 ? 57.150 4.746 38.493 1.00 58.55 233 ASP B C 1
ATOM 5103 O O . ASP B 1 204 ? 57.419 5.332 37.448 1.00 57.02 233 ASP B O 1
ATOM 5108 N N . GLY B 1 205 ? 56.639 5.388 39.547 1.00 54.80 234 GLY B N 1
ATOM 5109 C CA . GLY B 1 205 ? 56.415 6.843 39.558 1.00 55.90 234 GLY B CA 1
ATOM 5110 C C . GLY B 1 205 ? 55.121 7.357 38.934 1.00 57.94 234 GLY B C 1
ATOM 5111 O O . GLY B 1 205 ? 55.003 8.558 38.669 1.00 57.02 234 GLY B O 1
ATOM 5112 N N . LYS B 1 206 ? 54.152 6.468 38.699 1.00 59.75 235 LYS B N 1
ATOM 5113 C CA . LYS B 1 206 ? 52.823 6.848 38.180 1.00 60.32 235 LYS B CA 1
ATOM 5114 C C . LYS B 1 206 ? 51.835 6.920 39.346 1.00 58.04 235 LYS B C 1
ATOM 5115 O O . LYS B 1 206 ? 52.038 6.253 40.359 1.00 58.67 235 LYS B O 1
ATOM 5121 N N . PRO B 1 207 ? 50.750 7.707 39.207 1.00 58.21 236 PRO B N 1
ATOM 5122 C CA . PRO B 1 207 ? 49.735 7.700 40.258 1.00 56.43 236 PRO B CA 1
ATOM 5123 C C . PRO B 1 207 ? 48.837 6.451 40.228 1.00 55.67 236 PRO B C 1
ATOM 5124 O O . PRO B 1 207 ? 48.693 5.808 39.188 1.00 54.61 236 PRO B O 1
ATOM 5128 N N . PHE B 1 208 ? 48.273 6.110 41.382 1.00 54.76 237 PHE B N 1
ATOM 5129 C CA . PHE B 1 208 ? 47.221 5.100 41.482 1.00 54.44 237 PHE B CA 1
ATOM 5130 C C . PHE B 1 208 ? 45.896 5.738 41.062 1.00 53.68 237 PHE B C 1
ATOM 5131 O O . PHE B 1 208 ? 45.742 6.960 41.117 1.00 52.61 237 PHE B 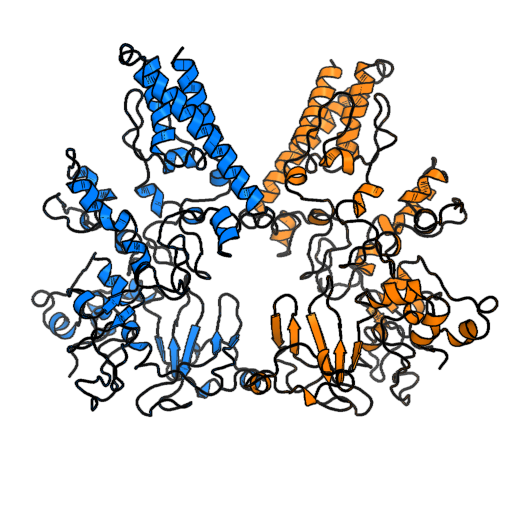O 1
ATOM 5139 N N . GLY B 1 209 ? 44.940 4.905 40.648 1.00 53.85 238 GLY B N 1
ATOM 5140 C CA . GLY B 1 209 ? 43.597 5.367 40.272 1.00 50.97 238 GLY B CA 1
ATOM 5141 C C . GLY B 1 209 ? 42.649 5.548 41.446 1.00 51.10 238 GLY B C 1
ATOM 5142 O O . GLY B 1 209 ? 41.525 6.028 41.262 1.00 48.47 238 GLY B O 1
ATOM 5143 N N . TYR B 1 210 ? 43.095 5.163 42.646 1.00 49.85 239 TYR B N 1
ATOM 5144 C CA . TYR B 1 210 ? 42.307 5.297 43.876 1.00 52.15 239 TYR B CA 1
ATOM 5145 C C . TYR B 1 210 ? 43.011 6.213 44.885 1.00 54.12 239 TYR B C 1
ATOM 5146 O O . TYR B 1 210 ? 44.212 6.447 44.755 1.00 57.79 239 TYR B O 1
ATOM 5155 N N . PRO B 1 211 ? 42.272 6.739 45.890 1.00 54.20 240 PRO B N 1
ATOM 5156 C CA . PRO B 1 211 ? 42.929 7.574 46.904 1.00 56.32 240 PRO B CA 1
ATOM 5157 C C . PRO B 1 211 ? 44.023 6.825 47.672 1.00 56.24 240 PRO B C 1
ATOM 5158 O O . PRO B 1 211 ? 43.796 5.716 48.139 1.00 55.30 240 PRO B O 1
ATOM 5162 N N . TYR B 1 212 ? 45.205 7.428 47.765 1.00 57.71 241 TYR B N 1
ATOM 5163 C CA . TYR B 1 212 ? 46.343 6.822 48.458 1.00 59.93 241 TYR B CA 1
ATOM 5164 C C . TYR B 1 212 ? 47.431 7.882 48.708 1.00 61.78 241 TYR B C 1
ATOM 5165 O O . TYR B 1 212 ? 47.837 8.577 47.767 1.00 59.86 241 TYR B O 1
ATOM 5174 N N . ASN B 1 213 ? 47.870 8.021 49.964 1.00 60.16 242 ASN B N 1
ATOM 5175 C CA . ASN B 1 213 ? 49.044 8.851 50.304 1.00 61.19 242 ASN B CA 1
ATOM 5176 C C . ASN B 1 213 ? 50.075 8.058 51.144 1.00 64.61 242 ASN B C 1
ATOM 5177 O O . ASN B 1 213 ? 49.987 6.828 51.218 1.00 66.78 242 ASN B O 1
ATOM 5182 N N . ASP B 1 214 ? 51.049 8.757 51.737 1.00 67.11 243 ASP B N 1
ATOM 5183 C CA . ASP B 1 214 ? 52.010 8.179 52.703 1.00 70.40 243 ASP B CA 1
ATOM 5184 C C . ASP B 1 214 ? 51.368 7.220 53.709 1.00 66.88 243 ASP B C 1
ATOM 5185 O O . ASP B 1 214 ? 51.881 6.137 53.959 1.00 66.26 243 ASP B O 1
ATOM 5190 N N . GLU B 1 215 ? 50.246 7.640 54.282 1.00 66.71 244 GLU B N 1
ATOM 5191 C CA . GLU B 1 215 ? 49.541 6.861 55.307 1.00 67.69 244 GLU B CA 1
ATOM 5192 C C . GLU B 1 215 ? 48.598 5.771 54.751 1.00 64.96 244 GLU B C 1
ATOM 5193 O O . GLU B 1 215 ? 47.973 5.055 55.527 1.00 66.93 244 GLU B O 1
ATOM 5199 N N . GLY B 1 216 ? 48.500 5.643 53.427 1.00 62.34 245 GLY B N 1
ATOM 5200 C CA . GLY B 1 216 ? 47.637 4.650 52.783 1.00 59.64 245 GLY B CA 1
ATOM 5201 C C . GLY B 1 216 ? 46.333 5.256 52.282 1.00 56.18 245 GLY B C 1
ATOM 5202 O O . GLY B 1 216 ? 46.322 6.378 51.770 1.00 48.30 245 GLY B O 1
ATOM 5203 N N . GLN B 1 217 ? 45.237 4.512 52.450 1.00 54.33 246 GLN B N 1
ATOM 5204 C CA . GLN B 1 217 ? 43.928 4.887 51.900 1.00 54.36 246 GLN B CA 1
ATOM 5205 C C . GLN B 1 217 ? 43.290 6.095 52.572 1.00 55.37 246 GLN B C 1
ATOM 5206 O O . GLN B 1 217 ? 43.710 6.520 53.647 1.00 58.65 246 GLN B O 1
ATOM 5212 N N . TYR B 1 218 ? 42.260 6.640 51.923 1.00 56.94 247 TYR B N 1
ATOM 5213 C CA . TYR B 1 218 ? 41.429 7.682 52.519 1.00 54.91 247 TYR B CA 1
ATOM 5214 C C . TYR B 1 218 ? 40.695 7.098 53.723 1.00 54.32 247 TYR B C 1
ATOM 5215 O O . TYR B 1 218 ? 40.210 5.970 53.667 1.00 54.68 247 TYR B O 1
ATOM 5224 N N . VAL B 1 219 ? 40.620 7.878 54.796 1.00 54.33 248 VAL B N 1
ATOM 5225 C CA . VAL B 1 219 ? 39.917 7.504 56.022 1.00 57.03 248 VAL B CA 1
ATOM 5226 C C . VAL B 1 219 ? 38.823 8.541 56.226 1.00 56.41 248 VAL B C 1
ATOM 5227 O O . VAL B 1 219 ? 39.090 9.734 56.100 1.00 56.63 248 VAL B O 1
ATOM 5231 N N . PRO B 1 220 ? 37.591 8.103 56.541 1.00 58.42 249 PRO B N 1
ATOM 5232 C CA . PRO B 1 220 ? 36.537 9.089 56.813 1.00 57.19 249 PRO B CA 1
ATOM 5233 C C . PRO B 1 220 ? 36.917 10.042 57.931 1.00 56.98 249 PRO B C 1
ATOM 5234 O O . PRO B 1 220 ? 37.513 9.620 58.913 1.00 56.75 249 PRO B O 1
ATOM 5238 N N . GLY B 1 221 ? 36.587 11.319 57.753 1.00 60.64 250 GLY B N 1
ATOM 5239 C CA . GLY B 1 221 ? 36.967 12.369 58.692 1.00 61.87 250 GLY B CA 1
ATOM 5240 C C . GLY B 1 221 ? 38.161 13.188 58.240 1.00 64.42 250 GLY B C 1
ATOM 5241 O O . GLY B 1 221 ? 38.368 14.292 58.738 1.00 71.76 250 GLY B O 1
ATOM 5242 N N . LYS B 1 222 ? 38.950 12.658 57.306 1.00 62.85 251 LYS B N 1
ATOM 5243 C CA . LYS B 1 222 ? 40.086 13.378 56.742 1.00 64.26 251 LYS B CA 1
ATOM 5244 C C . LYS B 1 222 ? 39.676 14.125 55.479 1.00 64.02 251 LYS B C 1
ATOM 5245 O O . LYS B 1 222 ? 38.554 13.965 54.995 1.00 61.90 251 LYS B O 1
ATOM 5251 N N . LYS B 1 223 ? 40.591 14.932 54.946 1.00 66.19 252 LYS B N 1
ATOM 5252 C CA . LYS B 1 223 ? 40.320 15.714 53.738 1.00 72.03 252 LYS B CA 1
ATOM 5253 C C . LYS B 1 223 ? 40.757 14.910 52.504 1.00 68.51 252 LYS B C 1
ATOM 5254 O O . LYS B 1 223 ? 41.919 14.512 52.413 1.00 64.83 252 LYS B O 1
ATOM 5260 N N . LEU B 1 224 ? 39.826 14.667 51.574 1.00 61.01 253 LEU B N 1
ATOM 5261 C CA . LEU B 1 224 ? 40.084 13.829 50.394 1.00 56.43 253 LEU B CA 1
ATOM 5262 C C . LEU B 1 224 ? 41.275 14.310 49.558 1.00 54.23 253 LEU B C 1
ATOM 5263 O O . LEU B 1 224 ? 42.050 13.491 49.058 1.00 48.90 253 LEU B O 1
ATOM 5268 N N . ALA B 1 225 ? 41.421 15.628 49.432 1.00 54.81 254 ALA B N 1
ATOM 5269 C CA . ALA B 1 225 ? 42.516 16.240 48.652 1.00 57.67 254 ALA B CA 1
ATOM 5270 C C . ALA B 1 225 ? 43.934 15.838 49.109 1.00 57.83 254 ALA B C 1
ATOM 5271 O O . ALA B 1 225 ? 44.870 15.867 48.305 1.00 56.79 254 ALA B O 1
ATOM 5273 N N . ASP B 1 226 ? 44.075 15.460 50.386 1.00 56.85 255 ASP B N 1
ATOM 5274 C CA . ASP B 1 226 ? 45.335 14.932 50.919 1.00 55.84 255 ASP B CA 1
ATOM 5275 C C . ASP B 1 226 ? 45.692 13.549 50.389 1.00 55.95 255 ASP B C 1
ATOM 5276 O O . ASP B 1 226 ? 46.844 13.138 50.529 1.00 58.63 255 ASP B O 1
ATOM 5281 N N . TYR B 1 227 ? 44.717 12.833 49.822 1.00 55.73 256 TYR B N 1
ATOM 5282 C CA . TYR B 1 227 ? 44.919 11.491 49.248 1.00 55.14 256 TYR B CA 1
ATOM 5283 C C . TYR B 1 227 ? 44.696 11.382 47.737 1.00 54.85 256 TYR B C 1
ATOM 5284 O O . TYR B 1 227 ? 45.193 10.434 47.122 1.00 55.26 256 TYR B O 1
ATOM 5293 N N . TYR B 1 228 ? 43.963 12.333 47.146 1.00 52.88 257 TYR B N 1
ATOM 5294 C CA . TYR B 1 228 ? 43.378 12.149 45.809 1.00 54.34 257 TYR B CA 1
ATOM 5295 C C . TYR B 1 228 ? 43.112 13.497 45.137 1.00 53.14 257 TYR B C 1
ATOM 5296 O O . TYR B 1 228 ? 42.491 14.372 45.734 1.00 51.73 257 TYR B O 1
ATOM 5305 N N . THR B 1 229 ? 43.601 13.662 43.909 1.00 52.70 258 THR B N 1
ATOM 5306 C CA . THR B 1 229 ? 43.281 14.829 43.085 1.00 55.03 258 THR B CA 1
ATOM 5307 C C . THR B 1 229 ? 42.220 14.374 42.082 1.00 53.24 258 THR B C 1
ATOM 5308 O O . THR B 1 229 ? 42.525 13.635 41.143 1.00 53.61 258 THR B O 1
ATOM 5312 N N . VAL B 1 230 ? 40.970 14.779 42.303 1.00 53.45 259 VAL B N 1
ATOM 5313 C CA . VAL B 1 230 ? 39.859 14.321 41.449 1.00 52.66 259 VAL B CA 1
ATOM 5314 C C . VAL B 1 230 ? 39.920 14.978 40.066 1.00 52.67 259 VAL B C 1
ATOM 5315 O O . VAL B 1 230 ? 40.357 16.128 39.935 1.00 53.55 259 VAL B O 1
ATOM 5319 N N . VAL B 1 231 ? 39.494 14.236 39.044 1.00 50.30 260 VAL B N 1
ATOM 5320 C CA . VAL B 1 231 ? 39.397 14.772 37.681 1.00 49.25 260 VAL B CA 1
ATOM 5321 C C . VAL B 1 231 ? 38.380 15.900 37.631 1.00 50.10 260 VAL B C 1
ATOM 5322 O O . VAL B 1 231 ? 37.507 16.004 38.495 1.00 52.37 260 VAL B O 1
ATOM 5326 N N . SER B 1 232 ? 38.512 16.744 36.618 1.00 52.26 261 SER B N 1
ATOM 5327 C CA . SER B 1 232 ? 37.645 17.907 36.454 1.00 54.99 261 SER B CA 1
ATOM 5328 C C . SER B 1 232 ? 37.503 18.210 34.981 1.00 56.91 261 SER B C 1
ATOM 5329 O O . SER B 1 232 ? 38.238 17.644 34.168 1.00 63.22 261 SER B O 1
ATOM 5332 N N . VAL B 1 233 ? 36.557 19.081 34.637 1.00 55.61 262 VAL B N 1
ATOM 5333 C CA . VAL B 1 233 ? 36.417 19.544 33.255 1.00 58.25 262 VAL B CA 1
ATOM 5334 C C . VAL B 1 233 ? 37.714 20.251 32.807 1.00 61.93 262 VAL B C 1
ATOM 5335 O O . VAL B 1 233 ? 38.212 19.981 31.715 1.00 59.96 262 VAL B O 1
ATOM 5339 N N . GLU B 1 234 ? 38.260 21.117 33.667 1.00 64.17 263 GLU B N 1
ATOM 5340 C CA . GLU B 1 234 ? 39.498 21.845 33.363 1.00 67.22 263 GLU B CA 1
ATOM 5341 C C . GLU B 1 234 ? 40.705 20.905 33.188 1.00 66.44 263 GLU B C 1
ATOM 5342 O O . GLU B 1 234 ? 41.482 21.057 32.245 1.00 70.50 263 GLU B O 1
ATOM 5348 N N . GLY B 1 235 ? 40.849 19.931 34.082 1.00 62.40 264 GLY B N 1
ATOM 5349 C CA . GLY B 1 235 ? 41.934 18.947 33.998 1.00 64.10 264 GLY B CA 1
ATOM 5350 C C . GLY B 1 235 ? 41.834 17.947 32.854 1.00 67.52 264 GLY B C 1
ATOM 5351 O O . GLY B 1 235 ? 42.833 17.347 32.464 1.00 68.50 264 GLY B O 1
ATOM 5352 N N . ASP B 1 236 ? 40.626 17.761 32.329 1.00 70.62 265 ASP B N 1
ATOM 5353 C CA . ASP B 1 236 ? 40.356 16.846 31.224 1.00 72.50 265 ASP B CA 1
ATOM 5354 C C . ASP B 1 236 ? 40.541 17.599 29.899 1.00 80.24 265 ASP B C 1
ATOM 5355 O O . ASP B 1 236 ? 39.569 17.913 29.205 1.00 80.35 265 ASP B O 1
ATOM 5360 N N . LYS B 1 237 ? 41.805 17.865 29.558 1.00 85.25 266 LYS B N 1
ATOM 5361 C CA . LYS B 1 237 ? 42.163 18.699 28.393 1.00 85.40 266 LYS B CA 1
ATOM 5362 C C . LYS B 1 237 ? 41.596 18.135 27.092 1.00 82.90 266 LYS B C 1
ATOM 5363 O O . LYS B 1 237 ? 41.114 18.889 26.245 1.00 77.65 266 LYS B O 1
ATOM 5369 N N . GLU B 1 238 ? 41.647 16.809 26.955 1.00 82.77 267 GLU B N 1
ATOM 5370 C CA . GLU B 1 238 ? 41.291 16.131 25.708 1.00 82.79 267 GLU B CA 1
ATOM 5371 C C . GLU B 1 238 ? 39.831 15.676 25.598 1.00 78.43 267 GLU B C 1
ATOM 5372 O O . GLU B 1 238 ? 39.487 14.985 24.641 1.00 84.32 267 GLU B O 1
ATOM 5378 N N . GLY B 1 239 ? 38.975 16.066 26.544 1.00 71.22 268 GLY B N 1
ATOM 5379 C CA . GLY B 1 239 ? 37.547 15.708 26.500 1.00 64.65 268 GLY B CA 1
ATOM 5380 C C . GLY B 1 239 ? 37.280 14.211 26.455 1.00 61.26 268 GLY B C 1
ATOM 5381 O O . GLY B 1 239 ? 36.439 13.752 25.689 1.00 59.17 268 GLY B O 1
ATOM 5382 N N . LYS B 1 240 ? 38.026 13.449 27.258 1.00 63.03 269 LYS B N 1
ATOM 5383 C CA . LYS B 1 240 ? 37.875 11.992 27.343 1.00 65.14 269 LYS B CA 1
ATOM 5384 C C . LYS B 1 240 ? 36.909 11.574 28.450 1.00 59.31 269 LYS B C 1
ATOM 5385 O O . LYS B 1 240 ? 36.332 10.488 28.398 1.00 56.50 269 LYS B O 1
ATOM 5391 N N . LEU B 1 241 ? 36.748 12.441 29.446 1.00 57.26 270 LEU B N 1
ATOM 5392 C CA . LEU B 1 241 ? 35.953 12.167 30.643 1.00 54.63 270 LEU B CA 1
ATOM 5393 C C . LEU B 1 241 ? 34.636 12.945 30.691 1.00 50.42 270 LEU B C 1
ATOM 5394 O O . LEU B 1 241 ? 33.634 12.414 31.166 1.00 46.40 270 LEU B O 1
ATOM 5399 N N . PHE B 1 242 ? 34.641 14.191 30.228 1.00 49.49 271 PHE B N 1
ATOM 5400 C CA . PHE B 1 242 ? 33.430 15.006 30.157 1.00 48.07 271 PHE B CA 1
ATOM 5401 C C . PHE B 1 242 ? 33.144 15.453 28.728 1.00 49.30 271 PHE B C 1
ATOM 5402 O O . PHE B 1 242 ? 34.075 15.723 27.968 1.00 50.45 271 PHE B O 1
ATOM 5410 N N . TRP B 1 243 ? 31.856 15.534 28.379 1.00 47.41 272 TRP B N 1
ATOM 5411 C CA . TRP B 1 243 ? 31.416 16.101 27.110 1.00 49.05 272 TRP B CA 1
ATOM 5412 C C . TRP B 1 243 ? 31.612 17.622 27.211 1.00 51.14 272 TRP B C 1
ATOM 5413 O O . TRP B 1 243 ? 31.802 18.140 28.314 1.00 51.87 272 TRP B O 1
ATOM 5424 N N . PRO B 1 244 ? 31.546 18.352 26.077 1.00 51.11 273 PRO B N 1
ATOM 5425 C CA . PRO B 1 244 ? 31.654 19.827 26.144 1.00 49.60 273 PRO B CA 1
ATOM 5426 C C . PRO B 1 244 ? 30.567 20.534 26.978 1.00 46.71 273 PRO B C 1
ATOM 5427 O O . PRO B 1 244 ? 30.792 21.646 27.469 1.00 45.70 273 PRO B O 1
ATOM 5431 N N . THR B 1 245 ? 29.406 19.893 27.128 1.00 45.58 274 THR B N 1
ATOM 5432 C CA . THR B 1 245 ? 28.341 20.364 28.035 1.00 44.38 274 THR B CA 1
ATOM 5433 C C . THR B 1 245 ? 28.705 20.249 29.521 1.00 43.34 274 THR B C 1
ATOM 5434 O O . THR B 1 245 ? 28.051 20.857 30.361 1.00 44.74 274 THR B O 1
ATOM 5438 N N . LYS B 1 246 ? 29.735 19.454 29.821 1.00 46.95 275 LYS B N 1
ATOM 5439 C CA . LYS B 1 246 ? 30.297 19.192 31.164 1.00 47.93 275 LYS B CA 1
ATOM 5440 C C . LYS B 1 246 ? 29.718 17.937 31.819 1.00 47.15 275 LYS B C 1
ATOM 5441 O O . LYS B 1 246 ? 30.194 17.542 32.877 1.00 48.28 275 LYS B O 1
ATOM 5447 N N . HIS B 1 247 ? 28.733 17.294 31.181 1.00 45.35 276 HIS B N 1
ATOM 5448 C CA . HIS B 1 247 ? 28.201 16.006 31.655 1.00 45.04 276 HIS B CA 1
ATOM 5449 C C . HIS B 1 247 ? 29.266 14.915 31.494 1.00 46.80 276 HIS B C 1
ATOM 5450 O O . HIS B 1 247 ? 30.110 14.986 30.605 1.00 46.56 276 HIS B O 1
ATOM 5457 N N . ALA B 1 248 ? 29.208 13.904 32.350 1.00 49.83 277 ALA B N 1
ATOM 5458 C CA . ALA B 1 248 ? 30.147 12.787 32.297 1.00 52.72 277 ALA B CA 1
ATOM 5459 C C . ALA B 1 248 ? 30.002 12.016 30.980 1.00 53.99 277 ALA B C 1
ATOM 5460 O O . ALA B 1 248 ? 28.887 11.746 30.528 1.00 49.60 277 ALA B O 1
ATOM 5462 N N . LYS B 1 249 ? 31.147 11.709 30.375 1.00 56.49 278 LYS B N 1
ATOM 5463 C CA . LYS B 1 249 ? 31.266 10.905 29.158 1.00 60.05 278 LYS B CA 1
ATOM 5464 C C . LYS B 1 249 ? 31.666 9.477 29.520 1.00 64.48 278 LYS B C 1
ATOM 5465 O O . LYS B 1 249 ? 31.046 8.518 29.067 1.00 64.94 278 LYS B O 1
ATOM 5471 N N . ASN B 1 250 ? 32.723 9.351 30.319 1.00 70.56 279 ASN B N 1
ATOM 5472 C CA . ASN B 1 250 ? 33.192 8.054 30.802 1.00 79.47 279 ASN B CA 1
ATOM 5473 C C . ASN B 1 250 ? 32.180 7.446 31.789 1.00 86.03 279 ASN B C 1
ATOM 5474 O O . ASN B 1 250 ? 31.880 8.040 32.835 1.00 87.30 279 ASN B O 1
ATOM 5479 N N . SER B 1 251 ? 31.674 6.258 31.448 1.00 90.90 280 SER B N 1
ATOM 5480 C CA . SER B 1 251 ? 30.713 5.523 32.293 1.00 97.07 280 SER B CA 1
ATOM 5481 C C . SER B 1 251 ? 31.175 5.352 33.753 1.00 98.00 280 SER B C 1
ATOM 5482 O O . SER B 1 251 ? 30.362 5.419 34.686 1.00 92.45 280 SER B O 1
ATOM 5485 N N . HIS B 1 252 ? 32.481 5.162 33.938 1.00 99.39 281 HIS B N 1
ATOM 5486 C CA . HIS B 1 252 ? 33.037 4.799 35.238 1.00 99.95 281 HIS B CA 1
ATOM 5487 C C . HIS B 1 252 ? 33.005 5.942 36.264 1.00 88.09 281 HIS B C 1
ATOM 5488 O O . HIS B 1 252 ? 33.840 6.837 36.233 1.00 82.79 281 HIS B O 1
ATOM 5495 N N . HIS B 1 253 ? 32.001 5.887 37.144 1.00 74.71 282 HIS B N 1
ATOM 5496 C CA . HIS B 1 253 ? 31.951 6.620 38.423 1.00 70.39 282 HIS B CA 1
ATOM 5497 C C . HIS B 1 253 ? 32.492 8.059 38.448 1.00 61.91 282 HIS B C 1
ATOM 5498 O O . HIS B 1 253 ? 33.606 8.303 38.915 1.00 58.66 282 HIS B O 1
ATOM 5505 N N . LEU B 1 254 ? 31.683 9.001 37.961 1.00 53.27 283 LEU B N 1
ATOM 5506 C CA . LEU B 1 254 ? 32.024 10.424 37.983 1.00 50.36 283 LEU B CA 1
ATOM 5507 C C . LEU B 1 254 ? 30.953 11.277 38.677 1.00 45.44 283 LEU B C 1
ATOM 5508 O O . LEU B 1 254 ? 30.824 12.462 38.391 1.00 43.91 283 LEU B O 1
ATOM 5513 N N . GLN B 1 255 ? 30.239 10.695 39.633 1.00 44.37 284 GLN B N 1
ATOM 5514 C CA . GLN B 1 255 ? 29.128 11.391 40.301 1.00 45.26 284 GLN B CA 1
ATOM 5515 C C . GLN B 1 255 ? 29.609 12.585 41.126 1.00 43.74 284 GLN B C 1
ATOM 5516 O O . GLN B 1 255 ? 28.963 13.638 41.134 1.00 41.08 284 GLN B O 1
ATOM 5522 N N . TYR B 1 256 ? 30.747 12.417 41.802 1.00 42.58 285 TYR B N 1
ATOM 5523 C CA . TYR B 1 256 ? 31.296 13.462 42.671 1.00 42.64 285 TYR B CA 1
ATOM 5524 C C . TYR B 1 256 ? 31.857 14.652 41.856 1.00 41.09 285 TYR B C 1
ATOM 5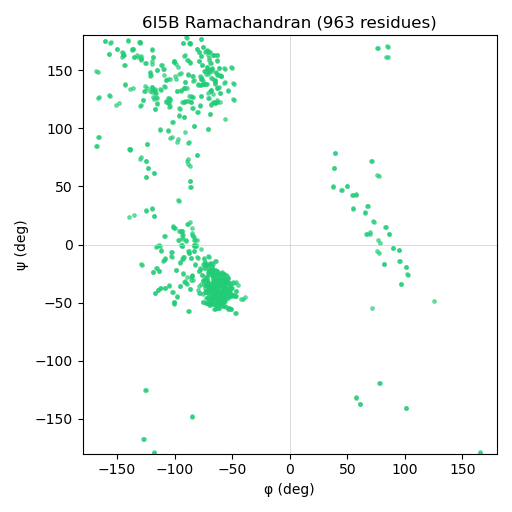525 O O . TYR B 1 256 ? 31.499 15.797 42.137 1.00 37.94 285 TYR B O 1
ATOM 5534 N N . PRO B 1 257 ? 32.709 14.394 40.840 1.00 39.39 286 PRO B N 1
ATOM 5535 C CA . PRO B 1 257 ? 33.154 15.498 39.991 1.00 41.84 286 PRO B CA 1
ATOM 5536 C C . PRO B 1 257 ? 32.025 16.259 39.312 1.00 43.66 286 PRO B C 1
ATOM 5537 O O . PRO B 1 257 ? 32.116 17.481 39.156 1.00 44.72 286 PRO B O 1
ATOM 5541 N N . GLU B 1 258 ? 30.985 15.534 38.899 1.00 44.35 287 GLU B N 1
ATOM 5542 C CA . GLU B 1 258 ? 29.770 16.153 38.379 1.00 43.43 287 GLU B CA 1
ATOM 5543 C C . GLU B 1 258 ? 29.083 16.987 39.453 1.00 42.09 287 GLU B C 1
ATOM 5544 O O . GLU B 1 258 ? 28.787 18.164 39.237 1.00 39.24 287 GLU B O 1
ATOM 5550 N N . TRP B 1 259 ? 28.846 16.364 40.605 1.00 43.43 288 TRP B N 1
ATOM 5551 C CA . TRP B 1 259 ? 28.169 17.003 41.748 1.00 42.50 288 TRP B CA 1
ATOM 5552 C C . TRP B 1 259 ? 28.830 18.314 42.192 1.00 42.79 288 TRP B C 1
ATOM 5553 O O . TRP B 1 259 ? 28.127 19.260 42.538 1.00 42.34 288 TRP B O 1
ATOM 5564 N N . LEU B 1 260 ? 30.164 18.370 42.181 1.00 43.59 289 LEU B N 1
ATOM 5565 C CA . LEU B 1 260 ? 30.897 19.609 42.510 1.00 43.35 289 LEU B CA 1
ATOM 5566 C C . LEU B 1 260 ? 30.546 20.796 41.611 1.00 42.85 289 LEU B C 1
ATOM 5567 O O . LEU B 1 260 ? 30.622 21.938 42.049 1.00 42.67 289 LEU B O 1
ATOM 5572 N N . MET B 1 261 ? 30.161 20.534 40.366 1.00 43.35 290 MET B N 1
ATOM 5573 C CA . MET B 1 261 ? 29.765 21.605 39.440 1.00 41.90 290 MET B CA 1
ATOM 5574 C C . MET B 1 261 ? 28.311 22.072 39.584 1.00 40.19 290 MET B C 1
ATOM 5575 O O . MET B 1 261 ? 27.890 22.977 38.875 1.00 41.83 290 MET B O 1
ATOM 5580 N N . THR B 1 262 ? 27.541 21.478 40.488 1.00 41.43 291 THR B N 1
ATOM 5581 C CA . THR B 1 262 ? 26.112 21.792 40.613 1.00 41.89 291 THR B CA 1
ATOM 5582 C C . THR B 1 262 ? 25.825 22.741 41.764 1.00 42.16 291 THR B C 1
ATOM 5583 O O . THR B 1 262 ? 26.610 22.851 42.708 1.00 42.83 291 THR B O 1
ATOM 5587 N N . GLY B 1 263 ? 24.684 23.419 41.665 1.00 41.77 292 GLY B N 1
ATOM 5588 C CA . GLY B 1 263 ? 24.195 24.291 42.720 1.00 42.81 292 GLY B CA 1
ATOM 5589 C C . GLY B 1 263 ? 23.961 23.577 44.042 1.00 43.74 292 GLY B C 1
ATOM 5590 O O . GLY B 1 263 ? 24.100 24.189 45.105 1.00 45.56 292 GLY B O 1
ATOM 5591 N N . HIS B 1 264 ? 23.603 22.292 43.983 1.00 41.65 293 HIS B N 1
ATOM 5592 C CA . HIS B 1 264 ? 23.470 21.472 45.187 1.00 40.20 293 HIS B CA 1
ATOM 5593 C C . HIS B 1 264 ? 24.703 21.532 46.088 1.00 39.99 293 HIS B C 1
ATOM 5594 O O . HIS B 1 264 ? 24.570 21.614 47.319 1.00 40.90 293 HIS B O 1
ATOM 5601 N N . ALA B 1 265 ? 25.885 21.504 45.476 1.00 39.76 294 ALA B N 1
ATOM 5602 C CA . ALA B 1 265 ? 27.154 21.604 46.211 1.00 43.17 294 ALA B CA 1
ATOM 5603 C C . ALA B 1 265 ? 27.360 22.951 46.893 1.00 42.87 294 ALA B C 1
ATOM 5604 O O . ALA B 1 265 ? 27.964 23.016 47.958 1.00 47.63 294 ALA B O 1
ATOM 5606 N N . THR B 1 266 ? 26.845 24.011 46.281 1.00 45.88 295 THR B N 1
ATOM 5607 C CA . THR B 1 266 ? 26.925 25.373 46.815 1.00 48.05 295 THR B CA 1
ATOM 5608 C C . THR B 1 266 ? 25.620 25.851 47.479 1.00 50.57 295 THR B C 1
ATOM 5609 O O . THR B 1 266 ? 25.466 27.037 47.738 1.00 53.01 295 THR B O 1
ATOM 5613 N N . ALA B 1 267 ? 24.700 24.938 47.789 1.00 52.21 296 ALA B N 1
ATOM 5614 C CA . ALA B 1 267 ? 23.350 25.321 48.231 1.00 51.17 296 ALA B CA 1
ATOM 5615 C C . ALA B 1 267 ? 23.354 26.119 49.531 1.00 50.60 296 ALA B C 1
ATOM 5616 O O . ALA B 1 267 ? 22.572 27.070 49.684 1.00 47.63 296 ALA B O 1
ATOM 5618 N N . LEU B 1 268 ? 24.220 25.726 50.461 1.00 51.23 297 LEU B N 1
ATOM 5619 C CA . LEU B 1 268 ? 24.335 26.427 51.738 1.00 56.29 297 LEU B CA 1
ATOM 5620 C C . LEU B 1 268 ? 25.042 27.773 51.596 1.00 54.52 297 LEU B C 1
ATOM 5621 O O . LEU B 1 268 ? 24.638 28.729 52.240 1.00 55.65 297 LEU B O 1
ATOM 5626 N N . GLU B 1 269 ? 26.098 27.840 50.786 1.00 55.32 298 GLU B N 1
ATOM 5627 C CA . GLU B 1 269 ? 26.816 29.101 50.538 1.00 59.17 298 GLU B CA 1
ATOM 5628 C C . GLU B 1 269 ? 25.900 30.169 49.943 1.00 60.33 298 GLU B C 1
ATOM 5629 O O . GLU B 1 269 ? 25.908 31.324 50.376 1.00 63.91 298 GLU B O 1
ATOM 5635 N N . THR B 1 270 ? 25.098 29.765 48.962 1.00 64.42 299 THR B N 1
ATOM 5636 C CA . THR B 1 270 ? 24.093 30.634 48.347 1.00 66.23 299 THR B CA 1
ATOM 5637 C C . THR B 1 270 ? 23.132 31.216 49.376 1.00 66.94 299 THR B C 1
ATOM 5638 O O . THR B 1 270 ? 22.781 32.394 49.304 1.00 68.59 299 THR B O 1
ATOM 5642 N N . LEU B 1 271 ? 22.715 30.385 50.327 1.00 66.46 300 LEU B N 1
ATOM 5643 C CA . LEU B 1 271 ? 21.841 30.822 51.409 1.00 66.53 300 LEU B CA 1
ATOM 5644 C C . LEU B 1 271 ? 22.531 31.859 52.315 1.00 71.78 300 LEU B C 1
ATOM 5645 O O . LEU B 1 271 ? 21.926 32.883 52.644 1.00 71.42 300 LEU B O 1
ATOM 5650 N N . LYS B 1 272 ? 23.795 31.608 52.675 1.00 77.16 301 LYS B N 1
ATOM 5651 C CA . LYS B 1 272 ? 24.582 32.512 53.535 1.00 79.15 301 LYS B CA 1
ATOM 5652 C C . LYS B 1 272 ? 24.782 33.891 52.898 1.00 81.62 301 LYS B C 1
ATOM 5653 O O . LYS B 1 272 ? 24.670 34.909 53.579 1.00 83.29 301 LYS B O 1
ATOM 5659 N N . GLY B 1 273 ? 25.082 33.914 51.597 1.00 84.30 302 GLY B N 1
ATOM 5660 C CA . GLY B 1 273 ? 25.262 35.162 50.854 1.00 85.88 302 GLY B CA 1
ATOM 5661 C C . GLY B 1 273 ? 24.026 36.055 50.763 1.00 91.51 302 GLY B C 1
ATOM 5662 O O . GLY B 1 273 ? 24.153 37.264 50.550 1.00 92.88 302 GLY B O 1
ATOM 5663 N N . ASN B 1 274 ? 22.838 35.466 50.921 1.00 95.07 303 ASN B N 1
ATOM 5664 C CA . ASN B 1 274 ? 21.568 36.194 50.844 1.00 97.93 303 ASN B CA 1
ATOM 5665 C C . ASN B 1 274 ? 21.182 36.846 52.181 1.00 95.77 303 ASN B C 1
ATOM 5666 O O . ASN B 1 274 ? 21.440 36.290 53.249 1.00 92.19 303 ASN B O 1
ATOM 5671 N N . GLY B 1 275 ? 20.547 38.018 52.102 1.00 94.67 304 GLY B N 1
ATOM 5672 C CA . GLY B 1 275 ? 20.138 38.789 53.280 1.00 89.24 304 GLY B CA 1
ATOM 5673 C C . GLY B 1 275 ? 19.001 38.196 54.100 1.00 88.71 304 GLY B C 1
ATOM 5674 O O . GLY B 1 275 ? 19.007 38.323 55.324 1.00 82.66 304 GLY B O 1
ATOM 5675 N N . HIS B 1 276 ? 18.052 37.526 53.443 1.00 88.98 305 HIS B N 1
ATOM 5676 C CA . HIS B 1 276 ? 16.836 37.005 54.102 1.00 89.36 305 HIS B CA 1
ATOM 5677 C C . HIS B 1 276 ? 17.002 35.611 54.774 1.00 85.01 305 HIS B C 1
ATOM 5678 O O . HIS B 1 276 ? 15.996 34.990 55.140 1.00 83.93 305 HIS B O 1
ATOM 5685 N N . ALA B 1 277 ? 18.248 35.145 54.966 1.00 78.39 306 ALA B N 1
ATOM 5686 C CA . ALA B 1 277 ? 18.519 33.774 55.423 1.00 74.19 306 ALA B CA 1
ATOM 5687 C C . ALA B 1 277 ? 18.094 33.523 56.871 1.00 74.63 306 ALA B C 1
ATOM 5688 O O . ALA B 1 277 ? 18.398 34.324 57.749 1.00 82.64 306 ALA B O 1
ATOM 5690 N N . GLN B 1 278 ? 17.389 32.415 57.102 1.00 71.88 307 GLN B N 1
ATOM 5691 C CA . GLN B 1 278 ? 16.923 32.012 58.440 1.00 75.33 307 GLN B CA 1
ATOM 5692 C C . GLN B 1 278 ? 17.069 30.492 58.597 1.00 76.34 307 GLN B C 1
ATOM 5693 O O . GLN B 1 278 ? 17.415 29.802 57.639 1.00 79.53 307 GLN B O 1
ATOM 5699 N N . ASP B 1 279 ? 16.767 29.984 59.790 1.00 75.75 308 ASP B N 1
ATOM 5700 C CA . ASP B 1 279 ? 16.842 28.544 60.089 1.00 76.23 308 ASP B CA 1
ATOM 5701 C C . ASP B 1 279 ? 15.764 27.702 59.391 1.00 79.28 308 ASP B C 1
ATOM 5702 O O . ASP B 1 279 ? 15.946 26.500 59.213 1.00 78.78 308 ASP B O 1
ATOM 5707 N N . ARG B 1 280 ? 14.648 28.330 59.018 1.00 83.59 309 ARG B N 1
ATOM 5708 C CA . ARG B 1 280 ? 13.567 27.670 58.251 1.00 84.56 309 ARG B CA 1
ATOM 5709 C C . ARG B 1 280 ? 14.094 27.142 56.914 1.00 76.64 309 ARG B C 1
ATOM 5710 O O . ARG B 1 280 ? 13.747 26.039 56.479 1.00 72.27 309 ARG B O 1
ATOM 5718 N N . CYS B 1 281 ? 14.948 27.952 56.293 1.00 71.14 310 CYS B N 1
ATOM 5719 C CA . CYS B 1 281 ? 15.505 27.701 54.969 1.00 70.02 310 CYS B CA 1
ATOM 5720 C C . CYS B 1 281 ? 16.417 26.477 54.856 1.00 64.57 310 CYS B C 1
ATOM 5721 O O . CYS B 1 281 ? 16.536 25.900 53.775 1.00 62.47 310 CYS B O 1
ATOM 5724 N N . LEU B 1 282 ? 17.060 26.087 55.955 1.00 61.57 311 LEU B N 1
ATOM 5725 C CA . LEU B 1 282 ? 18.115 25.071 55.911 1.00 60.57 311 LEU B CA 1
ATOM 5726 C C . LEU B 1 282 ? 17.673 23.673 55.466 1.00 59.67 311 LEU B C 1
ATOM 5727 O O . LEU B 1 282 ? 18.504 22.905 54.982 1.00 58.17 311 LEU B O 1
ATOM 5732 N N . LYS B 1 283 ? 16.385 23.353 55.605 1.00 60.81 312 LYS B N 1
ATOM 5733 C CA . LYS B 1 283 ? 15.866 22.027 55.236 1.00 62.41 312 LYS B CA 1
ATOM 5734 C C . LYS B 1 283 ? 16.139 21.667 53.775 1.00 56.10 312 LYS B C 1
ATOM 5735 O O . LYS B 1 283 ? 16.447 20.517 53.480 1.00 58.46 312 LYS B O 1
ATOM 5741 N N . CYS B 1 284 ? 16.032 22.651 52.882 1.00 50.50 313 CYS B N 1
ATOM 5742 C CA . CYS B 1 284 ? 16.272 22.454 51.442 1.00 50.19 313 CYS B CA 1
ATOM 5743 C C . CYS B 1 284 ? 17.701 22.813 51.000 1.00 48.82 313 CYS B C 1
ATOM 5744 O O . CYS B 1 284 ? 18.110 22.479 49.886 1.00 46.76 313 CYS B O 1
ATOM 5747 N N . HIS B 1 285 ? 18.441 23.522 51.846 1.00 46.13 314 HIS B N 1
ATOM 5748 C CA . HIS B 1 285 ? 19.756 24.043 51.475 1.00 42.83 314 HIS B CA 1
ATOM 5749 C C . HIS B 1 285 ? 20.940 23.350 52.133 1.00 41.57 314 HIS B C 1
ATOM 5750 O O . HIS B 1 285 ? 22.067 23.575 51.693 1.00 42.95 314 HIS B O 1
ATOM 5757 N N . SER B 1 286 ? 20.710 22.523 53.158 1.00 42.31 315 SER B N 1
ATOM 5758 C CA . SER B 1 286 ? 21.807 21.911 53.924 1.00 43.46 315 SER B CA 1
ATOM 5759 C C . SER B 1 286 ? 21.520 20.479 54.357 1.00 44.49 315 SER B C 1
ATOM 5760 O O . SER B 1 286 ? 20.426 20.174 54.836 1.00 47.15 315 SER B O 1
ATOM 5763 N N . ALA B 1 287 ? 22.533 19.621 54.225 1.00 43.20 316 ALA B N 1
ATOM 5764 C CA . ALA B 1 287 ? 22.421 18.225 54.612 1.00 44.14 316 ALA B CA 1
ATOM 5765 C C . ALA B 1 287 ? 22.128 18.030 56.106 1.00 46.33 316 ALA B C 1
ATOM 5766 O O . ALA B 1 287 ? 21.317 17.169 56.468 1.00 49.46 316 ALA B O 1
ATOM 5768 N N . GLU B 1 288 ? 22.785 18.825 56.956 1.00 48.49 317 GLU B N 1
ATOM 5769 C CA . GLU B 1 288 ? 22.680 18.676 58.422 1.00 49.25 317 GLU B CA 1
ATOM 5770 C C . GLU B 1 288 ? 21.254 18.913 58.862 1.00 47.06 317 GLU B C 1
ATOM 5771 O O . GLU B 1 288 ? 20.725 18.166 59.677 1.00 48.30 317 GLU B O 1
ATOM 5777 N N . ALA B 1 289 ? 20.652 19.966 58.313 1.00 48.56 318 ALA B N 1
ATOM 5778 C CA . ALA B 1 289 ? 19.251 20.282 58.564 1.00 49.89 318 ALA B CA 1
ATOM 5779 C C . ALA B 1 289 ? 18.322 19.248 57.941 1.00 54.45 318 ALA B C 1
ATOM 5780 O O . ALA B 1 289 ? 17.417 18.759 58.618 1.00 54.24 318 ALA B O 1
ATOM 5782 N N . TYR B 1 290 ? 18.554 18.901 56.673 1.00 54.55 319 TYR B N 1
ATOM 5783 C CA . TYR B 1 290 ? 17.719 17.906 55.996 1.00 51.32 319 TYR B CA 1
ATOM 5784 C C . TYR B 1 290 ? 17.690 16.591 56.771 1.00 54.49 319 TYR B C 1
ATOM 5785 O O . TYR B 1 290 ? 16.624 15.988 56.951 1.00 55.47 319 TYR B O 1
ATOM 5794 N N . LEU B 1 291 ? 18.866 16.157 57.223 1.00 55.74 320 LEU B N 1
ATOM 5795 C CA . LEU B 1 291 ? 19.023 14.869 57.899 1.00 56.64 320 LEU B CA 1
ATOM 5796 C C . LEU B 1 291 ? 18.923 14.927 59.432 1.00 60.76 320 LEU B C 1
ATOM 5797 O O . LEU B 1 291 ? 19.112 13.911 60.095 1.00 63.01 320 LEU B O 1
ATOM 5802 N N . ALA B 1 292 ? 18.603 16.099 59.988 1.00 66.69 321 ALA B N 1
ATOM 5803 C CA . ALA B 1 292 ? 18.366 16.266 61.431 1.00 70.43 321 ALA B CA 1
ATOM 5804 C C . ALA B 1 292 ? 17.152 15.435 61.853 1.00 76.17 321 ALA B C 1
ATOM 5805 O O . ALA B 1 292 ? 16.066 15.592 61.282 1.00 73.71 321 ALA B O 1
ATOM 5807 N N . LYS B 1 293 ? 17.339 14.557 62.840 1.00 86.91 322 LYS B N 1
ATOM 5808 C CA . LYS B 1 293 ? 16.247 13.725 63.383 1.00 94.78 322 LYS B CA 1
ATOM 5809 C C . LYS B 1 293 ? 15.186 14.548 64.113 1.00 97.40 322 LYS B C 1
ATOM 5810 O O . LYS B 1 293 ? 15.446 15.678 64.510 1.00 96.07 322 LYS B O 1
ATOM 5816 N N . GLU B 1 294 ? 14.019 13.941 64.317 1.00 104.95 323 GLU B N 1
ATOM 5817 C CA . GLU B 1 294 ? 12.745 14.665 64.589 1.00 109.29 323 GLU B CA 1
ATOM 5818 C C . GLU B 1 294 ? 12.737 15.920 65.485 1.00 108.17 323 GLU B C 1
ATOM 5819 O O . GLU B 1 294 ? 12.081 16.894 65.120 1.00 102.93 323 GLU B O 1
ATOM 5825 N N . GLY B 1 295 ? 13.415 15.900 66.638 1.00 108.01 324 GLY B N 1
ATOM 5826 C CA . GLY B 1 295 ? 13.456 17.030 67.556 1.00 107.66 324 GLY B CA 1
ATOM 5827 C C . GLY B 1 295 ? 14.567 18.050 67.335 1.00 107.15 324 GLY B C 1
ATOM 5828 O O . GLY B 1 295 ? 14.378 19.218 67.643 1.00 105.96 324 GLY B O 1
ATOM 5829 N N . THR B 1 296 ? 15.697 17.608 66.776 1.00 103.56 325 THR B N 1
ATOM 5830 C CA . THR B 1 296 ? 16.924 18.414 66.697 1.00 97.12 325 THR B CA 1
ATOM 5831 C C . THR B 1 296 ? 16.739 19.727 65.926 1.00 95.47 325 THR B C 1
ATOM 5832 O O . THR B 1 296 ? 15.952 19.807 64.977 1.00 91.52 325 THR B O 1
ATOM 5836 N N . THR B 1 297 ? 17.452 20.757 66.382 1.00 93.75 326 THR B N 1
ATOM 5837 C CA . THR B 1 297 ? 17.538 22.046 65.706 1.00 91.23 326 THR B CA 1
ATOM 5838 C C . THR B 1 297 ? 18.900 22.132 65.027 1.00 85.00 326 THR B C 1
ATOM 5839 O O . THR B 1 297 ? 19.901 21.647 65.557 1.00 84.71 326 THR B O 1
ATOM 5843 N N . VAL B 1 298 ? 18.912 22.726 63.836 1.00 74.76 327 VAL B N 1
ATOM 5844 C CA . VAL B 1 298 ? 20.138 23.110 63.148 1.00 67.55 327 VAL B CA 1
ATOM 5845 C C . VAL B 1 298 ? 20.024 24.597 62.826 1.00 68.20 327 VAL B C 1
ATOM 5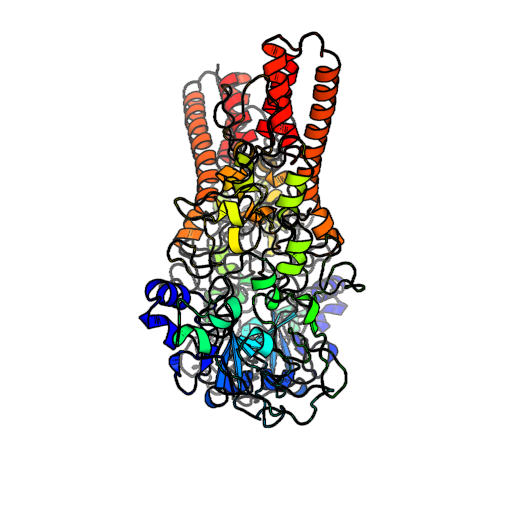846 O O . VAL B 1 298 ? 18.971 25.058 62.375 1.00 67.44 327 VAL B O 1
ATOM 5850 N N . THR B 1 299 ? 21.107 25.334 63.052 1.00 67.31 328 THR B N 1
ATOM 5851 C CA . THR B 1 299 ? 21.114 26.789 62.940 1.00 65.81 328 THR B CA 1
ATOM 5852 C C . THR B 1 299 ? 22.119 27.184 61.877 1.00 63.67 328 THR B C 1
ATOM 5853 O O . THR B 1 299 ? 23.044 26.427 61.598 1.00 63.92 328 THR B O 1
ATOM 5857 N N . MET B 1 300 ? 21.919 28.361 61.287 1.00 67.44 329 MET B N 1
ATOM 5858 C CA . MET B 1 300 ? 22.815 28.903 60.253 1.00 73.27 329 MET B CA 1
ATOM 5859 C C . MET B 1 300 ? 24.304 28.785 60.557 1.00 76.73 329 MET B C 1
ATOM 5860 O O . MET B 1 300 ? 25.100 28.596 59.637 1.00 77.53 329 MET B O 1
ATOM 5865 N N . ASN B 1 301 ? 24.662 28.913 61.830 1.00 81.47 330 ASN B N 1
ATOM 5866 C CA . ASN B 1 301 ? 26.070 28.850 62.274 1.00 83.70 330 ASN B CA 1
ATOM 5867 C C . ASN B 1 301 ? 26.628 27.425 62.338 1.00 82.13 330 ASN B C 1
ATOM 5868 O O . ASN B 1 301 ? 27.818 27.222 62.092 1.00 86.00 330 ASN B O 1
ATOM 5873 N N . ASP B 1 302 ? 25.780 26.455 62.694 1.00 81.92 331 ASP B N 1
ATOM 5874 C CA . ASP B 1 302 ? 26.194 25.038 62.793 1.00 84.49 331 ASP B CA 1
ATOM 5875 C C . ASP B 1 302 ? 26.283 24.300 61.451 1.00 84.62 331 ASP B C 1
ATOM 5876 O O . ASP B 1 302 ? 27.161 23.456 61.269 1.00 92.96 331 ASP B O 1
ATOM 5881 N N . ALA B 1 303 ? 25.377 24.615 60.521 1.00 76.90 332 ALA B N 1
ATOM 5882 C CA . ALA B 1 303 ? 25.365 24.018 59.176 1.00 70.37 332 ALA B CA 1
ATOM 5883 C C . ALA B 1 303 ? 26.575 24.412 58.313 1.00 65.94 332 ALA B C 1
ATOM 5884 O O . ALA B 1 303 ? 26.901 25.594 58.200 1.00 61.48 332 ALA B O 1
ATOM 5886 N N . LYS B 1 304 ? 27.235 23.408 57.732 1.00 64.01 333 LYS B N 1
ATOM 5887 C CA . LYS B 1 304 ? 28.438 23.570 56.891 1.00 61.34 333 LYS B CA 1
ATOM 5888 C C . LYS B 1 304 ? 28.289 23.086 55.438 1.00 55.42 333 LYS B C 1
ATOM 5889 O O . LYS B 1 304 ? 29.010 23.557 54.565 1.00 54.65 333 LYS B O 1
ATOM 5895 N N . LEU B 1 305 ? 27.356 22.166 55.181 1.00 54.01 334 LEU B N 1
ATOM 5896 C CA . LEU B 1 305 ? 27.302 21.412 53.922 1.00 50.95 334 LEU B CA 1
ATOM 5897 C C . LEU B 1 305 ? 26.041 21.727 53.130 1.00 48.83 334 LEU B C 1
ATOM 5898 O O . LEU B 1 305 ? 25.000 22.052 53.710 1.00 46.89 334 LEU B O 1
ATOM 5903 N N . GLY B 1 306 ? 26.151 21.630 51.804 1.00 46.96 335 GLY B N 1
ATOM 5904 C CA . GLY B 1 306 ? 25.015 21.824 50.895 1.00 44.74 335 GLY B CA 1
ATOM 5905 C C . GLY B 1 306 ? 24.213 20.536 50.719 1.00 41.33 335 GLY B C 1
ATOM 5906 O O . GLY B 1 306 ? 24.130 19.728 51.644 1.00 37.04 335 GLY B O 1
ATOM 5907 N N . VAL B 1 307 ? 23.629 20.355 49.533 1.00 39.58 336 VAL B N 1
ATOM 5908 C CA . VAL B 1 307 ? 22.796 19.179 49.236 1.00 41.35 336 VAL B CA 1
ATOM 5909 C C . VAL B 1 307 ? 23.682 18.038 48.714 1.00 40.28 336 VAL B C 1
ATOM 5910 O O . VAL B 1 307 ? 23.887 17.880 47.514 1.00 40.91 336 VAL B O 1
ATOM 5914 N N . THR B 1 308 ? 24.200 17.252 49.646 1.00 38.60 337 THR B N 1
ATOM 5915 C CA . THR B 1 308 ? 25.178 16.218 49.352 1.00 39.61 337 THR B CA 1
ATOM 5916 C C . THR B 1 308 ? 24.512 14.907 48.968 1.00 38.67 337 THR B C 1
ATOM 5917 O O . THR B 1 308 ? 23.299 14.779 49.044 1.00 39.60 337 THR B O 1
ATOM 5921 N N . CYS B 1 309 ? 25.333 13.940 48.555 1.00 37.89 338 CYS B N 1
ATOM 5922 C CA . CYS B 1 309 ? 24.897 12.586 48.221 1.00 36.95 338 CYS B CA 1
ATOM 5923 C C . CYS B 1 309 ? 23.954 11.982 49.251 1.00 38.64 338 CYS B C 1
ATOM 5924 O O . CYS B 1 309 ? 22.991 11.294 48.902 1.00 38.18 338 CYS B O 1
ATOM 5927 N N . GLN B 1 310 ? 24.264 12.239 50.519 1.00 41.43 339 GLN B N 1
ATOM 5928 C CA . GLN B 1 310 ? 23.562 11.637 51.648 1.00 43.46 339 GLN B CA 1
ATOM 5929 C C . GLN B 1 310 ? 22.123 12.166 51.804 1.00 41.61 339 GLN B C 1
ATOM 5930 O O . GLN B 1 310 ? 21.289 11.500 52.418 1.00 42.64 339 GLN B O 1
ATOM 5936 N N . VAL B 1 311 ? 21.840 13.352 51.259 1.00 41.24 340 VAL B N 1
ATOM 5937 C CA . VAL B 1 311 ? 20.468 13.889 51.226 1.00 41.98 340 VAL B CA 1
ATOM 5938 C C . VAL B 1 311 ? 19.551 13.019 50.368 1.00 41.66 340 VAL B C 1
ATOM 5939 O O . VAL B 1 311 ? 18.439 12.729 50.767 1.00 42.67 340 VAL B O 1
ATOM 5943 N N . CYS B 1 312 ? 20.028 12.623 49.192 1.00 42.63 341 CYS B N 1
ATOM 5944 C CA . CYS B 1 312 ? 19.217 11.866 48.238 1.00 43.48 341 CYS B CA 1
ATOM 5945 C C . CYS B 1 312 ? 19.363 10.355 48.430 1.00 42.31 341 CYS B C 1
ATOM 5946 O O . CYS B 1 312 ? 18.423 9.618 48.159 1.00 41.80 341 CYS B O 1
ATOM 5949 N N . HIS B 1 313 ? 20.546 9.905 48.868 1.00 42.90 342 HIS B N 1
ATOM 5950 C CA . HIS B 1 313 ? 20.850 8.481 49.021 1.00 40.96 342 HIS B CA 1
ATOM 5951 C C . HIS B 1 313 ? 21.020 8.078 50.478 1.00 42.00 342 HIS B C 1
ATOM 5952 O O . HIS B 1 313 ? 21.742 8.747 51.238 1.00 39.61 342 HIS B O 1
ATOM 5959 N N . ALA B 1 314 ? 20.368 6.964 50.832 1.00 42.07 343 ALA B N 1
ATOM 5960 C CA . ALA B 1 314 ? 20.405 6.385 52.174 1.00 42.33 343 ALA B CA 1
ATOM 5961 C C . ALA B 1 314 ? 21.280 5.155 52.142 1.00 44.44 343 ALA B C 1
ATOM 5962 O O . ALA B 1 314 ? 21.004 4.215 51.402 1.00 47.53 343 ALA B O 1
ATOM 5964 N N . SER B 1 315 ? 22.323 5.147 52.961 1.00 43.81 344 SER B N 1
ATOM 5965 C CA . SER B 1 315 ? 23.286 4.060 52.968 1.00 43.76 344 SER B CA 1
ATOM 5966 C C . SER B 1 315 ? 22.736 2.748 53.549 1.00 45.09 344 SER B C 1
ATOM 5967 O O . SER B 1 315 ? 23.229 1.665 53.207 1.00 44.34 344 SER B O 1
ATOM 5970 N N . HIS B 1 316 ? 21.732 2.831 54.423 1.00 45.72 345 HIS B N 1
ATOM 5971 C CA . HIS B 1 316 ? 21.098 1.625 54.972 1.00 48.41 345 HIS B CA 1
ATOM 5972 C C . HIS B 1 316 ? 19.784 1.979 55.659 1.00 51.14 345 HIS B C 1
ATOM 5973 O O . HIS B 1 316 ? 19.743 2.331 56.846 1.00 49.52 345 HIS B O 1
ATOM 5980 N N . ASP B 1 317 ? 18.714 1.896 54.880 1.00 52.90 346 ASP B N 1
ATOM 5981 C CA . ASP B 1 317 ? 17.386 2.236 55.340 1.00 55.86 346 ASP B CA 1
ATOM 5982 C C . ASP B 1 317 ? 16.429 1.338 54.578 1.00 56.11 346 ASP B C 1
ATOM 5983 O O . ASP B 1 317 ? 16.435 1.371 53.354 1.00 55.57 346 ASP B O 1
ATOM 5988 N N . PRO B 1 318 ? 15.613 0.529 55.285 1.00 61.20 347 PRO B N 1
ATOM 5989 C CA . PRO B 1 318 ? 14.652 -0.337 54.566 1.00 61.15 347 PRO B CA 1
ATOM 5990 C C . PRO B 1 318 ? 13.567 0.420 53.772 1.00 56.75 347 PRO B C 1
ATOM 5991 O O . PRO B 1 318 ? 13.017 -0.132 52.826 1.00 58.10 347 PRO B O 1
ATOM 5995 N N . ALA B 1 319 ? 13.286 1.671 54.140 1.00 56.95 348 ALA B N 1
ATOM 5996 C CA . ALA B 1 319 ? 12.354 2.525 53.397 1.00 55.01 348 ALA B CA 1
ATOM 5997 C C . ALA B 1 319 ? 12.905 3.065 52.055 1.00 56.44 348 ALA B C 1
ATOM 5998 O O . ALA B 1 319 ? 12.126 3.552 51.232 1.00 59.63 348 ALA B O 1
ATOM 6000 N N . ALA B 1 320 ? 14.220 3.001 51.837 1.00 55.36 349 ALA B N 1
ATOM 6001 C CA . ALA B 1 320 ? 14.819 3.469 50.584 1.00 54.08 349 ALA B CA 1
ATOM 6002 C C . ALA B 1 320 ? 14.453 2.550 49.434 1.00 54.64 349 ALA B C 1
ATOM 6003 O O . ALA B 1 320 ? 14.108 1.392 49.661 1.00 53.59 349 ALA B O 1
ATOM 6005 N N . THR B 1 321 ? 14.541 3.070 48.207 1.00 55.78 350 THR B N 1
ATOM 6006 C CA . THR B 1 321 ? 14.296 2.271 47.002 1.00 56.59 350 THR B CA 1
ATOM 6007 C C . THR B 1 321 ? 15.406 1.243 46.842 1.00 59.26 350 THR B C 1
ATOM 6008 O O . THR B 1 321 ? 16.538 1.488 47.258 1.00 55.99 350 THR B O 1
ATOM 6012 N N . LYS B 1 322 ? 15.082 0.106 46.229 1.00 65.59 351 LYS B N 1
ATOM 6013 C CA . LYS B 1 322 ? 16.039 -0.994 46.103 1.00 72.64 351 LYS B CA 1
ATOM 6014 C C . LYS B 1 322 ? 17.187 -0.606 45.180 1.00 71.31 351 LYS B C 1
ATOM 6015 O O . LYS B 1 322 ? 18.354 -0.856 45.494 1.00 75.73 351 LYS B O 1
ATOM 6021 N N . GLU B 1 323 ? 16.846 0.005 44.047 1.00 69.11 352 GLU B N 1
ATOM 6022 C CA . GLU B 1 323 ? 17.848 0.524 43.120 1.00 66.82 352 GLU B CA 1
ATOM 6023 C C . GLU B 1 323 ? 18.237 1.951 43.512 1.00 60.41 352 GLU B C 1
ATOM 6024 O O . GLU B 1 323 ? 17.369 2.808 43.711 1.00 53.58 352 GLU B O 1
ATOM 6030 N N . ALA B 1 324 ? 19.547 2.172 43.651 1.00 55.35 353 ALA B N 1
ATOM 6031 C CA . ALA B 1 324 ? 20.126 3.491 43.934 1.00 52.01 353 ALA B CA 1
ATOM 6032 C C . ALA B 1 324 ? 19.862 4.064 45.342 1.00 48.55 353 ALA B C 1
ATOM 6033 O O . ALA B 1 324 ? 20.191 5.218 45.597 1.00 46.73 353 ALA B O 1
ATOM 6035 N N . PHE B 1 325 ? 19.329 3.248 46.251 1.00 48.09 354 PHE B N 1
ATOM 6036 C CA . PHE B 1 325 ? 18.975 3.644 47.636 1.00 47.94 354 PHE B CA 1
ATOM 6037 C C . PHE B 1 325 ? 18.406 5.056 47.790 1.00 44.34 354 PHE B C 1
ATOM 6038 O O . PHE B 1 325 ? 18.859 5.826 48.641 1.00 44.49 354 PHE B O 1
ATOM 6046 N N . LEU B 1 326 ? 17.409 5.414 46.994 1.00 40.96 355 LEU B N 1
ATOM 6047 C CA . LEU B 1 326 ? 16.859 6.754 47.115 1.00 40.90 355 LEU B CA 1
ATOM 6048 C C . LEU B 1 326 ? 16.021 6.826 48.382 1.00 40.88 355 LEU B C 1
ATOM 6049 O O . LEU B 1 326 ? 15.298 5.873 48.689 1.00 38.25 355 LEU B O 1
ATOM 6054 N N . ARG B 1 327 ? 16.157 7.935 49.116 1.00 41.68 356 ARG B N 1
ATOM 6055 C CA . ARG B 1 327 ? 15.370 8.197 50.327 1.00 43.02 356 ARG B CA 1
ATOM 6056 C C . ARG B 1 327 ? 13.895 8.367 50.071 1.00 45.51 356 ARG B C 1
ATOM 6057 O O . ARG B 1 327 ? 13.093 8.129 50.962 1.00 49.54 356 ARG B O 1
ATOM 6065 N N . LYS B 1 328 ? 13.556 8.883 48.896 1.00 48.51 357 LYS B N 1
ATOM 6066 C CA . LYS B 1 328 ? 12.173 9.007 48.450 1.00 50.68 357 LYS B CA 1
ATOM 6067 C C . LYS B 1 328 ? 12.085 8.401 47.053 1.00 48.38 357 LYS B C 1
ATOM 6068 O O . LYS B 1 328 ? 13.114 8.213 46.408 1.00 44.91 357 LYS B O 1
ATOM 6074 N N . PRO B 1 329 ? 10.865 8.066 46.589 1.00 45.95 358 PRO B N 1
ATOM 6075 C CA . PRO B 1 329 ? 10.688 7.565 45.213 1.00 45.87 358 PRO B CA 1
ATOM 6076 C C . PRO B 1 329 ? 11.218 8.554 44.160 1.00 45.05 358 PRO B C 1
ATOM 6077 O O . PRO B 1 329 ? 11.195 9.753 44.409 1.00 45.64 358 PRO B O 1
ATOM 6081 N N . LYS B 1 330 ? 11.656 8.070 42.997 1.00 44.01 359 LYS B N 1
ATOM 6082 C CA . LYS B 1 330 ? 12.092 8.964 41.904 1.00 45.82 359 LYS B CA 1
ATOM 6083 C C . LYS B 1 330 ? 11.119 10.103 41.592 1.00 43.00 359 LYS B C 1
ATOM 6084 O O . LYS B 1 330 ? 11.558 11.174 41.198 1.00 40.57 359 LYS B O 1
ATOM 6090 N N . THR B 1 331 ? 9.815 9.862 41.760 1.00 43.04 360 THR B N 1
ATOM 6091 C CA . THR B 1 331 ? 8.785 10.886 41.543 1.00 43.11 360 THR B CA 1
ATOM 6092 C C . THR B 1 331 ? 8.840 12.040 42.544 1.00 43.70 360 THR B C 1
ATOM 6093 O O . THR B 1 331 ? 8.401 13.134 42.216 1.00 45.79 360 THR B O 1
ATOM 6097 N N . GLU B 1 332 ? 9.358 11.791 43.751 1.00 45.49 361 GLU B N 1
ATOM 6098 C CA . GLU B 1 332 ? 9.407 12.796 44.840 1.00 49.53 361 GLU B CA 1
ATOM 6099 C C . GLU B 1 332 ? 10.803 13.337 45.190 1.00 44.89 361 GLU B C 1
ATOM 6100 O O . GLU B 1 332 ? 10.923 14.332 45.900 1.00 44.94 361 GLU B O 1
ATOM 6106 N N . ILE B 1 333 ? 11.842 12.675 44.704 1.00 41.55 362 ILE B N 1
ATOM 6107 C CA . ILE B 1 333 ? 13.204 12.948 45.127 1.00 40.49 362 ILE B CA 1
ATOM 6108 C C . ILE B 1 333 ? 13.643 14.389 44.814 1.00 40.88 362 ILE B C 1
ATOM 6109 O O . ILE B 1 333 ? 14.460 14.940 45.551 1.00 37.30 362 ILE B O 1
ATOM 6114 N N . CYS B 1 334 ? 13.083 14.982 43.748 1.00 37.91 363 CYS B N 1
ATOM 6115 C CA . CYS B 1 334 ? 13.349 16.378 43.373 1.00 38.29 363 CYS B CA 1
ATOM 6116 C C . CYS B 1 334 ? 12.259 17.335 43.857 1.00 39.20 363 CYS B C 1
ATOM 6117 O O . CYS B 1 334 ? 12.552 18.423 44.379 1.00 39.77 363 CYS B O 1
ATOM 6120 N N . THR B 1 335 ? 11.004 16.942 43.688 1.00 38.23 364 THR B N 1
ATOM 6121 C CA . THR B 1 335 ? 9.887 17.796 44.111 1.00 39.03 364 THR B CA 1
ATOM 6122 C C . THR B 1 335 ? 9.841 18.115 45.612 1.00 37.03 364 THR B C 1
ATOM 6123 O O . THR B 1 335 ? 9.279 19.126 46.001 1.00 35.70 364 THR B O 1
ATOM 6127 N N . GLN B 1 336 ? 10.412 17.252 46.449 1.00 38.29 365 GLN B N 1
ATOM 6128 C CA . GLN B 1 336 ? 10.489 17.518 47.897 1.00 38.02 365 GLN B CA 1
ATOM 6129 C C . GLN B 1 336 ? 11.082 18.893 48.214 1.00 38.86 365 GLN B C 1
ATOM 6130 O O . GLN B 1 336 ? 10.649 19.540 49.169 1.00 39.50 365 GLN B O 1
ATOM 6136 N N . CYS B 1 337 ? 12.070 19.326 47.428 1.00 38.78 366 CYS B N 1
ATOM 6137 C CA . CYS B 1 337 ? 12.665 20.653 47.583 1.00 37.27 366 CYS B CA 1
ATOM 6138 C C . CYS B 1 337 ? 12.208 21.622 46.509 1.00 37.60 366 CYS B C 1
ATOM 6139 O O . CYS B 1 337 ? 12.067 22.813 46.791 1.00 36.18 366 CYS B O 1
ATOM 6142 N N . HIS B 1 338 ? 12.011 21.137 45.282 1.00 38.25 367 HIS B N 1
ATOM 6143 C CA . HIS B 1 338 ? 11.675 22.010 44.142 1.00 36.73 367 HIS B CA 1
ATOM 6144 C C . HIS B 1 338 ? 10.166 22.202 44.036 1.00 38.27 367 HIS B C 1
ATOM 6145 O O . HIS B 1 338 ? 9.496 21.725 43.101 1.00 40.36 367 HIS B O 1
ATOM 6152 N N . ASN B 1 339 ? 9.647 22.924 45.019 1.00 41.07 368 ASN B N 1
ATOM 6153 C CA . ASN B 1 339 ? 8.234 23.280 45.109 1.00 44.36 368 ASN B CA 1
ATOM 6154 C C . ASN B 1 339 ? 8.138 24.677 45.721 1.00 46.89 368 ASN B C 1
ATOM 6155 O O . ASN B 1 339 ? 9.111 25.181 46.288 1.00 45.90 368 ASN B O 1
ATOM 6160 N N . ALA B 1 340 ? 6.971 25.293 45.603 1.00 52.85 369 ALA B N 1
ATOM 6161 C CA . ALA B 1 340 ? 6.732 26.623 46.165 1.00 60.85 369 ALA B CA 1
ATOM 6162 C C . ALA B 1 340 ? 5.614 26.546 47.183 1.00 67.92 369 ALA B C 1
ATOM 6163 O O . ALA B 1 340 ? 4.900 27.515 47.368 1.00 74.60 369 ALA B O 1
ATOM 6165 N N . GLU B 1 341 ? 5.491 25.405 47.861 1.00 76.58 370 GLU B N 1
ATOM 6166 C CA . GLU B 1 341 ? 4.232 25.017 48.524 1.00 82.60 370 GLU B CA 1
ATOM 6167 C C . GLU B 1 341 ? 3.636 26.103 49.419 1.00 86.19 370 GLU B C 1
ATOM 6168 O O . GLU B 1 341 ? 2.438 26.387 49.337 1.00 85.68 370 GLU B O 1
ATOM 6174 N N . GLY B 1 342 ? 4.479 26.751 50.219 1.00 89.48 371 GLY B N 1
ATOM 6175 C CA . GLY B 1 342 ? 4.026 27.824 51.101 1.00 90.88 371 GLY B CA 1
ATOM 6176 C C . GLY B 1 342 ? 3.749 29.193 50.492 1.00 87.30 371 GLY B C 1
ATOM 6177 O O . GLY B 1 342 ? 3.244 30.059 51.191 1.00 96.18 371 GLY B O 1
ATOM 6178 N N . GLY B 1 343 ? 4.005 29.382 49.194 1.00 81.45 372 GLY B N 1
ATOM 6179 C CA . GLY B 1 343 ? 4.077 30.723 48.611 1.00 82.08 372 GLY B CA 1
ATOM 6180 C C . GLY B 1 343 ? 3.398 31.025 47.282 1.00 82.90 372 GLY B C 1
ATOM 6181 O O . GLY B 1 343 ? 3.816 31.968 46.599 1.00 91.64 372 GLY B O 1
ATOM 6182 N N . ILE B 1 344 ? 2.346 30.277 46.924 1.00 77.19 373 ILE B N 1
ATOM 6183 C CA . ILE B 1 344 ? 1.498 30.651 45.781 1.00 72.76 373 ILE B CA 1
ATOM 6184 C C . ILE B 1 344 ? 0.261 31.388 46.293 1.00 73.97 373 ILE B C 1
ATOM 6185 O O . ILE B 1 344 ? -0.781 30.792 46.562 1.00 69.02 373 ILE B O 1
ATOM 6190 N N . VAL B 1 345 ? 0.402 32.705 46.428 1.00 77.00 374 VAL B N 1
ATOM 6191 C CA . VAL B 1 345 ? -0.691 33.591 46.811 1.00 76.45 374 VAL B CA 1
ATOM 6192 C C . VAL B 1 345 ? -0.633 34.871 45.972 1.00 70.39 374 VAL B C 1
ATOM 6193 O O . VAL B 1 345 ? 0.439 35.471 45.787 1.00 65.92 374 VAL B O 1
ATOM 6197 N N . ALA B 1 346 ? -1.801 35.260 45.454 1.00 70.58 375 ALA B N 1
ATOM 6198 C CA . ALA B 1 346 ? -1.962 36.475 44.660 1.00 72.34 375 ALA B CA 1
ATOM 6199 C C . ALA B 1 346 ? -1.329 37.670 45.382 1.00 74.10 375 ALA B C 1
ATOM 6200 O O . ALA B 1 346 ? -1.636 37.919 46.559 1.00 75.82 375 ALA B O 1
ATOM 6202 N N . GLY B 1 347 ? -0.420 38.363 44.694 1.00 73.99 376 GLY B N 1
ATOM 6203 C CA . GLY B 1 347 ? 0.320 39.481 45.273 1.00 74.90 376 GLY B CA 1
ATOM 6204 C C . GLY B 1 347 ? 1.738 39.159 45.694 1.00 77.17 376 GLY B C 1
ATOM 6205 O O . GLY B 1 347 ? 2.573 40.062 45.761 1.00 80.21 376 GLY B O 1
ATOM 6206 N N . LYS B 1 348 ? 2.016 37.890 45.997 1.00 80.27 377 LYS B N 1
ATOM 6207 C CA . LYS B 1 348 ? 3.381 37.460 46.323 1.00 83.01 377 LYS B CA 1
ATOM 6208 C C . LYS B 1 348 ? 4.061 36.823 45.115 1.00 79.97 377 LYS B C 1
ATOM 6209 O O . LYS B 1 348 ? 3.431 36.103 44.331 1.00 79.90 377 LYS B O 1
ATOM 6215 N N . GLU B 1 349 ? 5.355 37.099 44.972 1.00 79.19 378 GLU B N 1
ATOM 6216 C CA . GLU B 1 349 ? 6.181 36.462 43.945 1.00 78.81 378 GLU B CA 1
ATOM 6217 C C . GLU B 1 349 ? 6.531 35.034 44.384 1.00 73.48 378 GLU B C 1
ATOM 6218 O O . GLU B 1 349 ? 6.759 34.766 45.573 1.00 67.39 378 GLU B O 1
ATOM 6224 N N . VAL B 1 350 ? 6.543 34.125 43.412 1.00 70.61 379 VAL B N 1
ATOM 6225 C CA . VAL B 1 350 ? 6.730 32.691 43.642 1.00 67.79 379 VAL B CA 1
ATOM 6226 C C . VAL B 1 350 ? 8.201 32.343 43.439 1.00 61.28 379 VAL B C 1
ATOM 6227 O O . VAL B 1 350 ? 8.884 32.951 42.613 1.00 57.94 379 VAL B O 1
ATOM 6231 N N . HIS B 1 351 ? 8.678 31.365 44.205 1.00 60.46 380 HIS B N 1
ATOM 6232 C CA . HIS B 1 351 ? 10.043 30.853 44.085 1.00 60.75 380 HIS B CA 1
ATOM 6233 C C . HIS B 1 351 ? 9.987 29.370 43.721 1.00 54.95 380 HIS B C 1
ATOM 6234 O O . HIS B 1 351 ? 9.311 28.585 44.388 1.00 54.04 380 HIS B O 1
ATOM 6241 N N . HIS B 1 352 ? 10.683 29.005 42.646 1.00 49.93 381 HIS B N 1
ATOM 6242 C CA . HIS B 1 352 ? 10.831 27.619 42.180 1.00 47.06 381 HIS B CA 1
ATOM 6243 C C . HIS B 1 352 ? 9.602 26.698 42.290 1.00 43.68 381 HIS B C 1
ATOM 6244 O O . HIS B 1 352 ? 9.618 25.715 43.024 1.00 47.03 381 HIS B O 1
ATOM 6251 N N . PRO B 1 353 ? 8.539 26.994 41.530 1.00 41.71 382 PRO B N 1
ATOM 6252 C CA . PRO B 1 353 ? 7.319 26.186 41.548 1.00 41.71 382 PRO B CA 1
ATOM 6253 C C . PRO B 1 353 ? 7.390 24.995 40.575 1.00 40.09 382 PRO B C 1
ATOM 6254 O O . PRO B 1 353 ? 6.450 24.738 39.802 1.00 39.29 382 PRO B O 1
ATOM 6258 N N . HIS B 1 354 ? 8.486 24.245 40.649 1.00 38.66 383 HIS B N 1
ATOM 6259 C CA . HIS B 1 354 ? 8.784 23.250 39.627 1.00 39.21 383 HIS B CA 1
ATOM 6260 C C . HIS B 1 354 ? 7.817 22.083 39.684 1.00 39.06 383 HIS B C 1
ATOM 6261 O O . HIS B 1 354 ? 7.290 21.654 38.655 1.00 39.92 383 HIS B O 1
ATOM 6268 N N . LYS B 1 355 ? 7.595 21.576 40.893 1.00 41.00 384 LYS B N 1
ATOM 6269 C CA . LYS B 1 355 ? 6.593 20.551 41.137 1.00 42.33 384 LYS B CA 1
ATOM 6270 C C . LYS B 1 355 ? 5.240 20.975 40.576 1.00 41.51 384 LYS B C 1
ATOM 6271 O O . LYS B 1 355 ? 4.635 20.260 39.766 1.00 40.03 384 LYS B O 1
ATOM 6277 N N . GLU B 1 356 ? 4.800 22.155 41.001 1.00 41.94 385 GLU B N 1
ATOM 6278 C CA . GLU B 1 356 ? 3.462 22.678 40.689 1.00 42.46 385 GLU B CA 1
ATOM 6279 C C . GLU B 1 356 ? 3.262 22.920 39.194 1.00 41.68 385 GLU B C 1
ATOM 6280 O O . GLU B 1 356 ? 2.218 22.564 38.649 1.00 42.29 385 GLU B O 1
ATOM 6286 N N . MET B 1 357 ? 4.265 23.511 38.546 1.00 41.09 386 MET B N 1
ATOM 6287 C CA . MET B 1 357 ? 4.220 23.774 37.111 1.00 42.04 386 MET B CA 1
ATOM 6288 C C . MET B 1 357 ? 4.044 22.490 36.293 1.00 41.44 386 MET B C 1
ATOM 6289 O O . MET B 1 357 ? 3.139 22.405 35.459 1.00 41.21 386 MET B O 1
ATOM 6294 N N . ASN B 1 358 ? 4.895 21.496 36.553 1.00 39.93 387 ASN B N 1
ATOM 6295 C CA . ASN B 1 358 ? 4.848 20.207 35.837 1.00 39.95 387 ASN B CA 1
ATOM 6296 C C . ASN B 1 358 ? 3.530 19.459 36.065 1.00 40.21 387 ASN B C 1
ATOM 6297 O O . ASN B 1 358 ? 2.911 19.004 35.100 1.00 41.61 387 ASN B O 1
ATOM 6302 N N . GLU B 1 359 ? 3.097 19.349 37.325 1.00 41.75 388 GLU B N 1
ATOM 6303 C CA . GLU B 1 359 ? 1.847 18.650 37.646 1.00 43.93 388 GLU B CA 1
ATOM 6304 C C . GLU B 1 359 ? 0.597 19.515 37.401 1.00 44.06 388 GLU B C 1
ATOM 6305 O O . GLU B 1 359 ? -0.526 19.007 37.437 1.00 41.46 388 GLU B O 1
ATOM 6311 N N . GLY B 1 360 ? 0.790 20.813 37.171 1.00 44.99 389 GLY B N 1
ATOM 6312 C CA . GLY B 1 360 ? -0.308 21.717 36.847 1.00 48.00 389 GLY B CA 1
ATOM 6313 C C . GLY B 1 360 ? -1.237 22.090 37.989 1.00 49.75 389 GLY B C 1
ATOM 6314 O O . GLY B 1 360 ? -2.356 22.549 37.743 1.00 51.35 389 GLY B O 1
ATOM 6315 N N . LYS B 1 361 ? -0.785 21.903 39.231 1.00 51.90 390 LYS B N 1
ATOM 6316 C CA . LYS B 1 361 ? -1.572 22.242 40.420 1.00 53.61 390 LYS B CA 1
ATOM 6317 C C . LYS B 1 361 ? -1.034 23.533 41.012 1.00 52.07 390 LYS B C 1
ATOM 6318 O O . LYS B 1 361 ? -0.107 23.518 41.824 1.00 51.72 390 LYS B O 1
ATOM 6324 N N . ILE B 1 362 ? -1.608 24.655 40.591 1.00 53.61 391 ILE B N 1
ATOM 6325 C CA . ILE B 1 362 ? -1.160 25.971 41.064 1.00 56.66 391 ILE B CA 1
ATOM 6326 C C . ILE B 1 362 ? -2.194 26.717 41.913 1.00 56.60 391 ILE B C 1
ATOM 6327 O O . ILE B 1 362 ? -1.910 27.823 42.379 1.00 60.21 391 ILE B O 1
ATOM 6332 N N . GLY B 1 363 ? -3.367 26.121 42.133 1.00 56.83 392 GLY B N 1
ATOM 6333 C CA . GLY B 1 363 ? -4.474 26.815 42.799 1.00 56.94 392 GLY B CA 1
ATOM 6334 C C . GLY B 1 363 ? -4.926 28.052 42.026 1.00 59.27 392 GLY B C 1
ATOM 6335 O O . GLY B 1 363 ? -5.042 28.017 40.795 1.00 60.82 392 GLY B O 1
ATOM 6336 N N . LEU B 1 364 ? -5.175 29.146 42.751 1.00 61.12 393 LEU B N 1
ATOM 6337 C CA . LEU B 1 364 ? -5.570 30.437 42.168 1.00 59.86 393 LEU B CA 1
ATOM 6338 C C . LEU B 1 364 ? -6.806 30.344 41.252 1.00 65.49 393 LEU B C 1
ATOM 6339 O O . LEU B 1 364 ? -6.926 31.097 40.268 1.00 63.71 393 LEU B O 1
ATOM 6344 N N . GLY B 1 365 ? -7.710 29.409 41.571 1.00 65.89 394 GLY B N 1
ATOM 6345 C CA . GLY B 1 365 ? -8.909 29.180 40.786 1.00 69.27 394 GLY B CA 1
ATOM 6346 C C . GLY B 1 365 ? -8.765 28.443 39.463 1.00 77.00 394 GLY B C 1
ATOM 6347 O O . GLY B 1 365 ? -9.778 28.136 38.829 1.00 82.34 394 GLY B O 1
ATOM 6348 N N . PHE B 1 366 ? -7.538 28.145 39.027 1.00 79.46 395 PHE B N 1
ATOM 6349 C CA . PHE B 1 366 ? -7.335 27.382 37.787 1.00 77.12 395 PHE B CA 1
ATOM 6350 C C . PHE B 1 366 ? -7.550 25.904 38.090 1.00 75.22 395 PHE B C 1
ATOM 6351 O O . PHE B 1 366 ? -7.086 25.419 39.125 1.00 79.56 395 PHE B O 1
ATOM 6359 N N . PRO B 1 367 ? -8.259 25.175 37.207 1.00 71.88 396 PRO B N 1
ATOM 6360 C CA . PRO B 1 367 ? -8.301 23.728 37.417 1.00 69.32 396 PRO B CA 1
ATOM 6361 C C . PRO B 1 367 ? -6.945 23.078 37.094 1.00 65.88 396 PRO B C 1
ATOM 6362 O O . PRO B 1 367 ? -6.063 23.711 36.501 1.00 59.78 396 PRO B O 1
ATOM 6366 N N . ASP B 1 368 ? -6.799 21.824 37.495 1.00 62.91 397 ASP B N 1
ATOM 6367 C CA . ASP B 1 368 ? -5.567 21.069 37.281 1.00 61.50 397 ASP B CA 1
ATOM 6368 C C . ASP B 1 368 ? -5.294 20.883 35.787 1.00 58.33 397 ASP B C 1
ATOM 6369 O O . ASP B 1 368 ? -6.135 20.355 35.075 1.00 61.41 397 ASP B O 1
ATOM 6374 N N . SER B 1 369 ? -4.135 21.343 35.322 1.00 53.93 398 SER B N 1
ATOM 6375 C CA . SER B 1 369 ? -3.697 21.131 33.941 1.00 53.14 398 SER B CA 1
ATOM 6376 C C . SER B 1 369 ? -2.267 20.579 33.918 1.00 48.34 398 SER B C 1
ATOM 6377 O O . SER B 1 369 ? -1.324 21.312 33.598 1.00 45.51 398 SER B O 1
ATOM 6380 N N . PRO B 1 370 ? -2.096 19.288 34.274 1.00 46.15 399 PRO B N 1
ATOM 6381 C CA . PRO B 1 370 ? -0.776 18.666 34.134 1.00 45.37 399 PRO B CA 1
ATOM 6382 C C . PRO B 1 370 ? -0.331 18.621 32.683 1.00 44.83 399 PRO B C 1
ATOM 6383 O O . PRO B 1 370 ? -1.166 18.464 31.779 1.00 44.75 399 PRO B O 1
ATOM 6387 N N . SER B 1 371 ? 0.971 18.761 32.459 1.00 43.98 400 SER B N 1
ATOM 6388 C CA . SER B 1 371 ? 1.521 18.689 31.107 1.00 41.77 400 SER B CA 1
ATOM 6389 C C . SER B 1 371 ? 1.276 17.285 30.539 1.00 41.77 400 SER B C 1
ATOM 6390 O O . SER B 1 371 ? 0.967 16.356 31.284 1.00 43.99 400 SER B O 1
ATOM 6393 N N . VAL B 1 372 ? 1.399 17.143 29.224 1.00 41.96 401 VAL B N 1
ATOM 6394 C CA . VAL B 1 372 ? 1.255 15.838 28.565 1.00 42.23 401 VAL B CA 1
ATOM 6395 C C . VAL B 1 372 ? 2.266 14.852 29.151 1.00 39.01 401 VAL B C 1
ATOM 6396 O O . VAL B 1 372 ? 1.904 13.738 29.516 1.00 41.12 401 VAL B O 1
ATOM 6400 N N . MET B 1 373 ? 3.522 15.281 29.261 1.00 37.92 402 MET B N 1
ATOM 6401 C CA . MET B 1 373 ? 4.588 14.410 29.773 1.00 39.44 402 MET B CA 1
ATOM 6402 C C . MET B 1 373 ? 4.406 14.056 31.245 1.00 38.60 402 MET B C 1
ATOM 6403 O O . MET B 1 373 ? 4.689 12.919 31.635 1.00 37.36 402 MET B O 1
ATOM 6408 N N . TYR B 1 374 ? 3.893 14.985 32.051 1.00 40.08 403 TYR B N 1
ATOM 6409 C CA . TYR B 1 374 ? 3.559 14.644 33.426 1.00 40.80 403 TYR B CA 1
ATOM 6410 C C . TYR B 1 374 ? 2.544 13.508 33.479 1.00 42.16 403 TYR B C 1
ATOM 6411 O O . TYR B 1 374 ? 2.744 12.539 34.218 1.00 44.76 403 TYR B O 1
ATOM 6420 N N . LYS B 1 375 ? 1.466 13.634 32.705 1.00 44.04 404 LYS B N 1
ATOM 6421 C CA . LYS B 1 375 ? 0.433 12.584 32.624 1.00 47.60 404 LYS B CA 1
ATOM 6422 C C . LYS B 1 375 ? 0.962 11.262 32.064 1.00 47.99 404 LYS B C 1
ATOM 6423 O O . LYS B 1 375 ? 0.459 10.203 32.432 1.00 51.05 404 LYS B O 1
ATOM 6429 N N . ALA B 1 376 ? 1.971 11.336 31.192 1.00 44.94 405 ALA B N 1
ATOM 6430 C CA . ALA B 1 376 ? 2.627 10.145 30.651 1.00 44.04 405 ALA B CA 1
ATOM 6431 C C . ALA B 1 376 ? 3.761 9.557 31.515 1.00 43.60 405 ALA B C 1
ATOM 6432 O O . ALA B 1 376 ? 4.503 8.692 31.038 1.00 45.27 405 ALA B O 1
ATOM 6434 N N . GLY B 1 377 ? 3.916 10.038 32.749 1.00 40.77 406 GLY B N 1
ATOM 6435 C CA . GLY B 1 377 ? 4.873 9.482 33.697 1.00 41.08 406 GLY B CA 1
ATOM 6436 C C . GLY B 1 377 ? 6.295 10.010 33.633 1.00 40.02 406 GLY B C 1
ATOM 6437 O O . GLY B 1 377 ? 7.168 9.472 34.295 1.00 43.77 406 GLY B O 1
ATOM 6438 N N . VAL B 1 378 ? 6.539 11.060 32.857 1.00 37.93 407 VAL B N 1
ATOM 6439 C CA . VAL B 1 378 ? 7.874 11.656 32.807 1.00 38.94 407 VAL B CA 1
ATOM 6440 C C . VAL B 1 378 ? 8.065 12.490 34.075 1.00 39.28 407 VAL B C 1
ATOM 6441 O O . VAL B 1 378 ? 7.120 13.139 34.550 1.00 39.35 407 VAL B O 1
ATOM 6445 N N . THR B 1 379 ? 9.282 12.469 34.613 1.00 38.34 408 THR B N 1
ATOM 6446 C CA . THR B 1 379 ? 9.598 13.149 35.869 1.00 37.16 408 THR B CA 1
ATOM 6447 C C . THR B 1 379 ? 10.950 13.873 35.760 1.00 36.28 408 THR B C 1
ATOM 6448 O O . THR B 1 379 ? 11.684 13.666 34.791 1.00 34.90 408 THR B O 1
ATOM 6452 N N . CYS B 1 380 ? 11.253 14.730 36.741 1.00 36.17 409 CYS B N 1
ATOM 6453 C CA . CYS B 1 380 ? 12.459 15.597 36.726 1.00 35.71 409 CYS B CA 1
ATOM 6454 C C . CYS B 1 380 ? 13.740 14.847 36.375 1.00 35.23 409 CYS B C 1
ATOM 6455 O O . CYS B 1 380 ? 14.563 15.311 35.587 1.00 33.46 409 CYS B O 1
ATOM 6458 N N . VAL B 1 381 ? 13.876 13.673 36.977 1.00 35.40 410 VAL B N 1
ATOM 6459 C CA . VAL B 1 381 ? 15.050 12.825 36.821 1.00 36.77 410 VAL B CA 1
ATOM 6460 C C . VAL B 1 381 ? 15.321 12.506 35.349 1.00 37.35 410 VAL B C 1
ATOM 6461 O O . VAL B 1 381 ? 16.473 12.514 34.918 1.00 38.74 410 VAL B O 1
ATOM 6465 N N . ASP B 1 382 ? 14.265 12.253 34.581 1.00 35.47 411 ASP B N 1
ATOM 6466 C CA . ASP B 1 382 ? 14.402 11.847 33.175 1.00 35.05 411 ASP B CA 1
ATOM 6467 C C . ASP B 1 382 ? 15.022 12.918 32.291 1.00 33.71 411 ASP B C 1
ATOM 6468 O O . ASP B 1 382 ? 15.849 12.617 31.454 1.00 36.08 411 ASP B O 1
ATOM 6473 N N . CYS B 1 383 ? 14.633 14.170 32.480 1.00 35.66 412 CYS B N 1
ATOM 6474 C CA . CYS B 1 383 ? 15.156 15.257 31.657 1.00 35.89 412 CYS B CA 1
ATOM 6475 C C . CYS B 1 383 ? 16.448 15.803 32.231 1.00 36.66 412 CYS B C 1
ATOM 6476 O O . CYS B 1 383 ? 17.363 16.128 31.479 1.00 37.98 412 CYS B O 1
ATOM 6479 N N . HIS B 1 384 ? 16.536 15.897 33.558 1.00 36.51 413 HIS B N 1
ATOM 6480 C CA . HIS B 1 384 ? 17.685 16.537 34.210 1.00 35.42 413 HIS B CA 1
ATOM 6481 C C . HIS B 1 384 ? 18.835 15.626 34.600 1.00 35.01 413 HIS B C 1
ATOM 6482 O O . HIS B 1 384 ? 19.896 16.116 34.958 1.00 36.13 413 HIS B O 1
ATOM 6489 N N . MET B 1 385 ? 18.644 14.314 34.527 1.00 36.53 414 MET B N 1
ATOM 6490 C CA . MET B 1 385 ? 19.731 13.370 34.762 1.00 36.80 414 MET B CA 1
ATOM 6491 C C . MET B 1 385 ? 19.861 12.442 33.566 1.00 37.69 414 MET B C 1
ATOM 6492 O O . MET B 1 385 ? 19.773 11.224 33.720 1.00 39.27 414 MET B O 1
ATOM 6497 N N . PRO B 1 386 ? 20.095 13.015 32.362 1.00 40.99 415 PRO B N 1
ATOM 6498 C CA . PRO B 1 386 ? 20.160 12.193 31.151 1.00 41.18 415 PRO B CA 1
ATOM 6499 C C . PRO B 1 386 ? 21.329 11.223 31.204 1.00 43.48 415 PRO B C 1
ATOM 6500 O O . PRO B 1 386 ? 22.357 11.535 31.817 1.00 41.79 415 PRO B O 1
ATOM 6504 N N . LYS B 1 387 ? 21.161 10.055 30.589 1.00 45.15 416 LYS B N 1
ATOM 6505 C CA . LYS B 1 387 ? 22.190 9.016 30.616 1.00 48.12 416 LYS B CA 1
ATOM 6506 C C . LYS B 1 387 ? 23.268 9.317 29.579 1.00 47.65 416 LYS B C 1
ATOM 6507 O O . LYS B 1 387 ? 23.310 8.715 28.513 1.00 50.57 416 LYS B O 1
ATOM 6513 N N . THR B 1 388 ? 24.131 10.268 29.921 1.00 48.61 417 THR B N 1
ATOM 6514 C CA . THR B 1 388 ? 25.192 10.750 29.045 1.00 47.32 417 THR B CA 1
ATOM 6515 C C . THR B 1 388 ? 26.438 9.873 29.046 1.00 47.31 417 THR B C 1
ATOM 6516 O O . THR B 1 388 ? 27.269 9.999 28.143 1.00 50.74 417 THR B O 1
ATOM 6520 N N . ALA B 1 389 ? 26.580 9.013 30.058 1.00 50.39 418 ALA B N 1
ATOM 6521 C CA . ALA B 1 389 ? 27.728 8.106 30.188 1.00 50.72 418 ALA B CA 1
ATOM 6522 C C . ALA B 1 389 ? 27.240 6.665 30.296 1.00 50.82 418 ALA B C 1
ATOM 6523 O O . ALA B 1 389 ? 27.050 6.143 31.393 1.00 52.78 418 ALA B O 1
ATOM 6525 N N . GLY B 1 390 ? 27.033 6.029 29.148 1.00 54.34 419 GLY B N 1
ATOM 6526 C CA . GLY B 1 390 ? 26.525 4.658 29.100 1.00 55.65 419 GLY B CA 1
ATOM 6527 C C . GLY B 1 390 ? 25.187 4.561 29.812 1.00 54.63 419 GLY B C 1
ATOM 6528 O O . GLY B 1 390 ? 24.322 5.404 29.591 1.00 56.14 419 GLY B O 1
ATOM 6529 N N . PRO B 1 391 ? 25.024 3.568 30.707 1.00 56.20 420 PRO B N 1
ATOM 6530 C CA . PRO B 1 391 ? 23.757 3.433 31.432 1.00 57.81 420 PRO B CA 1
ATOM 6531 C C . PRO B 1 391 ? 23.603 4.329 32.674 1.00 57.88 420 PRO B C 1
ATOM 6532 O O . PRO B 1 391 ? 22.591 4.214 33.367 1.00 60.45 420 PRO B O 1
ATOM 6536 N N . LYS B 1 392 ? 24.576 5.201 32.959 1.00 59.55 421 LYS B N 1
ATOM 6537 C CA . LYS B 1 392 ? 24.595 5.991 34.203 1.00 58.14 421 LYS B CA 1
ATOM 6538 C C . LYS B 1 392 ? 23.907 7.349 34.035 1.00 53.78 421 LYS B C 1
ATOM 6539 O O . LYS B 1 392 ? 24.162 8.066 33.066 1.00 49.04 421 LYS B O 1
ATOM 6545 N N . ALA B 1 393 ? 23.066 7.703 35.009 1.00 52.56 422 ALA B N 1
ATOM 6546 C CA . ALA B 1 393 ? 22.377 8.990 35.026 1.00 49.69 422 ALA B CA 1
ATOM 6547 C C . ALA B 1 393 ? 23.337 10.103 35.467 1.00 48.65 422 ALA B C 1
ATOM 6548 O O . ALA B 1 393 ? 23.999 9.999 36.503 1.00 52.63 422 ALA B O 1
ATOM 6550 N N . SER B 1 394 ? 23.410 11.162 34.667 1.00 46.89 423 SER B N 1
ATOM 6551 C CA . SER B 1 394 ? 24.289 12.281 34.951 1.00 43.82 423 SER B CA 1
ATOM 6552 C C . SER B 1 394 ? 23.815 13.040 36.189 1.00 43.00 423 SER B C 1
ATOM 6553 O O . SER B 1 394 ? 22.625 13.362 36.334 1.00 38.49 423 SER B O 1
ATOM 6556 N N . HIS B 1 395 ? 24.772 13.323 37.070 1.00 40.89 424 HIS B N 1
ATOM 6557 C CA . HIS B 1 395 ? 24.531 14.109 38.266 1.00 39.44 424 HIS B CA 1
ATOM 6558 C C . HIS B 1 395 ? 24.807 15.597 38.105 1.00 39.69 424 HIS B C 1
ATOM 6559 O O . HIS B 1 395 ? 24.818 16.318 39.099 1.00 43.07 424 HIS B O 1
ATOM 6566 N N . LEU B 1 396 ? 24.998 16.067 36.872 1.00 39.15 425 LEU B N 1
ATOM 6567 C CA . LEU B 1 396 ? 25.106 17.496 36.618 1.00 39.55 425 LEU B CA 1
ATOM 6568 C C . LEU B 1 396 ? 23.746 18.225 36.778 1.00 40.30 425 LEU B C 1
ATOM 6569 O O . LEU B 1 396 ? 23.722 19.450 36.901 1.00 41.69 425 LEU B O 1
ATOM 6574 N N . MET B 1 397 ? 22.632 17.480 36.761 1.00 38.97 426 MET B N 1
ATOM 6575 C CA . MET B 1 397 ? 21.279 18.017 36.948 1.00 39.48 426 MET B CA 1
ATOM 6576 C C . MET B 1 397 ? 20.811 18.950 35.826 1.00 40.97 426 MET B C 1
ATOM 6577 O O . MET B 1 397 ? 19.738 19.541 35.913 1.00 42.90 426 MET B O 1
ATOM 6582 N N . LYS B 1 398 ? 21.585 19.015 34.749 1.00 44.08 427 LYS B N 1
ATOM 6583 C CA . LYS B 1 398 ? 21.391 19.952 33.670 1.00 46.09 427 LYS B CA 1
ATOM 6584 C C . LYS B 1 398 ? 20.890 19.190 32.447 1.00 43.70 427 LYS B C 1
ATOM 6585 O O . LYS B 1 398 ? 21.368 18.093 32.143 1.00 43.90 427 LYS B O 1
ATOM 6591 N N . VAL B 1 399 ? 19.892 19.752 31.768 1.00 42.95 428 VAL B N 1
ATOM 6592 C CA . VAL B 1 399 ? 19.370 19.157 30.536 1.00 44.42 428 VAL B CA 1
ATOM 6593 C C . VAL B 1 399 ? 20.448 19.215 29.453 1.00 46.17 428 VAL B C 1
ATOM 6594 O O . VAL B 1 399 ? 21.212 20.186 29.359 1.00 44.70 428 VAL B O 1
ATOM 6598 N N . VAL B 1 400 ? 20.513 18.150 28.659 1.00 47.18 429 VAL B N 1
ATOM 6599 C CA . VAL B 1 400 ? 21.273 18.154 27.421 1.00 48.66 429 VAL B CA 1
ATOM 6600 C C . VAL B 1 400 ? 20.261 18.471 26.319 1.00 47.41 429 VAL B C 1
ATOM 6601 O O . VAL B 1 400 ? 19.380 17.664 26.017 1.00 43.56 429 VAL B O 1
ATOM 6605 N N . MET B 1 401 ? 20.388 19.655 25.734 1.00 48.77 430 MET B N 1
ATOM 6606 C CA . MET B 1 401 ? 19.551 20.050 24.594 1.00 48.56 430 MET B CA 1
ATOM 6607 C C . MET B 1 401 ? 19.844 19.152 23.397 1.00 46.32 430 MET B C 1
ATOM 6608 O O . MET B 1 401 ? 20.999 18.781 23.190 1.00 45.49 430 MET B O 1
ATOM 6613 N N . PRO B 1 402 ? 18.807 18.761 22.626 1.00 46.21 431 PRO B N 1
ATOM 6614 C CA . PRO B 1 402 ? 19.066 17.931 21.441 1.00 46.46 431 PRO B CA 1
ATOM 6615 C C . PRO B 1 402 ? 20.081 18.492 20.431 1.00 46.63 431 PRO B C 1
ATOM 6616 O O . PRO B 1 402 ? 20.772 17.710 19.775 1.00 43.16 431 PRO B O 1
ATOM 6620 N N . LYS B 1 403 ? 20.194 19.812 20.314 1.00 50.45 432 LYS B N 1
ATOM 6621 C CA . LYS B 1 403 ? 21.206 20.390 19.418 1.00 56.11 432 LYS B CA 1
ATOM 6622 C C . LYS B 1 403 ? 22.620 19.965 19.834 1.00 55.77 432 LYS B C 1
ATOM 6623 O O . LYS B 1 403 ? 23.436 19.608 18.972 1.00 53.49 432 LYS B O 1
ATOM 6629 N N . ASP B 1 404 ? 22.883 19.973 21.146 1.00 53.62 433 ASP B N 1
ATOM 6630 C CA . ASP B 1 404 ? 24.164 19.510 21.682 1.00 52.02 433 ASP B CA 1
ATOM 6631 C C . ASP B 1 404 ? 24.321 18.002 21.587 1.00 51.55 433 ASP B C 1
ATOM 6632 O O . ASP B 1 404 ? 25.441 17.510 21.465 1.00 51.24 433 ASP B O 1
ATOM 6637 N N . GLY B 1 405 ? 23.206 17.279 21.639 1.00 52.97 434 GLY B N 1
ATOM 6638 C CA . GLY B 1 405 ? 23.187 15.854 21.313 1.00 54.62 434 GLY B CA 1
ATOM 6639 C C . GLY B 1 405 ? 23.693 15.574 19.907 1.00 56.77 434 GLY B C 1
ATOM 6640 O O . GLY B 1 405 ? 24.480 14.653 19.692 1.00 53.15 434 GLY B O 1
ATOM 6641 N N . LYS B 1 406 ? 23.233 16.383 18.956 1.00 61.27 435 LYS B N 1
ATOM 6642 C CA . LYS B 1 406 ? 23.638 16.285 17.552 1.00 62.35 435 LYS B CA 1
ATOM 6643 C C . LYS B 1 406 ? 25.066 16.788 17.335 1.00 60.19 435 LYS B C 1
ATOM 6644 O O . LYS B 1 406 ? 25.884 16.098 16.719 1.00 60.33 435 LYS B O 1
ATOM 6650 N N . ALA B 1 407 ? 25.351 17.984 17.845 1.00 56.88 436 ALA B N 1
ATOM 6651 C CA . ALA B 1 407 ? 26.655 18.631 17.668 1.00 56.31 436 ALA B CA 1
ATOM 6652 C C . ALA B 1 407 ? 27.842 17.844 18.236 1.00 60.63 436 ALA B C 1
ATOM 6653 O O . ALA B 1 407 ? 28.944 17.942 17.698 1.00 63.20 436 ALA B O 1
ATOM 6655 N N . ASN B 1 408 ? 27.623 17.083 19.313 1.00 62.41 437 ASN B N 1
ATOM 6656 C CA . ASN B 1 408 ? 28.705 16.339 19.990 1.00 60.65 437 ASN B CA 1
ATOM 6657 C C . ASN B 1 408 ? 28.614 14.813 19.857 1.00 55.65 437 ASN B C 1
ATOM 6658 O O . ASN B 1 408 ? 29.520 14.104 20.281 1.00 59.41 437 ASN B O 1
ATOM 6663 N N . GLY B 1 409 ? 27.549 14.306 19.251 1.00 54.76 438 GLY B N 1
ATOM 6664 C CA . GLY B 1 409 ? 27.330 12.861 19.150 1.00 55.20 438 GLY B CA 1
ATOM 6665 C C . GLY B 1 409 ? 27.052 12.199 20.493 1.00 55.64 438 GLY B C 1
ATOM 6666 O O . GLY B 1 409 ? 27.411 11.034 20.708 1.00 57.56 438 GLY B O 1
ATOM 6667 N N . MET B 1 410 ? 26.381 12.935 21.378 1.00 52.33 439 MET B N 1
ATOM 6668 C CA . MET B 1 410 ? 26.129 12.495 22.747 1.00 50.49 439 MET B CA 1
ATOM 6669 C C . MET B 1 410 ? 24.645 12.230 22.961 1.00 47.31 439 MET B C 1
ATOM 6670 O O . MET B 1 410 ? 23.813 12.833 22.289 1.00 47.17 439 MET B O 1
ATOM 6675 N N . PRO B 1 411 ? 24.301 11.355 23.924 1.00 46.96 440 PRO B N 1
ATOM 6676 C CA . PRO B 1 411 ? 22.893 11.220 24.295 1.00 46.78 440 PRO B CA 1
ATOM 6677 C C . PRO B 1 411 ? 22.357 12.550 24.836 1.00 49.11 440 PRO B C 1
ATOM 6678 O O . PRO B 1 411 ? 23.138 13.362 25.355 1.00 53.29 440 PRO B O 1
ATOM 6682 N N . ASP B 1 412 ? 21.056 12.785 24.684 1.00 47.71 441 ASP B N 1
ATOM 6683 C CA . ASP B 1 412 ? 20.436 14.034 25.136 1.00 46.92 441 ASP B CA 1
ATOM 6684 C C . ASP B 1 412 ? 19.188 13.761 25.957 1.00 44.82 441 ASP B C 1
ATOM 6685 O O . ASP B 1 412 ? 18.745 12.622 26.070 1.00 46.72 441 ASP B O 1
ATOM 6690 N N . SER B 1 413 ? 18.617 14.825 26.516 1.00 43.98 442 SER B N 1
ATOM 6691 C CA . SER B 1 413 ? 17.459 14.716 27.407 1.00 44.02 442 SER B CA 1
ATOM 6692 C C . SER B 1 413 ? 16.155 14.251 26.739 1.00 45.35 442 SER B C 1
ATOM 6693 O O . SER B 1 413 ? 15.231 13.852 27.450 1.00 45.68 442 SER B O 1
ATOM 6696 N N . CYS B 1 414 ? 16.072 14.296 25.408 1.00 44.43 443 CYS B N 1
ATOM 6697 C CA . CYS B 1 414 ? 14.820 14.017 24.687 1.00 43.85 443 CYS B CA 1
ATOM 6698 C C . CYS B 1 414 ? 14.814 12.764 23.792 1.00 44.87 443 CYS B C 1
ATOM 6699 O O . CYS B 1 414 ? 13.808 12.039 23.758 1.00 44.56 443 CYS B O 1
ATOM 6702 N N . SER B 1 415 ? 15.924 12.507 23.097 1.00 43.36 444 SER B N 1
ATOM 6703 C CA . SER B 1 415 ? 15.995 11.482 22.046 1.00 44.47 444 SER B CA 1
ATOM 6704 C C . SER B 1 415 ? 15.853 10.040 22.519 1.00 45.05 444 SER B C 1
ATOM 6705 O O . SER B 1 415 ? 15.452 9.186 21.725 1.00 44.11 444 SER B O 1
ATOM 6708 N N . SER B 1 416 ? 16.180 9.750 23.776 1.00 43.19 445 SER B N 1
ATOM 6709 C CA . SER B 1 416 ? 16.051 8.378 24.291 1.00 44.71 445 SER B CA 1
ATOM 6710 C C . SER B 1 416 ? 14.594 7.958 24.426 1.00 43.61 445 SER B C 1
ATOM 6711 O O . SER B 1 416 ? 14.271 6.808 24.182 1.00 45.61 445 SER B O 1
ATOM 6714 N N . CYS B 1 417 ? 13.728 8.885 24.824 1.00 41.63 446 CYS B N 1
ATOM 6715 C CA . CYS B 1 417 ? 12.288 8.619 24.871 1.00 43.45 446 CYS B CA 1
ATOM 6716 C C . CYS B 1 417 ? 11.612 8.862 23.506 1.00 41.93 446 CYS B C 1
ATOM 6717 O O . CYS B 1 417 ? 10.568 8.272 23.212 1.00 39.27 446 CYS B O 1
ATOM 6720 N N . HIS B 1 418 ? 12.198 9.738 22.692 1.00 42.37 447 HIS B N 1
ATOM 6721 C CA . HIS B 1 418 ? 11.692 10.049 21.351 1.00 45.50 447 HIS B CA 1
ATOM 6722 C C . HIS B 1 418 ? 12.685 9.696 20.220 1.00 44.64 447 HIS B C 1
ATOM 6723 O O . HIS B 1 418 ? 13.102 10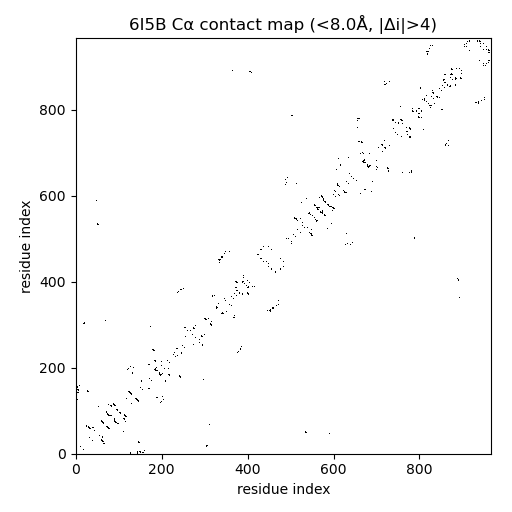.576 19.467 1.00 43.35 447 HIS B O 1
ATOM 6730 N N . PRO B 1 419 ? 13.049 8.408 20.079 1.00 46.03 448 PRO B N 1
ATOM 6731 C CA . PRO B 1 419 ? 13.966 8.024 18.991 1.00 47.43 448 PRO B CA 1
ATOM 6732 C C . PRO B 1 419 ? 13.349 8.161 17.580 1.00 50.38 448 PRO B C 1
ATOM 6733 O O . PRO B 1 419 ? 14.093 8.287 16.616 1.00 51.24 448 PRO B O 1
ATOM 6737 N N . GLY B 1 420 ? 12.013 8.152 17.468 1.00 52.75 449 GLY B N 1
ATOM 6738 C CA . GLY B 1 420 ? 11.324 8.471 16.213 1.00 51.29 449 GLY B CA 1
ATOM 6739 C C . GLY B 1 420 ? 11.547 9.891 15.710 1.00 52.49 449 GLY B C 1
ATOM 6740 O O . GLY B 1 420 ? 11.547 10.132 14.508 1.00 52.51 449 GLY B O 1
ATOM 6741 N N . ALA B 1 421 ? 11.732 10.838 16.623 1.00 53.13 450 ALA B N 1
ATOM 6742 C CA . ALA B 1 421 ? 11.955 12.229 16.250 1.00 52.93 450 ALA B CA 1
ATOM 6743 C C . ALA B 1 421 ? 13.431 12.472 16.033 1.00 51.08 450 ALA B C 1
ATOM 6744 O O . ALA B 1 421 ? 14.267 11.885 16.718 1.00 50.88 450 ALA B O 1
ATOM 6746 N N . SER B 1 422 ? 13.742 13.360 15.094 1.00 50.96 451 SER B N 1
ATOM 6747 C CA . SER B 1 422 ? 15.113 13.794 14.864 1.00 50.06 451 SER B CA 1
ATOM 6748 C C . SER B 1 422 ? 15.494 14.790 15.946 1.00 50.94 451 SER B C 1
ATOM 6749 O O . SER B 1 422 ? 14.626 15.364 16.596 1.00 53.19 451 SER B O 1
ATOM 6752 N N . GLN B 1 423 ? 16.791 15.010 16.110 1.00 51.14 452 GLN B N 1
ATOM 6753 C CA . GLN B 1 423 ? 17.293 15.977 17.081 1.00 51.77 452 GLN B CA 1
ATOM 6754 C C . GLN B 1 423 ? 16.926 17.407 16.701 1.00 51.95 452 GLN B C 1
ATOM 6755 O O . GLN B 1 423 ? 16.701 18.249 17.574 1.00 52.72 452 GLN B O 1
ATOM 6761 N N . ASP B 1 424 ? 16.860 17.679 15.400 1.00 53.30 453 ASP B N 1
ATOM 6762 C CA . ASP B 1 424 ? 16.426 18.991 14.913 1.00 53.97 453 ASP B CA 1
ATOM 6763 C C . ASP B 1 424 ? 14.937 19.222 15.152 1.00 47.77 453 ASP B C 1
ATOM 6764 O O . ASP B 1 424 ? 14.530 20.334 15.478 1.00 50.06 453 ASP B O 1
ATOM 6769 N N . TYR B 1 425 ? 14.131 18.181 14.974 1.00 44.89 454 TYR B N 1
ATOM 6770 C CA . TYR B 1 425 ? 12.700 18.241 15.287 1.00 47.02 454 TYR B CA 1
ATOM 6771 C C . TYR B 1 425 ? 12.478 18.542 16.777 1.00 46.79 454 TYR B C 1
ATOM 6772 O O . TYR B 1 425 ? 11.708 19.443 17.130 1.00 47.81 454 TYR B O 1
ATOM 6781 N N . LEU B 1 426 ? 13.170 17.789 17.629 1.00 44.76 455 LEU B N 1
ATOM 6782 C CA . LEU B 1 426 ? 13.063 17.950 19.077 1.00 43.52 455 LEU B CA 1
ATOM 6783 C C . LEU B 1 426 ? 13.584 19.298 19.559 1.00 43.49 455 LEU B C 1
ATOM 6784 O O . LEU B 1 426 ? 12.973 19.912 20.432 1.00 44.62 455 LEU B O 1
ATOM 6789 N N . GLN B 1 427 ? 1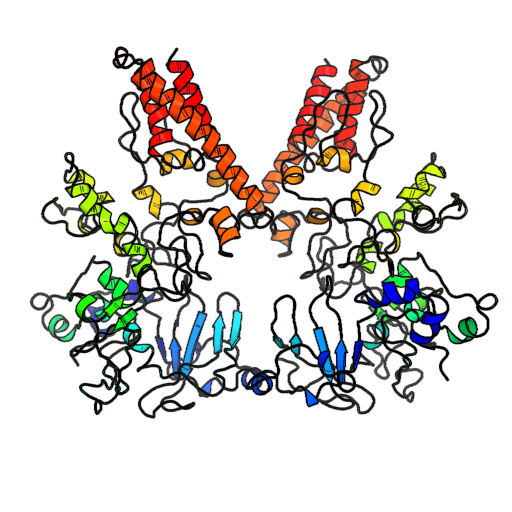4.690 19.774 18.991 1.00 45.03 456 GLN B N 1
ATOM 6790 C CA . GLN B 1 427 ? 15.176 21.126 19.316 1.00 47.40 456 GLN B CA 1
ATOM 6791 C C . GLN B 1 427 ? 14.187 22.223 18.884 1.00 50.04 456 GLN B C 1
ATOM 6792 O O . GLN B 1 427 ? 14.054 23.249 19.559 1.00 51.41 456 GLN B O 1
ATOM 6798 N N . ASN B 1 428 ? 13.518 22.010 17.751 1.00 50.70 457 ASN B N 1
ATOM 6799 C CA . ASN B 1 428 ? 12.525 22.960 17.249 1.00 51.28 457 ASN B CA 1
ATOM 6800 C C . ASN B 1 428 ? 11.291 23.040 18.164 1.00 51.19 457 ASN B C 1
ATOM 6801 O O . ASN B 1 428 ? 10.721 24.117 18.349 1.00 50.97 457 ASN B O 1
ATOM 6806 N N . VAL B 1 429 ? 10.874 21.905 18.725 1.00 50.29 458 VAL B N 1
ATOM 6807 C CA . VAL B 1 429 ? 9.826 21.899 19.751 1.00 51.75 458 VAL B CA 1
ATOM 6808 C C . VAL B 1 429 ? 10.210 22.801 20.936 1.00 51.96 458 VAL B C 1
ATOM 6809 O O . VAL B 1 429 ? 9.409 23.645 21.363 1.00 55.17 458 VAL B O 1
ATOM 6813 N N . ILE B 1 430 ? 11.436 22.635 21.432 1.00 50.54 459 ILE B N 1
ATOM 6814 C CA . ILE B 1 430 ? 11.941 23.408 22.574 1.00 50.34 459 ILE B CA 1
ATOM 6815 C C . ILE B 1 430 ? 12.032 24.913 22.260 1.00 51.85 459 ILE B C 1
ATOM 6816 O O . ILE B 1 430 ? 11.624 25.754 23.067 1.00 49.60 459 ILE B O 1
ATOM 6821 N N . ASP B 1 431 ? 12.581 25.241 21.093 1.00 53.47 460 ASP B N 1
ATOM 6822 C CA . ASP B 1 431 ? 12.777 26.640 20.689 1.00 53.15 460 ASP B CA 1
ATOM 6823 C C . ASP B 1 431 ? 11.455 27.351 20.395 1.00 50.63 460 ASP B C 1
ATOM 6824 O O . ASP B 1 431 ? 11.315 28.528 20.709 1.00 49.17 460 ASP B O 1
ATOM 6829 N N . THR B 1 432 ? 10.497 26.634 19.806 1.00 48.93 461 THR B N 1
ATOM 6830 C CA . THR B 1 432 ? 9.158 27.170 19.546 1.00 50.60 461 THR B CA 1
ATOM 6831 C C . THR B 1 432 ? 8.473 27.546 20.867 1.00 50.94 461 THR B C 1
ATOM 6832 O O . THR B 1 432 ? 8.041 28.698 21.052 1.00 50.36 461 THR B O 1
ATOM 6836 N N . TRP B 1 433 ? 8.408 26.575 21.780 1.00 49.75 462 TRP B N 1
ATOM 6837 C CA . TRP B 1 433 ? 7.909 26.794 23.147 1.00 47.64 462 TRP B CA 1
ATOM 6838 C C . TRP B 1 433 ? 8.623 27.940 23.849 1.00 47.18 462 TRP B C 1
ATOM 6839 O O . TRP B 1 433 ? 7.977 28.872 24.316 1.00 48.92 462 TRP B O 1
ATOM 6850 N N . GLN B 1 434 ? 9.949 27.864 23.916 1.00 47.02 463 GLN B N 1
ATOM 6851 C CA . GLN B 1 434 ? 10.733 28.844 24.680 1.00 50.18 463 GLN B CA 1
ATOM 6852 C C . GLN B 1 434 ? 10.694 30.261 24.106 1.00 54.28 463 GLN B C 1
ATOM 6853 O O . GLN B 1 434 ? 10.590 31.222 24.880 1.00 53.25 463 GLN B O 1
ATOM 6859 N N . ASN B 1 435 ? 10.755 30.397 22.777 1.00 55.30 464 ASN B N 1
ATOM 6860 C CA . ASN B 1 435 ? 10.712 31.726 22.143 1.00 54.92 464 ASN B CA 1
ATOM 6861 C C . ASN B 1 435 ? 9.368 32.400 22.378 1.00 53.29 464 ASN B C 1
ATOM 6862 O O . ASN B 1 435 ? 9.320 33.590 22.687 1.00 54.24 464 ASN B O 1
ATOM 6867 N N . ASP B 1 436 ? 8.291 31.632 22.260 1.00 52.90 465 ASP B N 1
ATOM 6868 C CA . ASP B 1 436 ? 6.965 32.140 22.578 1.00 54.38 465 ASP B CA 1
ATOM 6869 C C . ASP B 1 436 ? 6.897 32.631 24.027 1.00 55.95 465 ASP B C 1
ATOM 6870 O O . ASP B 1 436 ? 6.507 33.774 24.277 1.00 57.15 465 ASP B O 1
ATOM 6875 N N . ILE B 1 437 ? 7.301 31.776 24.968 1.00 56.09 466 ILE B N 1
ATOM 6876 C CA . ILE B 1 437 ? 7.183 32.092 26.400 1.00 54.44 466 ILE B CA 1
ATOM 6877 C C . ILE B 1 437 ? 8.140 33.224 26.817 1.00 54.39 466 ILE B C 1
ATOM 6878 O O . ILE B 1 437 ? 7.733 34.094 27.582 1.00 53.74 466 ILE B O 1
ATOM 6883 N N . LYS B 1 438 ? 9.379 33.223 26.312 1.00 55.81 467 LYS B N 1
ATOM 6884 C CA . LYS B 1 438 ? 10.346 34.322 26.561 1.00 57.73 467 LYS B CA 1
ATOM 6885 C C . LYS B 1 438 ? 9.815 35.692 26.130 1.00 62.01 467 LYS B C 1
ATOM 6886 O O . LYS B 1 438 ? 10.070 36.707 26.795 1.00 61.45 467 LYS B O 1
ATOM 6892 N N . GLY B 1 439 ? 9.103 35.704 25.001 1.00 63.76 468 GLY B N 1
ATOM 6893 C CA . GLY B 1 439 ? 8.481 36.907 24.466 1.00 62.88 468 GLY B CA 1
ATOM 6894 C C . GLY B 1 439 ? 7.391 37.428 25.376 1.00 65.70 468 GLY B C 1
ATOM 6895 O O . GLY B 1 439 ? 7.454 38.578 25.814 1.00 70.47 468 GLY B O 1
ATOM 6896 N N . ARG B 1 440 ? 6.416 36.573 25.685 1.00 64.77 469 ARG B N 1
ATOM 6897 C CA . ARG B 1 440 ? 5.325 36.927 26.611 1.00 65.05 469 ARG B CA 1
ATOM 6898 C C . ARG B 1 440 ? 5.840 37.379 27.980 1.00 66.87 469 ARG B C 1
ATOM 6899 O O . ARG B 1 440 ? 5.283 38.302 28.578 1.00 70.47 469 ARG B O 1
ATOM 6907 N N . LEU B 1 441 ? 6.893 36.729 28.471 1.00 67.51 470 LEU B N 1
ATOM 6908 C CA . LEU B 1 441 ? 7.513 37.117 29.742 1.00 74.88 470 LEU B CA 1
ATOM 6909 C C . LEU B 1 441 ? 8.131 38.511 29.676 1.00 79.51 470 LEU B C 1
ATOM 6910 O O . LEU B 1 441 ? 8.050 39.262 30.652 1.00 82.78 470 LEU B O 1
ATOM 6915 N N . ALA B 1 442 ? 8.741 38.848 28.538 1.00 81.98 471 ALA B N 1
ATOM 6916 C CA . ALA B 1 442 ? 9.291 40.191 28.316 1.00 80.97 471 ALA B CA 1
ATOM 6917 C C . ALA B 1 442 ? 8.198 41.274 28.271 1.00 85.12 471 ALA B C 1
ATOM 6918 O O . ALA B 1 442 ? 8.382 42.351 28.856 1.00 82.26 471 ALA B O 1
ATOM 6920 N N . LYS B 1 443 ? 7.072 40.982 27.600 1.00 87.06 472 LYS B N 1
ATOM 6921 C CA . LYS B 1 443 ? 5.919 41.905 27.535 1.00 85.70 472 LYS B CA 1
ATOM 6922 C C . LYS B 1 443 ? 5.323 42.143 28.917 1.00 86.69 472 LYS B C 1
ATOM 6923 O O . LYS B 1 443 ? 5.186 43.286 29.356 1.00 91.67 472 LYS B O 1
ATOM 6929 N N . VAL B 1 444 ? 4.965 41.051 29.587 1.00 85.51 473 VAL B N 1
ATOM 6930 C CA . VAL B 1 444 ? 4.287 41.115 30.881 1.00 84.55 473 VAL B CA 1
ATOM 6931 C C . VAL B 1 444 ? 5.182 41.748 31.953 1.00 84.65 473 VAL B C 1
ATOM 6932 O O . VAL B 1 444 ? 4.679 42.485 32.793 1.00 81.93 473 VAL B O 1
ATOM 6936 N N . LYS B 1 445 ? 6.490 41.490 31.918 1.00 91.14 474 LYS B N 1
ATOM 6937 C CA . LYS B 1 445 ? 7.423 42.148 32.850 1.00 96.85 474 LYS B CA 1
ATOM 6938 C C . LYS B 1 445 ? 7.469 43.667 32.630 1.00 106.50 474 LYS B C 1
ATOM 6939 O O . LYS B 1 445 ? 7.441 44.438 33.597 1.00 106.94 474 LYS B O 1
ATOM 6945 N N . ALA B 1 446 ? 7.555 44.077 31.362 1.00 111.16 475 ALA B N 1
ATOM 6946 C CA . ALA B 1 446 ? 7.545 45.500 30.984 1.00 110.56 475 ALA B CA 1
ATOM 6947 C C . ALA B 1 446 ? 6.220 46.189 31.345 1.00 112.68 475 ALA B C 1
ATOM 6948 O O . ALA B 1 446 ? 6.220 47.338 31.790 1.00 124.79 475 ALA B O 1
ATOM 6950 N N . LYS B 1 447 ? 5.103 45.485 31.156 1.00 103.93 476 LYS B N 1
ATOM 6951 C CA . LYS B 1 447 ? 3.783 45.976 31.576 1.00 99.30 476 LYS B CA 1
ATOM 6952 C C . LYS B 1 447 ? 3.638 46.066 33.105 1.00 104.07 476 LYS B C 1
ATOM 6953 O O . LYS B 1 447 ? 3.018 47.004 33.610 1.00 109.40 476 LYS B O 1
ATOM 6959 N N . LEU B 1 448 ? 4.198 45.095 33.832 1.00 101.58 477 LEU B N 1
ATOM 6960 C CA . LEU B 1 448 ? 4.191 45.120 35.305 1.00 100.48 477 LEU B CA 1
ATOM 6961 C C . LEU B 1 448 ? 5.057 46.252 35.875 1.00 101.47 477 LEU B C 1
ATOM 6962 O O . LEU B 1 448 ? 4.688 46.854 36.884 1.00 92.42 477 LEU B O 1
ATOM 6967 N N . ASP B 1 449 ? 6.209 46.510 35.251 1.00 105.48 478 ASP B N 1
ATOM 6968 C CA . ASP B 1 449 ? 7.066 47.654 35.618 1.00 109.07 478 ASP B CA 1
ATOM 6969 C C . ASP B 1 449 ? 6.376 48.990 35.302 1.00 110.84 478 ASP B C 1
ATOM 6970 O O . ASP B 1 449 ? 6.389 49.905 36.125 1.00 106.54 478 ASP B O 1
ATOM 6975 N N . ALA B 1 450 ? 5.782 49.083 34.109 1.00 112.75 479 ALA B N 1
ATOM 6976 C CA . ALA B 1 450 ? 5.092 50.298 33.642 1.00 111.44 479 ALA B CA 1
ATOM 6977 C C . ALA B 1 450 ? 3.943 50.717 34.562 1.00 111.27 479 ALA B C 1
ATOM 6978 O O . ALA B 1 450 ? 3.833 51.891 34.921 1.00 118.93 479 ALA B O 1
ATOM 6980 N N . LYS B 1 451 ? 3.111 49.756 34.959 1.00 103.73 480 LYS B N 1
ATOM 6981 C CA . LYS B 1 451 ? 1.962 50.024 35.830 1.00 98.15 480 LYS B CA 1
ATOM 6982 C C . LYS B 1 451 ? 2.257 49.766 37.321 1.00 99.71 480 LYS B C 1
ATOM 6983 O O . LYS B 1 451 ? 1.379 49.300 38.058 1.00 95.04 480 LYS B O 1
ATOM 6989 N N . LYS B 1 452 ? 3.477 50.093 37.756 1.00 101.37 481 LYS B N 1
ATOM 6990 C CA . LYS B 1 452 ? 3.908 49.908 39.148 1.00 108.01 481 LYS B CA 1
ATOM 6991 C C . LYS B 1 452 ? 3.023 50.665 40.151 1.00 115.74 481 LYS B C 1
ATOM 6992 O O . LYS B 1 452 ? 2.832 50.201 41.283 1.00 117.83 481 LYS B O 1
ATOM 6998 N N . ALA B 1 453 ? 2.493 51.819 39.730 1.00 120.85 482 ALA B N 1
ATOM 6999 C CA . ALA B 1 453 ? 1.601 52.642 40.564 1.00 118.40 482 ALA B CA 1
ATOM 7000 C C . ALA B 1 453 ? 0.283 51.946 40.958 1.00 116.44 482 ALA B C 1
ATOM 7001 O O . ALA B 1 453 ? -0.275 52.243 42.021 1.00 117.77 482 ALA B O 1
ATOM 7003 N N . ALA B 1 454 ? -0.194 51.017 40.119 1.00 109.79 483 ALA B N 1
ATOM 7004 C CA . ALA B 1 454 ? -1.415 50.242 40.397 1.00 103.92 483 ALA B CA 1
ATOM 7005 C C . ALA B 1 454 ? -1.171 48.942 41.193 1.00 99.79 483 ALA B C 1
ATOM 7006 O O . ALA B 1 454 ? -2.050 48.078 41.240 1.00 94.85 483 ALA B O 1
ATOM 7008 N N . ALA B 1 455 ? -0.007 48.824 41.842 1.00 99.27 484 ALA B N 1
ATOM 7009 C CA . ALA B 1 455 ? 0.405 47.594 42.542 1.00 100.26 484 ALA B CA 1
ATOM 7010 C C . ALA B 1 455 ? -0.558 47.092 43.638 1.00 102.97 484 ALA B C 1
ATOM 7011 O O . ALA B 1 455 ? -0.652 45.883 43.875 1.00 104.35 484 ALA B O 1
ATOM 7013 N N . ASN B 1 456 ? -1.265 48.015 44.290 1.00 104.06 485 ASN B N 1
ATOM 7014 C CA . ASN B 1 456 ? -2.197 47.657 45.375 1.00 101.17 485 ASN B CA 1
ATOM 7015 C C . ASN B 1 456 ? -3.495 46.989 44.906 1.00 95.42 485 ASN B C 1
ATOM 7016 O O . ASN B 1 456 ? -4.189 46.387 45.724 1.00 94.92 485 ASN B O 1
ATOM 7021 N N . SER B 1 457 ? -3.826 47.091 43.616 1.00 92.60 486 SER B N 1
ATOM 7022 C CA . SER B 1 457 ? -5.069 46.499 43.083 1.00 96.09 486 SER B CA 1
ATOM 7023 C C . SER B 1 457 ? -5.004 44.969 43.019 1.00 105.52 486 SER B C 1
ATOM 7024 O O . SER B 1 457 ? -3.923 44.388 42.896 1.00 113.19 486 SER B O 1
ATOM 7027 N N . GLN B 1 458 ? -6.173 44.337 43.104 1.00 105.14 487 GLN B N 1
ATOM 7028 C CA . GLN B 1 458 ? -6.288 42.873 43.095 1.00 99.86 487 GLN B CA 1
ATOM 7029 C C . GLN B 1 458 ? -5.925 42.275 41.728 1.00 101.95 487 GLN B C 1
ATOM 7030 O O . GLN B 1 458 ? -5.327 41.197 41.658 1.00 104.30 487 GLN B O 1
ATOM 7036 N N . ALA B 1 459 ? -6.292 42.972 40.655 1.00 96.55 488 ALA B N 1
ATOM 7037 C CA . ALA B 1 459 ? -5.975 42.536 39.288 1.00 94.27 488 ALA B CA 1
ATOM 7038 C C . ALA B 1 459 ? -4.462 42.458 39.049 1.00 90.14 488 ALA B C 1
ATOM 7039 O O . ALA B 1 459 ? -3.962 41.461 38.521 1.00 94.90 488 ALA B O 1
ATOM 7041 N N . TYR B 1 460 ? -3.748 43.511 39.443 1.00 86.30 489 TYR B N 1
ATOM 7042 C CA . TYR B 1 460 ? -2.292 43.579 39.296 1.00 82.86 489 TYR B CA 1
ATOM 7043 C C . TYR B 1 460 ? -1.592 42.500 40.113 1.00 86.85 489 TYR B C 1
ATOM 7044 O O . TYR B 1 460 ? -0.677 41.846 39.622 1.00 86.39 489 TYR B O 1
ATOM 7053 N N . LYS B 1 461 ? -2.011 42.357 41.369 1.00 93.93 490 LYS B N 1
ATOM 7054 C CA . LYS B 1 461 ? -1.483 41.328 42.280 1.00 97.21 490 LYS B CA 1
ATOM 7055 C C . LYS B 1 461 ? -1.565 39.920 41.688 1.00 95.91 490 LYS B C 1
ATOM 7056 O O . LYS B 1 461 ? -0.601 39.162 41.757 1.00 98.13 490 LYS B O 1
ATOM 7062 N N . GLU B 1 462 ? -2.718 39.593 41.110 1.00 87.55 491 GLU B N 1
ATOM 7063 C CA . GLU B 1 462 ? -2.927 38.305 40.442 1.00 81.19 491 GLU B CA 1
ATOM 7064 C C . GLU B 1 462 ? -2.033 38.135 39.197 1.00 78.27 491 GLU B C 1
ATOM 7065 O O . GLU B 1 462 ? -1.448 37.068 38.998 1.00 76.32 491 GLU B O 1
ATOM 7071 N N . ALA B 1 463 ? -1.917 39.188 38.386 1.00 73.52 492 ALA B N 1
ATOM 7072 C CA . ALA B 1 463 ? -1.023 39.178 37.220 1.00 71.77 492 ALA B CA 1
ATOM 7073 C C . ALA B 1 463 ? 0.456 39.051 37.605 1.00 73.88 492 ALA B C 1
ATOM 7074 O O . ALA B 1 463 ? 1.216 38.380 36.905 1.00 75.84 492 ALA B O 1
ATOM 7076 N N . LEU B 1 464 ? 0.861 39.694 38.701 1.00 74.12 493 LEU B N 1
ATOM 7077 C CA . LEU B 1 464 ? 2.236 39.572 39.214 1.00 73.60 493 LEU B CA 1
ATOM 7078 C C . LEU B 1 464 ? 2.573 38.123 39.581 1.00 69.92 493 LEU B C 1
ATOM 7079 O O . LEU B 1 464 ? 3.658 37.636 39.262 1.00 65.22 493 LEU B O 1
ATOM 7084 N N . THR B 1 465 ? 1.630 37.456 40.240 1.00 67.11 494 THR B N 1
ATOM 7085 C CA . THR B 1 465 ? 1.796 36.070 40.662 1.00 66.49 494 THR B CA 1
ATOM 7086 C C . THR B 1 465 ? 1.769 35.111 39.462 1.00 63.98 494 THR B C 1
ATOM 7087 O O . THR B 1 465 ? 2.589 34.194 39.408 1.00 64.84 494 THR B O 1
ATOM 7091 N N . TYR B 1 466 ? 0.868 35.332 38.500 1.00 62.22 495 TYR B N 1
ATOM 7092 C CA . TYR B 1 466 ? 0.813 34.485 37.300 1.00 61.21 495 TYR B CA 1
ATOM 7093 C C . TYR B 1 466 ? 2.134 34.541 36.543 1.00 62.03 495 TYR B C 1
ATOM 7094 O O . TYR B 1 466 ? 2.719 33.500 36.217 1.00 64.94 495 TYR B O 1
ATOM 7103 N N . TYR B 1 467 ? 2.588 35.766 36.278 1.00 61.46 496 TYR B N 1
ATOM 7104 C CA . TYR B 1 467 ? 3.907 36.032 35.689 1.00 58.38 496 TYR B CA 1
ATOM 7105 C C . TYR B 1 467 ? 5.037 35.351 36.449 1.00 56.83 496 TYR B C 1
ATOM 7106 O O . TYR B 1 467 ? 5.961 34.814 35.839 1.00 61.46 496 TYR B O 1
ATOM 7115 N N . SER B 1 468 ? 4.984 35.413 37.776 1.00 57.00 497 SER B N 1
ATOM 7116 C CA . SER B 1 468 ? 6.082 34.922 38.610 1.00 56.83 497 SER B CA 1
ATOM 7117 C C . SER B 1 468 ? 6.194 33.397 38.616 1.00 54.09 497 SER B C 1
ATOM 7118 O O . SER B 1 468 ? 7.307 32.870 38.690 1.00 54.29 497 SER B O 1
ATOM 7121 N N . ILE B 1 469 ? 5.054 32.703 38.533 1.00 48.61 498 ILE B N 1
ATOM 7122 C CA . ILE B 1 469 ? 5.035 31.243 38.407 1.00 47.16 498 ILE B CA 1
ATOM 7123 C C . ILE B 1 469 ? 5.868 30.816 37.195 1.00 47.58 498 ILE B C 1
ATOM 7124 O O . ILE B 1 469 ? 6.792 30.011 37.318 1.00 46.28 498 ILE B O 1
ATOM 7129 N N . VAL B 1 470 ? 5.547 31.402 36.043 1.00 46.81 499 VAL B N 1
ATOM 7130 C CA . VAL B 1 470 ? 6.154 31.033 34.766 1.00 45.99 499 VAL B CA 1
ATOM 7131 C C . VAL B 1 470 ? 7.625 31.432 34.725 1.00 45.74 499 VAL B C 1
ATOM 7132 O O . VAL B 1 470 ? 8.454 30.656 34.253 1.00 45.96 499 VAL B O 1
ATOM 7136 N N . ALA B 1 471 ? 7.943 32.622 35.235 1.00 45.07 500 ALA B N 1
ATOM 7137 C CA . ALA B 1 471 ? 9.317 33.130 35.238 1.00 46.56 500 ALA B CA 1
ATOM 7138 C C . ALA B 1 471 ? 10.214 32.370 36.195 1.00 47.81 500 ALA B C 1
ATOM 7139 O O . ALA B 1 471 ? 11.290 31.911 35.812 1.00 52.65 500 ALA B O 1
ATOM 7141 N N . ALA B 1 472 ? 9.770 32.247 37.443 1.00 47.85 501 ALA B N 1
ATOM 7142 C CA . ALA B 1 472 ? 10.558 31.577 38.481 1.00 46.98 501 ALA B CA 1
ATOM 7143 C C . ALA B 1 472 ? 10.726 30.078 38.235 1.00 47.19 501 ALA B C 1
ATOM 7144 O O . ALA B 1 472 ? 11.710 29.489 38.682 1.00 48.56 501 ALA B O 1
ATOM 7146 N N . ASP B 1 473 ? 9.755 29.467 37.549 1.00 50.37 502 ASP B N 1
ATOM 7147 C CA . ASP B 1 473 ? 9.870 28.086 37.071 1.00 48.39 502 ASP B CA 1
ATOM 7148 C C . ASP B 1 473 ? 11.149 27.888 36.269 1.00 48.12 502 ASP B C 1
ATOM 7149 O O . ASP B 1 473 ? 11.795 26.851 36.378 1.00 45.43 502 ASP B O 1
ATOM 7154 N N . GLY B 1 474 ? 11.491 28.882 35.450 1.00 49.00 503 GLY B N 1
ATOM 7155 C CA . GLY B 1 474 ? 12.784 28.918 34.778 1.00 46.36 503 GLY B CA 1
ATOM 7156 C C . GLY B 1 474 ? 12.925 28.021 33.568 1.00 46.47 503 GLY B C 1
ATOM 7157 O O . GLY B 1 474 ? 13.992 28.010 32.964 1.00 53.42 503 GLY B O 1
ATOM 7158 N N . SER B 1 475 ? 11.878 27.288 33.178 1.00 43.97 504 SER B N 1
ATOM 7159 C CA . SER B 1 475 ? 11.967 26.423 32.002 1.00 44.52 504 SER B CA 1
ATOM 7160 C C . SER B 1 475 ? 11.481 27.107 30.728 1.00 45.30 504 SER B C 1
ATOM 7161 O O . SER B 1 475 ? 11.531 26.492 29.661 1.00 45.02 504 SER B O 1
ATOM 7164 N N . ASN B 1 476 ? 11.030 28.365 30.827 1.00 44.89 505 ASN B N 1
ATOM 7165 C CA . ASN B 1 476 ? 10.410 29.066 29.705 1.00 46.53 505 ASN B CA 1
ATOM 7166 C C . ASN B 1 476 ? 9.383 28.198 28.970 1.00 46.17 505 ASN B C 1
ATOM 7167 O O . ASN B 1 476 ? 9.392 28.105 27.735 1.00 46.44 505 ASN B O 1
ATOM 7172 N N . GLY B 1 477 ? 8.513 27.551 29.743 1.00 43.19 506 GLY B N 1
ATOM 7173 C CA . GLY B 1 477 ? 7.392 26.800 29.196 1.00 42.28 506 GLY B CA 1
ATOM 7174 C C . GLY B 1 477 ? 7.578 25.313 28.976 1.00 41.99 506 GLY B C 1
ATOM 7175 O O . GLY B 1 477 ? 6.587 24.613 28.777 1.00 41.83 506 GLY B O 1
ATOM 7176 N N . VAL B 1 478 ? 8.811 24.806 29.013 1.00 41.58 507 VAL B N 1
ATOM 7177 C CA . VAL B 1 478 ? 9.047 23.388 28.674 1.00 41.19 507 VAL B CA 1
ATOM 7178 C C . VAL B 1 478 ? 8.379 22.464 29.687 1.00 40.35 507 VAL B C 1
ATOM 7179 O O . VAL B 1 478 ? 7.895 21.398 29.327 1.00 45.02 507 VAL B O 1
ATOM 7183 N N . HIS B 1 479 ? 8.349 22.879 30.946 1.00 38.83 508 HIS B N 1
ATOM 7184 C CA . HIS B 1 479 ? 7.729 22.085 32.002 1.00 36.53 508 HIS B CA 1
ATOM 7185 C C . HIS B 1 479 ? 6.249 21.867 31.803 1.00 38.24 508 HIS B C 1
ATOM 7186 O O . HIS B 1 479 ? 5.736 20.820 32.191 1.00 41.56 508 HIS B O 1
ATOM 7193 N N . ASN B 1 480 ? 5.565 22.863 31.235 1.00 39.81 509 ASN B N 1
ATOM 7194 C CA . ASN B 1 480 ? 4.128 22.782 30.948 1.00 40.40 509 ASN B CA 1
ATOM 7195 C C . ASN B 1 480 ? 3.706 23.948 30.047 1.00 40.45 509 ASN B C 1
ATOM 7196 O O . ASN B 1 480 ? 3.232 24.976 30.524 1.00 39.46 509 ASN B O 1
ATOM 7201 N N . TYR B 1 481 ? 3.869 23.772 28.739 1.00 43.24 510 TYR B N 1
ATOM 7202 C CA . TYR B 1 481 ? 3.687 24.865 27.775 1.00 44.12 510 TYR B CA 1
ATOM 7203 C C . TYR B 1 481 ? 2.316 25.513 27.829 1.00 44.99 510 TYR B C 1
ATOM 7204 O O . TYR 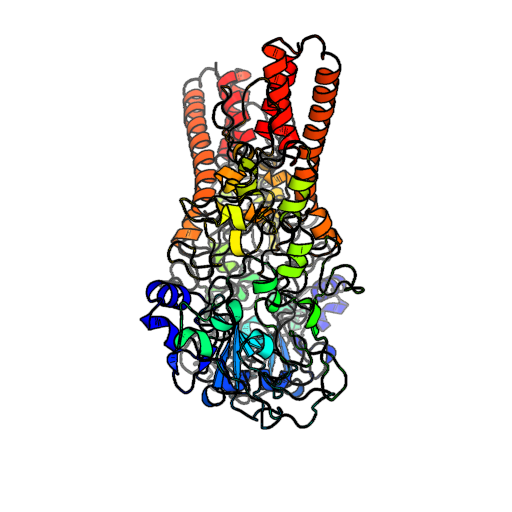B 1 481 ? 2.221 26.742 27.889 1.00 42.87 510 TYR B O 1
ATOM 7213 N N . ASP B 1 482 ? 1.268 24.693 27.812 1.00 47.14 511 ASP B N 1
ATOM 7214 C CA . ASP B 1 482 ? -0.108 25.209 27.773 1.00 51.82 511 ASP B CA 1
ATOM 7215 C C . ASP B 1 482 ? -0.464 26.023 29.026 1.00 53.00 511 ASP B C 1
ATOM 7216 O O . ASP B 1 482 ? -1.130 27.055 28.931 1.00 52.41 511 ASP B O 1
ATOM 7221 N N . LEU B 1 483 ? 0.002 25.565 30.186 1.00 53.92 512 LEU B N 1
ATOM 7222 C CA . LEU B 1 483 ? -0.212 26.300 31.428 1.00 54.82 512 LEU B CA 1
ATOM 7223 C C . LEU B 1 483 ? 0.527 27.634 31.426 1.00 54.36 512 LEU B C 1
ATOM 7224 O O . LEU B 1 483 ? -0.012 28.630 31.895 1.00 56.47 512 LEU B O 1
ATOM 7229 N N . ALA B 1 484 ? 1.760 27.643 30.916 1.00 54.69 513 ALA B N 1
ATOM 7230 C CA . ALA B 1 484 ? 2.553 28.879 30.794 1.00 55.00 513 ALA B CA 1
ATOM 7231 C C . ALA B 1 484 ? 1.842 29.930 29.952 1.00 56.51 513 ALA B C 1
ATOM 7232 O O . ALA B 1 484 ? 1.819 31.106 30.320 1.00 58.85 513 ALA B O 1
ATOM 7234 N N . VAL B 1 485 ? 1.275 29.487 28.827 1.00 57.99 514 VAL B N 1
ATOM 7235 C CA . VAL B 1 485 ? 0.509 30.345 27.918 1.00 59.31 514 VAL B CA 1
ATOM 7236 C C . VAL B 1 485 ? -0.764 30.836 28.606 1.00 61.64 514 VAL B C 1
ATOM 7237 O O . VAL B 1 485 ? -1.035 32.037 28.626 1.00 65.20 514 VAL B O 1
ATOM 7241 N N . LYS B 1 486 ? -1.522 29.896 29.168 1.00 63.27 515 LYS B N 1
ATOM 7242 C CA . LYS B 1 486 ? -2.737 30.206 29.935 1.00 65.79 515 LYS B CA 1
ATOM 7243 C C . LYS B 1 486 ? -2.493 31.256 31.040 1.00 64.59 515 LYS B C 1
ATOM 7244 O O . LYS B 1 486 ? -3.280 32.183 31.203 1.00 65.21 515 LYS B O 1
ATOM 7250 N N . LEU B 1 487 ? -1.393 31.104 31.773 1.00 62.65 516 LEU B N 1
ATOM 7251 C CA . LEU B 1 487 ? -1.027 32.036 32.845 1.00 62.25 516 LEU B CA 1
ATOM 7252 C C . LEU B 1 487 ? -0.644 33.421 32.333 1.00 62.79 516 LEU B C 1
ATOM 7253 O O . LEU B 1 487 ? -1.101 34.421 32.878 1.00 62.02 516 LEU B O 1
ATOM 7258 N N . LEU B 1 488 ? 0.209 33.480 31.313 1.00 62.86 517 LEU B N 1
ATOM 7259 C CA . LEU B 1 488 ? 0.655 34.766 30.767 1.00 64.09 517 LEU B CA 1
ATOM 7260 C C . LEU B 1 488 ? -0.403 35.454 29.895 1.00 65.69 517 LEU B C 1
ATOM 7261 O O . LEU B 1 488 ? -0.388 36.677 29.767 1.00 70.51 517 LEU B O 1
ATOM 7266 N N . THR B 1 489 ? -1.306 34.676 29.303 1.00 64.09 518 THR B N 1
ATOM 7267 C CA . THR B 1 489 ? -2.517 35.217 28.678 1.00 66.09 518 THR B CA 1
ATOM 7268 C C . THR B 1 489 ? -3.423 35.850 29.746 1.00 70.53 518 THR B C 1
ATOM 7269 O O . THR B 1 489 ? -3.837 37.006 29.609 1.00 75.22 518 THR B O 1
ATOM 7273 N N . ALA B 1 490 ? -3.707 35.091 30.806 1.00 70.12 519 ALA B N 1
ATOM 7274 C CA . ALA B 1 490 ? -4.488 35.588 31.945 1.00 71.78 519 ALA B CA 1
ATOM 7275 C C . ALA B 1 490 ? -3.828 36.789 32.638 1.00 76.23 519 ALA B C 1
ATOM 7276 O O . ALA B 1 490 ? -4.520 37.677 33.125 1.00 77.98 519 ALA B O 1
ATOM 7278 N N . ALA B 1 491 ? -2.499 36.816 32.684 1.00 80.21 520 ALA B N 1
ATOM 7279 C CA . ALA B 1 491 ? -1.770 37.966 33.230 1.00 83.33 520 ALA B CA 1
ATOM 7280 C C . ALA B 1 491 ? -2.034 39.237 32.423 1.00 89.46 520 ALA B C 1
ATOM 7281 O O . ALA B 1 491 ? -2.242 40.297 33.010 1.00 100.19 520 ALA B O 1
ATOM 7283 N N . GLU B 1 492 ? -2.037 39.127 31.089 1.00 89.59 521 GLU B N 1
ATOM 7284 C CA . GLU B 1 492 ? -2.294 40.285 30.213 1.00 86.95 521 GLU B CA 1
ATOM 7285 C C . GLU B 1 492 ? -3.753 40.741 30.197 1.00 85.34 521 GLU B C 1
ATOM 7286 O O . GLU B 1 492 ? -4.016 41.937 30.068 1.00 86.07 521 GLU B O 1
ATOM 7292 N N . GLN B 1 493 ? -4.692 39.807 30.316 1.00 86.02 522 GLN B N 1
ATOM 7293 C CA . GLN B 1 493 ? -6.105 40.160 30.490 1.00 92.08 522 GLN B CA 1
ATOM 7294 C C . GLN B 1 493 ? -6.329 40.947 31.787 1.00 97.47 522 GLN B C 1
ATOM 7295 O O . GLN B 1 493 ? -7.053 41.941 31.788 1.00 100.23 522 GLN B O 1
ATOM 7301 N N . LYS B 1 494 ? -5.696 40.506 32.875 1.00 98.14 523 LYS B N 1
ATOM 7302 C CA . LYS B 1 494 ? -5.747 41.218 34.161 1.00 96.14 523 LYS B CA 1
ATOM 7303 C C . LYS B 1 494 ? -5.088 42.603 34.113 1.00 97.32 523 LYS B C 1
ATOM 7304 O O . LYS B 1 494 ? -5.497 43.502 34.851 1.00 94.64 523 LYS B O 1
ATOM 7310 N N . LEU B 1 495 ? -4.079 42.770 33.256 1.00 98.22 524 LEU B N 1
ATOM 7311 C CA . LEU B 1 495 ? -3.375 44.055 33.108 1.00 101.33 524 LEU B CA 1
ATOM 7312 C C . LEU B 1 495 ? -4.055 45.080 32.178 1.00 106.04 524 LEU B C 1
ATOM 7313 O O . LEU B 1 495 ? -3.475 46.138 31.917 1.00 109.32 524 LEU B O 1
ATOM 7318 N N . GLN B 1 496 ? -5.268 44.783 31.705 1.00 110.71 525 GLN B N 1
ATOM 7319 C CA . GLN B 1 496 ? -6.154 45.797 31.114 1.00 112.23 525 GLN B CA 1
ATOM 7320 C C . GLN B 1 496 ? -7.616 45.542 31.512 1.00 111.25 525 GLN B C 1
ATOM 7321 O O . GLN B 1 496 ? -8.393 44.930 30.780 1.00 112.24 525 GLN B O 1
#

Nearest PDB structures (foldseek):
  6i5b-assembly1_B  TM=1.001E+00  e=4.220E-97  Thermincola potens JR
  6v0a-assembly2_C  TM=6.144E-01  e=6.708E-07  Trichlorobacter lovleyi SZ
  6v0a-assembly2_D  TM=6.828E-01  e=6.066E-06  Trichlorobacter lovleyi SZ
  3f29-assembly1_B  TM=5.410E-01  e=5.741E-06  Thioalkalivibrio nitratireducens
  3sxq-assembly1_A  TM=2.584E-01  e=2.966E-06  Thioalkalivibrio paradoxus

InterPro domains:
  IPR003321 Cytochrome c552 [PF02335] (400-521)
  IPR023155 Cytochrome c-552/4 [PF13435] (158-195)
  IPR023155 Cytochrome c-552/4 [PF13435] (279-342)
  IPR036280 Multiheme cytochrome superfamily [SSF48695] (45-522)
  IPR036280 Multiheme cytochrome superfamily [SSF48695] (284-376)

B-factor: mean 59.35, std 16.51, range [25.33, 124.79]